Protein 5F7U (pdb70)

Sequence (1059 aa):
DGEYHSPYGDDDLYTVQPTERSPRDPKAGEDVILNITTWPIENGQDVWVEWTKNGVAQENVTAAYDYNSGNNTYWKADLGKFEKGDEITYTTKGSTNGGTAYESGPFTFYVTDWEYVQDVTSVVDNGDSITLNMMTATAGDFSSPKLYLSFEDLDTLRMELSPTGKETGHAGKSGYTVEEDTAEKVTVTTEDLSIEIQKSPYRMEVHQADGTLLTSEYTTANSLGWLTDGKNVINQYQNNFMTPSSDEAFYGFGERYDTINQRGKDVETYVYNEYQDQAQTERTYLAVPFFVSANKYGMYVNSDFHSQFQMASKVEDKYSFVLDNDGDMTNMLDYYVISGKDQNDIVNNYTDITGKTTLLPKWAFGLWMSANEWDRESDVSSALSNAKANDIPATGFVLEQWSDEETYYIWNNATYTAKKNGEAFSSYDDFTFNGKWTDPKGMVDSVHDAGMNIVLWQVPVLKDDGTVYEQRDNDEEYMISQGYSADDGTGAPYRVPASQWFGNGILLDFTNKDAVDWWTSQREYLLTEVGIDGFKTNGGEMVWGRDTTFSNGEKGQEMRNRYPTDYVSSYFDFAKSINPEAVSFSRSGTSSGAQKSGIYWSGDQTSTFDSFQASLKAGLSASTSGVSYWAWDMAGFTGDYPTAELYKRATAMAAFAPIMQFHSEKSDPSPSEERSPWNAVARTGDETILPTFQKYLYTRMNLLPYIYTAAKDTADNGKSMMRQMAMDYPEDVNARDLDEQYMFGDDLLVAPIVQEGQTEKEVYLPEGEWVDIWNGGVHPGGEETISYYADVDTLPVFAKAGAIIPMNMMTDGYQLGQNVGNDLKSYDNLTFRVYPSGDSEYSSFYDDVNGGEMRDISSVSEDFANEKVSVDLPAMADETTMQVFSTEPTSVTIDGADVAKADTLDAFNEATTGYYYDTVQNLTYVKAAAKDAKQAIVLNGVNHAPYEAEFGHLTNVTTASDHAGYTGTGFVAGFDAEKEAVEFDIDAVDGASDYTMEVRYSAGVEDATRTVYINGKKQQITLPKTANWDTWNTVEVPVTLQAGNNQVVFDFEADDTAGINFDHVVIKK

Solvent-accessible surface area: 37047 Å² total; per-residue (Å²): 112,7,13,108,2,30,6,42,21,40,26,12,64,61,79,107,80,60,7,5,2,63,41,46,47,1,65,36,44,57,60,0,36,0,22,0,8,6,66,40,79,82,148,41,22,78,2,51,0,60,29,43,67,79,67,95,83,53,158,86,27,111,8,60,128,54,90,63,63,73,87,28,5,30,27,86,0,78,12,27,142,12,127,67,10,14,66,0,38,2,21,0,36,2,12,41,125,74,42,106,48,92,100,14,34,98,46,52,7,63,0,1,57,48,0,54,0,57,34,9,86,47,26,64,72,93,38,58,10,1,10,0,29,8,59,24,60,44,52,128,29,75,1,58,0,12,2,3,2,57,57,36,19,0,0,35,2,2,1,0,0,21,13,175,27,104,14,98,74,22,98,78,45,22,95,43,117,74,60,92,120,60,0,27,0,51,6,139,57,0,16,0,41,0,79,22,83,59,1,39,6,43,4,18,41,48,118,42,72,89,6,6,5,2,27,80,98,7,56,3,0,0,0,5,0,6,21,134,65,19,0,26,42,3,24,0,15,7,55,0,66,78,105,3,3,0,5,1,1,0,0,10,3,28,32,5,28,4,54,48,60,48,4,32,3,14,0,30,47,26,100,66,47,3,28,140,45,70,47,1,0,0,0,2,3,0,0,0,0,3,40,66,0,0,0,7,0,55,26,30,7,29,0,42,0,29,0,16,36,129,65,105,49,53,1,4,0,23,7,27,8,66,5,63,37,84,46,42,0,16,1,11,3,0,5,22,182,81,2,16,16,2,3,27,9,0,5,72,42,18,16,66,9,40,46,2,18,14,7,0,0,0,0,0,0,0,0,29,24,6,14,90,36,70,38,1,65,58,1,19,67,52,0,177,82,30,79,5,16,0,0,0,0,0,0,15,40,0,1,18,69,27,13,15,4,0,0,28,60,12,76,55,122,24,52,122,97,4,92,46,7,57,29,133,59,16,83,31,52,59,69,0,81,67,0,96,26,12,0,74,43,0,68,128,38,30,7,25,0,0,0,30,0,1,0,3,13,33,20,81,66,73,138,74,110,1,2,57,12,1,24,133,50,0,62,84,85,41,24,12,2,44,52,41,122,66,39,28,11,76,2,18,95,105,63,97,34,19,57,0,0,0,0,2,11,34,24,162,92,0,20,75,17,4,6,38,2,4,79,4,0,8,71,68,2,25,0,10,0,0,1,0,10,0,0,2,5,1,16,16,40,82,4,37,5,67,73,54,51,93,5,37,38,0,12,4,47,0,0,6,33,0,0,31,20,0,5,88,32,2,72,89,58,30,101,94,1,1,0,0,0,6,0,0,2,6,4,0,6,100,3,4,0,0,4,0,1,20,9,30,13,63,15,110,15,3,46,10,2,0,41,0,0,1,3,0,4,2,0,4,2,2,4,1,0,5,5,0,2,4,16,5,39,135,27,2,85,20,49,4,0,8,6,0,0,5,1,0,1,1,0,1,0,0,0,0,5,0,39,100,59,130,33,114,83,31,27,19,1,0,0,32,14,0,31,77,80,50,61,43,138,70,1,39,74,9,1,30,70,1,0,21,0,0,4,0,4,6,4,3,2,8,12,14,0,41,37,4,13,74,84,4,47,6,1,1,1,2,0,0,5,37,48,19,124,33,125,82,0,36,93,47,38,44,7,0,0,1,4,46,11,0,0,0,0,0,1,0,75,137,61,32,56,97,6,123,0,18,0,0,146,44,29,2,2,3,6,51,48,6,3,18,42,2,8,40,67,65,23,80,25,138,0,56,46,43,37,3,0,0,0,0,62,38,9,2,3,4,0,2,17,0,23,79,23,1,66,28,16,60,59,28,26,29,93,45,179,58,23,80,16,2,0,0,11,0,9,13,49,34,121,23,153,24,48,0,28,0,48,32,42,81,21,95,84,22,91,1,42,3,48,22,48,6,38,105,66,76,0,26,0,63,0,18,29,13,56,36,68,2,1,0,0,0,6,0,20,77,7,108,30,0,19,12,84,66,62,110,16,76,105,10,118,75,49,103,43,0,39,153,30,102,47,0,12,42,24,11,64,72,20,2,4,0,2,0,4,0,23,52,107,145,56,138,10,47,1,34,0,42,21,0,10,16,1,3,12,8,0,21,77,17,103,61,67,105,17,102,68,32,65,110,42,80,48,52,16,0,76,2,1,0,34,24,2,76,45,104,170,24,15,0,48,6,33,0,20,18,36,87,38,76,51,100,15,28,0,31,1,53,0,0,0,12,102,90,85,0,26,0,4,0,56,10,57,57,157,135,56,91,8,81,1,58,103,7,77,73,70,95,51,33,56,54,28,106,4,104,7,80,2,99,79,41,47,0,85,0,24,2,31,19,44,83,109,11,70,15,21,2,10,0,0,10,0,2,1,37,170

Foldseek 3Di:
DAKDADACALVDPPDHDQFHWPPSAAAAQDKIKGKMKDFQDDPQKWKWKWKDKPNHTDPIFTWAFDDDDDRMTITMTIPTGDHQLIKMWMKIWMDGNPDDIHIDDGDIHGHKDKKFWFFQPDWDDPQQKIWGFTDIPDADATKIWIWGAQDQFKIKIWIQRRNPDDDDGHDRQWDWDDDPFWIWIHHQFWIWIFGGGGTWIWIATNVRHTLWIFDPVPSQWIFMHSNPFFTWKIKGKTFADLQKFKAFQAFWQQARTQAQHWQKQAADDDFACCNVVRHFQEGAQKIFILSAKIKHWPALFMKIWCRCNPPVGMIMIMGTDLGPSRDIGMMMIGGAPALLLSLLVLCVVQHFFDAADLLQQAEAFAELQQAALVSLVVVLVVCVVLVNQHAEYEYENAACVAAQQHGNPWDADADALLDADAPVRTCADDRPRDLLVSQVVCVVSNYAYAYEDEQWRADPPDDDPNSVRNVVNCLVVVQFWDLQPSGFDAFDQPDDSGRTTGGQLVDVVSLCSSLRNNVNCCQPSNHQFYAYEDQQGQTHQNGAGPVRDGRSRCNQARVLSVQQSRQVSNCVRPVNHAYEYAHHYRNSSHGHEHERDAHAQALSRVLSRLSSQASNLSNLNQRYAYQQSGADDPAHALLSLLLSLQVLLLGLGRYHYHDDHNDPPDNGSDQVVNCVVNVDPVSSLLNLLSSQLSQFQSQQSSQLSVCCRVSVRHQWYQQCSVVSPDSVRRRDRQWTHGRPWKIWGGDSDPPDFWGWDAFAAAWWAFLQFGAIDGHDGIDTDGHDSSGIGMITGAFDWGWTQDALVPHRSDHQHNPPLDGHATEIEGRYAAKHWDFGQPVNPVRDTWIKIWGDDQQQQKIKIKGFQDPFKYKYWYQWAAFPFKDKQNHTAAEDDDSVSVVVDQWHWYADQQRNTIITIDHHDNGIIMMMGGNIHHHWNWQQSFDWWPWHWDAPAPDFGHRGWIWFLFDARTKTKDWDADRPAWFKWKKKWKKAAAPAKWKKWKAKQHRIDIDIDGHDVHRNDIDIDIDIDTDHHTTIIIMIGAHPPIGGTMTTRTMTIGD

Radius of gyration: 33.43 Å; Cα contacts (8 Å, |Δi|>4): 2900; chains: 1; bounding box: 89×72×100 Å

InterPro domains:
  IPR000322 Glycoside hydrolase family 31, TIM barrel domain [PF01055] (386-736)
  IPR005084 Carbohydrate binding module family 6 [PF03422] (982-1090)
  IPR005084 Carbohydrate binding module family 6 [PS51175] (967-1090)
  IPR008979 Galactose-binding-like domain superfamily [SSF49785] (961-1090)
  IPR011013 Galactose mutarotase-like domain superfamily [SSF74650] (134-369)
  IPR013780 Glycosyl hydrolase, all-beta [G3DSA:2.60.40.1180] (749-828)
  IPR013780 Glycosyl hydrolase, all-beta [G3DSA:2.60.40.1180] (829-965)
  IPR013783 Immunoglobulin-like fold [G3DSA:2.60.40.10] (29-143)
  IPR017853 Glycoside hydrolase superfamily [SSF51445] (373-744)
  IPR025887 Glycoside hydrolase family 31, N-terminal domain [PF13802] (201-337)
  IPR048395 Glycosyl hydrolase family 31, C-terminal domain [PF21365] (744-830)
  IPR051816 Glycosyl Hydrolase Family 31 [PTHR43863] (73-1087)
  IPR055242 Lmo2446-like, N-terminal [PF22681] (36-107)

Nearest PDB structures (foldseek):
  5f7u-assembly1_A  TM=1.001E+00  e=0.000E+00  Listeria monocytogenes EGD-e
  4kwu-assembly1_A  TM=9.996E-01  e=0.000E+00  Listeria monocytogenes EGD-e
  5x3k-assembly2_B  TM=8.973E-01  e=1.252E-59  Kribbella flavida DSM 17836
  5x3i-assembly1_A  TM=9.000E-01  e=2.086E-59  Kribbella flavida DSM 17836
  5x3j-assembly2_B  TM=8.894E-01  e=7.307E-59  Kribbella flavida DSM 17836

Organism: Listeria monocytogenes serovar 1/2a (strain ATCC BAA-679 / EGD-e) (NCBI:txid169963)

Secondary structure (DSSP, 8-state):
-EEE--TTTT--SS---TT-EESSSPBTT--EEEEEEEES--TTEEEEEEEEETTEEPPPEEPEEEEEETTEEEEEEEEE---TT-EEEEEEEEEETT---EEEEEEEEE-BEEEEEEEEEEEEE-SS-EEEEEEESSSS---EEEEEEEETTEEEEEEETTS-S-PPP-----EEEE-SSEEEEE-SSEEEEEEETTEEEEEEETTS-EEEEE-TT----EEEE-SSS-EEEEEEEEE--TT--EEEEES-SS-S--TT-EEEE------S-HHHHT--SBEEEEEEETTTEEEEE--SS-EEEEESSSSTTEEEEEEEEEE-TT--EEEEEE--SSHHHHHHHHHHHH-PPPPPPGGGGSEEE--TT--SHHHHHHHHHHHHHTT----EEEESTTB-SSSSSSBTT-B----STTPPP-GGG-B--TT-S-HHHHHHHHHHTT-EEEEEE-SEE---S---HHHHHHHHHHHHHT-BPB-SSSSB-B--TTSTTTTPEEB-TT-HHHHHHHHHTTHHHHHTS----EEE--------TT-B-TTS-BHHHHHHHHHHHHHHHHHHHHHHH-TT---EE--B-TTGGGSSEEE----BSSHHHHHHHHHHHHHHHHTT--SEEEETT-SBSSPPPHHHHHHHHHHHHTSSEEEE----SS-SS----SHHHHHHHH--TTHHHHHHHHHHHHHHTHHHHHHHHHHHHHH---SEE-HHHH-TT-TTTTT--S-EEETTTEEE----STT--EEEEEE-SSEEEETTT--EEESSEEEEEE--TT---EEEETT-EEEEEE-TT-STT----S-TT--SEEEEEE---SEEEEEEEEGGGTTEEEEEEEEEEGGGTEEEEEE---SS-EEEEEESSPPSEEEETTEE-PBPSSHHHHHH-SSEEEEETTTTEEEEEE---SS-EEEEEES--SPPEEGGGSEEES--EE--STT-STT-EEEE--STT-EEEEEEE-SSSSEEEEEEEEEE-SSS-EEEEEEETTEEEEEEEPPPSSTT--EEEEEEEEE-SSEEEEEEE--TT-BS-EEEEEEEEE-

Structure (mmCIF, N/CA/C/O backbone):
data_5F7U
#
_entry.id   5F7U
#
_cell.length_a   168.222
_cell.length_b   100.894
_cell.length_c   71.812
_cell.angle_alpha   90.00
_cell.angle_beta   104.01
_cell.angle_gamma   90.00
#
_symmetry.space_group_name_H-M   'C 1 2 1'
#
loop_
_entity.id
_entity.type
_entity.pdbx_description
1 polymer 'Cycloalternan-forming enzyme'
2 branched alpha-D-glucopyranose-(1-6)-alpha-D-glucopyranose-(1-3)-[alpha-D-glucopyranose-(1-6)]alpha-D-glucopyranose
3 branched alpha-D-glucopyranose-(1-6)-alpha-D-glucopyranose
4 branched alpha-D-glucopyranose-(1-4)-alpha-D-glucopyranose
5 branched alpha-D-glucopyranose-(1-6)-alpha-D-glucopyranose-(1-4)-alpha-D-glucopyranose
6 non-polymer 'MAGNESIUM ION'
7 water water
#
loop_
_atom_site.group_PDB
_atom_site.id
_atom_site.type_symbol
_atom_site.label_atom_id
_atom_site.label_alt_id
_atom_site.label_comp_id
_atom_site.label_asym_id
_atom_site.label_entity_id
_atom_site.label_seq_id
_atom_site.pdbx_PDB_ins_code
_atom_site.Cartn_x
_atom_site.Cartn_y
_atom_site.Cartn_z
_atom_site.occupancy
_atom_site.B_iso_or_equiv
_atom_site.auth_seq_id
_atom_site.auth_comp_id
_atom_site.auth_asym_id
_atom_site.auth_atom_id
_atom_site.pdbx_PDB_model_num
ATOM 1 N N . ASP A 1 5 ? -22.229 3.077 50.702 1.00 31.77 33 ASP A N 1
ATOM 2 C CA . ASP A 1 5 ? -21.507 4.077 49.887 1.00 30.95 33 ASP A CA 1
ATOM 3 C C . ASP A 1 5 ? -22.418 4.922 48.981 1.00 28.09 33 ASP A C 1
ATOM 4 O O . ASP A 1 5 ? -21.933 5.666 48.146 1.00 28.05 33 ASP A O 1
ATOM 9 N N . GLY A 1 6 ? -23.731 4.843 49.174 1.00 24.65 34 GLY A N 1
ATOM 10 C CA . GLY A 1 6 ? -24.591 5.840 48.550 1.00 22.17 34 GLY A CA 1
ATOM 11 C C . GLY A 1 6 ? -26.047 5.861 48.937 1.00 20.22 34 GLY A C 1
ATOM 12 O O . GLY A 1 6 ? -26.515 5.004 49.683 1.00 19.54 34 GLY A O 1
ATOM 13 N N . GLU A 1 7 ? -26.729 6.889 48.430 1.00 19.07 35 GLU A N 1
ATOM 14 C CA . GLU A 1 7 ? -28.165 7.087 48.580 1.00 17.79 35 GLU A CA 1
ATOM 15 C C . GLU A 1 7 ? -28.661 7.643 47.254 1.00 16.99 35 GLU A C 1
ATOM 16 O O . GLU A 1 7 ? -27.931 8.370 46.577 1.00 17.14 35 GLU A O 1
ATOM 22 N N . TYR A 1 8 ? -29.916 7.347 46.904 1.00 15.96 36 TYR A N 1
ATOM 23 C CA . TYR A 1 8 ? -30.506 7.893 45.690 1.00 15.89 36 TYR A CA 1
ATOM 24 C C . TYR A 1 8 ? -32.031 7.983 45.732 1.00 15.06 36 TYR A C 1
ATOM 25 O O . TYR A 1 8 ? -32.705 7.028 46.103 1.00 14.45 36 TYR A O 1
ATOM 34 N N . HIS A 1 9 ? -32.543 9.147 45.335 1.00 14.70 37 HIS A N 1
ATOM 35 C CA . HIS A 1 9 ? -33.962 9.354 45.074 1.00 14.53 37 HIS A CA 1
ATOM 36 C C . HIS A 1 9 ? -34.026 10.313 43.885 1.00 14.84 37 HIS A C 1
ATOM 37 O O . HIS A 1 9 ? -33.199 11.216 43.780 1.00 15.68 37 HIS A O 1
ATOM 44 N N . SER A 1 10 ? -34.969 10.069 42.975 1.00 15.06 38 SER A N 1
ATOM 45 C CA . SER A 1 10 ? -35.171 10.954 41.833 1.00 15.55 38 SER A CA 1
ATOM 46 C C . SER A 1 10 ? -36.666 10.912 41.540 1.00 15.07 38 SER A C 1
ATOM 47 O O . SER A 1 10 ? -37.160 9.881 41.086 1.00 15.08 38 SER A O 1
ATOM 50 N N . PRO A 1 11 ? -37.383 12.020 41.802 1.00 14.86 39 PRO A N 1
ATOM 51 C CA . PRO A 1 11 ? -38.847 11.938 41.941 1.00 14.73 39 PRO A CA 1
ATOM 52 C C . PRO A 1 11 ? -39.605 11.451 40.706 1.00 14.55 39 PRO A C 1
ATOM 53 O O . PRO A 1 11 ? -40.630 10.800 40.849 1.00 14.37 39 PRO A O 1
ATOM 57 N N . TYR A 1 12 ? -39.114 11.775 39.515 1.00 15.30 40 TYR A N 1
ATOM 58 C CA . TYR A 1 12 ? -39.817 11.361 38.300 1.00 15.73 40 TYR A CA 1
ATOM 59 C C . TYR A 1 12 ? -39.273 10.108 37.631 1.00 15.92 40 TYR A C 1
ATOM 60 O O . TYR A 1 12 ? -39.890 9.636 36.667 1.00 16.11 40 TYR A O 1
ATOM 69 N N . GLY A 1 13 ? -38.123 9.595 38.099 1.00 15.52 41 GLY A N 1
ATOM 70 C CA . GLY A 1 13 ? -37.464 8.452 37.447 1.00 15.57 41 GLY A CA 1
ATOM 71 C C . GLY A 1 13 ? -37.140 8.800 36.003 1.00 16.43 41 GLY A C 1
ATOM 72 O O . GLY A 1 13 ? -36.610 9.878 35.730 1.00 16.67 41 GLY A O 1
ATOM 73 N N . ASP A 1 14 ? -37.480 7.901 35.081 1.00 16.41 42 ASP A N 1
ATOM 74 C CA . ASP A 1 14 ? -37.342 8.199 33.662 1.00 17.45 42 ASP A CA 1
ATOM 75 C C . ASP A 1 14 ? -38.594 8.870 33.088 1.00 17.30 42 ASP A C 1
ATOM 76 O O . ASP A 1 14 ? -38.684 9.073 31.872 1.00 17.64 42 ASP A O 1
ATOM 81 N N . ASP A 1 15 ? -39.548 9.199 33.961 1.00 16.54 43 ASP A N 1
ATOM 82 C CA . ASP A 1 15 ? -40.848 9.765 33.560 1.00 17.11 43 ASP A CA 1
ATOM 83 C C . ASP A 1 15 ? -41.620 8.839 32.592 1.00 17.13 43 ASP A C 1
ATOM 84 O O . ASP A 1 15 ? -42.388 9.300 31.744 1.00 17.09 43 ASP A O 1
ATOM 89 N N . ASP A 1 16 ? -41.418 7.536 32.728 1.00 16.52 44 ASP A N 1
ATOM 90 C CA . ASP A 1 16 ? -42.079 6.587 31.833 1.00 17.29 44 ASP A CA 1
ATOM 91 C C . ASP A 1 16 ? -43.580 6.590 32.139 1.00 16.55 44 ASP A C 1
ATOM 92 O O . ASP A 1 16 ? -43.972 6.647 33.318 1.00 15.70 44 ASP A O 1
ATOM 97 N N . LEU A 1 17 ? -44.414 6.563 31.098 1.00 16.86 45 LEU A N 1
ATOM 98 C CA . LEU A 1 17 ? -45.871 6.539 31.314 1.00 16.91 45 LEU A CA 1
ATOM 99 C C . LEU A 1 17 ? -46.327 5.233 31.966 1.00 16.83 45 LEU A C 1
ATOM 100 O O . LEU A 1 17 ? -47.294 5.227 32.722 1.00 17.19 45 LEU A O 1
ATOM 105 N N . TYR A 1 18 ? -45.656 4.138 31.633 1.00 16.79 46 TYR A N 1
ATOM 106 C CA . TYR A 1 18 ? -46.196 2.803 31.906 1.00 17.20 46 TYR A CA 1
ATOM 107 C C . TYR A 1 18 ? -45.592 2.163 33.138 1.00 17.32 46 TYR A C 1
ATOM 108 O O . TYR A 1 18 ? -46.213 1.267 33.739 1.00 18.25 46 TYR A O 1
ATOM 117 N N . THR A 1 19 ? -44.393 2.600 33.508 1.00 16.85 47 THR A N 1
ATOM 118 C CA . THR A 1 19 ? -43.658 1.980 34.627 1.00 17.01 47 THR A CA 1
ATOM 119 C C . THR A 1 19 ? -43.046 3.038 35.535 1.00 16.27 47 THR A C 1
ATOM 120 O O . THR A 1 19 ? -42.977 4.218 35.176 1.00 15.78 47 THR A O 1
ATOM 124 N N . VAL A 1 20 ? -42.599 2.613 36.715 1.00 16.08 48 VAL A N 1
ATOM 125 C CA . VAL A 1 20 ? -41.844 3.521 37.581 1.00 15.79 48 VAL A CA 1
ATOM 126 C C . VAL A 1 20 ? -40.493 2.904 37.868 1.00 15.71 48 VAL A C 1
ATOM 127 O O . VAL A 1 20 ? -40.363 1.670 37.898 1.00 16.11 48 VAL A O 1
ATOM 131 N N . GLN A 1 21 ? -39.491 3.765 38.057 1.00 15.22 49 GLN A N 1
ATOM 132 C CA . GLN A 1 21 ? -38.242 3.379 38.706 1.00 15.29 49 GLN A CA 1
ATO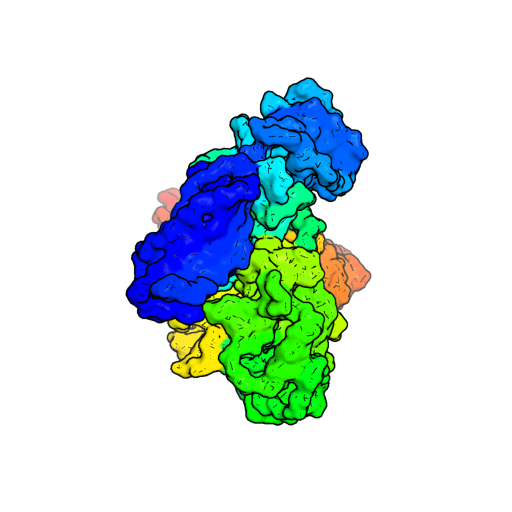M 133 C C . GLN A 1 21 ? -38.514 3.201 40.206 1.00 14.59 49 GLN A C 1
ATOM 134 O O . GLN A 1 21 ? -39.500 3.736 40.711 1.00 14.18 49 GLN A O 1
ATOM 140 N N . PRO A 1 22 ? -37.672 2.426 40.920 1.00 14.40 50 PRO A N 1
ATOM 141 C CA . PRO A 1 22 ? -38.006 2.103 42.319 1.00 14.31 50 PRO A CA 1
ATOM 142 C C . PRO A 1 22 ? -37.622 3.189 43.339 1.00 13.92 50 PRO A C 1
ATOM 143 O O . PRO A 1 22 ? -37.664 2.945 44.539 1.00 13.91 50 PRO A O 1
ATOM 147 N N . THR A 1 23 ? -37.273 4.372 42.856 1.00 13.35 51 THR A N 1
ATOM 148 C CA . THR A 1 23 ? -36.799 5.466 43.718 1.00 13.31 51 THR A CA 1
ATOM 149 C C . THR A 1 23 ? -37.468 6.797 43.368 1.00 13.01 51 THR A C 1
ATOM 150 O O . THR A 1 23 ? -36.853 7.878 43.479 1.00 12.53 51 THR A O 1
ATOM 154 N N . GLU A 1 24 ? -38.741 6.707 42.989 1.00 12.75 52 GLU A N 1
ATOM 155 C CA . GLU A 1 24 ? -39.537 7.872 42.548 1.00 13.08 52 GLU A CA 1
ATOM 156 C C . GLU A 1 24 ? -40.405 8.418 43.678 1.00 13.02 52 GLU A C 1
ATOM 157 O O . GLU A 1 24 ? -40.528 7.805 44.751 1.00 13.30 52 GLU A O 1
ATOM 163 N N . ARG A 1 25 ? -41.013 9.572 43.420 1.00 13.11 53 ARG A N 1
ATOM 164 C CA . ARG A 1 25 ? -42.058 10.122 44.273 1.00 13.70 53 ARG A CA 1
ATOM 165 C C . ARG A 1 25 ? -43.412 9.692 43.719 1.00 14.09 53 ARG A C 1
ATOM 166 O O . ARG A 1 25 ? -43.609 9.680 42.500 1.00 14.43 53 ARG A O 1
ATOM 174 N N . SER A 1 26 ? -44.337 9.339 44.601 1.00 14.44 54 SER A N 1
ATOM 175 C CA . SER A 1 26 ? -45.678 8.941 44.159 1.00 15.80 54 SER A CA 1
ATOM 176 C C . SER A 1 26 ? -46.741 9.662 44.992 1.00 16.18 54 SER A C 1
ATOM 177 O O . SER A 1 26 ? -46.669 9.601 46.226 1.00 16.55 54 SER A O 1
ATOM 180 N N . PRO A 1 27 ? -47.686 10.383 44.360 1.00 16.26 55 PRO A N 1
ATOM 181 C CA . PRO A 1 27 ? -47.713 10.686 42.921 1.00 16.27 55 PRO A CA 1
ATOM 182 C C . PRO A 1 27 ? -46.547 11.561 42.493 1.00 15.57 55 PRO A C 1
ATOM 183 O O . PRO A 1 27 ? -46.006 12.317 43.303 1.00 15.57 55 PRO A O 1
ATOM 187 N N . ARG A 1 28 ? -46.177 11.498 41.212 1.00 15.69 56 ARG A N 1
ATOM 188 C CA . ARG A 1 28 ? -45.102 12.363 40.704 1.00 15.54 56 ARG A CA 1
ATOM 189 C C . ARG A 1 28 ? -45.435 13.846 40.907 1.00 16.01 56 ARG A C 1
ATOM 190 O O . ARG A 1 28 ? -44.581 14.618 41.336 1.00 16.18 56 ARG A O 1
ATOM 198 N N . ASP A 1 29 ? -46.673 14.228 40.577 1.00 16.69 57 ASP A N 1
ATOM 199 C CA . ASP A 1 29 ? -47.122 15.619 40.656 1.00 17.41 57 ASP A CA 1
ATOM 200 C C . ASP A 1 29 ? -48.336 15.629 41.575 1.00 17.19 57 ASP A C 1
ATOM 201 O O . ASP A 1 29 ? -49.449 15.450 41.107 1.00 17.15 57 ASP A O 1
ATOM 206 N N . PRO A 1 30 ? -48.119 15.800 42.901 1.00 17.08 58 PRO A N 1
ATOM 207 C CA . PRO A 1 30 ? -49.214 15.673 43.875 1.00 17.22 58 PRO A CA 1
ATOM 208 C C . PRO A 1 30 ? -50.272 16.763 43.729 1.00 17.65 58 PRO A C 1
ATOM 209 O O . PRO A 1 30 ? -49.945 17.952 43.558 1.00 17.14 58 PRO A O 1
ATOM 213 N N . LYS A 1 31 ? -51.528 16.329 43.782 1.00 18.05 59 LYS A N 1
ATOM 214 C CA . LYS A 1 31 ? -52.672 17.214 43.854 1.00 18.85 59 LYS A CA 1
ATOM 215 C C . LYS A 1 31 ? -53.118 17.320 45.307 1.00 19.09 59 LYS A C 1
ATOM 216 O O . LYS A 1 31 ? -52.704 16.516 46.155 1.00 18.66 59 LYS A O 1
ATOM 222 N N . ALA A 1 32 ? -53.976 18.299 45.589 1.00 19.68 60 ALA A N 1
ATOM 223 C CA . ALA A 1 32 ? -54.561 18.483 46.923 1.00 20.66 60 ALA A CA 1
ATOM 224 C C . ALA A 1 32 ? -55.150 17.175 47.479 1.00 21.02 60 ALA A C 1
ATOM 225 O O . ALA A 1 32 ? -55.833 16.427 46.758 1.00 21.15 60 ALA A O 1
ATOM 227 N N . GLY A 1 33 ? -54.872 16.904 48.751 1.00 21.41 61 GLY A N 1
ATOM 228 C CA . GLY A 1 33 ? -55.425 15.734 49.445 1.00 22.39 61 GLY A CA 1
ATOM 229 C C . GLY A 1 33 ? -54.793 14.389 49.125 1.00 22.08 61 GLY A C 1
ATOM 230 O O . GLY A 1 33 ? -55.233 13.368 49.652 1.00 23.00 61 GLY A O 1
ATOM 231 N N . GLU A 1 34 ? -53.770 14.374 48.277 1.00 20.81 62 GLU A N 1
ATOM 232 C CA . GLU A 1 34 ? -53.062 13.133 47.925 1.00 20.60 62 GLU A CA 1
ATOM 233 C C . GLU A 1 34 ? -51.865 12.881 48.830 1.00 20.02 62 GLU A C 1
ATOM 234 O O . GLU A 1 34 ? -50.986 13.730 48.978 1.00 19.42 62 GLU A O 1
ATOM 240 N N . ASP A 1 35 ? -51.834 11.696 49.426 1.00 20.58 63 ASP A N 1
ATOM 241 C CA . ASP A 1 35 ? -50.691 11.285 50.223 1.00 20.77 63 ASP A CA 1
ATOM 242 C C . ASP A 1 35 ? -49.430 11.141 49.358 1.00 19.35 63 ASP A C 1
ATOM 243 O O . ASP A 1 35 ? -49.471 10.516 48.301 1.00 18.90 63 ASP A O 1
ATOM 248 N N . VAL A 1 36 ? -48.326 11.741 49.808 1.00 18.23 64 VAL A N 1
ATOM 249 C CA . VAL A 1 36 ? -47.084 11.801 49.022 1.00 17.47 64 VAL A CA 1
ATOM 250 C C . VAL A 1 36 ? -46.055 10.869 49.650 1.00 17.02 64 VAL A C 1
ATOM 251 O O . VAL A 1 36 ? -45.672 11.036 50.815 1.00 17.23 64 VAL A O 1
ATOM 255 N N . ILE A 1 37 ? -45.643 9.871 48.872 1.00 16.48 65 ILE A N 1
ATOM 256 C CA . ILE A 1 37 ? -44.617 8.910 49.289 1.00 16.44 65 ILE A CA 1
ATOM 257 C C . ILE A 1 37 ? -43.336 9.110 48.499 1.00 15.36 65 ILE A C 1
ATOM 258 O O . ILE A 1 37 ? -43.369 9.274 47.265 1.00 14.92 65 ILE A O 1
ATOM 263 N N . LEU A 1 38 ? -42.211 9.060 49.208 1.00 14.71 66 LEU A N 1
ATOM 264 C CA . LEU A 1 38 ? -40.889 9.107 48.584 1.00 14.41 66 LEU A CA 1
ATOM 265 C C . LEU A 1 38 ? -40.188 7.768 48.709 1.00 14.44 66 LEU A C 1
ATOM 266 O O . LEU A 1 38 ? -39.976 7.260 49.817 1.00 15.04 66 LEU A O 1
ATOM 271 N N . ASN A 1 39 ? -39.839 7.202 47.562 1.00 13.96 67 ASN A N 1
ATOM 272 C CA . ASN A 1 39 ? -39.075 5.955 47.522 1.00 13.91 67 ASN A CA 1
ATOM 273 C C . ASN A 1 39 ? -37.593 6.263 47.383 1.00 13.91 67 ASN A C 1
ATOM 274 O O . ASN A 1 39 ? -37.189 6.946 46.450 1.00 13.93 67 ASN A O 1
ATOM 279 N N . ILE A 1 40 ? -36.806 5.753 48.327 1.00 13.78 68 ILE A N 1
ATOM 280 C CA . ILE A 1 40 ? -35.375 6.088 48.444 1.00 13.94 68 ILE A CA 1
ATOM 281 C C . ILE A 1 40 ? -34.553 4.808 48.528 1.00 14.04 68 ILE A C 1
ATOM 282 O O . ILE A 1 40 ? -34.978 3.859 49.182 1.00 14.45 68 ILE A O 1
ATOM 287 N N . THR A 1 41 ? -33.375 4.773 47.886 1.00 13.83 69 THR A N 1
ATOM 288 C CA . THR A 1 41 ? -32.493 3.603 48.026 1.00 14.12 69 THR A CA 1
ATOM 289 C C . THR A 1 41 ? -31.179 3.978 48.677 1.00 14.71 69 THR A C 1
ATOM 290 O O . THR A 1 41 ? -30.712 5.113 48.530 1.00 14.38 69 THR A O 1
ATOM 294 N N . THR A 1 42 ? -30.627 3.029 49.432 1.00 15.20 70 THR A N 1
ATOM 295 C CA . THR A 1 42 ? -29.254 3.149 49.929 1.00 16.27 70 THR A CA 1
ATOM 296 C C . THR A 1 42 ? -28.516 1.855 49.602 1.00 16.95 70 THR A C 1
ATOM 297 O O . THR A 1 42 ? -29.145 0.812 49.401 1.00 16.59 70 THR A O 1
ATOM 301 N N . TRP A 1 43 ? -27.186 1.919 49.564 1.00 17.99 71 TRP A N 1
ATOM 302 C CA . TRP A 1 43 ? -26.362 0.736 49.337 1.00 19.11 71 TRP A CA 1
ATOM 303 C C . TRP A 1 43 ? -25.007 0.964 50.022 1.00 20.37 71 TRP A C 1
ATOM 304 O O . TRP A 1 43 ? -24.617 2.126 50.183 1.00 20.31 71 TRP A O 1
ATOM 315 N N . PRO A 1 44 ? -24.301 -0.094 50.432 1.00 21.74 72 PRO A N 1
ATOM 316 C CA . PRO A 1 44 ? -24.782 -1.480 50.403 1.00 22.28 72 PRO A CA 1
ATOM 317 C C . PRO A 1 44 ? -25.766 -1.741 51.546 1.00 22.82 72 PRO A C 1
ATOM 318 O O . PRO A 1 44 ? -25.999 -0.848 52.379 1.00 22.85 72 PRO A O 1
ATOM 322 N N . ILE A 1 45 ? -26.340 -2.946 51.581 1.00 23.61 73 ILE A N 1
ATOM 323 C CA . ILE A 1 45 ? -27.201 -3.346 52.690 1.00 24.59 73 ILE A CA 1
ATOM 324 C C . ILE A 1 45 ? -26.352 -3.464 53.952 1.00 26.92 73 ILE A C 1
ATOM 325 O O . ILE A 1 45 ? -25.352 -4.209 53.987 1.00 27.61 73 ILE A O 1
ATOM 330 N N . GLU A 1 46 ? -26.745 -2.700 54.969 1.00 28.23 74 GLU A N 1
ATOM 331 C CA . GLU A 1 46 ? -26.021 -2.638 56.242 1.00 31.54 74 GLU A CA 1
ATOM 332 C C . GLU A 1 46 ? -26.994 -2.418 57.372 1.00 31.86 74 GLU A C 1
ATOM 333 O O . GLU A 1 46 ? -27.968 -1.694 57.198 1.00 31.09 74 GLU A O 1
ATOM 339 N N . ASN A 1 47 ? -26.703 -2.991 58.543 1.00 33.82 75 ASN A N 1
ATOM 340 C CA . ASN A 1 47 ? -27.377 -2.591 59.783 1.00 34.79 75 ASN A CA 1
ATOM 341 C C . ASN A 1 47 ? -26.939 -1.178 60.174 1.00 34.60 75 ASN A C 1
ATOM 342 O O . ASN A 1 47 ? -25.831 -0.746 59.846 1.00 35.01 75 ASN A O 1
ATOM 347 N N . GLY A 1 48 ? -27.811 -0.452 60.861 1.00 34.35 76 GLY A N 1
ATOM 348 C CA . GLY A 1 48 ? -27.440 0.861 61.389 1.00 33.97 76 GLY A CA 1
ATOM 349 C C . GLY A 1 48 ? -27.547 1.975 60.368 1.00 32.33 76 GLY A C 1
ATOM 350 O O . GLY A 1 48 ? -26.984 3.052 60.560 1.00 32.61 76 GLY A O 1
ATOM 351 N N . GLN A 1 49 ? -28.253 1.715 59.272 1.00 30.79 77 GLN A N 1
ATOM 352 C CA . GLN A 1 49 ? -28.552 2.762 58.296 1.00 29.55 77 GLN A CA 1
ATOM 353 C C . GLN A 1 49 ? -29.774 3.542 58.733 1.00 28.75 77 GLN A C 1
ATOM 354 O O . GLN A 1 49 ? -30.744 2.954 59.204 1.00 28.63 77 GLN A O 1
ATOM 360 N N . ASP A 1 50 ? -29.704 4.866 58.584 1.00 27.83 78 ASP A N 1
ATOM 361 C CA . ASP A 1 50 ? -30.843 5.760 58.786 1.00 26.85 78 ASP A CA 1
ATOM 362 C C . ASP A 1 50 ? -31.109 6.508 57.499 1.00 24.30 78 ASP A C 1
ATOM 363 O O . ASP A 1 50 ? -30.169 6.935 56.825 1.00 23.42 78 ASP A O 1
ATOM 368 N N . VAL A 1 51 ? -32.390 6.636 57.156 1.00 22.17 79 VAL A N 1
ATOM 369 C CA . VAL A 1 51 ? -32.816 7.410 55.997 1.00 20.33 79 VAL A CA 1
ATOM 370 C C . VAL A 1 51 ? -33.910 8.346 56.464 1.00 20.08 79 VAL A C 1
ATOM 371 O O . VAL A 1 51 ? -34.840 7.942 57.180 1.00 19.87 79 VAL A O 1
ATOM 375 N N . TRP A 1 52 ? -33.768 9.611 56.083 1.00 19.64 80 TRP A N 1
ATOM 376 C CA . TRP A 1 52 ? -34.702 10.630 56.521 1.00 19.91 80 TRP A CA 1
ATOM 377 C C . TRP A 1 52 ? -34.845 11.724 55.480 1.00 19.32 80 TRP A C 1
ATOM 378 O O . TRP A 1 52 ? -34.084 11.782 54.503 1.00 19.12 80 TRP A O 1
ATOM 389 N N . VAL A 1 53 ? -35.847 12.574 55.681 1.00 19.17 81 VAL A N 1
ATOM 390 C CA . VAL A 1 53 ? -36.147 13.634 54.733 1.00 18.54 81 VAL A CA 1
ATOM 391 C C . VAL A 1 53 ? -36.122 14.956 55.495 1.00 19.72 81 VAL A C 1
ATOM 392 O O . VAL A 1 53 ? -36.775 15.088 56.531 1.00 20.06 81 VAL A O 1
ATOM 396 N N . GLU A 1 54 ? -35.346 15.901 54.968 1.00 19.98 82 GLU A N 1
ATOM 397 C CA . GLU A 1 54 ? -35.318 17.266 55.454 1.00 21.23 82 GLU A CA 1
ATOM 398 C C . GLU A 1 54 ? -36.095 18.131 54.477 1.00 20.47 82 GLU A C 1
ATOM 399 O O . GLU A 1 54 ? -35.917 18.028 53.268 1.00 19.65 82 GLU A O 1
ATOM 405 N N . TRP A 1 55 ? -36.984 18.975 54.993 1.00 20.99 83 TRP A N 1
ATOM 406 C CA . TRP A 1 55 ? -37.961 19.600 54.093 1.00 20.49 83 TRP A CA 1
ATOM 407 C C . TRP A 1 55 ? -38.606 20.848 54.645 1.00 21.49 83 TRP A C 1
ATOM 408 O O . TRP A 1 55 ? -38.569 21.092 55.857 1.00 22.18 83 TRP A O 1
ATOM 419 N N . THR A 1 56 ? -39.153 21.641 53.729 1.00 21.35 84 THR A N 1
ATOM 420 C CA . THR A 1 56 ? -39.890 22.860 54.064 1.00 22.78 84 THR A CA 1
ATOM 421 C C . THR A 1 56 ? -41.258 22.810 53.404 1.00 22.25 84 THR A C 1
ATOM 422 O O . THR A 1 56 ? -41.433 22.181 52.350 1.00 20.87 84 THR A O 1
ATOM 426 N N . LYS A 1 57 ? -42.225 23.463 54.036 1.00 23.20 85 LYS A N 1
ATOM 427 C CA . LYS A 1 57 ? -43.549 23.636 53.457 1.00 23.54 85 LYS A CA 1
ATOM 428 C C . LYS A 1 57 ? -43.817 25.119 53.477 1.00 24.69 85 LYS A C 1
ATOM 429 O O . LYS A 1 57 ? -43.812 25.726 54.552 1.00 25.51 85 LYS A O 1
ATOM 435 N N . ASN A 1 58 ? -44.041 25.693 52.295 1.00 24.63 86 ASN A N 1
ATOM 436 C CA . ASN A 1 58 ? -44.250 27.139 52.138 1.00 26.16 86 ASN A CA 1
ATOM 437 C C . ASN A 1 58 ? -43.127 27.957 52.791 1.00 27.52 86 ASN A C 1
ATOM 438 O O . ASN A 1 58 ? -43.362 28.994 53.415 1.00 28.70 86 ASN A O 1
ATOM 443 N N . GLY A 1 59 ? -41.904 27.453 52.621 1.00 27.15 87 GLY A N 1
ATOM 444 C CA . GLY A 1 59 ? -40.696 28.061 53.148 1.00 28.49 87 GLY A CA 1
ATOM 445 C C . GLY A 1 59 ? -40.391 27.779 54.613 1.00 29.15 87 GLY A C 1
ATOM 446 O O . GLY A 1 59 ? -39.360 28.219 55.096 1.00 30.73 87 GLY A O 1
ATOM 447 N N . VAL A 1 60 ? -41.280 27.076 55.321 1.00 28.42 88 VAL A N 1
ATOM 448 C CA . VAL A 1 60 ? -41.142 26.843 56.771 1.00 29.11 88 VAL A CA 1
ATOM 449 C C . VAL A 1 60 ? -40.564 25.457 56.985 1.00 28.21 88 VAL A C 1
ATOM 450 O O . VAL A 1 60 ? -41.143 24.474 56.528 1.00 26.79 88 VAL A O 1
ATOM 454 N N . ALA A 1 61 ? -39.437 25.383 57.692 1.00 29.14 89 ALA A N 1
ATOM 455 C CA . ALA A 1 61 ? -38.795 24.105 57.998 1.00 28.98 89 ALA A CA 1
ATOM 456 C C . ALA A 1 61 ? -39.748 23.222 58.801 1.00 28.91 89 ALA A C 1
ATOM 457 O O . ALA A 1 61 ? -40.375 23.683 59.765 1.00 29.94 89 ALA A O 1
ATOM 459 N N . GLN A 1 62 ? -39.886 21.979 58.356 1.00 27.61 90 GLN A N 1
ATOM 460 C CA . GLN A 1 62 ? -40.738 20.985 59.001 1.00 27.78 90 GLN A CA 1
ATOM 461 C C . GLN A 1 62 ? -39.896 20.029 59.823 1.00 28.32 90 GLN A C 1
ATOM 462 O O . GLN A 1 62 ? -38.681 19.973 59.638 1.00 28.02 90 GLN A O 1
ATOM 468 N N . GLU A 1 63 ? -40.522 19.275 60.735 1.00 28.94 91 GLU A N 1
ATOM 469 C CA . GLU A 1 63 ? -39.801 18.201 61.408 1.00 29.43 91 GLU A CA 1
ATOM 470 C C . GLU A 1 63 ? -39.435 17.145 60.374 1.00 27.26 91 GLU A C 1
ATOM 471 O O . GLU A 1 63 ? -40.247 16.838 59.478 1.00 25.48 91 GLU A O 1
ATOM 477 N N . ASN A 1 64 ? -38.204 16.635 60.478 1.00 26.72 92 ASN A N 1
ATOM 478 C CA . ASN A 1 64 ? -37.713 15.593 59.558 1.00 25.32 92 ASN A CA 1
ATOM 479 C C . ASN A 1 64 ? -38.680 14.430 59.522 1.00 24.76 92 ASN A C 1
ATOM 480 O O . ASN A 1 64 ? -39.263 14.090 60.553 1.00 25.87 92 ASN A O 1
ATOM 485 N N . VAL A 1 65 ? -38.823 13.811 58.352 1.00 23.35 93 VAL A N 1
ATOM 486 C CA . VAL A 1 65 ? -39.608 12.590 58.213 1.00 22.93 93 VAL A CA 1
ATOM 487 C C . VAL A 1 65 ? -38.616 11.433 58.173 1.00 22.83 93 VAL A C 1
ATOM 488 O O . VAL A 1 65 ? -37.644 11.460 57.407 1.00 22.27 93 VAL A O 1
ATOM 492 N N . THR A 1 66 ? -38.835 10.443 59.030 1.00 23.41 94 THR A N 1
ATOM 493 C CA . THR A 1 66 ? -37.954 9.287 59.091 1.00 23.82 94 THR A CA 1
ATOM 494 C C . THR A 1 66 ? -38.518 8.270 58.101 1.00 22.55 94 THR A C 1
ATOM 495 O O . THR A 1 66 ? -39.723 7.995 58.139 1.00 23.51 94 THR A O 1
ATOM 499 N N . ALA A 1 67 ? -37.678 7.714 57.230 1.00 21.09 95 ALA A N 1
ATOM 500 C CA . ALA A 1 67 ? -38.153 6.703 56.277 1.00 20.12 95 ALA A CA 1
ATOM 501 C C . ALA A 1 67 ? -38.227 5.317 56.918 1.00 20.70 95 ALA A C 1
ATOM 502 O O . ALA A 1 67 ? -37.508 5.026 57.872 1.00 21.89 95 ALA A O 1
ATOM 504 N N . ALA A 1 68 ? -39.104 4.482 56.368 1.00 20.37 96 ALA A N 1
ATOM 505 C CA . ALA A 1 68 ? -39.353 3.123 56.827 1.00 20.97 96 ALA A CA 1
ATOM 506 C C . ALA A 1 68 ? -38.717 2.130 55.855 1.00 20.70 96 ALA A C 1
ATOM 507 O O . ALA A 1 68 ? -38.797 2.339 54.636 1.00 19.57 96 ALA A O 1
ATOM 509 N N . TYR A 1 69 ? -38.128 1.037 56.372 1.00 21.31 97 TYR A N 1
ATOM 510 C CA . TYR A 1 69 ? -37.648 -0.062 55.525 1.00 21.66 97 TYR A CA 1
ATOM 511 C C . TYR A 1 69 ? -38.785 -0.566 54.635 1.00 21.10 97 TYR A C 1
ATOM 512 O O . TYR A 1 69 ? -39.900 -0.802 55.122 1.00 21.60 97 TYR A O 1
ATOM 521 N N . ASP A 1 70 ? -38.513 -0.754 53.350 1.00 19.76 98 ASP A N 1
ATOM 522 C CA . ASP A 1 70 ? -39.507 -1.312 52.451 1.00 19.60 98 ASP A CA 1
ATOM 523 C C . ASP A 1 70 ? -39.118 -2.749 52.089 1.00 19.70 98 ASP A C 1
ATOM 524 O O . ASP A 1 70 ? -39.759 -3.688 52.554 1.00 20.48 98 ASP A O 1
ATOM 529 N N . TYR A 1 71 ? -38.034 -2.914 51.333 1.00 18.58 99 TYR A N 1
ATOM 530 C CA . TYR A 1 71 ? -37.493 -4.230 50.994 1.00 18.85 99 TYR A CA 1
ATOM 531 C C . TYR A 1 71 ? -36.016 -4.084 50.658 1.00 18.50 99 TYR A C 1
ATOM 532 O O . TYR A 1 71 ? -35.538 -2.980 50.347 1.00 17.67 99 TYR A O 1
ATOM 541 N N . ASN A 1 72 ? -35.305 -5.202 50.703 1.00 19.20 100 ASN A N 1
ATOM 542 C CA . ASN A 1 72 ? -33.956 -5.278 50.159 1.00 19.36 100 ASN A CA 1
ATOM 543 C C . ASN A 1 72 ? -33.993 -5.971 48.815 1.00 19.66 100 ASN A C 1
ATOM 544 O O . ASN A 1 72 ? -34.749 -6.918 48.637 1.00 19.77 100 ASN A O 1
ATOM 549 N N . SER A 1 73 ? -33.148 -5.529 47.884 1.00 19.54 101 SER A N 1
ATOM 550 C CA . SER A 1 73 ? -32.962 -6.252 46.620 1.00 20.15 101 SER A CA 1
ATOM 551 C C . SER A 1 73 ? -31.575 -5.978 46.060 1.00 20.39 101 SER A C 1
ATOM 552 O O . SER A 1 73 ? -31.159 -4.826 45.970 1.00 19.13 101 SER A O 1
ATOM 555 N N . GLY A 1 74 ? -30.880 -7.044 45.665 1.00 21.47 102 GLY A N 1
ATOM 556 C CA . GLY A 1 74 ? -29.510 -6.932 45.169 1.00 22.17 102 GLY A CA 1
ATOM 557 C C . GLY A 1 74 ? -28.587 -6.330 46.217 1.00 22.07 102 GLY A C 1
ATOM 558 O O . GLY A 1 74 ? -28.543 -6.786 47.359 1.00 22.81 102 GLY A O 1
ATOM 559 N N . ASN A 1 75 ? -27.878 -5.275 45.823 1.00 21.62 103 ASN A N 1
ATOM 560 C CA . ASN A 1 75 ? -26.955 -4.564 46.709 1.00 21.41 103 ASN A CA 1
ATOM 561 C C . ASN A 1 75 ? -27.611 -3.449 47.551 1.00 20.12 103 ASN A C 1
ATOM 562 O O . ASN A 1 75 ? -26.900 -2.699 48.267 1.00 20.15 103 ASN A O 1
ATOM 567 N N . ASN A 1 76 ? -28.946 -3.337 47.478 1.00 18.95 104 ASN A N 1
ATOM 568 C CA . ASN A 1 76 ? -29.662 -2.138 47.930 1.00 17.69 104 ASN A CA 1
ATOM 569 C C . ASN A 1 76 ? -30.786 -2.373 48.927 1.00 17.60 104 ASN A C 1
ATOM 570 O O . ASN A 1 76 ? -31.443 -3.423 48.920 1.00 17.89 104 ASN A O 1
ATOM 575 N N . THR A 1 77 ? -30.994 -1.368 49.777 1.00 16.85 105 THR A N 1
ATOM 576 C CA . THR A 1 77 ? -32.194 -1.261 50.596 1.00 16.46 105 THR A CA 1
ATOM 577 C C . THR A 1 77 ? -33.081 -0.169 50.029 1.00 15.62 105 THR A C 1
ATOM 578 O O . THR A 1 77 ? -32.599 0.897 49.606 1.00 15.16 105 THR A O 1
ATOM 582 N N . TYR A 1 78 ? -34.381 -0.434 50.035 1.00 15.36 106 TYR A N 1
ATOM 583 C CA . TYR A 1 78 ? -35.375 0.516 49.540 1.00 15.22 106 TYR A CA 1
ATOM 584 C C . TYR A 1 78 ? -36.239 0.907 50.710 1.00 15.59 106 TYR A C 1
ATOM 585 O O . TYR A 1 78 ? -36.602 0.053 51.541 1.00 16.60 106 TYR A O 1
ATOM 594 N N . TRP A 1 79 ? -36.509 2.200 50.791 1.00 15.17 107 TRP A N 1
ATOM 595 C CA . TRP A 1 79 ? -37.169 2.841 51.923 1.00 15.91 107 TRP A CA 1
ATOM 596 C C . TRP A 1 79 ? -38.332 3.707 51.433 1.00 15.64 107 TRP A C 1
ATOM 597 O O . TRP A 1 79 ? -38.286 4.224 50.308 1.00 14.98 107 TRP A O 1
ATOM 608 N N . LYS A 1 80 ? -39.361 3.854 52.275 1.00 16.47 108 LYS A N 1
ATOM 609 C CA . LYS A 1 80 ? -40.488 4.744 51.993 1.00 16.75 108 LYS A CA 1
ATOM 610 C C . LYS A 1 80 ? -40.597 5.819 53.051 1.00 17.43 108 LYS A C 1
ATOM 611 O O . LYS A 1 80 ? -40.664 5.513 54.253 1.00 18.33 108 LYS A O 1
ATOM 617 N N . ALA A 1 81 ? -40.613 7.069 52.596 1.00 17.13 109 ALA A N 1
ATOM 618 C CA . ALA A 1 81 ? -40.846 8.223 53.469 1.00 18.02 109 ALA A CA 1
ATOM 619 C C . ALA A 1 81 ? -42.205 8.812 53.131 1.00 18.60 109 ALA A C 1
ATOM 620 O O . ALA A 1 81 ? -42.477 9.105 51.958 1.00 17.81 109 ALA A O 1
ATOM 622 N N . ASP A 1 82 ? -43.050 8.974 54.154 1.00 19.78 110 ASP A N 1
ATOM 623 C CA . ASP A 1 82 ? -44.422 9.463 53.960 1.00 20.81 110 ASP A CA 1
ATOM 624 C C . ASP A 1 82 ? -44.511 10.923 54.381 1.00 21.13 110 ASP A C 1
ATOM 625 O O . ASP A 1 82 ? -44.365 11.236 55.555 1.00 21.85 110 ASP A O 1
ATOM 630 N N . LEU A 1 83 ? -44.733 11.820 53.414 1.00 20.77 111 LEU A N 1
ATOM 631 C CA . LEU A 1 83 ? -44.825 13.249 53.695 1.00 21.16 111 LEU A CA 1
ATOM 632 C C . LEU A 1 83 ? -46.227 13.695 54.114 1.00 22.04 111 LEU A C 1
ATOM 633 O O . LEU A 1 83 ? -46.419 14.833 54.564 1.00 22.81 111 LEU A O 1
ATOM 638 N N . GLY A 1 84 ? -47.197 12.797 53.974 1.00 21.99 112 GLY A N 1
ATOM 639 C CA . GLY A 1 84 ? -48.593 13.127 54.207 1.00 22.69 112 GLY A CA 1
ATOM 640 C C . GLY A 1 84 ? -49.235 13.813 53.012 1.00 22.16 112 GLY A C 1
ATOM 641 O O . GLY A 1 84 ? -48.695 13.786 51.887 1.00 21.09 112 GLY A O 1
ATOM 642 N N . LYS A 1 85 ? -50.393 14.421 53.261 1.00 23.07 113 LYS A N 1
ATOM 643 C CA . LYS A 1 85 ? -51.194 15.100 52.228 1.00 23.05 113 LYS A CA 1
ATOM 644 C C . LYS A 1 85 ? -51.039 16.601 52.341 1.00 22.75 113 LYS A C 1
ATOM 645 O O . LYS A 1 85 ? -50.689 17.114 53.408 1.00 23.41 113 LYS A O 1
ATOM 651 N N . PHE A 1 86 ? -51.359 17.308 51.259 1.00 21.69 114 PHE A N 1
ATOM 652 C CA . PHE A 1 86 ? -51.180 18.749 51.198 1.00 21.97 114 PHE A CA 1
ATOM 653 C C . PHE A 1 86 ? -52.387 19.476 50.626 1.00 22.49 114 PHE A C 1
ATOM 654 O O . PHE A 1 86 ? -53.303 18.850 50.076 1.00 22.68 114 PHE A O 1
ATOM 662 N N . GLU A 1 87 ? -52.398 20.791 50.819 1.00 23.35 115 GLU A N 1
ATOM 663 C CA . GLU A 1 87 ? -53.446 21.653 50.265 1.00 24.13 115 GLU A CA 1
ATOM 664 C C . GLU A 1 87 ? -53.001 22.325 48.980 1.00 23.05 115 GLU A C 1
ATOM 665 O O . GLU A 1 87 ? -51.799 22.513 48.754 1.00 21.92 115 GLU A O 1
ATOM 671 N N . LYS A 1 88 ? -53.984 22.717 48.162 1.00 22.74 116 LYS A N 1
ATOM 672 C CA . LYS A 1 88 ? -53.723 23.464 46.928 1.00 22.27 116 LYS A CA 1
ATOM 673 C C . LYS A 1 88 ? -52.901 24.703 47.284 1.00 22.62 116 LYS A C 1
ATOM 674 O O . LYS A 1 88 ? -53.263 25.429 48.214 1.00 23.37 116 LYS A O 1
ATOM 680 N N . GLY A 1 89 ? -51.807 24.916 46.551 1.00 21.96 117 GLY A N 1
ATOM 681 C CA . GLY A 1 89 ? -50.920 26.063 46.775 1.00 22.73 117 GLY A CA 1
ATOM 682 C C . GLY A 1 89 ? -49.699 25.771 47.640 1.00 22.33 117 GLY A C 1
ATOM 683 O O . GLY A 1 89 ? -48.777 26.581 47.678 1.00 23.00 117 GLY A O 1
ATOM 684 N N . ASP A 1 90 ? -49.684 24.634 48.340 1.00 21.83 118 ASP A N 1
ATOM 685 C CA . ASP A 1 90 ? -48.518 24.271 49.156 1.00 21.58 118 ASP A CA 1
ATOM 686 C C . ASP A 1 90 ? -47.312 24.065 48.252 1.00 20.92 118 ASP A C 1
ATOM 687 O O . ASP A 1 90 ? -47.408 23.421 47.203 1.00 20.27 118 ASP A O 1
ATOM 692 N N . GLU A 1 91 ? -46.190 24.644 48.660 1.00 21.29 119 GLU A N 1
ATOM 693 C CA . GLU A 1 91 ? -44.942 24.512 47.937 1.00 21.03 119 GLU A CA 1
ATOM 694 C C . GLU A 1 91 ? -44.022 23.699 48.828 1.00 20.62 119 GLU A C 1
ATOM 695 O O . GLU A 1 91 ? -43.647 24.142 49.919 1.00 21.10 119 GLU A O 1
ATOM 701 N N . ILE A 1 92 ? -43.695 22.488 48.385 1.00 19.35 120 ILE A N 1
ATOM 702 C CA . ILE A 1 92 ? -42.892 21.583 49.205 1.00 19.21 120 ILE A CA 1
ATOM 703 C C . ILE A 1 92 ? -41.504 21.452 48.600 1.00 18.80 120 ILE A C 1
ATOM 704 O O . ILE A 1 92 ? -41.382 21.193 47.402 1.00 18.52 120 ILE A O 1
ATOM 709 N N . THR A 1 93 ? -40.468 21.628 49.425 1.00 19.22 121 THR A N 1
ATOM 710 C CA . THR A 1 93 ? -39.083 21.396 48.991 1.00 19.17 121 THR A CA 1
ATOM 711 C C . THR A 1 93 ? -38.407 20.416 49.948 1.00 18.88 121 THR A C 1
ATOM 712 O O . THR A 1 93 ? -38.475 20.607 51.161 1.00 19.24 121 THR A O 1
ATOM 716 N N . TYR A 1 94 ? -37.760 19.383 49.408 1.00 17.69 122 TYR A N 1
ATOM 717 C CA . TYR A 1 94 ? -37.172 18.338 50.265 1.00 17.39 122 TYR A CA 1
ATOM 718 C C . TYR A 1 94 ? -35.846 17.821 49.737 1.00 17.31 122 TYR A C 1
ATOM 719 O O . TYR A 1 94 ? -35.564 17.903 48.541 1.00 16.78 122 TYR A O 1
ATOM 728 N N . THR A 1 95 ? -35.061 17.254 50.651 1.00 17.90 123 THR A N 1
ATOM 729 C CA . THR A 1 95 ? -33.794 16.607 50.355 1.00 18.11 123 THR A CA 1
ATOM 730 C C . THR A 1 95 ? -33.856 15.263 51.073 1.00 17.85 123 THR A C 1
ATOM 731 O O . THR A 1 95 ? -34.221 15.192 52.249 1.00 18.65 123 THR A O 1
ATOM 735 N N . THR A 1 96 ? -33.544 14.192 50.355 1.00 17.42 124 THR A N 1
ATOM 736 C CA . THR A 1 96 ? -33.528 12.855 50.959 1.00 17.04 124 THR A CA 1
ATOM 737 C C . THR A 1 96 ? -32.108 12.557 51.400 1.00 17.91 124 THR A C 1
ATOM 738 O O . THR A 1 96 ? -31.161 12.952 50.721 1.00 18.10 124 THR A O 1
ATOM 742 N N . LYS A 1 97 ? -31.961 11.894 52.547 1.00 18.34 125 LYS A N 1
ATOM 743 C CA . LYS A 1 97 ? -30.641 11.672 53.158 1.00 19.41 125 LYS A CA 1
ATOM 744 C C . LYS A 1 97 ? -30.479 10.270 53.713 1.00 19.44 125 LYS A C 1
ATOM 745 O O . LYS A 1 97 ? -31.433 9.692 54.229 1.00 18.81 125 LYS A O 1
ATOM 751 N N . GLY A 1 98 ? -29.272 9.732 53.585 1.00 20.03 126 GLY A N 1
ATOM 752 C CA . GLY A 1 98 ? -28.925 8.466 54.238 1.00 21.47 126 GLY A CA 1
ATOM 753 C C . GLY A 1 98 ? -27.557 8.536 54.881 1.00 23.80 126 GLY A C 1
ATOM 754 O O . GLY A 1 98 ? -26.659 9.182 54.354 1.00 23.92 126 GLY A O 1
ATOM 755 N N . SER A 1 99 ? -27.417 7.883 56.032 1.00 25.80 127 SER A N 1
ATOM 756 C CA . SER A 1 99 ? -26.108 7.669 56.656 1.00 28.63 127 SER A CA 1
ATOM 757 C C . SER A 1 99 ? -26.121 6.406 57.501 1.00 29.96 127 SER A C 1
ATOM 758 O O . SER A 1 99 ? -27.184 5.930 57.907 1.00 29.60 127 SER A O 1
ATOM 761 N N . THR A 1 100 ? -24.930 5.873 57.759 1.00 31.92 128 THR A N 1
ATOM 762 C CA . THR A 1 100 ? -24.769 4.658 58.549 1.00 34.11 128 THR A CA 1
ATOM 763 C C . THR A 1 100 ? -24.031 5.024 59.830 1.00 36.56 128 THR A C 1
ATOM 764 O O . THR A 1 100 ? -22.991 5.694 59.784 1.00 37.55 128 THR A O 1
ATOM 768 N N . ASN A 1 101 ? -24.599 4.604 60.962 1.00 38.78 129 ASN A N 1
ATOM 769 C CA . ASN A 1 101 ? -24.032 4.848 62.306 1.00 42.19 129 ASN A CA 1
ATOM 770 C C . ASN A 1 101 ? -23.564 6.295 62.553 1.00 43.16 129 ASN A C 1
ATOM 771 O O . ASN A 1 101 ? -22.462 6.521 63.057 1.00 44.47 129 ASN A O 1
ATOM 776 N N . GLY A 1 102 ? -24.396 7.264 62.176 1.00 42.50 130 GLY A N 1
ATOM 777 C CA . GLY A 1 102 ? -24.096 8.693 62.364 1.00 43.72 130 GLY A CA 1
ATOM 778 C C . GLY A 1 102 ? -22.987 9.310 61.516 1.00 44.33 130 GLY A C 1
ATOM 779 O O . GLY A 1 102 ? -22.546 10.429 61.800 1.00 45.35 130 GLY A O 1
ATOM 780 N N . GLY A 1 103 ? -22.548 8.601 60.472 1.00 43.84 131 GLY A N 1
ATOM 781 C CA . GLY A 1 103 ? -21.448 9.056 59.617 1.00 44.41 131 GLY A CA 1
ATOM 782 C C . GLY A 1 103 ? -21.845 9.998 58.491 1.00 43.62 131 GLY A C 1
ATOM 783 O O . GLY A 1 103 ? -22.912 10.610 58.526 1.00 43.25 131 GLY A O 1
ATOM 784 N N . THR A 1 104 ? -20.951 10.108 57.506 1.00 43.81 132 THR A N 1
ATOM 785 C CA . THR A 1 104 ? -21.140 10.840 56.241 1.00 43.06 132 THR A CA 1
ATOM 786 C C . THR A 1 104 ? -22.557 10.655 55.689 1.00 38.64 132 THR A C 1
ATOM 787 O O . THR A 1 104 ? -22.981 9.526 55.446 1.00 39.30 132 THR A O 1
ATOM 791 N N . ALA A 1 105 ? -23.302 11.747 55.518 1.00 36.17 133 ALA A N 1
ATOM 792 C CA . ALA A 1 105 ? -24.626 11.625 54.900 1.00 32.62 133 ALA A CA 1
ATOM 793 C C . ALA A 1 105 ? -24.526 11.749 53.388 1.00 30.50 133 ALA A C 1
ATOM 794 O O . ALA A 1 105 ? -23.818 12.616 52.878 1.00 30.84 133 ALA A O 1
ATOM 796 N N . TYR A 1 106 ? -25.212 10.863 52.675 1.00 27.84 134 TYR A N 1
ATOM 797 C CA . TYR A 1 106 ? -25.368 10.995 51.229 1.00 26.36 134 TYR A CA 1
ATOM 798 C C . TYR A 1 106 ? -26.767 11.525 51.005 1.00 24.89 134 TYR A C 1
ATOM 799 O O . TYR A 1 106 ? -27.690 11.143 51.731 1.00 24.43 134 TYR A O 1
ATOM 808 N N . GLU A 1 107 ? -26.932 12.391 50.010 1.00 23.87 135 GLU A N 1
ATOM 809 C CA . GLU A 1 107 ? -28.223 13.058 49.803 1.00 23.07 135 GLU A CA 1
ATOM 810 C C . GLU A 1 107 ? -28.629 13.187 48.338 1.00 21.32 135 GLU A C 1
ATOM 811 O O . GLU A 1 107 ? -27.793 13.108 47.437 1.00 21.27 135 GLU A O 1
ATOM 817 N N . SER A 1 108 ? -29.928 13.355 48.129 1.00 19.52 136 SER A N 1
ATOM 818 C CA . SER A 1 108 ? -30.476 13.714 46.826 1.00 18.51 136 SER A CA 1
ATOM 819 C C . SER A 1 108 ? -31.367 14.930 46.987 1.00 18.62 136 SER A C 1
ATOM 820 O O . SER A 1 108 ? -32.108 15.049 47.963 1.00 18.00 136 SER A O 1
ATOM 823 N N . GLY A 1 109 ? -31.290 15.825 46.012 1.00 19.02 137 GLY A N 1
ATOM 824 C CA . GLY A 1 109 ? -32.118 17.031 46.011 1.00 19.31 137 GLY A CA 1
ATOM 825 C C . GLY A 1 109 ? -31.309 18.306 46.116 1.00 20.43 137 GLY A C 1
ATOM 826 O O . GLY A 1 109 ? -30.085 18.255 45.946 1.00 21.28 137 GLY A O 1
ATOM 827 N N . PRO A 1 110 ? -31.953 19.440 46.426 1.00 20.83 138 PRO A N 1
ATOM 828 C CA . PRO A 1 110 ? -33.381 19.519 46.775 1.00 19.89 138 PRO A CA 1
ATOM 829 C C . PRO A 1 110 ? -34.331 19.339 45.588 1.00 19.27 138 PRO A C 1
ATOM 830 O O . PRO A 1 110 ? -33.938 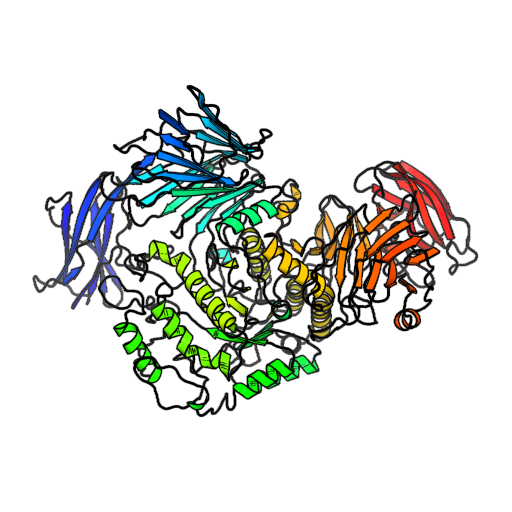19.573 44.452 1.00 19.23 138 PRO A O 1
ATOM 834 N N . PHE A 1 111 ? -35.555 18.904 45.880 1.00 18.23 139 PHE A N 1
ATOM 835 C CA . PHE A 1 111 ? -36.629 18.782 44.890 1.00 17.50 139 PHE A CA 1
ATOM 836 C C . PHE A 1 111 ? -37.844 19.581 45.350 1.00 17.84 139 PHE A C 1
ATOM 837 O O . PHE A 1 111 ? -38.192 19.581 46.542 1.00 17.98 139 PHE A O 1
ATOM 845 N N . THR A 1 112 ? -38.479 20.284 44.419 1.00 17.88 140 THR A N 1
ATOM 846 C CA . THR A 1 112 ? -39.645 21.089 44.767 1.00 18.22 140 THR A CA 1
ATOM 847 C C . THR A 1 112 ? -40.857 20.570 44.022 1.00 17.52 140 THR A C 1
ATOM 848 O O . THR A 1 112 ? -40.737 20.185 42.859 1.00 17.16 140 THR A O 1
ATOM 852 N N . PHE A 1 113 ? -42.010 20.527 44.696 1.00 17.32 141 PHE A N 1
ATOM 853 C CA . PHE A 1 113 ? -43.285 20.362 43.983 1.00 17.11 141 PHE A CA 1
ATOM 854 C C . PHE A 1 113 ? -44.316 21.346 44.494 1.00 17.79 141 PHE A C 1
ATOM 855 O O . PHE A 1 113 ? -44.229 21.811 45.643 1.00 18.46 141 PHE A O 1
ATOM 863 N N . TYR A 1 114 ? -45.258 21.686 43.617 1.00 18.16 142 TYR A N 1
ATOM 864 C CA . TYR A 1 114 ? -46.316 22.635 43.932 1.00 19.05 142 TYR A CA 1
ATOM 865 C C . TYR A 1 114 ? -47.644 21.895 43.864 1.00 18.46 142 TYR A C 1
ATOM 866 O O . TYR A 1 114 ? -47.970 21.283 42.847 1.00 18.61 142 TYR A O 1
ATOM 875 N N . VAL A 1 115 ? -48.404 21.964 44.941 1.00 18.06 143 VAL A N 1
ATOM 876 C CA . VAL A 1 115 ? -49.607 21.157 45.072 1.00 17.54 143 VAL A CA 1
ATOM 877 C C . VAL A 1 115 ? -50.772 21.855 44.368 1.00 17.84 143 VAL A C 1
ATOM 878 O O . VAL A 1 115 ? -51.063 23.029 44.614 1.00 18.41 143 VAL A O 1
ATOM 882 N N . THR A 1 116 ? -51.426 21.103 43.492 1.00 17.34 144 THR A N 1
ATOM 883 C CA . THR A 1 116 ? -52.392 21.657 42.558 1.00 17.77 144 THR A CA 1
ATOM 884 C C . THR A 1 116 ? -53.825 21.193 42.823 1.00 18.37 144 THR A C 1
ATOM 885 O O . THR A 1 116 ? -54.059 20.217 43.545 1.00 18.13 144 THR A O 1
ATOM 889 N N . ASP A 1 117 ? -54.779 21.915 42.238 1.00 18.22 145 ASP A N 1
ATOM 890 C CA . ASP A 1 117 ? -56.149 21.440 42.121 1.00 18.63 145 ASP A CA 1
ATOM 891 C C . ASP A 1 117 ? -56.775 22.034 40.873 1.00 17.67 145 ASP A C 1
ATOM 892 O O . ASP A 1 117 ? -56.244 22.992 40.299 1.00 17.22 145 ASP A O 1
ATOM 897 N N . TRP A 1 118 ? -57.882 21.435 40.440 1.00 17.61 146 TRP A N 1
ATOM 898 C CA . TRP A 1 118 ? -58.595 21.880 39.242 1.00 17.04 146 TRP A CA 1
ATOM 899 C C . TRP A 1 118 ? -59.352 23.183 39.447 1.00 17.27 146 TRP A C 1
ATOM 900 O O . TRP A 1 118 ? -59.988 23.394 40.488 1.00 17.72 146 TRP A O 1
ATOM 911 N N . GLU A 1 119 ? -59.264 24.049 38.437 1.00 16.93 147 GLU A N 1
ATOM 912 C CA . GLU A 1 119 ? -60.095 25.249 38.322 1.00 17.32 147 GLU A CA 1
ATOM 913 C C . GLU A 1 119 ? -60.762 25.155 36.959 1.00 16.82 147 GLU A C 1
ATOM 914 O O . GLU A 1 119 ? -60.137 24.691 35.990 1.00 16.35 147 GLU A O 1
ATOM 920 N N . TYR A 1 120 ? -62.028 25.553 36.883 1.00 17.37 148 TYR A N 1
ATOM 921 C CA . TYR A 1 120 ? -62.785 25.434 35.637 1.00 17.45 148 TYR A CA 1
ATOM 922 C C . TYR A 1 120 ? -63.374 26.767 35.256 1.00 17.32 148 TYR A C 1
ATOM 923 O O . TYR A 1 120 ? -63.528 27.632 36.092 1.00 17.63 148 TYR A O 1
ATOM 932 N N . VAL A 1 121 ? -63.676 26.925 33.972 1.00 17.15 149 VAL A N 1
ATOM 933 C CA . VAL A 1 121 ? -64.432 28.083 33.500 1.00 17.60 149 VAL A CA 1
ATOM 934 C C . VAL A 1 121 ? -65.818 28.008 34.142 1.00 18.82 149 VAL A C 1
ATOM 935 O O . VAL A 1 121 ? -66.456 26.945 34.128 1.00 18.98 149 VAL A O 1
ATOM 939 N N . GLN A 1 122 ? -66.262 29.130 34.710 1.00 19.95 150 GLN A N 1
ATOM 940 C CA . GLN A 1 122 ? -67.628 29.255 35.212 1.00 21.77 150 GLN A CA 1
ATOM 941 C C . GLN A 1 122 ? -68.515 29.896 34.139 1.00 21.57 150 GLN A C 1
ATOM 942 O O . GLN A 1 122 ? -69.146 29.172 33.365 1.00 21.82 150 GLN A O 1
ATOM 948 N N . ASP A 1 123 ? -68.532 31.234 34.080 1.00 21.44 151 ASP A N 1
ATOM 949 C CA . ASP A 1 123 ? -69.376 31.988 33.151 1.00 21.29 151 ASP A CA 1
ATOM 950 C C . ASP A 1 123 ? -68.586 32.820 32.151 1.00 20.77 151 ASP A C 1
ATOM 951 O O . ASP A 1 123 ? -67.455 33.221 32.423 1.00 20.46 151 ASP A O 1
ATOM 956 N N . VAL A 1 124 ? -69.215 33.106 31.011 1.00 20.37 152 VAL A N 1
ATOM 957 C CA . VAL A 1 124 ? -68.760 34.182 30.109 1.00 19.90 152 VAL A CA 1
ATOM 958 C C . VAL A 1 124 ? -69.308 35.494 30.666 1.00 20.77 152 VAL A C 1
ATOM 959 O O . VAL A 1 124 ? -70.527 35.647 30.790 1.00 21.59 152 VAL A O 1
ATOM 963 N N . THR A 1 125 ? -68.420 36.424 31.016 1.00 20.81 153 THR A N 1
ATOM 964 C CA . THR A 1 125 ? -68.840 37.715 31.543 1.00 22.25 153 THR A CA 1
ATOM 965 C C . THR A 1 125 ? -68.919 38.791 30.466 1.00 21.87 153 THR A C 1
ATOM 966 O O . THR A 1 125 ? -69.699 39.734 30.593 1.00 23.02 153 THR A O 1
ATOM 970 N N . SER A 1 126 ? -68.114 38.650 29.417 1.00 20.70 154 SER A N 1
ATOM 971 C CA . SER A 1 126 ? -68.191 39.551 28.270 1.00 20.52 154 SER A CA 1
ATOM 972 C C . SER A 1 126 ? -67.555 38.932 27.037 1.00 19.58 154 SER A C 1
ATOM 973 O O . SER A 1 126 ? -66.703 38.031 27.128 1.00 18.99 154 SER A O 1
ATOM 976 N N . VAL A 1 127 ? -67.995 39.436 25.887 1.00 19.11 155 VAL A N 1
ATOM 977 C CA . VAL A 1 127 ? -67.541 38.991 24.576 1.00 18.17 155 VAL A CA 1
ATOM 978 C C . VAL A 1 127 ? -66.909 40.213 23.899 1.00 18.22 155 VAL A C 1
ATOM 979 O O . VAL A 1 127 ? -67.520 41.280 23.848 1.00 19.03 155 VAL A O 1
ATOM 983 N N . VAL A 1 128 ? -65.686 40.057 23.402 1.00 17.60 156 VAL A N 1
ATOM 984 C CA . VAL A 1 128 ? -65.000 41.123 22.667 1.00 17.97 156 VAL A CA 1
ATOM 985 C C . VAL A 1 128 ? -64.697 40.589 21.259 1.00 17.40 156 VAL A C 1
ATOM 986 O O . VAL A 1 128 ? -63.959 39.619 21.099 1.00 16.84 156 VAL A O 1
ATOM 990 N N . ASP A 1 129 ? -65.299 41.210 20.247 1.00 17.47 157 ASP A N 1
ATOM 991 C CA . ASP A 1 129 ? -65.092 40.772 18.877 1.00 17.25 157 ASP A CA 1
ATOM 992 C C . ASP A 1 129 ? -64.059 41.689 18.250 1.00 17.43 157 ASP A C 1
ATOM 993 O O . ASP A 1 129 ? -64.307 42.892 18.053 1.00 18.00 157 ASP A O 1
ATOM 998 N N . ASN A 1 130 ? -62.896 41.115 17.965 1.00 17.38 158 ASN A N 1
ATOM 999 C CA . ASN A 1 130 ? -61.781 41.888 17.417 1.00 18.25 158 ASN A CA 1
ATOM 1000 C C . ASN A 1 130 ? -61.662 41.796 15.888 1.00 18.88 158 ASN A C 1
ATOM 1001 O O . ASN A 1 130 ? -60.678 42.272 15.316 1.00 20.14 158 ASN A O 1
ATOM 1006 N N . GLY A 1 131 ? -62.635 41.181 15.227 1.00 18.74 159 GLY A N 1
ATOM 1007 C CA . GLY A 1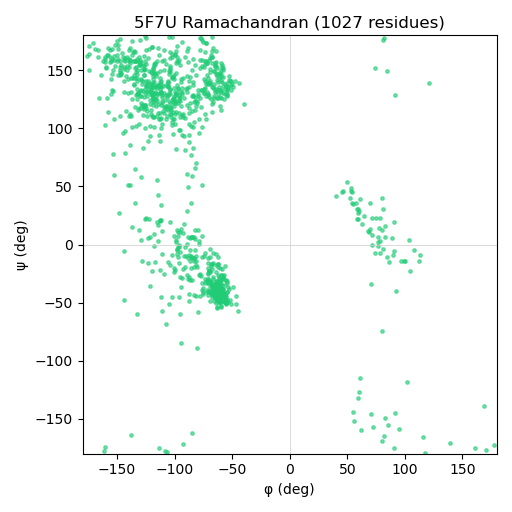 131 ? -62.665 41.165 13.761 1.00 19.17 159 GLY A CA 1
ATOM 1008 C C . GLY A 1 131 ? -61.982 39.959 13.135 1.00 19.00 159 GLY A C 1
ATOM 1009 O O . GLY A 1 131 ? -62.495 39.401 12.161 1.00 19.16 159 GLY A O 1
ATOM 1010 N N . ASP A 1 132 ? -60.839 39.542 13.683 1.00 18.45 160 ASP A N 1
ATOM 1011 C CA . ASP A 1 132 ? -60.133 38.346 13.196 1.00 17.98 160 ASP A CA 1
ATOM 1012 C C . ASP A 1 132 ? -60.049 37.295 14.305 1.00 17.12 160 ASP A C 1
ATOM 1013 O O . ASP A 1 132 ? -59.339 36.281 14.183 1.00 16.65 160 ASP A O 1
ATOM 1018 N N . SER A 1 133 ? -60.765 37.568 15.390 1.00 16.68 161 SER A N 1
ATOM 1019 C CA . SER A 1 133 ? -60.739 36.739 16.597 1.00 16.48 161 SER A CA 1
ATOM 1020 C C . SER A 1 133 ? -61.773 37.262 17.577 1.00 16.53 161 SER A C 1
ATOM 1021 O O . SER A 1 133 ? -62.049 38.464 17.612 1.00 17.16 161 SER A O 1
ATOM 1024 N N . ILE A 1 134 ? -62.311 36.357 18.396 1.00 16.01 162 ILE A N 1
ATOM 1025 C CA . ILE A 1 134 ? -63.265 36.736 19.441 1.00 16.16 162 ILE A CA 1
ATOM 1026 C C . ILE A 1 134 ? -62.688 36.324 20.793 1.00 15.83 162 ILE A C 1
ATOM 1027 O O . ILE A 1 134 ? -62.188 35.205 20.931 1.00 15.43 162 ILE A O 1
ATOM 1032 N N . THR A 1 135 ? -62.758 37.209 21.785 1.00 16.02 163 THR A N 1
ATOM 1033 C CA . THR A 1 135 ? -62.342 36.875 23.149 1.00 16.14 163 THR A CA 1
ATOM 1034 C C . THR A 1 135 ? -63.571 36.656 24.000 1.00 16.64 163 THR A C 1
ATOM 1035 O O . THR A 1 135 ? -64.464 37.513 24.042 1.00 17.02 163 THR A O 1
ATOM 1039 N N . LEU A 1 136 ? -63.603 35.535 24.715 1.00 16.36 164 LEU A N 1
ATOM 1040 C CA . LEU A 1 136 ? -64.621 35.345 25.748 1.00 17.19 164 LEU A CA 1
ATOM 1041 C C . LEU A 1 136 ? -63.943 35.551 27.093 1.00 17.29 164 LEU A C 1
ATOM 1042 O O . LEU A 1 136 ? -63.073 34.776 27.468 1.00 16.90 164 LEU A O 1
ATOM 1047 N N . ASN A 1 137 ? -64.308 36.627 27.787 1.00 17.94 165 ASN A N 1
ATOM 1048 C CA . ASN A 1 137 ? -63.798 36.884 29.131 1.00 18.33 165 ASN A CA 1
ATOM 1049 C C . ASN A 1 137 ? -64.603 36.056 30.105 1.00 18.38 165 ASN A C 1
ATOM 1050 O O . ASN A 1 137 ? -65.841 36.094 30.077 1.00 18.43 165 ASN A O 1
ATOM 1055 N N A MET A 1 138 ? -63.912 35.317 30.970 0.50 18.37 166 MET A N 1
ATOM 1056 N N B MET A 1 138 ? -63.898 35.303 30.954 0.50 18.13 166 MET A N 1
ATOM 1057 C CA A MET A 1 138 ? -64.568 34.324 31.804 0.50 18.47 166 MET A CA 1
ATOM 1058 C CA B MET A 1 138 ? -64.506 34.290 31.815 0.50 18.12 166 MET A CA 1
ATOM 1059 C C A MET A 1 138 ? -64.282 34.473 33.287 0.50 18.87 166 MET A C 1
ATOM 1060 C C B MET A 1 138 ? -64.329 34.565 33.299 0.50 18.73 166 MET A C 1
ATOM 1061 O O A MET A 1 138 ? -63.259 35.045 33.678 0.50 18.74 166 MET A O 1
ATOM 1062 O O B MET A 1 138 ? -63.415 35.286 33.702 0.50 18.81 166 MET A O 1
ATOM 1071 N N . THR A 1 139 ? -65.204 33.965 34.102 1.00 19.04 167 THR A N 1
ATOM 1072 C CA . THR A 1 139 ? -64.940 33.759 35.536 1.00 19.55 167 THR A CA 1
ATOM 1073 C C . THR A 1 139 ? -64.495 32.313 35.718 1.00 18.92 167 THR A C 1
ATOM 1074 O O . THR A 1 139 ? -64.668 31.485 34.819 1.00 18.37 167 THR A O 1
ATOM 1078 N N . ALA A 1 140 ? -63.896 32.029 36.866 1.00 19.20 168 ALA A N 1
ATOM 1079 C CA . ALA A 1 140 ? -63.414 30.695 37.200 1.00 19.17 168 ALA A CA 1
ATOM 1080 C C . ALA A 1 140 ? -64.154 30.165 38.427 1.00 20.02 168 ALA A C 1
ATOM 1081 O O . ALA A 1 140 ? -64.628 30.930 39.275 1.00 20.48 168 ALA A O 1
ATOM 1083 N N . THR A 1 141 ? -64.245 28.849 38.524 1.00 20.13 169 THR A N 1
ATOM 1084 C CA . THR A 1 141 ? -64.941 28.203 39.646 1.00 21.20 169 THR A CA 1
ATOM 1085 C C . THR A 1 141 ? -64.189 28.308 40.980 1.00 22.13 169 THR A C 1
ATOM 1086 O O . THR A 1 141 ? -64.799 28.211 42.037 1.00 22.79 169 THR A O 1
ATOM 1090 N N . ALA A 1 142 ? -62.869 28.477 40.910 1.00 22.12 170 ALA A N 1
ATOM 1091 C CA . ALA A 1 142 ? -61.994 28.611 42.070 1.00 23.52 170 ALA A CA 1
ATOM 1092 C C . ALA A 1 142 ? -60.780 29.418 41.659 1.00 23.72 170 ALA A C 1
ATOM 1093 O O . ALA A 1 142 ? -60.492 29.537 40.465 1.00 23.16 170 ALA A O 1
ATOM 1095 N N . GLY A 1 143 ? -60.057 29.958 42.637 1.00 24.94 171 GLY A N 1
ATOM 1096 C CA . GLY A 1 143 ? -58.836 30.704 42.345 1.00 25.95 171 GLY A CA 1
ATOM 1097 C C . GLY A 1 143 ? -59.100 32.138 41.932 1.00 26.84 171 GLY A C 1
ATOM 1098 O O . GLY A 1 143 ? -60.253 32.554 41.798 1.00 27.38 171 GLY A O 1
ATOM 1099 N N . ASP A 1 144 ? -58.028 32.887 41.703 1.00 27.38 172 ASP A N 1
ATOM 1100 C CA . ASP A 1 144 ? -58.132 34.320 41.390 1.00 27.85 172 ASP A CA 1
ATOM 1101 C C . ASP A 1 144 ? -57.742 34.700 39.952 1.00 25.94 172 ASP A C 1
ATOM 1102 O O . ASP A 1 144 ? -57.431 35.862 39.679 1.00 25.75 172 ASP A O 1
ATOM 1107 N N . PHE A 1 145 ? -57.763 33.738 39.026 1.00 23.48 173 PHE A N 1
ATOM 1108 C CA . PHE A 1 145 ? -57.418 34.049 37.636 1.00 22.25 173 PHE A CA 1
ATOM 1109 C C . PHE A 1 145 ? -58.569 34.761 36.929 1.00 21.98 173 PHE A C 1
ATOM 1110 O O . PHE A 1 145 ? -59.707 34.665 37.368 1.00 21.95 173 PHE A O 1
ATOM 1118 N N A SER A 1 146 ? -58.257 35.466 35.839 0.50 21.50 174 SER A N 1
ATOM 1119 N N B SER A 1 146 ? -58.264 35.453 35.832 0.50 21.67 174 SER A N 1
ATOM 1120 C CA A SER A 1 146 ? -59.270 36.011 34.932 0.50 21.23 174 SER A CA 1
ATOM 1121 C CA B SER A 1 146 ? -59.285 36.010 34.947 0.50 21.52 174 SER A CA 1
ATOM 1122 C C A SER A 1 146 ? -59.128 35.367 33.554 0.50 20.20 174 SER A C 1
ATOM 1123 C C B SER A 1 146 ? -59.158 35.382 33.556 0.50 20.35 174 SER A C 1
ATOM 1124 O O A SER A 1 146 ? -58.533 35.969 32.647 0.50 20.32 174 SER A O 1
ATOM 1125 O O B SER A 1 146 ? -58.602 36.008 32.642 0.50 20.47 174 SER A O 1
ATOM 1130 N N . PRO A 1 147 ? -59.660 34.136 33.389 1.00 19.61 175 PRO A N 1
ATOM 1131 C CA . PRO A 1 147 ? -59.454 33.410 32.116 1.00 18.45 175 PRO A CA 1
ATOM 1132 C C . PRO A 1 147 ? -60.037 34.076 30.878 1.00 18.19 175 PRO A C 1
ATOM 1133 O O . PRO A 1 147 ? -61.025 34.814 30.959 1.00 18.01 175 PRO A O 1
ATOM 1137 N N . LYS A 1 148 ? -59.381 33.824 29.753 1.00 17.45 176 LYS A N 1
ATOM 1138 C CA . LYS A 1 148 ? -59.877 34.267 28.452 1.00 17.45 176 LYS A CA 1
ATOM 1139 C C . LYS A 1 148 ? -59.820 33.098 27.512 1.00 16.44 176 LYS A C 1
ATOM 1140 O O . LYS A 1 148 ? -58.789 32.424 27.433 1.00 16.03 176 LYS A O 1
ATOM 1146 N N . LEU A 1 149 ? -60.933 32.854 26.817 1.00 15.56 177 LEU A N 1
ATOM 1147 C CA . LEU A 1 149 ? -60.982 31.863 25.749 1.00 14.99 177 LEU A CA 1
ATOM 1148 C C . LEU A 1 149 ? -61.081 32.596 24.413 1.00 14.92 177 LEU A C 1
ATOM 1149 O O . LEU A 1 149 ? -62.012 33.369 24.200 1.00 15.22 177 LEU A O 1
ATOM 1154 N N . TYR A 1 150 ? -60.144 32.309 23.520 1.00 14.81 178 TYR A N 1
ATOM 1155 C CA . TYR A 1 150 ? -60.103 32.958 22.215 1.00 15.29 178 TYR A CA 1
ATOM 1156 C C . TYR A 1 150 ? -60.603 32.026 21.141 1.00 15.13 178 TYR A C 1
ATOM 1157 O O . TYR A 1 150 ? -60.173 30.877 21.072 1.00 14.91 178 TYR A O 1
ATOM 1166 N N . LEU A 1 151 ? -61.475 32.549 20.284 1.00 15.00 179 LEU A N 1
ATOM 1167 C CA . LEU A 1 151 ? -62.016 31.785 19.164 1.00 14.79 179 LEU A CA 1
ATOM 1168 C C . LEU A 1 151 ? -61.536 32.434 17.883 1.00 14.84 179 LEU A C 1
ATOM 1169 O O . LEU A 1 151 ? -61.596 33.651 17.745 1.00 14.79 179 LEU A O 1
ATOM 1174 N N . SER A 1 152 ? -61.074 31.604 16.951 1.00 14.92 180 SER A N 1
ATOM 1175 C CA . SER A 1 152 ? -60.709 32.067 15.627 1.00 15.12 180 SER A CA 1
ATOM 1176 C C . SER A 1 152 ? -61.041 30.983 14.615 1.00 15.18 180 SER A C 1
ATOM 1177 O O . SER A 1 152 ? -61.264 29.819 14.979 1.00 15.24 180 SER A O 1
ATOM 1180 N N . PHE A 1 153 ? -61.060 31.367 13.343 1.00 15.70 181 PHE A N 1
ATOM 1181 C CA . PHE A 1 153 ? -61.364 30.424 12.273 1.00 15.68 181 PHE A CA 1
ATOM 1182 C C . PHE A 1 153 ? -60.146 30.163 11.424 1.00 16.00 181 PHE A C 1
ATOM 1183 O O . PHE A 1 153 ? -59.711 31.019 10.683 1.00 16.47 181 PHE A O 1
ATOM 1191 N N . GLU A 1 154 ? -59.585 28.966 11.546 1.00 15.53 182 GLU A N 1
ATOM 1192 C CA . GLU A 1 154 ? -58.521 28.536 10.635 1.00 16.41 182 GLU A CA 1
ATOM 1193 C C . GLU A 1 154 ? -59.060 28.520 9.194 1.00 16.65 182 GLU A C 1
ATOM 1194 O O . GLU A 1 154 ? -58.358 28.877 8.254 1.00 16.95 182 GLU A O 1
ATOM 1200 N N . ASP A 1 155 ? -60.321 28.118 9.051 1.00 16.57 183 ASP A N 1
ATOM 1201 C CA . ASP A 1 155 ? -61.102 28.364 7.842 1.00 16.89 183 ASP A CA 1
ATOM 1202 C C . ASP A 1 155 ? -62.555 28.472 8.270 1.00 16.65 183 ASP A C 1
ATOM 1203 O O . ASP A 1 155 ? -62.873 28.282 9.444 1.00 16.48 183 ASP A O 1
ATOM 1208 N N . LEU A 1 156 ? -63.448 28.794 7.340 1.00 17.18 184 LEU A N 1
ATOM 1209 C CA . LEU A 1 156 ? -64.846 28.995 7.715 1.00 17.35 184 LEU A CA 1
ATOM 1210 C C . LEU A 1 156 ? -65.494 27.724 8.289 1.00 16.88 184 LEU A C 1
ATOM 1211 O O . LEU A 1 156 ? -66.513 27.795 8.966 1.00 16.68 184 LEU A O 1
ATOM 1216 N N . ASP A 1 157 ? -64.858 26.576 8.046 1.00 16.71 185 ASP A N 1
ATOM 1217 C CA . ASP A 1 157 ? -65.336 25.291 8.588 1.00 16.63 185 ASP A CA 1
ATOM 1218 C C . ASP A 1 157 ? -64.442 24.660 9.676 1.00 15.94 185 ASP A C 1
ATOM 1219 O O . ASP A 1 157 ? -64.634 23.500 10.015 1.00 15.41 185 ASP A O 1
ATOM 1224 N N . THR A 1 158 ? -63.472 25.416 10.201 1.00 15.04 186 THR A N 1
ATOM 1225 C CA . THR A 1 158 ? -62.487 24.872 11.144 1.00 15.25 186 THR A CA 1
ATOM 1226 C C . THR A 1 158 ? -62.278 25.904 12.255 1.00 15.23 186 THR A C 1
ATOM 1227 O O . THR A 1 158 ? -61.721 26.975 12.006 1.00 15.32 186 THR A O 1
ATOM 1231 N N . LEU A 1 159 ? -62.757 25.569 13.454 1.00 15.02 187 LEU A N 1
ATOM 1232 C CA . LEU A 1 159 ? -62.741 26.476 14.605 1.00 15.07 187 LEU A CA 1
ATOM 1233 C C . LEU A 1 159 ? -61.544 26.184 15.492 1.00 14.63 187 LEU A C 1
ATOM 1234 O O . LEU A 1 159 ? -61.281 25.030 15.802 1.00 14.58 187 LEU A O 1
ATOM 1239 N N . ARG A 1 160 ? -60.838 27.228 15.904 1.00 14.66 188 ARG A N 1
ATOM 1240 C CA . ARG A 1 160 ? -59.702 27.088 16.815 1.00 14.23 188 ARG A CA 1
ATOM 1241 C C . ARG A 1 160 ? -60.050 27.723 18.155 1.00 14.83 188 ARG A C 1
ATOM 1242 O O . ARG A 1 160 ? -60.496 28.867 18.208 1.00 14.98 188 ARG A O 1
ATOM 1250 N N . MET A 1 161 ? -59.818 26.985 19.236 1.00 15.03 189 MET A N 1
ATOM 1251 C CA . MET A 1 161 ? -59.994 27.491 20.600 1.00 16.08 189 MET A CA 1
ATOM 1252 C C . MET A 1 161 ? -58.662 27.623 21.299 1.00 15.06 189 MET A C 1
ATOM 1253 O O . MET A 1 161 ? -57.892 26.680 21.297 1.00 14.28 189 MET A O 1
ATOM 1258 N N . GLU A 1 162 ? -58.423 28.779 21.928 1.00 14.13 190 GLU A N 1
ATOM 1259 C CA . GLU A 1 162 ? -57.173 28.992 22.640 1.00 14.46 190 GLU A CA 1
ATOM 1260 C C . GLU A 1 162 ? -57.520 29.541 24.007 1.00 14.15 190 GLU A C 1
ATOM 1261 O O . GLU A 1 162 ? -58.140 30.615 24.127 1.00 13.94 190 GLU A O 1
ATOM 1267 N N . LEU A 1 163 ? -57.188 28.767 25.038 1.00 13.77 191 LEU A N 1
ATOM 1268 C CA . LEU A 1 163 ? -57.549 29.165 26.403 1.00 13.81 191 LEU A CA 1
ATOM 1269 C C . LEU A 1 163 ? -56.298 29.640 27.134 1.00 14.17 191 LEU A C 1
ATOM 1270 O O . LEU A 1 163 ? -55.292 28.909 27.192 1.00 14.17 191 LEU A O 1
ATOM 1275 N N . SER A 1 164 ? -56.391 30.848 27.700 1.00 14.20 192 SER A N 1
ATOM 1276 C CA . SER A 1 164 ? -55.379 31.418 28.603 1.00 15.03 192 SER A CA 1
ATOM 1277 C C . SER A 1 164 ? -55.996 31.502 30.011 1.00 15.21 192 SER A C 1
ATOM 1278 O O . SER A 1 164 ? -56.763 32.437 30.282 1.00 15.67 192 SER A O 1
ATOM 1281 N N . PRO A 1 165 ? -55.671 30.547 30.908 1.00 15.28 193 PRO A N 1
ATOM 1282 C CA . PRO A 1 165 ? -56.242 30.582 32.271 1.00 15.81 193 PRO A CA 1
ATOM 1283 C C . PRO A 1 165 ? -56.019 31.906 33.014 1.00 16.80 193 PRO A C 1
ATOM 1284 O O . PRO A 1 165 ? -56.933 32.379 33.681 1.00 17.14 193 PRO A O 1
ATOM 1288 N N . THR A 1 166 ? -54.827 32.489 32.885 1.00 17.47 194 THR A N 1
ATOM 1289 C CA . THR A 1 166 ? -54.523 33.781 33.540 1.00 18.34 194 THR A CA 1
ATOM 1290 C C . THR A 1 166 ? -55.037 34.999 32.769 1.00 18.81 194 THR A C 1
ATOM 1291 O O . THR A 1 166 ? -55.103 36.102 33.332 1.00 19.19 194 THR A O 1
ATOM 1295 N N . GLY A 1 167 ? -55.354 34.808 31.492 1.00 18.28 195 GLY A N 1
ATO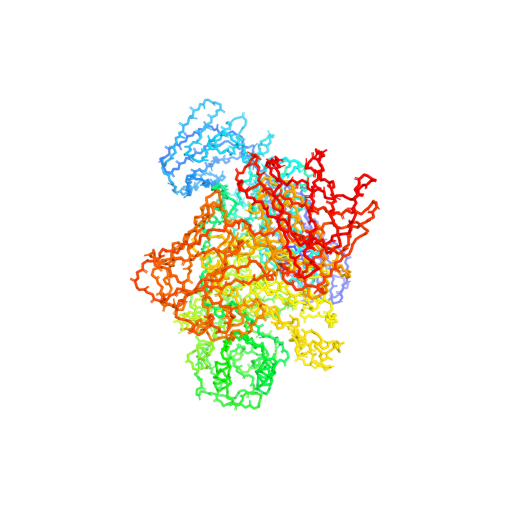M 1296 C CA . GLY A 1 167 ? -55.749 35.893 30.596 1.00 19.20 195 GLY A CA 1
ATOM 1297 C C . GLY A 1 167 ? -54.591 36.753 30.106 1.00 20.17 195 GLY A C 1
ATOM 1298 O O . GLY A 1 167 ? -54.815 37.751 29.415 1.00 20.96 195 GLY A O 1
ATOM 1299 N N . LYS A 1 168 ? -53.357 36.366 30.430 1.00 20.58 196 LYS A N 1
ATOM 1300 C CA . LYS A 1 168 ? -52.162 37.127 30.042 1.00 21.65 196 LYS A CA 1
ATOM 1301 C C . LYS A 1 168 ? -51.661 36.846 28.626 1.00 21.55 196 LYS A C 1
ATOM 1302 O O . LYS A 1 168 ? -50.833 37.600 28.094 1.00 22.33 196 LYS A O 1
ATOM 1308 N N . GLU A 1 169 ? -52.147 35.766 28.021 1.00 20.34 197 GLU A N 1
ATOM 1309 C CA . GLU A 1 169 ? -51.796 35.439 26.640 1.00 20.07 197 GLU A CA 1
ATOM 1310 C C . GLU A 1 169 ? -52.930 35.818 25.716 1.00 19.66 197 GLU A C 1
ATOM 1311 O O . GLU A 1 169 ? -54.066 36.013 26.162 1.00 19.01 197 GLU A O 1
ATOM 1317 N N . THR A 1 170 ? -52.607 35.941 24.432 1.00 19.82 198 THR A N 1
ATOM 1318 C CA . THR A 1 170 ? -53.581 36.342 23.426 1.00 19.53 198 THR A CA 1
ATOM 1319 C C . THR A 1 170 ? -53.621 35.308 22.307 1.00 18.77 198 THR A C 1
ATOM 1320 O O . THR A 1 170 ? -52.581 34.869 21.828 1.00 18.48 198 THR A O 1
ATOM 1324 N N . GLY A 1 171 ? -54.827 34.952 21.874 1.00 17.97 199 GLY A N 1
ATOM 1325 C CA . GLY A 1 171 ? -55.006 34.030 20.748 1.00 17.43 199 GLY A CA 1
ATOM 1326 C C . GLY A 1 171 ? -54.551 34.566 19.388 1.00 17.66 199 GLY A C 1
ATOM 1327 O O . GLY A 1 171 ? -54.278 35.761 19.225 1.00 18.29 199 GLY A O 1
ATOM 1328 N N . HIS A 1 172 ? -54.491 33.672 18.410 1.00 17.48 200 HIS A N 1
ATOM 1329 C CA . HIS A 1 172 ? -54.042 34.003 17.046 1.00 18.25 200 HIS A CA 1
ATOM 1330 C C . HIS A 1 172 ? -55.165 34.491 16.137 1.00 17.76 200 HIS A C 1
ATOM 1331 O O . HIS A 1 172 ? -56.342 34.208 16.377 1.00 16.75 200 HIS A O 1
ATOM 1338 N N . ALA A 1 173 ? -54.779 35.232 15.092 1.00 17.91 201 ALA A N 1
ATOM 1339 C CA . ALA A 1 173 ? -55.712 35.662 14.034 1.00 18.20 201 ALA A CA 1
ATOM 1340 C C . ALA A 1 173 ? -56.293 34.494 13.246 1.00 17.54 201 ALA A C 1
ATOM 1341 O O . ALA A 1 173 ? -55.636 33.484 13.048 1.00 17.55 201 ALA A O 1
ATOM 1343 N N . GLY A 1 174 ? -57.536 34.641 12.802 1.00 17.35 202 GLY A N 1
ATOM 1344 C CA . GLY A 1 174 ? -58.127 33.713 11.833 1.00 17.30 202 GLY A CA 1
ATOM 1345 C C . GLY A 1 174 ? -58.916 34.512 10.802 1.00 17.97 202 GLY A C 1
ATOM 1346 O O . GLY A 1 174 ? -58.760 35.729 10.706 1.00 18.59 202 GLY A O 1
ATOM 1347 N N . LYS A 1 175 ? -59.772 33.825 10.051 1.00 18.13 203 LYS A N 1
ATOM 1348 C CA . LYS A 1 175 ? -60.623 34.445 9.022 1.00 19.08 203 LYS A CA 1
ATOM 1349 C C . LYS A 1 175 ? -61.600 35.447 9.620 1.00 18.83 203 LYS A C 1
ATOM 1350 O O . LYS A 1 175 ? -62.026 35.291 10.770 1.00 18.23 203 LYS A O 1
ATOM 1356 N N . SER A 1 176 ? -61.989 36.446 8.824 1.00 19.07 204 SER A N 1
ATOM 1357 C CA . SER A 1 176 ? -62.927 37.464 9.285 1.00 19.44 204 SER A CA 1
ATOM 1358 C C . SER A 1 176 ? -64.370 37.212 8.864 1.00 19.82 204 SER A C 1
ATOM 1359 O O . SER A 1 176 ? -65.282 37.940 9.282 1.00 19.83 204 SER A O 1
ATOM 1362 N N . GLY A 1 177 ? -64.581 36.179 8.057 1.00 19.65 205 GLY A N 1
ATOM 1363 C CA . GLY A 1 177 ? -65.907 35.894 7.498 1.00 20.67 205 GLY A CA 1
ATOM 1364 C C . GLY A 1 177 ? -66.888 35.262 8.470 1.00 20.64 205 GLY A C 1
ATOM 1365 O O . GLY A 1 177 ? -67.498 34.239 8.161 1.00 21.37 205 GLY A O 1
ATOM 1366 N N . TYR A 1 178 ? -67.043 35.860 9.644 1.00 20.10 206 TYR A N 1
ATOM 1367 C CA . TYR A 1 178 ? -68.028 35.386 10.606 1.00 19.59 206 TYR A CA 1
ATOM 1368 C C . TYR A 1 178 ? -68.944 36.526 11.032 1.00 20.63 206 TYR A C 1
ATOM 1369 O O . TYR A 1 178 ? -68.619 37.704 10.836 1.00 21.22 206 TYR A O 1
ATOM 1378 N N . THR A 1 179 ? -70.091 36.175 11.604 1.00 21.09 207 THR A N 1
ATOM 1379 C CA . THR A 1 179 ? -70.970 37.156 12.224 1.00 22.50 207 THR A CA 1
ATOM 1380 C C . THR A 1 179 ? -71.268 36.722 13.650 1.00 21.98 207 THR A C 1
ATOM 1381 O O . THR A 1 179 ? -71.170 35.540 13.988 1.00 21.36 207 THR A O 1
ATOM 1385 N N . VAL A 1 180 ? -71.582 37.692 14.501 1.00 22.57 208 VAL A N 1
ATOM 1386 C CA . VAL A 1 180 ? -71.784 37.428 15.921 1.00 22.57 208 VAL A CA 1
ATOM 1387 C C . VAL A 1 180 ? -73.159 37.956 16.297 1.00 23.55 208 VAL A C 1
ATOM 1388 O O . VAL A 1 180 ? -73.530 39.070 15.895 1.00 23.92 208 VAL A O 1
ATOM 1392 N N A GLU A 1 181 ? -73.894 37.155 17.061 0.50 23.62 209 GLU A N 1
ATOM 1393 N N B GLU A 1 181 ? -73.927 37.132 17.011 0.50 23.62 209 GLU A N 1
ATOM 1394 C CA A GLU A 1 181 ? -75.131 37.574 17.699 0.50 24.90 209 GLU A CA 1
ATOM 1395 C CA B GLU A 1 181 ? -75.133 37.577 17.712 0.50 24.84 209 GLU A CA 1
ATOM 1396 C C A GLU A 1 181 ? -74.928 37.413 19.201 0.50 24.64 209 GLU A C 1
ATOM 1397 C C B GLU A 1 181 ? -74.890 37.410 19.200 0.50 24.58 209 GLU A C 1
ATOM 1398 O O A GLU A 1 181 ? -74.975 36.295 19.724 0.50 23.94 209 GLU A O 1
ATOM 1399 O O B GLU A 1 181 ? -74.892 36.287 19.716 0.50 23.81 209 GLU A O 1
ATOM 1410 N N . ASP A 1 182 ? -74.657 38.528 19.877 1.00 24.97 210 ASP A N 1
ATOM 1411 C CA . ASP A 1 182 ? -74.335 38.536 21.304 1.00 25.70 210 ASP A CA 1
ATOM 1412 C C . ASP A 1 182 ? -75.555 39.004 22.084 1.00 27.17 210 ASP A C 1
ATOM 1413 O O . ASP A 1 182 ? -76.109 40.069 21.799 1.00 28.02 210 ASP A O 1
ATOM 1418 N N . THR A 1 183 ? -75.990 38.187 23.041 1.00 27.35 211 THR A N 1
ATOM 1419 C CA . THR A 1 183 ? -77.162 38.489 23.877 1.00 28.96 211 THR A CA 1
ATOM 1420 C C . THR A 1 183 ? -76.795 38.293 25.351 1.00 28.95 211 THR A C 1
ATOM 1421 O O . THR A 1 183 ? -75.695 37.842 25.661 1.00 27.94 211 THR A O 1
ATOM 1425 N N . ALA A 1 184 ? -77.727 38.605 26.254 1.00 30.37 212 ALA A N 1
ATOM 1426 C CA . ALA A 1 184 ? -77.476 38.491 27.692 1.00 30.85 212 ALA A CA 1
ATOM 1427 C C . ALA A 1 184 ? -77.084 37.078 28.110 1.00 30.29 212 ALA A C 1
ATOM 1428 O O . ALA A 1 184 ? -76.199 36.899 28.954 1.00 30.25 212 ALA A O 1
ATOM 1430 N N . GLU A 1 185 ? -77.724 36.085 27.496 1.00 30.20 213 GLU A N 1
ATOM 1431 C CA . GLU A 1 185 ? -77.595 34.694 27.926 1.00 30.03 213 GLU A CA 1
ATOM 1432 C C . GLU A 1 185 ? -76.707 33.840 27.026 1.00 27.45 213 GLU A C 1
ATOM 1433 O O . GLU A 1 185 ? -76.281 32.764 27.433 1.00 26.35 213 GLU A O 1
ATOM 1439 N N . LYS A 1 186 ? -76.455 34.308 25.804 1.00 26.30 214 LYS A N 1
ATOM 1440 C CA . LYS A 1 186 ? -75.886 33.451 24.759 1.00 24.90 214 LYS A CA 1
ATOM 1441 C C . LYS A 1 186 ? -75.138 34.281 23.725 1.00 23.51 214 LYS A C 1
ATOM 1442 O O . LYS A 1 186 ? -75.515 35.407 23.446 1.00 24.25 214 LYS A O 1
ATOM 1448 N N . VAL A 1 187 ? -74.071 33.720 23.159 1.00 21.85 215 VAL A N 1
ATOM 1449 C CA . VAL A 1 187 ? -73.434 34.324 21.986 1.00 20.69 215 VAL A CA 1
ATOM 1450 C C . VAL A 1 187 ? -73.371 33.253 20.901 1.00 20.00 215 VAL A C 1
ATOM 1451 O O . VAL A 1 187 ? -73.016 32.111 21.189 1.00 19.38 215 VAL A O 1
ATOM 1455 N N . THR A 1 188 ? -73.761 33.629 19.682 1.00 19.70 216 THR A N 1
ATOM 1456 C CA . THR A 1 188 ? -73.722 32.724 18.540 1.00 19.29 216 THR A CA 1
ATOM 1457 C C . THR A 1 188 ? -72.779 33.297 17.506 1.00 18.72 216 THR A C 1
ATOM 1458 O O . THR A 1 188 ? -72.893 34.462 17.142 1.00 18.96 216 THR A O 1
ATOM 1462 N N . VAL A 1 189 ? -71.853 32.452 17.051 1.00 17.94 217 VAL A N 1
ATOM 1463 C CA . VAL A 1 189 ? -70.854 32.821 16.049 1.00 17.94 217 VAL A CA 1
ATOM 1464 C C . VAL A 1 189 ? -71.116 31.980 14.811 1.00 18.25 217 VAL A C 1
ATOM 1465 O O . VAL A 1 189 ? -71.124 30.752 14.881 1.00 18.37 217 VAL A O 1
ATOM 1469 N N . THR A 1 190 ? -71.319 32.662 13.695 1.00 18.33 218 THR A N 1
ATOM 1470 C CA . THR A 1 190 ? -71.796 32.031 12.476 1.00 18.94 218 THR A CA 1
ATOM 1471 C C . THR A 1 190 ? -70.859 32.282 11.301 1.00 18.45 218 THR A C 1
ATOM 1472 O O . THR A 1 190 ? -70.415 33.407 11.079 1.00 18.61 218 THR A O 1
ATOM 1476 N N . THR A 1 191 ? -70.585 31.224 10.535 1.00 17.90 219 THR A N 1
ATOM 1477 C CA . THR A 1 191 ? -69.974 31.368 9.210 1.00 18.15 219 THR A CA 1
ATOM 1478 C C . THR A 1 191 ? -70.880 30.648 8.207 1.00 19.00 219 THR A C 1
ATOM 1479 O O . THR A 1 191 ? -71.905 30.067 8.588 1.00 19.16 219 THR A O 1
ATOM 1483 N N . GLU A 1 192 ? -70.506 30.663 6.933 1.00 20.28 220 GLU A N 1
ATOM 1484 C CA . GLU A 1 192 ? -71.271 29.894 5.953 1.00 21.99 220 GLU A CA 1
ATOM 1485 C C . GLU A 1 192 ? -71.249 28.387 6.221 1.00 21.30 220 GLU A C 1
ATOM 1486 O O . GLU A 1 192 ? -72.116 27.674 5.724 1.00 20.99 220 GLU A O 1
ATOM 1492 N N . ASP A 1 193 ? -70.299 27.926 7.043 1.00 20.23 221 ASP A N 1
ATOM 1493 C CA . ASP A 1 193 ? -70.175 26.485 7.336 1.00 20.16 221 ASP A CA 1
ATOM 1494 C C . ASP A 1 193 ? -70.486 26.037 8.771 1.00 19.48 221 ASP A C 1
ATOM 1495 O O . ASP A 1 193 ? -70.801 24.854 9.006 1.00 19.33 221 ASP A O 1
ATOM 1500 N N . LEU A 1 194 ? -70.407 26.970 9.718 1.00 18.63 222 LEU A N 1
ATOM 1501 C CA . LEU A 1 194 ? -70.542 26.644 11.139 1.00 18.45 222 LEU A CA 1
ATOM 1502 C C . LEU A 1 194 ? -71.473 27.586 11.895 1.00 18.76 222 LEU A C 1
ATOM 1503 O O . LEU A 1 194 ? -71.597 28.769 11.558 1.00 19.03 222 LEU A O 1
ATOM 1508 N N . SER A 1 195 ? -72.132 27.035 12.911 1.00 18.78 223 SER A N 1
ATOM 1509 C CA . SER A 1 195 ? -72.880 27.818 13.865 1.00 19.30 223 SER A CA 1
ATOM 1510 C C . SER A 1 195 ? -72.400 27.411 15.255 1.00 19.10 223 SER A C 1
ATOM 1511 O O . SER A 1 195 ? -72.616 26.271 15.685 1.00 18.97 223 SER A O 1
ATOM 1514 N N . ILE A 1 196 ? -71.715 28.337 15.924 1.00 18.68 224 ILE A N 1
ATOM 1515 C CA . ILE A 1 196 ? -71.139 28.065 17.243 1.00 18.57 224 ILE A CA 1
ATOM 1516 C C . ILE A 1 196 ? -72.030 28.718 18.292 1.00 19.45 224 ILE A C 1
ATOM 1517 O O . ILE A 1 196 ? -72.095 29.945 18.358 1.00 19.44 224 ILE A O 1
ATOM 1522 N N . GLU A 1 197 ? -72.739 27.893 19.069 1.00 20.12 225 GLU A N 1
ATOM 1523 C CA . GLU A 1 197 ? -73.696 28.386 20.057 1.00 21.28 225 GLU A CA 1
ATOM 1524 C C . GLU A 1 197 ? -73.092 28.264 21.435 1.00 20.80 225 GLU A C 1
ATOM 1525 O O . GLU A 1 197 ? -72.822 27.147 21.903 1.00 20.12 225 GLU A O 1
ATOM 1531 N N . ILE A 1 198 ? -72.884 29.404 22.091 1.00 20.39 226 ILE A N 1
ATOM 1532 C CA . ILE A 1 198 ? -72.207 29.426 23.396 1.00 20.60 226 ILE A CA 1
ATOM 1533 C C . ILE A 1 198 ? -73.156 30.004 24.450 1.00 21.26 226 ILE A C 1
ATOM 1534 O O . ILE A 1 198 ? -73.456 31.190 24.419 1.00 21.15 226 ILE A O 1
ATOM 1539 N N . GLN A 1 199 ? -73.630 29.154 25.355 1.00 21.98 227 GLN A N 1
ATOM 1540 C CA . GLN A 1 199 ? -74.363 29.649 26.535 1.00 23.48 227 GLN A CA 1
ATOM 1541 C C . GLN A 1 199 ? -73.363 30.336 27.458 1.00 22.42 227 GLN A C 1
ATOM 1542 O O . GLN A 1 199 ? -72.206 29.912 27.535 1.00 21.29 227 GLN A O 1
ATOM 1548 N N . LYS A 1 200 ? -73.787 31.418 28.114 1.00 22.12 228 LYS A N 1
ATOM 1549 C CA . LYS A 1 200 ? -72.870 32.200 28.933 1.00 22.21 228 LYS A CA 1
ATOM 1550 C C . LYS A 1 200 ? -72.837 31.822 30.408 1.00 22.77 228 LYS A C 1
ATOM 1551 O O . LYS A 1 200 ? -71.822 32.008 31.055 1.00 22.91 228 LYS A O 1
ATOM 1557 N N . SER A 1 201 ? -73.942 31.314 30.945 1.00 23.35 229 SER A N 1
ATOM 1558 C CA . SER A 1 201 ? -74.034 31.068 32.376 1.00 24.49 229 SER A CA 1
ATOM 1559 C C . SER A 1 201 ? -74.832 29.793 32.675 1.00 24.84 229 SER A C 1
ATOM 1560 O O . SER A 1 201 ? -76.059 29.842 32.703 1.00 25.96 229 SER A O 1
ATOM 1563 N N . PRO A 1 202 ? -74.162 28.658 32.901 1.00 24.11 230 PRO A N 1
ATOM 1564 C CA . PRO A 1 202 ? -72.701 28.524 32.810 1.00 22.98 230 PRO A CA 1
ATOM 1565 C C . PRO A 1 202 ? -72.218 28.432 31.360 1.00 21.80 230 PRO A C 1
ATOM 1566 O O . PRO A 1 202 ? -73.017 28.115 30.450 1.00 21.89 230 PRO A O 1
ATOM 1570 N N . TYR A 1 203 ? -70.939 28.750 31.146 1.00 20.51 231 TYR A N 1
ATOM 1571 C CA . TYR A 1 203 ? -70.316 28.633 29.834 1.00 19.21 231 TYR A CA 1
ATOM 1572 C C . TYR A 1 203 ? -70.503 27.210 29.300 1.00 18.87 231 TYR A C 1
ATOM 1573 O O . TYR A 1 203 ? -70.222 26.257 30.003 1.00 18.74 231 TYR A O 1
ATOM 1582 N N . ARG A 1 204 ? -71.000 27.090 28.071 1.00 18.73 232 ARG A N 1
ATOM 1583 C CA . ARG A 1 204 ? -71.085 25.794 27.388 1.00 18.85 232 ARG A CA 1
ATOM 1584 C C . ARG A 1 204 ? -71.179 26.022 25.896 1.00 18.46 232 ARG A C 1
ATOM 1585 O O . ARG A 1 204 ? -72.064 26.765 25.424 1.00 18.89 232 ARG A O 1
ATOM 1593 N N . MET A 1 205 ? -70.274 25.375 25.157 1.00 17.46 233 MET A N 1
ATOM 1594 C CA . MET A 1 205 ? -70.215 25.498 23.701 1.00 17.17 233 MET A CA 1
ATOM 1595 C C . MET A 1 205 ? -70.858 24.301 23.000 1.00 17.25 233 MET A C 1
ATOM 1596 O O . MET A 1 205 ? -70.601 23.156 23.372 1.00 16.86 233 MET A O 1
ATOM 1601 N N . GLU A 1 206 ? -71.673 24.593 21.991 1.00 17.17 234 GLU A N 1
ATOM 1602 C CA . GLU A 1 206 ? -72.112 23.602 21.007 1.00 17.74 234 GLU A CA 1
ATOM 1603 C C . GLU A 1 206 ? -71.611 24.008 19.640 1.00 17.26 234 GLU A C 1
ATOM 1604 O O . GLU A 1 206 ? -71.775 25.165 19.234 1.00 17.54 234 GLU A O 1
ATOM 1610 N N . VAL A 1 207 ? -71.083 23.037 18.901 1.00 16.75 235 VAL A N 1
ATOM 1611 C CA . VAL A 1 207 ? -70.619 23.286 17.539 1.00 16.77 235 VAL A CA 1
ATOM 1612 C C . VAL A 1 207 ? -71.641 22.649 16.595 1.00 17.25 235 VAL A C 1
ATOM 1613 O O . VAL A 1 207 ? -71.879 21.455 16.646 1.00 17.10 235 VAL A O 1
ATOM 1617 N N . HIS A 1 208 ? -72.251 23.477 15.756 1.00 17.63 236 HIS A N 1
ATOM 1618 C CA . HIS A 1 208 ? -73.229 23.028 14.793 1.00 18.89 236 HIS A CA 1
ATOM 1619 C C . HIS A 1 208 ? -72.716 23.335 13.384 1.00 19.20 236 HIS A C 1
ATOM 1620 O O . HIS A 1 208 ? -71.894 24.249 13.176 1.00 18.54 236 HIS A O 1
ATOM 1627 N N . GLN A 1 209 ? -73.199 22.567 12.417 1.00 20.59 237 GLN A N 1
ATOM 1628 C CA . GLN A 1 209 ? -73.100 22.967 11.018 1.00 22.11 237 GLN A CA 1
ATOM 1629 C C . GLN A 1 209 ? -73.988 24.188 10.842 1.00 23.23 237 GLN A C 1
ATOM 1630 O O . GLN A 1 209 ? -74.867 24.453 11.670 1.00 23.37 237 GLN A O 1
ATOM 1636 N N . ALA A 1 210 ? -73.760 24.932 9.760 1.00 24.50 238 ALA A N 1
ATOM 1637 C CA . ALA A 1 210 ? -74.544 26.144 9.497 1.00 25.75 238 ALA A CA 1
ATOM 1638 C C . ALA A 1 210 ? -76.049 25.894 9.359 1.00 27.34 238 ALA A C 1
ATOM 1639 O O . ALA A 1 210 ? -76.842 26.784 9.653 1.00 27.80 238 ALA A O 1
ATOM 1641 N N . ASP A 1 211 ? -76.438 24.689 8.948 1.00 28.45 239 ASP A N 1
ATOM 1642 C CA . ASP A 1 211 ? -77.855 24.317 8.861 1.00 30.11 239 ASP A CA 1
ATOM 1643 C C . ASP A 1 211 ? -78.473 23.840 10.193 1.00 29.81 239 ASP A C 1
ATOM 1644 O O . ASP A 1 211 ? -79.607 23.357 10.217 1.00 31.02 239 ASP A O 1
ATOM 1649 N N . GLY A 1 212 ? -77.710 23.939 11.279 1.00 28.00 240 GLY A N 1
ATOM 1650 C CA . GLY A 1 212 ? -78.201 23.599 12.612 1.00 27.04 240 GLY A CA 1
ATOM 1651 C C . GLY A 1 212 ? -77.826 22.219 13.138 1.00 25.72 240 GLY A C 1
ATOM 1652 O O . GLY A 1 212 ? -77.971 21.956 14.335 1.00 25.48 240 GLY A O 1
ATOM 1653 N N . THR A 1 213 ? -77.343 21.337 12.267 1.00 24.91 241 THR A N 1
ATOM 1654 C CA . THR A 1 213 ? -77.010 19.959 12.668 1.00 24.37 241 THR A CA 1
ATOM 1655 C C . THR A 1 213 ? -75.901 19.990 13.708 1.00 22.47 241 THR A C 1
ATOM 1656 O O . THR A 1 213 ? -74.859 20.604 13.473 1.00 21.20 241 THR A O 1
ATOM 1660 N N . LEU A 1 214 ? -76.131 19.344 14.851 1.00 22.00 242 LEU A N 1
ATOM 1661 C CA . LEU A 1 214 ? -75.122 19.316 15.915 1.00 20.72 242 LEU A CA 1
ATOM 1662 C C . LEU A 1 214 ? -73.957 18.418 15.510 1.00 19.88 242 LEU A C 1
ATOM 1663 O O . LEU A 1 214 ? -74.176 17.279 15.086 1.00 20.34 242 LEU A O 1
ATOM 1668 N N . LEU A 1 215 ? -72.736 18.938 15.667 1.00 18.69 243 LEU A N 1
ATOM 1669 C CA . LEU A 1 215 ? -71.518 18.158 15.424 1.00 18.05 243 LEU A CA 1
ATOM 1670 C C . LEU A 1 215 ? -71.035 17.575 16.736 1.00 17.71 243 LEU A C 1
ATOM 1671 O O . LEU A 1 215 ? -70.988 16.355 16.885 1.00 18.11 243 LEU A O 1
ATOM 1676 N N . THR A 1 216 ? -70.732 18.450 17.694 1.00 17.32 244 THR A N 1
ATOM 1677 C CA . THR A 1 216 ? -70.361 18.030 19.049 1.00 17.32 244 THR A CA 1
ATOM 1678 C C . THR A 1 216 ? -70.600 19.165 20.025 1.00 17.07 244 THR A C 1
ATOM 1679 O O . THR A 1 216 ? -70.852 20.305 19.620 1.00 16.94 244 THR A O 1
ATOM 1683 N N . SER A 1 217 ? -70.522 18.865 21.308 1.00 16.80 245 SER A N 1
ATOM 1684 C CA . SER A 1 217 ? -70.796 19.893 22.300 1.00 16.80 245 SER A CA 1
ATOM 1685 C C . SER A 1 217 ? -70.097 19.526 23.561 1.00 16.57 245 SER A C 1
ATOM 1686 O O . SER A 1 217 ? -69.807 18.355 23.794 1.00 16.51 245 SER A O 1
ATOM 1689 N N . GLU A 1 218 ? -69.857 20.535 24.389 1.00 16.38 246 GLU A N 1
ATOM 1690 C CA . GLU A 1 218 ? -69.310 20.282 25.712 1.00 16.42 246 GLU A CA 1
ATOM 1691 C C . GLU A 1 218 ? -70.316 19.605 26.624 1.00 17.35 246 GLU A C 1
ATOM 1692 O O . GLU A 1 218 ? -71.541 19.654 26.381 1.00 17.61 246 GLU A O 1
ATOM 1698 N N . TYR A 1 219 ? -69.799 18.956 27.664 1.00 17.80 247 TYR A N 1
ATOM 1699 C CA . TYR A 1 219 ? -70.640 18.211 28.586 1.00 19.55 247 TYR A CA 1
ATOM 1700 C C . TYR A 1 219 ? -71.683 19.122 29.253 1.00 21.76 247 TYR A C 1
ATOM 1701 O O . TYR A 1 219 ? -71.407 20.303 29.494 1.00 21.21 247 TYR A O 1
ATOM 1710 N N . THR A 1 220 ? -72.880 18.563 29.474 1.00 30.26 248 THR A N 1
ATOM 1711 C CA . THR A 1 220 ? -74.105 19.329 29.760 1.00 34.97 248 THR A CA 1
ATOM 1712 C C . THR A 1 220 ? -74.097 20.010 31.112 1.00 37.17 248 THR A C 1
ATOM 1713 O O . THR A 1 220 ? -74.817 20.986 31.310 1.00 39.53 248 THR A O 1
ATOM 1717 N N . THR A 1 221 ? -73.301 19.491 32.041 1.00 37.71 249 THR A N 1
ATOM 1718 C CA . THR A 1 221 ? -73.245 20.048 33.386 1.00 40.43 249 THR A CA 1
ATOM 1719 C C . THR A 1 221 ? -72.310 21.246 33.379 1.00 40.59 249 THR A C 1
ATOM 1720 O O . THR A 1 221 ? -72.182 21.951 34.384 1.00 41.48 249 THR A O 1
ATOM 1724 N N . ALA A 1 222 ? -71.674 21.465 32.221 1.00 39.71 250 ALA A N 1
ATOM 1725 C CA . ALA A 1 222 ? -70.717 22.546 31.987 1.00 39.79 250 ALA A CA 1
ATOM 1726 C C . ALA A 1 222 ? -69.591 22.453 33.030 1.00 39.03 250 ALA A C 1
ATOM 1727 O O . ALA A 1 222 ? -69.321 21.341 33.512 1.00 39.65 250 ALA A O 1
ATOM 1729 N N . ASN A 1 223 ? -68.941 23.571 33.390 1.00 38.19 251 ASN A N 1
ATOM 1730 C CA . ASN A 1 223 ? -67.616 23.498 34.060 1.00 35.85 251 ASN A CA 1
ATOM 1731 C C . ASN A 1 223 ? -66.751 22.386 33.427 1.00 32.33 251 ASN A C 1
ATOM 1732 O O . ASN A 1 223 ? -66.088 21.583 34.100 1.00 32.98 251 ASN A O 1
ATOM 1737 N N . SER A 1 224 ? -66.813 22.324 32.106 1.00 29.36 252 SER A N 1
ATOM 1738 C CA . SER A 1 224 ? -66.191 21.226 31.396 1.00 25.17 252 SER A CA 1
ATOM 1739 C C . SER A 1 224 ? -64.706 21.550 31.170 1.00 22.04 252 SER A C 1
ATOM 1740 O O . SER A 1 224 ? -63.849 20.657 31.167 1.00 20.77 252 SER A O 1
ATOM 1743 N N . LEU A 1 225 ? -64.405 22.842 31.042 1.00 19.80 253 LEU A N 1
ATOM 1744 C CA . LEU A 1 225 ? -63.107 23.288 30.580 1.00 17.43 253 LEU A CA 1
ATOM 1745 C C . LEU A 1 225 ? -62.279 23.809 31.746 1.00 16.77 253 LEU A C 1
ATOM 1746 O O . LEU A 1 225 ? -62.688 24.744 32.435 1.00 17.27 253 LEU A O 1
ATOM 1751 N N . GLY A 1 226 ? -61.115 23.200 31.952 1.00 15.65 254 GLY A N 1
ATOM 1752 C CA . GLY A 1 226 ? -60.352 23.465 33.170 1.00 15.08 254 GLY A CA 1
ATOM 1753 C C . GLY A 1 226 ? -58.854 23.298 33.065 1.00 14.11 254 GLY A C 1
ATOM 1754 O O . GLY A 1 226 ? -58.338 22.817 32.052 1.00 13.34 254 GLY A O 1
ATOM 1755 N N . TRP A 1 227 ? -58.167 23.700 34.127 1.00 14.09 255 TRP A N 1
ATOM 1756 C CA . TRP A 1 227 ? -56.705 23.659 34.199 1.00 13.72 255 TRP A CA 1
ATOM 1757 C C . TRP A 1 227 ? -56.343 23.297 35.644 1.00 14.13 255 TRP A C 1
ATOM 1758 O O . TRP A 1 227 ? -57.094 23.607 36.598 1.00 14.87 255 TRP A O 1
ATOM 1769 N N . LEU A 1 228 ? -55.193 22.648 35.791 1.00 13.96 256 LEU A N 1
ATOM 1770 C CA . LEU A 1 228 ? -54.721 22.117 37.069 1.00 14.46 256 LEU A CA 1
ATOM 1771 C C . LEU A 1 228 ? -53.569 22.997 37.548 1.00 14.83 256 LEU A C 1
ATOM 1772 O O . LEU A 1 228 ? -52.552 23.095 36.880 1.00 14.91 256 LEU A O 1
ATOM 1777 N N . THR A 1 229 ? -53.745 23.676 38.686 1.00 15.59 257 THR A N 1
ATOM 1778 C CA . THR A 1 229 ? -52.851 24.758 39.066 1.00 16.20 257 THR A CA 1
ATOM 1779 C C . THR A 1 229 ? -52.691 24.838 40.583 1.00 17.71 257 THR A C 1
ATOM 1780 O O . THR A 1 229 ? -53.584 24.414 41.329 1.00 18.12 257 THR A O 1
ATOM 1784 N N . ASP A 1 230 ? -51.551 25.354 41.022 1.00 18.59 258 ASP A N 1
ATOM 1785 C CA . ASP A 1 230 ? -51.398 25.718 42.428 1.00 20.58 258 ASP A CA 1
ATOM 1786 C C . ASP A 1 230 ? -51.911 27.140 42.689 1.00 21.67 258 ASP A C 1
ATOM 1787 O O . ASP A 1 230 ? -51.932 27.586 43.841 1.00 23.09 258 ASP A O 1
ATOM 1792 N N . GLY A 1 231 ? -52.309 27.831 41.614 1.00 21.94 259 GLY A N 1
ATOM 1793 C CA . GLY A 1 231 ? -52.782 29.221 41.659 1.00 24.16 259 GLY A CA 1
ATOM 1794 C C . GLY A 1 231 ? -51.695 30.291 41.672 1.00 25.60 259 GLY A C 1
ATOM 1795 O O . GLY A 1 231 ? -51.998 31.489 41.830 1.00 27.46 259 GLY A O 1
ATOM 1796 N N . LYS A 1 232 ? -50.436 29.878 41.514 1.00 25.80 260 LYS A N 1
ATOM 1797 C CA . LYS A 1 232 ? -49.282 30.762 41.737 1.00 27.08 260 LYS A CA 1
ATOM 1798 C C . LYS A 1 232 ? -48.089 30.555 40.798 1.00 26.60 260 LYS A C 1
ATOM 1799 O O . LYS A 1 232 ? -47.530 31.515 40.272 1.00 27.45 260 LYS A O 1
ATOM 1805 N N . ASN A 1 233 ? -47.681 29.303 40.633 1.00 25.53 261 ASN A N 1
ATOM 1806 C CA . ASN A 1 233 ? -46.401 28.951 40.013 1.00 25.18 261 ASN A CA 1
ATOM 1807 C C . ASN A 1 233 ? -46.549 28.070 38.773 1.00 23.59 261 ASN A C 1
ATOM 1808 O O . ASN A 1 233 ? -45.768 28.188 37.836 1.00 23.43 261 ASN A O 1
ATOM 1813 N N . VAL A 1 234 ? -47.528 27.168 38.798 1.00 22.38 262 VAL A N 1
ATOM 1814 C CA . VAL A 1 234 ? -47.647 26.128 37.772 1.00 21.37 262 VAL A CA 1
ATOM 1815 C C . VAL A 1 234 ? -49.061 25.932 37.246 1.00 20.35 262 VAL A C 1
ATOM 1816 O O . VAL A 1 234 ? -50.030 26.102 37.998 1.00 20.58 262 VAL A O 1
ATOM 1820 N N . ILE A 1 235 ? -49.152 25.603 35.948 1.00 19.53 263 ILE A N 1
ATOM 1821 C CA . ILE A 1 235 ? -50.335 24.966 35.328 1.00 18.51 263 ILE A CA 1
ATOM 1822 C C . ILE A 1 235 ? -49.817 23.640 34.761 1.00 17.56 263 ILE A C 1
ATOM 1823 O O . ILE A 1 235 ? -48.975 23.639 33.853 1.00 17.63 263 ILE A O 1
ATOM 1828 N N . ASN A 1 236 ? -50.264 22.520 35.336 1.00 16.59 264 ASN A N 1
ATOM 1829 C CA . ASN A 1 236 ? -49.689 21.203 35.013 1.00 16.35 264 ASN A CA 1
ATOM 1830 C C . ASN A 1 236 ? -50.500 20.367 34.044 1.00 15.69 264 ASN A C 1
ATOM 1831 O O . ASN A 1 236 ? -49.971 19.405 33.452 1.00 15.89 264 ASN A O 1
ATOM 1836 N N . GLN A 1 237 ? -51.783 20.696 33.911 1.00 15.29 265 GLN A N 1
ATOM 1837 C CA . GLN A 1 237 ? -52.664 19.945 33.005 1.00 14.93 265 GLN A CA 1
ATOM 1838 C C . GLN A 1 237 ? -53.844 20.792 32.571 1.00 14.35 265 GLN A C 1
ATOM 1839 O O . GLN A 1 237 ? -54.209 21.743 33.264 1.00 14.26 265 GLN A O 1
ATOM 1845 N N . TYR A 1 238 ? -54.432 20.433 31.423 1.00 13.63 266 TYR A N 1
ATOM 1846 C CA . TYR A 1 238 ? -55.679 21.015 30.952 1.00 13.63 266 TYR A CA 1
ATOM 1847 C C . TYR A 1 238 ? -56.672 19.905 30.698 1.00 13.25 266 TYR A C 1
ATOM 1848 O O . TYR A 1 238 ? -56.280 18.779 30.417 1.00 13.31 266 TYR A O 1
ATOM 1857 N N . GLN A 1 239 ? -57.959 20.226 30.759 1.00 13.40 267 GLN A N 1
ATOM 1858 C CA . GLN A 1 239 ? -58.972 19.267 30.277 1.00 13.33 267 GLN A CA 1
ATOM 1859 C C . GLN A 1 239 ? -60.163 19.979 29.665 1.00 13.47 267 GLN A C 1
ATOM 1860 O O . GLN A 1 239 ? -60.450 21.137 29.998 1.00 13.34 267 GLN A O 1
ATOM 1866 N N . ASN A 1 240 ? -60.840 19.274 28.760 1.00 13.07 268 ASN A N 1
ATOM 1867 C CA . ASN A 1 240 ? -62.212 19.611 28.406 1.00 13.66 268 ASN A CA 1
ATOM 1868 C C . ASN A 1 240 ? -63.029 18.317 28.276 1.00 13.64 268 ASN A C 1
ATOM 1869 O O . ASN A 1 240 ? -62.464 17.218 28.129 1.00 13.26 268 ASN A O 1
ATOM 1874 N N . ASN A 1 241 ? -64.344 18.459 28.388 1.00 14.14 269 ASN A N 1
ATOM 1875 C CA . ASN A 1 241 ? -65.265 17.335 28.462 1.00 14.60 269 ASN A CA 1
ATOM 1876 C C . ASN A 1 241 ? -66.438 17.605 27.569 1.00 15.10 269 ASN A C 1
ATOM 1877 O O . ASN A 1 241 ? -66.961 18.719 27.551 1.00 15.74 269 ASN A O 1
ATOM 1882 N N . PHE A 1 242 ? -66.853 16.569 26.841 1.00 14.87 270 PHE A N 1
ATOM 1883 C CA . PHE A 1 242 ? -67.816 16.686 25.747 1.00 15.51 270 PHE A CA 1
ATOM 1884 C C . PHE A 1 242 ? -68.898 15.622 25.859 1.00 16.17 270 PHE A C 1
ATOM 1885 O O . PHE A 1 242 ? -68.647 14.542 26.399 1.00 15.73 270 PHE A O 1
ATOM 1893 N N . MET A 1 243 ? -70.098 15.937 25.369 1.00 17.56 271 MET A N 1
ATOM 1894 C CA . MET A 1 243 ? -71.220 14.996 25.386 1.00 18.86 271 MET A CA 1
ATOM 1895 C C . MET A 1 243 ? -71.150 14.141 24.133 1.00 18.23 271 MET A C 1
ATOM 1896 O O . MET A 1 243 ? -70.924 14.670 23.045 1.00 17.95 271 MET A O 1
ATOM 1901 N N . THR A 1 244 ? -71.358 12.831 24.286 1.00 17.87 272 THR A N 1
ATOM 1902 C CA . THR A 1 244 ? -71.328 11.922 23.141 1.00 17.72 272 THR A CA 1
ATOM 1903 C C . THR A 1 244 ? -72.464 10.888 23.172 1.00 18.93 272 THR A C 1
ATOM 1904 O O . THR A 1 244 ? -72.602 10.152 24.165 1.00 19.18 272 THR A O 1
ATOM 1908 N N . PRO A 1 245 ? -73.269 10.819 22.091 1.00 19.91 273 PRO A N 1
ATOM 1909 C CA . PRO A 1 245 ? -74.350 9.835 21.997 1.00 21.16 273 PRO A CA 1
ATOM 1910 C C . PRO A 1 245 ? -73.787 8.405 21.899 1.00 20.73 273 PRO A C 1
ATOM 1911 O O . PRO A 1 245 ? -72.637 8.221 21.506 1.00 19.46 273 PRO A O 1
ATOM 1915 N N A SER A 1 246 ? -74.603 7.417 22.262 0.50 21.98 274 SER A N 1
ATOM 1916 N N B SER A 1 246 ? -74.612 7.422 22.251 0.50 21.94 274 SER A N 1
ATOM 1917 C CA A SER A 1 246 ? -74.150 6.025 22.364 0.50 22.20 274 SER A CA 1
ATOM 1918 C CA B SER A 1 246 ? -74.191 6.020 22.366 0.50 22.17 274 SER A CA 1
ATOM 1919 C C A SER A 1 246 ? -73.528 5.490 21.075 0.50 21.86 274 SER A C 1
ATOM 1920 C C B SER A 1 246 ? -73.616 5.422 21.080 0.50 21.94 274 SER A C 1
ATOM 1921 O O A SER A 1 246 ? -72.586 4.692 21.126 0.50 21.46 274 SER A O 1
ATOM 1922 O O B SER A 1 246 ? -72.806 4.494 21.138 0.50 21.76 274 SER A O 1
ATOM 1927 N N . ASP A 1 247 ? -74.043 5.943 19.931 1.00 22.21 275 ASP A N 1
ATOM 1928 C CA . ASP A 1 247 ? -73.590 5.416 18.643 1.00 22.54 275 ASP A CA 1
ATOM 1929 C C . ASP A 1 247 ? -72.361 6.082 18.059 1.00 21.44 275 ASP A C 1
ATOM 1930 O O . ASP A 1 247 ? -71.911 5.688 16.994 1.00 21.51 275 ASP A O 1
ATOM 1935 N N . GLU A 1 248 ? -71.812 7.086 18.736 1.00 15.71 276 GLU A N 1
ATOM 1936 C CA . GLU A 1 248 ? -70.710 7.833 18.133 1.00 15.19 276 GLU A CA 1
ATOM 1937 C C . GLU A 1 248 ? -69.429 6.999 18.076 1.00 14.55 276 GLU A C 1
ATOM 1938 O O . GLU A 1 248 ? -69.054 6.385 19.066 1.00 14.74 276 GLU A O 1
ATOM 1944 N N . ALA A 1 249 ? -68.813 6.937 16.890 1.00 14.04 277 ALA A N 1
ATOM 1945 C CA . ALA A 1 249 ? -67.550 6.213 16.690 1.00 13.75 277 ALA A CA 1
ATOM 1946 C C . ALA A 1 249 ? -66.394 7.204 16.564 1.00 13.33 277 ALA A C 1
ATOM 1947 O O . ALA A 1 249 ? -66.574 8.318 16.027 1.00 13.42 277 ALA A O 1
ATOM 1949 N N . PHE A 1 250 ? -65.215 6.805 17.060 1.00 13.20 278 PHE A N 1
ATOM 1950 C CA . PHE A 1 250 ? -64.048 7.681 17.098 1.00 12.92 278 PHE A CA 1
ATOM 1951 C C . PHE A 1 250 ? -62.845 7.005 16.475 1.00 12.50 278 PHE A C 1
ATOM 1952 O O . PHE A 1 250 ? -62.393 5.953 16.963 1.00 12.81 278 PHE A O 1
ATOM 1960 N N . TYR A 1 251 ? -62.329 7.629 15.424 1.00 12.03 279 TYR A N 1
ATOM 1961 C CA . TYR A 1 251 ? -61.300 7.018 14.592 1.00 11.93 279 TYR A CA 1
ATOM 1962 C C . TYR A 1 251 ? -60.011 7.799 14.626 1.00 11.61 279 TYR A C 1
ATOM 1963 O O . TYR A 1 251 ? -60.021 8.994 14.875 1.00 11.79 279 TYR A O 1
ATOM 1972 N N . GLY A 1 252 ? -58.901 7.121 14.335 1.00 11.20 280 GLY A N 1
ATOM 1973 C CA . GLY A 1 252 ? -57.616 7.783 14.168 1.00 11.07 280 GLY A CA 1
ATOM 1974 C C . GLY A 1 252 ? -56.735 7.637 15.393 1.00 10.89 280 GLY A C 1
ATOM 1975 O O . GLY A 1 252 ? -56.415 6.532 15.783 1.00 10.69 280 GLY A O 1
ATOM 1976 N N . PHE A 1 253 ? -56.389 8.774 16.009 1.00 10.91 281 PHE A N 1
ATOM 1977 C CA . PHE A 1 253 ? -55.468 8.849 17.163 1.00 11.07 281 PHE A CA 1
ATOM 1978 C C . PHE A 1 253 ? -54.036 8.414 16.842 1.00 11.08 281 PHE A C 1
ATOM 1979 O O . PHE A 1 253 ? -53.278 8.005 17.732 1.00 10.79 281 PHE A O 1
ATOM 1987 N N . GLY A 1 254 ? -53.657 8.520 15.571 1.00 11.02 282 GLY A N 1
ATOM 1988 C CA . GLY A 1 254 ? -52.389 7.943 15.132 1.00 11.08 282 GLY A CA 1
ATOM 1989 C C . GLY A 1 254 ? -52.564 6.522 14.643 1.00 11.43 282 GLY A C 1
ATOM 1990 O O . GLY A 1 254 ? -53.568 6.196 13.998 1.00 12.03 282 GLY A O 1
ATOM 1991 N N . GLU A 1 255 ? -51.564 5.693 14.904 1.00 11.30 283 GLU A N 1
ATOM 1992 C CA . GLU A 1 255 ? -51.543 4.317 14.426 1.00 11.43 283 GLU A CA 1
ATOM 1993 C C . GLU A 1 255 ? -51.908 3.424 15.624 1.00 11.52 283 GLU A C 1
ATOM 1994 O O . GLU A 1 255 ? -51.202 3.416 16.643 1.00 12.16 283 GLU A O 1
ATOM 2000 N N . ARG A 1 256 ? -53.042 2.735 15.529 1.00 11.41 284 ARG A N 1
ATOM 2001 C CA . ARG A 1 256 ? -53.574 1.974 16.670 1.00 11.32 284 ARG A CA 1
ATOM 2002 C C . ARG A 1 256 ? -53.797 0.528 16.255 1.00 11.57 284 ARG A C 1
ATOM 2003 O O . ARG A 1 256 ? -54.304 0.266 15.161 1.00 11.60 284 ARG A O 1
ATOM 2011 N N . TYR A 1 257 ? -53.418 -0.403 17.136 1.00 11.64 285 TYR A N 1
ATOM 2012 C CA . TYR A 1 257 ? -53.343 -1.829 16.789 1.00 11.98 285 TYR A CA 1
ATOM 2013 C C . TYR A 1 257 ? -54.477 -2.651 17.378 1.00 12.11 285 TYR A C 1
ATOM 2014 O O . TYR A 1 257 ? -54.688 -3.823 16.983 1.00 11.82 285 TYR A O 1
ATOM 2023 N N . ASP A 1 258 ? -55.173 -2.056 18.357 1.00 12.14 286 ASP A N 1
ATOM 2024 C CA . ASP A 1 258 ? -56.185 -2.761 19.122 1.00 12.75 286 ASP A CA 1
ATOM 2025 C C . ASP A 1 258 ? -57.579 -2.733 18.499 1.00 12.99 286 ASP A C 1
ATOM 2026 O O . ASP A 1 258 ? -58.273 -3.759 18.494 1.00 13.22 286 ASP A O 1
ATOM 2031 N N . THR A 1 259 ? -57.962 -1.565 17.992 1.00 13.05 287 THR A N 1
ATOM 2032 C CA . THR A 1 259 ? -59.280 -1.334 17.427 1.00 13.18 287 THR A CA 1
ATOM 2033 C C . THR A 1 259 ? -59.220 -0.112 16.518 1.00 12.99 287 THR A C 1
ATOM 2034 O O . THR A 1 259 ? -58.384 0.757 16.716 1.00 12.76 287 THR A O 1
ATOM 2038 N N . ILE A 1 260 ? -60.087 -0.073 15.519 1.00 13.12 288 ILE A N 1
ATOM 2039 C CA . ILE A 1 260 ? -60.222 1.147 14.699 1.00 13.01 288 ILE A CA 1
ATOM 2040 C C . ILE A 1 260 ? -61.188 2.186 15.291 1.00 13.05 288 ILE A C 1
ATOM 2041 O O . ILE A 1 260 ? -61.155 3.356 14.920 1.00 13.29 288 ILE A O 1
ATOM 2046 N N . ASN A 1 261 ? -62.065 1.742 16.186 1.00 12.89 289 ASN A N 1
ATOM 2047 C CA . ASN A 1 261 ? -63.025 2.625 16.831 1.00 12.95 289 ASN A CA 1
ATOM 2048 C C . ASN A 1 261 ? -62.694 2.670 18.319 1.00 12.80 289 ASN A C 1
ATOM 2049 O O . ASN A 1 261 ? -62.893 1.697 19.029 1.00 12.96 289 ASN A O 1
ATOM 2054 N N . GLN A 1 262 ? -62.200 3.807 18.789 1.00 12.71 290 GLN A N 1
ATOM 2055 C CA . GLN A 1 262 ? -61.687 3.917 20.156 1.00 12.89 290 GLN A CA 1
ATOM 2056 C C . GLN A 1 262 ? -62.754 4.149 21.221 1.00 13.38 290 GLN A C 1
ATOM 2057 O O . GLN A 1 262 ? -62.417 4.308 22.380 1.00 13.37 290 GLN A O 1
ATOM 2063 N N . ARG A 1 263 ? -64.038 4.137 20.861 1.00 13.72 291 ARG A N 1
ATOM 2064 C CA . ARG A 1 263 ? -65.068 4.288 21.904 1.00 14.30 291 ARG A CA 1
ATOM 2065 C C . ARG A 1 263 ? -64.888 3.206 22.974 1.00 14.80 291 ARG A C 1
ATOM 2066 O O . ARG A 1 263 ? -64.746 2.043 22.653 1.00 15.10 291 ARG A O 1
ATOM 2074 N N . GLY A 1 264 ? -64.866 3.633 24.233 1.00 15.33 292 GLY A N 1
ATOM 2075 C CA . GLY A 1 264 ? -64.652 2.763 25.384 1.00 15.84 292 GLY A CA 1
ATOM 2076 C C . GLY A 1 264 ? -63.243 2.782 25.943 1.00 16.04 292 GLY A C 1
ATOM 2077 O O . GLY A 1 264 ? -63.028 2.281 27.055 1.00 16.44 292 GLY A O 1
ATOM 2078 N N . LYS A 1 265 ? -62.296 3.343 25.187 1.00 15.58 293 LYS A N 1
ATOM 2079 C CA . LYS A 1 265 ? -60.872 3.288 25.532 1.00 15.69 293 LYS A CA 1
ATOM 2080 C C . LYS A 1 265 ? -60.374 4.617 26.101 1.00 15.67 293 LYS A C 1
ATOM 2081 O O . LYS A 1 265 ? -60.854 5.702 25.711 1.00 14.95 293 LYS A O 1
ATOM 2087 N N . ASP A 1 266 ? -59.371 4.517 26.980 1.00 15.96 294 ASP A N 1
ATOM 2088 C CA . ASP A 1 266 ? -58.522 5.655 27.350 1.00 16.26 294 ASP A CA 1
ATOM 2089 C C . ASP A 1 266 ? -57.316 5.599 26.437 1.00 15.46 294 ASP A C 1
ATOM 2090 O O . ASP A 1 266 ? -56.506 4.695 26.554 1.00 15.93 294 ASP A O 1
ATOM 2095 N N . VAL A 1 267 ? -57.210 6.558 25.530 1.00 14.44 295 VAL A N 1
ATOM 2096 C CA . VAL A 1 267 ? -56.179 6.539 24.484 1.00 13.75 295 VAL A CA 1
ATOM 2097 C C . VAL A 1 267 ? -55.040 7.459 24.895 1.00 13.79 295 VAL A C 1
ATOM 2098 O O . VAL A 1 267 ? -55.259 8.645 25.139 1.00 13.82 295 VAL A O 1
ATOM 2102 N N . GLU A 1 268 ? -53.824 6.911 24.954 1.00 13.61 296 GLU A N 1
ATOM 2103 C CA . GLU A 1 268 ? -52.655 7.699 25.359 1.00 13.76 296 GLU A CA 1
ATOM 2104 C C . GLU A 1 268 ? -51.934 8.199 24.115 1.00 13.03 296 GLU A C 1
ATOM 2105 O O . GLU A 1 268 ? -51.564 7.390 23.257 1.00 13.00 296 GLU A O 1
ATOM 2111 N N . THR A 1 269 ? -51.725 9.512 24.040 1.00 12.59 297 THR A N 1
ATOM 2112 C CA . THR A 1 269 ? -50.916 10.095 22.991 1.00 12.19 297 THR A CA 1
ATOM 2113 C C . THR A 1 269 ? -49.467 10.064 23.482 1.00 12.19 297 THR A C 1
ATOM 2114 O O . THR A 1 269 ? -48.982 10.988 24.129 1.00 11.97 297 THR A O 1
ATOM 2118 N N . TYR A 1 270 ? -48.801 8.958 23.198 1.00 12.26 298 TYR A N 1
ATOM 2119 C CA . TYR A 1 270 ? -47.497 8.692 23.795 1.00 12.94 298 TYR A CA 1
ATOM 2120 C C . TYR A 1 270 ? -46.779 7.708 22.893 1.00 13.01 298 TYR A C 1
ATOM 2121 O O . TYR A 1 270 ? -47.192 6.540 22.778 1.00 13.56 298 TYR A O 1
ATOM 2130 N N . VAL A 1 271 ? -45.695 8.153 22.277 1.00 13.04 299 VAL A N 1
ATOM 2131 C CA . VAL A 1 271 ? -44.924 7.250 21.415 1.00 13.27 299 VAL A CA 1
ATOM 2132 C C . VAL A 1 271 ? -44.172 6.231 22.274 1.00 13.64 299 VAL A C 1
ATOM 2133 O O . VAL A 1 271 ? -43.639 6.567 23.343 1.00 13.54 299 VAL A O 1
ATOM 2137 N N . TYR A 1 272 ? -44.139 4.986 21.807 1.00 13.87 300 TYR A N 1
ATOM 2138 C CA . TYR A 1 272 ? -43.481 3.941 22.573 1.00 14.93 300 TYR A CA 1
ATOM 2139 C C . TYR A 1 272 ? -43.033 2.824 21.656 1.00 14.96 300 TYR A C 1
ATOM 2140 O O . TYR A 1 272 ? -43.716 2.514 20.679 1.00 14.16 300 TYR A O 1
ATOM 2149 N N . ASN A 1 273 ? -41.862 2.264 21.955 1.00 14.56 301 ASN A N 1
ATOM 2150 C CA . ASN A 1 273 ? -41.369 1.096 21.223 1.00 14.67 301 ASN A CA 1
ATOM 2151 C C . ASN A 1 273 ? -41.818 -0.198 21.934 1.00 14.77 301 ASN A C 1
ATOM 2152 O O . ASN A 1 273 ? -41.140 -0.674 22.863 1.00 14.65 301 ASN A O 1
ATOM 2157 N N . GLU A 1 274 ? -42.970 -0.743 21.505 1.00 14.61 302 GLU A N 1
ATOM 2158 C CA . GLU A 1 274 ? -43.533 -1.982 22.086 1.00 15.10 302 GLU A CA 1
ATOM 2159 C C . GLU A 1 274 ? -43.410 -3.111 21.082 1.00 15.51 302 GLU A C 1
ATOM 2160 O O . GLU A 1 274 ? -44.042 -3.078 20.035 1.00 15.90 302 GLU A O 1
ATOM 2166 N N . TYR A 1 275 ? -42.580 -4.095 21.414 1.00 15.99 303 TYR A N 1
ATOM 2167 C CA . TYR A 1 275 ? -42.282 -5.202 20.494 1.00 16.69 303 TYR A CA 1
ATOM 2168 C C . TYR A 1 275 ? -43.398 -6.253 20.519 1.00 16.83 303 TYR A C 1
ATOM 2169 O O . TYR A 1 275 ? -43.728 -6.770 21.592 1.00 16.82 303 TYR A O 1
ATOM 2178 N N . GLN A 1 276 ? -43.986 -6.546 19.348 1.00 16.92 304 GLN A N 1
ATOM 2179 C CA . GLN A 1 276 ? -44.934 -7.671 19.151 1.00 17.45 304 GLN A CA 1
ATOM 2180 C C . GLN A 1 276 ? -46.337 -7.585 19.769 1.00 17.13 304 GLN A C 1
ATOM 2181 O O . GLN A 1 276 ? -47.284 -8.127 19.196 1.00 17.05 304 GLN A O 1
ATOM 2187 N N . ASP A 1 277 ? -46.483 -6.967 20.936 1.00 16.27 305 ASP A N 1
ATOM 2188 C CA . ASP A 1 277 ? -47.792 -7.000 21.602 1.00 16.29 305 ASP A CA 1
ATOM 2189 C C . ASP A 1 277 ? -48.449 -5.610 21.690 1.00 15.69 305 ASP A C 1
ATOM 2190 O O . ASP A 1 277 ? -49.051 -5.235 22.707 1.00 15.57 305 ASP A O 1
ATOM 2195 N N . GLN A 1 278 ? -48.357 -4.864 20.600 1.00 14.31 306 GLN A N 1
ATOM 2196 C CA . GLN A 1 278 ? -48.922 -3.524 20.560 1.00 13.87 306 GLN A CA 1
ATOM 2197 C C . GLN A 1 278 ? -50.433 -3.539 20.796 1.00 13.71 306 GLN A C 1
ATOM 2198 O O . GLN A 1 278 ? -50.943 -2.688 21.519 1.00 13.74 306 GLN A O 1
ATOM 2204 N N . ALA A 1 279 ? -51.143 -4.500 20.195 1.00 14.01 307 ALA A N 1
ATOM 2205 C CA . ALA A 1 279 ? -52.617 -4.544 20.337 1.00 13.99 307 ALA A CA 1
ATOM 2206 C C . ALA A 1 279 ? -53.022 -4.804 21.796 1.00 14.80 307 ALA A C 1
ATOM 2207 O O . ALA A 1 279 ? -53.908 -4.144 22.341 1.00 15.20 307 ALA A O 1
ATOM 2209 N N . GLN A 1 280 ? -52.354 -5.768 22.421 1.00 15.53 308 GLN A N 1
ATOM 2210 C CA . GLN A 1 280 ? -52.707 -6.195 23.771 1.00 16.56 308 GLN A CA 1
ATOM 2211 C C . GLN A 1 280 ? -52.408 -5.117 24.797 1.00 16.04 308 GLN A C 1
ATOM 2212 O O . GLN A 1 280 ? -53.219 -4.859 25.683 1.00 16.80 308 GLN A O 1
ATOM 2218 N N . THR A 1 281 ? -51.270 -4.451 24.629 1.00 15.44 309 THR A N 1
ATOM 2219 C CA . THR A 1 281 ? -50.853 -3.375 25.537 1.00 14.95 309 THR A CA 1
ATOM 2220 C C . THR A 1 281 ? -51.451 -2.013 25.153 1.00 14.75 309 THR A C 1
ATOM 2221 O O . THR A 1 281 ? -51.344 -1.063 25.924 1.00 14.50 309 THR A O 1
ATOM 2225 N N . GLU A 1 282 ? -52.057 -1.924 23.959 1.00 14.25 310 GLU A N 1
ATOM 2226 C CA . GLU A 1 282 ? -52.666 -0.677 23.452 1.00 14.04 310 GLU A CA 1
ATOM 2227 C C . GLU A 1 282 ? -51.603 0.409 23.328 1.00 13.61 310 GLU A C 1
ATOM 2228 O O . GLU A 1 282 ? -51.841 1.584 23.645 1.00 13.43 310 GLU A O 1
ATOM 2234 N N . ARG A 1 283 ? -50.413 0.005 22.872 1.00 12.90 311 ARG A N 1
ATOM 2235 C CA . ARG A 1 283 ? -49.302 0.952 22.684 1.00 12.52 311 ARG A CA 1
ATOM 2236 C C . ARG A 1 283 ? -49.033 1.170 21.195 1.00 12.23 311 ARG A C 1
ATOM 2237 O O . ARG A 1 283 ? -49.572 0.441 20.351 1.00 12.21 311 ARG A O 1
ATOM 2245 N N . THR A 1 284 ? -48.236 2.188 20.884 1.00 11.99 312 THR A N 1
ATOM 2246 C CA . THR A 1 284 ? -47.921 2.521 19.500 1.00 11.93 312 THR A CA 1
ATOM 2247 C C . THR A 1 284 ? -46.658 3.354 19.364 1.00 12.15 312 THR A C 1
ATOM 2248 O O . THR A 1 284 ? -46.293 4.120 20.280 1.00 12.21 312 THR A O 1
ATOM 2252 N N . TYR A 1 285 ? -46.026 3.198 18.204 1.00 12.06 313 TYR A N 1
ATOM 2253 C CA . TYR A 1 285 ? -44.853 3.979 17.835 1.00 12.18 313 TYR A CA 1
ATOM 2254 C C . TYR A 1 285 ? -45.237 5.354 17.319 1.00 12.00 313 TYR A C 1
ATOM 2255 O O . TYR A 1 285 ? -44.397 6.243 17.246 1.00 11.87 313 TYR A O 1
ATOM 2264 N N . LEU A 1 286 ? -46.492 5.512 16.905 1.00 11.83 314 LEU A N 1
ATOM 2265 C CA . LEU A 1 286 ? -46.889 6.694 16.134 1.00 11.94 314 LEU A CA 1
ATOM 2266 C C . LEU A 1 286 ? -48.226 7.158 16.700 1.00 11.96 314 LEU A C 1
ATOM 2267 O O . LEU A 1 286 ? -49.265 6.572 16.420 1.00 12.07 314 LEU A O 1
ATOM 2272 N N . ALA A 1 287 ? -48.162 8.198 17.531 1.00 11.80 315 ALA A N 1
ATOM 2273 C CA . ALA A 1 287 ? -49.317 8.653 18.327 1.00 11.93 315 ALA A CA 1
ATOM 2274 C C . ALA A 1 287 ? -49.620 10.077 17.944 1.00 11.82 315 ALA A C 1
ATOM 2275 O O . ALA A 1 287 ? -48.728 10.926 17.954 1.00 12.38 315 ALA A O 1
ATOM 2277 N N . VAL A 1 288 ? -50.883 10.346 17.634 1.00 11.72 316 VAL A N 1
ATOM 2278 C CA . VAL A 1 288 ? -51.275 11.662 17.088 1.00 11.61 316 VAL A CA 1
ATOM 2279 C C . VAL A 1 288 ? -52.516 12.109 17.849 1.00 11.50 316 VAL A C 1
ATOM 2280 O O . VAL A 1 288 ? -53.463 11.349 17.934 1.00 11.64 316 VAL A O 1
ATOM 2284 N N . PRO A 1 289 ? -52.525 13.335 18.406 1.00 11.58 317 PRO A N 1
ATOM 2285 C CA . PRO A 1 289 ? -53.702 13.772 19.182 1.00 11.60 317 PRO A CA 1
ATOM 2286 C C . PRO A 1 289 ? -54.801 14.364 18.275 1.00 11.73 317 PRO A C 1
ATOM 2287 O O . PRO A 1 289 ? -55.182 15.517 18.422 1.00 11.82 317 PRO A O 1
ATOM 2291 N N . PHE A 1 290 ? -55.267 13.550 17.329 1.00 11.66 318 PHE A N 1
ATOM 2292 C CA . PHE A 1 290 ? -56.271 13.931 16.358 1.00 11.78 318 PHE A CA 1
ATOM 2293 C C . PHE A 1 290 ? -57.181 12.735 16.192 1.00 11.88 318 PHE A C 1
ATOM 2294 O O . PHE A 1 290 ? -56.707 11.621 15.994 1.00 11.48 318 PHE A O 1
ATOM 2302 N N . PHE A 1 291 ? -58.482 12.973 16.285 1.00 11.90 319 PHE A N 1
ATOM 2303 C CA . PHE A 1 291 ? -59.453 11.953 15.920 1.00 12.14 319 PHE A CA 1
ATOM 2304 C C . PHE A 1 291 ? -60.523 12.488 14.989 1.00 12.01 319 PHE A C 1
ATOM 2305 O O . PHE A 1 291 ? -60.781 13.691 14.942 1.00 12.11 319 PHE A O 1
ATOM 2313 N N . VAL A 1 292 ? -61.141 11.575 14.255 1.00 11.92 320 VAL A N 1
ATOM 2314 C CA . VAL A 1 292 ? -62.281 11.898 13.397 1.00 12.19 320 VAL A CA 1
ATOM 2315 C C . VAL A 1 292 ? -63.478 11.129 13.908 1.00 12.35 320 VAL A C 1
ATOM 2316 O O . VAL A 1 292 ? -63.371 9.917 14.155 1.00 12.35 320 VAL A O 1
ATOM 2320 N N . SER A 1 293 ? -64.604 11.835 14.080 1.00 12.70 321 SER A N 1
ATOM 2321 C CA . SER A 1 293 ? -65.852 11.188 14.479 1.00 13.54 321 SER A CA 1
ATOM 2322 C C . SER A 1 293 ? -66.742 10.988 13.276 1.00 14.04 321 SER A C 1
ATOM 2323 O O . SER A 1 293 ? -66.818 11.854 12.400 1.00 14.35 321 SER A O 1
ATOM 2326 N N . ALA A 1 294 ? -67.451 9.853 13.249 1.00 14.47 322 ALA A N 1
ATOM 2327 C CA . ALA A 1 294 ? -68.444 9.626 12.220 1.00 15.25 322 ALA A CA 1
ATOM 2328 C C . ALA A 1 294 ? -69.651 10.582 12.331 1.00 16.01 322 ALA A C 1
ATOM 2329 O O . ALA A 1 294 ? -70.488 10.622 11.432 1.00 16.95 322 ALA A O 1
ATOM 2331 N N . ASN A 1 295 ? -69.716 11.374 13.406 1.00 15.98 323 ASN A N 1
ATOM 2332 C CA . ASN A 1 295 ? -70.656 12.502 13.495 1.00 16.53 323 ASN A CA 1
ATOM 2333 C C . ASN A 1 295 ? -70.206 13.759 12.753 1.00 16.20 323 ASN A C 1
ATOM 2334 O O . ASN A 1 295 ? -70.773 14.837 12.935 1.00 16.35 323 ASN A O 1
ATOM 2339 N N . LYS A 1 296 ? -69.171 13.596 11.921 1.00 15.77 324 LYS A N 1
ATOM 2340 C CA . LYS A 1 296 ? -68.787 14.590 10.891 1.00 15.73 324 LYS A CA 1
ATOM 2341 C C . LYS A 1 296 ? -67.981 15.777 11.441 1.00 15.12 324 LYS A C 1
ATOM 2342 O O . LYS A 1 296 ? -68.174 16.934 11.026 1.00 14.99 324 LYS A O 1
ATOM 2348 N N . TYR A 1 297 ? -67.064 15.482 12.358 1.00 14.32 325 TYR A N 1
ATOM 2349 C CA . TYR A 1 297 ? -66.086 16.475 12.779 1.00 13.98 325 TYR A CA 1
ATOM 2350 C C . TYR A 1 297 ? -64.804 15.746 13.168 1.00 13.60 325 TYR A C 1
ATOM 2351 O O . TYR A 1 297 ? -64.816 14.546 13.463 1.00 13.13 325 TYR A O 1
ATOM 2360 N N . GLY A 1 298 ? -63.705 16.497 13.160 1.00 13.40 326 GLY A N 1
ATOM 2361 C CA . GLY A 1 298 ? -62.451 16.062 13.751 1.00 13.26 326 GLY A CA 1
ATOM 2362 C C . GLY A 1 298 ? -62.098 16.961 14.919 1.00 13.22 326 GLY A C 1
ATOM 2363 O O . GLY A 1 298 ? -62.586 18.095 15.012 1.00 13.68 326 GLY A O 1
ATOM 2364 N N . MET A 1 299 ? -61.255 16.449 15.819 1.00 13.06 327 MET A N 1
ATOM 2365 C CA . MET A 1 299 ? -60.746 17.281 16.924 1.00 13.19 327 MET A CA 1
ATOM 2366 C C . MET A 1 299 ? -59.253 17.070 16.979 1.00 12.91 327 MET A C 1
ATOM 2367 O O . MET A 1 299 ? -58.806 15.941 17.019 1.00 12.50 327 MET A O 1
ATOM 2372 N N . TYR A 1 300 ? -58.511 18.172 17.002 1.00 12.89 328 TYR A N 1
ATOM 2373 C CA . TYR A 1 300 ? -57.054 18.134 17.054 1.00 12.92 328 TYR A CA 1
ATOM 2374 C C . TYR A 1 300 ? -56.593 18.962 18.234 1.00 13.05 328 TYR A C 1
ATOM 2375 O O . TYR A 1 300 ? -56.876 20.153 18.296 1.00 13.31 328 TYR A O 1
ATOM 2384 N N . VAL A 1 301 ? -55.883 18.331 19.174 1.00 12.97 329 VAL A N 1
ATOM 2385 C CA . VAL A 1 301 ? -55.322 19.076 20.319 1.00 13.46 329 VAL A CA 1
ATOM 2386 C C . VAL A 1 301 ? -53.888 19.384 19.917 1.00 13.76 329 VAL A C 1
ATOM 2387 O O . VAL A 1 301 ? -53.069 18.467 19.779 1.00 13.50 329 VAL A O 1
ATOM 2391 N N . ASN A 1 302 ? -53.616 20.673 19.722 1.00 13.82 330 ASN A N 1
ATOM 2392 C CA . ASN A 1 302 ? -52.350 21.145 19.182 1.00 14.37 330 ASN A CA 1
ATOM 2393 C C . ASN A 1 302 ? -51.302 21.282 20.272 1.00 14.43 330 ASN A C 1
ATOM 2394 O O . ASN A 1 302 ? -51.124 22.363 20.846 1.00 15.25 330 ASN A O 1
ATOM 2399 N N . SER A 1 303 ? -50.661 20.163 20.595 1.00 14.11 331 SER A N 1
ATOM 2400 C CA . SER A 1 303 ? -49.577 20.138 21.578 1.00 14.34 331 SER A CA 1
ATOM 2401 C C . SER A 1 303 ? -48.805 18.849 21.426 1.00 14.12 331 SER A C 1
ATOM 2402 O O . SER A 1 303 ? -49.390 17.805 21.160 1.00 13.94 331 SER A O 1
ATOM 2405 N N . ASP A 1 304 ? -47.501 18.929 21.656 1.00 14.59 332 ASP A N 1
ATOM 2406 C CA . ASP A 1 304 ? -46.664 17.739 21.661 1.00 14.52 332 ASP A CA 1
ATOM 2407 C C . ASP A 1 304 ? -46.606 17.060 23.021 1.00 14.30 332 ASP A C 1
ATOM 2408 O O . ASP A 1 304 ? -46.083 15.951 23.110 1.00 13.92 332 ASP A O 1
ATOM 2413 N N . PHE A 1 305 ? -47.144 17.696 24.072 1.00 14.11 333 PHE A N 1
ATOM 2414 C CA . PHE A 1 305 ? -47.191 17.022 25.388 1.00 14.15 333 PHE A CA 1
ATOM 2415 C C . PHE A 1 305 ? -48.085 15.782 25.324 1.00 13.96 333 PHE A C 1
ATOM 2416 O O . PHE A 1 305 ? -48.987 15.703 24.495 1.00 13.84 333 PHE A O 1
ATOM 2424 N N . HIS A 1 306 ? -47.809 14.812 26.194 1.00 14.00 334 HIS A N 1
ATOM 2425 C CA . HIS A 1 306 ? -48.710 13.666 26.346 1.00 14.42 334 HIS A CA 1
ATOM 2426 C C . HIS A 1 306 ? -50.142 14.129 26.665 1.00 14.37 334 HIS A C 1
ATOM 2427 O O . HIS A 1 306 ? -50.357 15.035 27.477 1.00 14.42 334 HIS A O 1
ATOM 2434 N N . SER A 1 307 ? -51.105 13.501 26.005 1.00 14.00 335 SER A N 1
ATOM 2435 C CA . SER A 1 307 ? -52.513 13.682 26.327 1.00 14.58 335 SER A CA 1
ATOM 2436 C C . SER A 1 307 ? -53.169 12.300 26.467 1.00 14.69 335 SER A C 1
ATOM 2437 O O . SER A 1 307 ? -52.679 11.285 25.908 1.00 14.71 335 SER A O 1
ATOM 2440 N N . GLN A 1 308 ? -54.248 12.271 27.239 1.00 14.55 336 GLN A N 1
ATOM 2441 C CA . GLN A 1 308 ? -55.115 11.097 27.328 1.00 14.61 336 GLN A CA 1
ATOM 2442 C C . GLN A 1 308 ? -56.507 11.463 26.848 1.00 14.32 336 GLN A C 1
ATOM 2443 O O . GLN A 1 308 ? -57.105 12.419 27.351 1.00 14.57 336 GLN A O 1
ATOM 2449 N N . PHE A 1 309 ? -57.013 10.699 25.873 1.00 13.72 337 PHE A N 1
ATOM 2450 C CA . PHE A 1 309 ? -58.376 10.861 25.372 1.00 13.70 337 PHE A CA 1
ATOM 2451 C C . PHE A 1 309 ? -59.247 9.782 25.996 1.00 13.94 337 PHE A C 1
ATOM 2452 O O . PHE A 1 309 ? -59.052 8.582 25.753 1.00 13.91 337 PHE A O 1
ATOM 2460 N N . GLN A 1 310 ? -60.194 10.215 26.818 1.00 14.15 338 GLN A N 1
ATOM 2461 C CA . GLN A 1 310 ? -61.086 9.317 27.516 1.00 14.28 338 GLN A CA 1
ATOM 2462 C C . GLN A 1 310 ? -62.377 9.219 26.703 1.00 14.16 338 GLN A C 1
ATOM 2463 O O . GLN A 1 310 ? -63.248 10.079 26.814 1.00 14.01 338 GLN A O 1
ATOM 2469 N N . MET A 1 311 ? -62.507 8.156 25.900 1.00 13.91 339 MET A N 1
ATOM 2470 C CA . MET A 1 311 ? -63.578 8.148 24.906 1.00 14.02 339 MET A CA 1
ATOM 2471 C C . MET A 1 311 ? -64.774 7.343 25.394 1.00 14.85 339 MET A C 1
ATOM 2472 O O . MET A 1 311 ? -64.920 6.156 25.065 1.00 14.94 339 MET A O 1
ATOM 2477 N N . ALA A 1 312 ? -65.618 7.981 26.211 1.00 15.44 340 ALA A N 1
ATOM 2478 C CA . ALA A 1 312 ? -66.754 7.271 26.849 1.00 16.56 340 ALA A CA 1
ATOM 2479 C C . ALA A 1 312 ? -66.232 6.076 27.666 1.00 17.27 340 ALA A C 1
ATOM 2480 O O . ALA A 1 312 ? -66.871 5.024 27.749 1.00 17.62 340 ALA A O 1
ATOM 2482 N N . SER A 1 313 ? -65.066 6.280 28.279 1.00 17.67 341 SER A N 1
ATOM 2483 C CA . SER A 1 313 ? -64.369 5.257 29.070 1.00 18.64 341 SER A CA 1
ATOM 2484 C C . SER A 1 313 ? -64.662 5.392 30.565 1.00 19.77 341 SER A C 1
ATOM 2485 O O . SER A 1 313 ? -64.393 4.465 31.332 1.00 20.00 341 SER A O 1
ATOM 2488 N N . LYS A 1 314 ? -65.191 6.543 30.979 1.00 20.50 342 LYS A N 1
ATOM 2489 C CA . LYS A 1 314 ? -65.485 6.819 32.391 1.00 22.33 342 LYS A CA 1
ATOM 2490 C C . LYS A 1 314 ? -66.987 6.874 32.590 1.00 22.89 342 LYS A C 1
ATOM 2491 O O . LYS A 1 314 ? -67.547 6.131 33.394 1.00 23.62 342 LYS A O 1
ATOM 2497 N N . VAL A 1 315 ? -67.622 7.766 31.837 1.00 22.77 343 VAL A N 1
ATOM 2498 C CA . VAL A 1 315 ? -69.060 7.967 31.832 1.00 23.27 343 VAL A CA 1
ATOM 2499 C C . VAL A 1 315 ? -69.481 7.639 30.393 1.00 22.66 343 VAL A C 1
ATOM 2500 O O . VAL A 1 315 ? -68.786 8.015 29.442 1.00 21.45 343 VAL A O 1
ATOM 2504 N N . GLU A 1 316 ? -70.607 6.939 30.239 1.00 22.91 344 GLU A N 1
ATOM 2505 C CA . GLU A 1 316 ? -71.044 6.413 28.936 1.00 23.18 344 GLU A CA 1
ATOM 2506 C C . GLU A 1 316 ? -71.307 7.488 27.869 1.00 21.46 344 GLU A C 1
ATOM 2507 O O . GLU A 1 316 ? -71.209 7.202 26.684 1.00 20.75 344 GLU A O 1
ATOM 2513 N N . ASP A 1 317 ? -71.683 8.688 28.302 1.00 19.94 345 ASP A N 1
ATOM 2514 C CA . ASP A 1 317 ? -72.048 9.762 27.381 1.00 19.18 345 ASP A CA 1
ATOM 2515 C C . ASP A 1 317 ? -71.050 10.921 27.403 1.00 18.31 345 ASP A C 1
ATOM 2516 O O . ASP A 1 317 ? -71.376 12.019 26.972 1.00 18.01 345 ASP A O 1
ATOM 2521 N N . LYS A 1 318 ? -69.832 10.663 27.876 1.00 17.65 346 LYS A N 1
ATOM 2522 C CA . LYS A 1 318 ? -68.823 11.719 27.986 1.00 17.22 346 LYS A CA 1
ATOM 2523 C C . LYS A 1 318 ? -67.528 11.314 27.301 1.00 16.34 346 LYS A C 1
ATOM 2524 O O . LYS A 1 318 ? -67.039 10.205 27.512 1.00 15.54 346 LYS A O 1
ATOM 2530 N N . TYR A 1 319 ? -66.971 12.203 26.486 1.00 15.56 347 TYR A N 1
ATOM 2531 C CA . TYR A 1 319 ? -65.545 12.064 26.136 1.00 14.80 347 TYR A CA 1
ATOM 2532 C C . TYR A 1 319 ? -64.730 13.263 26.579 1.00 14.64 347 TYR A C 1
ATOM 2533 O O . TYR A 1 319 ? -65.242 14.378 26.663 1.00 14.55 347 TYR A O 1
ATOM 2542 N N . SER A 1 320 ? -63.448 13.023 26.861 1.00 14.34 348 SER A N 1
ATOM 2543 C CA . SER A 1 320 ? -62.623 14.054 27.484 1.00 14.32 348 SER A CA 1
ATOM 2544 C C . SER A 1 320 ? -61.224 13.977 26.936 1.00 13.89 348 SER A C 1
ATOM 2545 O O . SER A 1 320 ? -60.793 12.901 26.517 1.00 13.54 348 SER A O 1
ATOM 2548 N N . PHE A 1 321 ? -60.524 15.108 26.936 1.00 13.71 349 PHE A N 1
ATOM 2549 C CA . PHE A 1 321 ? -59.076 15.044 26.819 1.00 13.30 349 PHE A CA 1
ATOM 2550 C C . PHE A 1 321 ? -58.441 15.643 28.051 1.00 13.55 349 PHE A C 1
ATOM 2551 O O . PHE A 1 321 ? -58.969 16.571 28.642 1.00 13.35 349 PHE A O 1
ATOM 2559 N N . VAL A 1 322 ? -57.313 15.067 28.441 1.00 13.46 350 VAL A N 1
ATOM 2560 C CA . VAL A 1 322 ? -56.529 15.603 29.551 1.00 13.84 350 VAL A CA 1
ATOM 2561 C C . VAL A 1 322 ? -55.139 15.773 28.974 1.00 13.59 350 VAL A C 1
ATOM 2562 O O . VAL A 1 322 ? -54.518 14.794 28.540 1.00 13.40 350 VAL A O 1
ATOM 2566 N N . LEU A 1 323 ? -54.688 17.016 28.923 1.00 13.66 351 LEU A N 1
ATOM 2567 C CA . LEU A 1 323 ? -53.426 17.359 28.270 1.00 13.61 351 LEU A CA 1
ATOM 2568 C C . LEU A 1 323 ? -52.420 17.789 29.316 1.00 14.12 351 LEU A C 1
ATOM 2569 O O . LEU A 1 323 ? -52.722 18.665 30.136 1.00 14.19 351 LEU A O 1
ATOM 2574 N N . ASP A 1 324 ? -51.230 17.192 29.274 1.00 14.20 352 ASP A N 1
ATOM 2575 C CA . ASP A 1 324 ? -50.148 17.554 30.196 1.00 15.42 352 ASP A CA 1
ATOM 2576 C C . ASP A 1 324 ? -49.487 18.875 29.805 1.00 15.70 352 ASP A C 1
ATOM 2577 O O . ASP A 1 324 ? -49.591 19.337 28.666 1.00 15.40 352 ASP A O 1
ATOM 2582 N N . ASN A 1 325 ? -48.835 19.494 30.779 1.00 16.25 353 ASN A N 1
ATOM 2583 C CA . ASN A 1 325 ? -48.050 20.697 30.555 1.00 16.79 353 ASN A CA 1
ATOM 2584 C C . ASN A 1 325 ? -46.811 20.626 31.445 1.00 17.65 353 ASN A C 1
ATOM 2585 O O . ASN A 1 325 ? -46.806 19.870 32.410 1.00 18.51 353 ASN A O 1
ATOM 2590 N N . ASP A 1 326 ? -45.771 21.392 31.123 1.00 17.86 354 ASP A N 1
ATOM 2591 C CA . ASP A 1 326 ? -44.538 21.363 31.908 1.00 18.87 354 ASP A CA 1
ATOM 2592 C C . ASP A 1 326 ? -44.574 22.300 33.114 1.00 19.63 354 ASP A C 1
ATOM 2593 O O . ASP A 1 326 ? -43.568 22.475 33.784 1.00 20.94 354 ASP A O 1
ATOM 2598 N N . GLY A 1 327 ? -45.729 22.909 33.373 1.00 19.44 355 GLY A N 1
ATOM 2599 C CA . GLY A 1 327 ? -45.869 23.863 34.475 1.00 19.90 355 GLY A CA 1
ATOM 2600 C C . GLY A 1 327 ? -45.907 25.316 34.031 1.00 20.08 355 GLY A C 1
ATOM 2601 O O . GLY A 1 327 ? -46.386 26.172 34.772 1.00 20.42 355 GLY A O 1
ATOM 2602 N N . ASP A 1 328 ? -45.368 25.598 32.851 1.00 20.06 356 ASP A N 1
ATOM 2603 C CA . ASP A 1 328 ? -45.316 26.966 32.318 1.00 20.92 356 ASP A CA 1
ATOM 2604 C C . ASP A 1 328 ? -46.736 27.557 32.179 1.00 20.68 356 ASP A C 1
ATOM 2605 O O . ASP A 1 328 ? -47.551 27.060 31.389 1.00 19.81 356 ASP A O 1
ATOM 2610 N N . MET A 1 329 ? -47.000 28.612 32.958 1.00 21.44 357 MET A N 1
ATOM 2611 C CA . MET A 1 329 ? -48.334 29.211 33.042 1.00 22.16 357 MET A CA 1
ATOM 2612 C C . MET A 1 329 ? -48.686 30.010 31.801 1.00 22.04 357 MET A C 1
ATOM 2613 O O . MET A 1 329 ? -49.822 30.440 31.667 1.00 22.31 357 MET A O 1
ATOM 2618 N N . THR A 1 330 ? -47.718 30.193 30.903 1.00 21.74 358 THR A N 1
ATOM 2619 C CA . THR A 1 330 ? -47.941 30.959 29.662 1.00 21.90 358 THR A CA 1
ATOM 2620 C C . THR A 1 330 ? -48.274 30.071 28.452 1.00 21.24 358 THR A C 1
ATOM 2621 O O . THR A 1 330 ? -48.526 30.591 27.360 1.00 21.05 358 THR A O 1
ATOM 2625 N N . ASN A 1 331 ? -48.285 28.743 28.636 1.00 20.58 359 ASN A N 1
ATOM 2626 C CA . ASN A 1 331 ? -48.635 27.810 27.546 1.00 19.69 359 ASN A CA 1
ATOM 2627 C C . ASN A 1 331 ? -50.156 27.654 27.437 1.00 19.11 359 ASN A C 1
ATOM 2628 O O . ASN A 1 331 ? -50.748 26.953 28.267 1.00 18.80 359 ASN A O 1
ATOM 2633 N N . MET A 1 332 ? -50.791 28.326 26.468 1.00 18.11 360 MET A N 1
ATOM 2634 C CA . MET A 1 332 ? -52.241 28.182 26.274 1.00 17.47 360 MET A CA 1
ATOM 2635 C C . MET A 1 332 ? -52.643 26.769 25.828 1.00 16.43 360 MET A C 1
ATOM 2636 O O . MET A 1 332 ? -51.890 26.094 25.132 1.00 16.17 360 MET A O 1
ATOM 2641 N N . LEU A 1 333 ? -53.847 26.344 26.210 1.00 15.70 361 LEU A N 1
ATOM 2642 C CA . LEU A 1 333 ? -54.475 25.186 25.585 1.00 14.90 361 LEU A CA 1
ATOM 2643 C C . LEU A 1 333 ? -54.942 25.614 24.198 1.00 14.87 361 LEU A C 1
ATOM 2644 O O . LEU A 1 333 ? -55.546 26.662 24.054 1.00 14.84 361 LEU A O 1
ATOM 2649 N N . ASP A 1 334 ? -54.670 24.783 23.193 1.00 14.56 362 ASP A N 1
ATOM 2650 C CA . ASP A 1 334 ? -54.909 25.146 21.792 1.00 14.73 362 ASP A CA 1
ATOM 2651 C C . ASP A 1 334 ? -55.494 23.916 21.097 1.00 14.10 362 ASP A C 1
ATOM 2652 O O . ASP A 1 334 ? -54.812 22.893 20.956 1.00 13.77 362 ASP A O 1
ATOM 2657 N N . TYR A 1 335 ? -56.763 23.988 20.690 1.00 13.90 363 TYR A N 1
ATOM 2658 C CA . TYR A 1 335 ? -57.369 22.837 19.989 1.00 13.81 363 TYR A CA 1
ATOM 2659 C C . TYR A 1 335 ? -58.340 23.264 18.901 1.00 13.75 363 TYR A C 1
ATOM 2660 O O . TYR A 1 335 ? -58.826 24.397 18.898 1.00 14.49 363 TYR A O 1
ATOM 2669 N N . TYR A 1 336 ? -58.589 22.359 17.964 1.00 13.45 364 TYR A N 1
ATOM 2670 C CA . TYR A 1 336 ? -59.414 22.680 16.812 1.00 13.65 364 TYR A CA 1
ATOM 2671 C C . TYR A 1 336 ? -60.580 21.717 16.737 1.00 13.44 364 TYR A C 1
ATOM 2672 O O . TYR A 1 336 ? -60.422 20.515 17.010 1.00 13.36 364 TYR A O 1
ATOM 2681 N N . VAL A 1 337 ? -61.751 22.244 16.370 1.00 13.72 365 VAL A N 1
ATOM 2682 C CA . VAL A 1 337 ? -62.865 21.406 15.940 1.00 13.74 365 VAL A CA 1
ATOM 2683 C C . VAL A 1 337 ? -63.016 21.624 14.430 1.00 13.87 365 VAL A C 1
ATOM 2684 O O . VAL A 1 337 ? -63.278 22.731 13.981 1.00 14.08 365 VAL A O 1
ATOM 2688 N N . ILE A 1 338 ? -62.848 20.542 13.682 1.00 13.63 366 ILE A N 1
ATOM 2689 C CA . ILE A 1 338 ? -62.649 20.583 12.240 1.00 13.86 366 ILE A CA 1
ATOM 2690 C C . ILE A 1 338 ? -63.870 19.983 11.561 1.00 14.30 366 ILE A C 1
ATOM 2691 O O . ILE A 1 338 ? -64.213 18.824 11.811 1.00 13.96 366 ILE A O 1
ATOM 2696 N N . SER A 1 339 ? -64.527 20.789 10.726 1.00 15.35 367 SER A N 1
ATOM 2697 C CA . SER A 1 339 ? -65.599 20.308 9.862 1.00 16.94 367 SER A CA 1
ATOM 2698 C C . SER A 1 339 ? -65.077 20.308 8.419 1.00 17.29 367 SER A C 1
ATOM 2699 O O . SER A 1 339 ? -63.898 20.582 8.177 1.00 17.26 367 SER A O 1
ATOM 2702 N N . GLY A 1 340 ? -65.934 19.949 7.468 1.00 17.47 368 GLY A N 1
ATOM 2703 C CA . GLY A 1 340 ? -65.547 19.962 6.064 1.00 18.40 368 GLY A CA 1
ATOM 2704 C C . GLY A 1 340 ? -66.680 19.441 5.197 1.00 19.02 368 GLY A C 1
ATOM 2705 O O . GLY A 1 340 ? -67.784 19.207 5.701 1.00 18.91 368 GLY A O 1
ATOM 2706 N N . LYS A 1 341 ? -66.391 19.268 3.907 1.00 19.67 369 LYS A N 1
ATOM 2707 C CA . LYS A 1 341 ? -67.388 18.848 2.913 1.00 20.71 369 LYS A CA 1
ATOM 2708 C C . LYS A 1 341 ? -67.779 17.383 3.124 1.00 19.75 369 LYS A C 1
ATOM 2709 O O . LYS A 1 341 ? -68.930 16.983 2.880 1.00 19.15 369 LYS A O 1
ATOM 2715 N N . ASP A 1 342 ? -66.804 16.604 3.587 1.00 18.33 370 ASP A N 1
ATOM 2716 C CA . ASP A 1 342 ? -66.974 15.191 3.916 1.00 18.01 370 ASP A CA 1
ATOM 2717 C C . ASP A 1 342 ? -65.834 14.737 4.843 1.00 16.32 370 ASP A C 1
ATOM 2718 O O . ASP A 1 342 ? -65.033 15.568 5.268 1.00 15.75 370 ASP A O 1
ATOM 2723 N N . GLN A 1 343 ? -65.745 13.440 5.170 1.00 15.14 371 GLN A N 1
ATOM 2724 C CA . GLN A 1 343 ? -64.757 12.999 6.179 1.00 14.29 371 GLN A CA 1
ATOM 2725 C C . GLN A 1 343 ? -63.330 13.161 5.692 1.00 14.03 371 GLN A C 1
ATOM 2726 O O . GLN A 1 343 ? -62.428 13.485 6.474 1.00 13.75 371 GLN A O 1
ATOM 2732 N N . ASN A 1 344 ? -63.134 12.938 4.388 1.00 13.84 372 ASN A N 1
ATOM 2733 C CA . ASN A 1 344 ? -61.808 13.081 3.831 1.00 14.19 372 ASN A CA 1
ATOM 2734 C C . ASN A 1 344 ? -61.362 14.527 3.765 1.00 14.24 372 ASN A C 1
ATOM 2735 O O . ASN A 1 344 ? -60.165 14.822 3.902 1.00 14.53 372 ASN A O 1
ATOM 2740 N N . ASP A 1 345 ? -62.336 15.415 3.610 1.00 14.78 373 ASP A N 1
ATOM 2741 C CA . ASP A 1 345 ? -62.075 16.850 3.661 1.00 14.76 373 ASP A CA 1
ATOM 2742 C C . ASP A 1 345 ? -61.698 17.300 5.074 1.00 14.42 373 ASP A C 1
ATOM 2743 O O . ASP A 1 345 ? -60.895 18.234 5.231 1.00 14.18 373 ASP A O 1
ATOM 2748 N N . ILE A 1 346 ? -62.240 16.625 6.098 1.00 13.64 374 ILE A N 1
ATOM 2749 C CA . ILE A 1 346 ? -61.834 16.906 7.484 1.00 13.48 374 ILE A CA 1
ATOM 2750 C C . ILE A 1 346 ? -60.349 16.574 7.639 1.00 13.34 374 ILE A C 1
ATOM 2751 O O . ILE A 1 346 ? -59.579 17.371 8.185 1.00 13.29 374 ILE A O 1
ATOM 2756 N N . VAL A 1 347 ? -59.946 15.413 7.114 1.00 13.08 375 VAL A N 1
ATOM 2757 C CA . VAL A 1 347 ? -58.523 15.044 7.085 1.00 13.34 375 VAL A CA 1
ATOM 2758 C C . VAL A 1 347 ? -57.677 16.063 6.322 1.00 13.58 375 VAL A C 1
ATOM 2759 O O . VAL A 1 347 ? -56.593 16.449 6.801 1.00 13.78 375 VAL A O 1
ATOM 2763 N N . ASN A 1 348 ? -58.157 16.505 5.154 1.00 13.81 376 ASN A N 1
ATOM 2764 C CA . ASN A 1 348 ? -57.461 17.553 4.427 1.00 14.40 376 ASN A CA 1
ATOM 2765 C C . ASN A 1 348 ? -57.251 18.813 5.289 1.00 14.27 376 ASN A C 1
ATOM 2766 O O . ASN A 1 348 ? -56.147 19.369 5.311 1.00 14.07 376 ASN A O 1
ATOM 2771 N N . ASN A 1 349 ? -58.305 19.241 5.985 1.00 14.37 377 ASN A N 1
ATOM 2772 C CA . ASN A 1 349 ? -58.202 20.436 6.846 1.00 14.63 377 ASN A CA 1
ATOM 2773 C C . ASN A 1 349 ? -57.184 20.240 7.960 1.00 14.64 377 ASN A C 1
ATOM 2774 O O . ASN A 1 349 ? -56.429 21.149 8.280 1.00 15.14 377 ASN A O 1
ATOM 2779 N N . TYR A 1 350 ? -57.146 19.036 8.530 1.00 14.18 378 TYR A N 1
ATOM 2780 C CA . TYR A 1 350 ? -56.141 18.690 9.511 1.00 14.33 378 TYR A CA 1
ATOM 2781 C C . TYR A 1 350 ? -54.736 18.839 8.890 1.00 14.48 378 TYR A C 1
ATOM 2782 O O . TYR A 1 350 ? -53.835 19.366 9.535 1.00 14.46 378 TYR A O 1
ATOM 2791 N N . THR A 1 351 ? -54.559 18.381 7.652 1.00 14.68 379 THR A N 1
ATOM 2792 C CA . THR A 1 351 ? -53.244 18.510 6.999 1.00 15.56 379 THR A CA 1
ATOM 2793 C C . THR A 1 351 ? -52.899 19.960 6.640 1.00 15.87 379 THR A C 1
ATOM 2794 O O . THR A 1 351 ? -51.717 20.306 6.522 1.00 16.24 379 THR A O 1
ATOM 2798 N N . ASP A 1 352 ? -53.915 20.813 6.503 1.00 15.94 380 ASP A N 1
ATOM 2799 C CA . ASP A 1 352 ? -53.654 22.247 6.372 1.00 16.70 380 ASP A CA 1
ATOM 2800 C C . ASP A 1 352 ? -52.937 22.755 7.621 1.00 16.44 380 ASP A C 1
ATOM 2801 O O . ASP A 1 352 ? -52.071 23.644 7.544 1.00 16.61 380 ASP A O 1
ATOM 2806 N N . ILE A 1 353 ? -53.302 22.186 8.767 1.00 15.19 381 ILE A N 1
ATOM 2807 C CA . ILE A 1 353 ? -52.775 22.642 10.049 1.00 15.05 381 ILE A CA 1
ATOM 2808 C C . ILE A 1 353 ? -51.390 22.031 10.308 1.00 14.92 381 ILE A C 1
ATOM 2809 O O . ILE A 1 353 ? -50.477 22.741 10.747 1.00 15.28 381 ILE A O 1
ATOM 2814 N N . THR A 1 354 ? -51.235 20.735 10.044 1.00 14.55 382 THR A N 1
ATOM 2815 C CA . THR A 1 354 ? -50.063 19.987 10.524 1.00 14.47 382 THR A CA 1
ATOM 2816 C C . THR A 1 354 ? -49.108 19.557 9.423 1.00 14.77 382 THR A C 1
ATOM 2817 O O . THR A 1 354 ? -48.026 19.024 9.720 1.00 14.41 382 THR A O 1
ATOM 2821 N N . GLY A 1 355 ? -49.506 19.754 8.166 1.00 15.09 383 GLY A N 1
ATOM 2822 C CA . GLY A 1 355 ? -48.609 19.452 7.041 1.00 15.54 383 GLY A CA 1
ATOM 2823 C C . GLY A 1 355 ? -49.179 18.426 6.085 1.00 15.41 383 GLY A C 1
ATOM 2824 O O . GLY A 1 355 ? -49.793 17.440 6.494 1.00 14.88 383 GLY A O 1
ATOM 2825 N N . LYS A 1 356 ? -48.978 18.686 4.800 1.00 15.94 384 LYS A N 1
ATOM 2826 C CA . LYS A 1 356 ? -49.380 17.737 3.774 1.00 15.91 384 LYS A CA 1
ATOM 2827 C C . LYS A 1 356 ? -48.386 16.603 3.674 1.00 14.84 384 LYS A C 1
ATOM 2828 O O . LYS A 1 356 ? -47.191 16.778 3.933 1.00 14.79 384 LYS A O 1
ATOM 2834 N N . THR A 1 357 ? -48.880 15.439 3.254 1.00 13.75 385 THR A N 1
ATOM 2835 C CA . THR A 1 357 ? -48.002 14.378 2.811 1.00 13.36 385 THR A CA 1
ATOM 2836 C C . THR A 1 357 ? -47.138 14.878 1.653 1.00 13.46 385 THR A C 1
ATOM 2837 O O . THR A 1 357 ? -47.634 15.543 0.751 1.00 13.84 385 THR A O 1
ATOM 2841 N N . THR A 1 358 ? -45.848 14.546 1.684 1.00 13.29 386 THR A N 1
ATOM 2842 C CA . THR A 1 358 ? -44.966 14.864 0.550 1.00 13.64 386 THR A CA 1
ATOM 2843 C C . THR A 1 358 ? -45.031 13.742 -0.483 1.00 13.39 386 THR A C 1
ATOM 2844 O O . THR A 1 358 ? -44.720 12.595 -0.162 1.00 12.92 386 THR A O 1
ATOM 2848 N N . LEU A 1 359 ? -45.412 14.074 -1.711 1.00 13.88 387 LEU A N 1
ATOM 2849 C CA . LEU A 1 359 ? -45.408 13.058 -2.784 1.00 13.98 387 LEU A CA 1
ATOM 2850 C C . LEU A 1 359 ? -44.051 12.387 -2.924 1.00 14.33 387 LEU A C 1
ATOM 2851 O O . LEU A 1 359 ? -43.020 13.057 -3.066 1.00 15.23 387 LEU A O 1
ATOM 2856 N N . LEU A 1 360 ? -44.055 11.059 -2.908 1.00 14.10 388 LEU A N 1
ATOM 2857 C CA . LEU A 1 360 ? -42.840 10.271 -3.121 1.00 14.25 388 LEU A CA 1
ATOM 2858 C C . LEU A 1 360 ? -42.749 9.828 -4.574 1.00 14.72 388 LEU A C 1
ATOM 2859 O O . LEU A 1 360 ? -43.780 9.765 -5.239 1.00 14.82 388 LEU A O 1
ATOM 2864 N N . PRO A 1 361 ? -41.528 9.515 -5.068 1.00 15.36 389 PRO A N 1
ATOM 2865 C CA . PRO A 1 361 ? -41.429 8.964 -6.426 1.00 15.71 389 PRO A CA 1
ATOM 2866 C C . PRO A 1 361 ? -42.183 7.667 -6.599 1.00 15.33 389 PRO A C 1
ATOM 2867 O O . PRO A 1 361 ? -42.432 6.950 -5.621 1.00 14.74 389 PRO A O 1
ATOM 2871 N N . LYS A 1 362 ? -42.552 7.377 -7.849 1.00 15.61 390 LYS A N 1
ATOM 2872 C CA . LYS A 1 362 ? -43.305 6.168 -8.152 1.00 15.78 390 LYS A CA 1
ATOM 2873 C C . LYS A 1 362 ? -42.653 4.883 -7.667 1.00 15.27 390 LYS A C 1
ATOM 2874 O O . LYS A 1 362 ? -43.346 3.942 -7.282 1.00 14.85 390 LYS A O 1
ATOM 2880 N N . TRP A 1 363 ? -41.323 4.835 -7.661 1.00 15.13 391 TRP A N 1
ATOM 2881 C CA . TRP A 1 363 ? -40.644 3.623 -7.190 1.00 14.89 391 TRP A CA 1
ATOM 2882 C C . TRP A 1 363 ? -40.981 3.214 -5.766 1.00 14.35 391 TRP A C 1
ATOM 2883 O O . TRP A 1 363 ? -40.949 2.033 -5.442 1.00 14.05 391 TRP A O 1
ATOM 2894 N N . ALA A 1 364 ? -41.343 4.187 -4.934 1.00 14.00 392 ALA A N 1
ATOM 2895 C CA . ALA A 1 364 ? -41.751 3.882 -3.572 1.00 13.53 392 ALA A CA 1
ATOM 2896 C C . ALA A 1 364 ? -43.014 3.005 -3.510 1.00 13.41 392 ALA A C 1
ATOM 2897 O O . ALA A 1 364 ? -43.254 2.355 -2.490 1.00 13.14 392 ALA A O 1
ATOM 2899 N N . PHE A 1 365 ? -43.779 2.973 -4.603 1.00 13.28 393 PHE A N 1
ATOM 2900 C CA . PHE A 1 365 ? -45.065 2.247 -4.669 1.00 13.18 393 PHE A CA 1
ATOM 2901 C C . PHE A 1 365 ? -45.014 0.866 -5.317 1.00 13.33 393 PHE A C 1
ATOM 2902 O O . PHE A 1 365 ? -46.054 0.215 -5.482 1.00 13.63 393 PHE A O 1
ATOM 2910 N N . GLY A 1 366 ? -43.809 0.419 -5.679 1.00 13.50 394 GLY A N 1
ATOM 2911 C CA . GLY A 1 366 ? -43.608 -0.969 -6.090 1.00 13.50 394 GLY A CA 1
ATOM 2912 C C . GLY A 1 366 ? -43.197 -1.829 -4.898 1.00 13.45 394 GLY A C 1
ATOM 2913 O O . GLY A 1 366 ? -43.192 -1.359 -3.738 1.00 13.45 394 GLY A O 1
ATOM 2914 N N . LEU A 1 367 ? -42.813 -3.077 -5.157 1.00 13.13 395 LEU A N 1
ATOM 2915 C CA . LEU A 1 367 ? -42.467 -3.958 -4.044 1.00 12.95 395 LEU A CA 1
ATOM 2916 C C . LEU A 1 367 ? -41.100 -3.589 -3.446 1.00 13.00 395 LEU A C 1
ATOM 2917 O O . LEU A 1 367 ? -40.137 -3.393 -4.194 1.00 13.11 395 LEU A O 1
ATOM 2922 N N . TRP A 1 368 ? -41.050 -3.530 -2.111 1.00 12.82 396 TRP A N 1
ATOM 2923 C CA . TRP A 1 368 ? -39.800 -3.402 -1.370 1.00 13.11 396 TRP A CA 1
ATOM 2924 C C . TRP A 1 368 ? -39.344 -4.746 -0.843 1.00 13.22 396 TRP A C 1
ATOM 2925 O O . TRP A 1 368 ? -40.129 -5.442 -0.208 1.00 13.16 396 TRP A O 1
ATOM 2936 N N . MET A 1 369 ? -38.073 -5.090 -1.091 1.00 13.75 397 MET A N 1
ATOM 2937 C CA . MET A 1 369 ? -37.464 -6.336 -0.559 1.00 14.09 397 MET A CA 1
ATOM 2938 C C . MET A 1 369 ? -36.516 -6.023 0.577 1.00 13.91 397 MET A C 1
ATOM 2939 O O . MET A 1 369 ? -35.683 -5.126 0.470 1.00 14.16 397 MET A O 1
ATOM 2944 N N . SER A 1 370 ? -36.603 -6.798 1.650 1.00 13.68 398 SER A N 1
ATOM 2945 C CA . SER A 1 370 ? -35.798 -6.524 2.842 1.00 13.65 398 SER A CA 1
ATOM 2946 C C . SER A 1 370 ? -35.600 -7.837 3.590 1.00 13.64 398 SER A C 1
ATOM 2947 O O . SER A 1 370 ? -36.473 -8.699 3.536 1.00 13.76 398 SER A O 1
ATOM 2950 N N . ALA A 1 371 ? -34.474 -7.964 4.293 1.00 13.51 399 ALA A N 1
ATOM 2951 C CA . ALA A 1 371 ? -34.216 -9.084 5.221 1.00 13.80 399 ALA A CA 1
ATOM 2952 C C . ALA A 1 371 ? -33.031 -8.713 6.071 1.00 14.06 399 ALA A C 1
ATOM 2953 O O . ALA A 1 371 ? -31.955 -8.392 5.540 1.00 14.25 399 ALA A O 1
ATOM 2955 N N . ASN A 1 372 ? -33.202 -8.776 7.392 1.00 14.11 400 ASN A N 1
ATOM 2956 C CA . ASN A 1 372 ? -32.092 -8.430 8.266 1.00 14.50 400 ASN A CA 1
ATOM 2957 C C . ASN A 1 372 ? -30.870 -9.317 8.019 1.00 15.02 400 ASN A C 1
ATOM 2958 O O . ASN A 1 372 ? -29.736 -8.867 8.216 1.00 14.96 400 ASN A O 1
ATOM 2963 N N . GLU A 1 373 ? -31.095 -10.560 7.588 1.00 15.09 401 GLU A N 1
ATOM 2964 C CA . GLU A 1 373 ? -29.989 -11.501 7.335 1.00 16.02 401 GLU A CA 1
ATOM 2965 C C . GLU A 1 373 ? -29.047 -11.157 6.163 1.00 16.29 401 GLU A C 1
ATOM 2966 O O . GLU A 1 373 ? -27.960 -11.745 6.054 1.00 17.77 401 GLU A O 1
ATOM 2972 N N . TRP A 1 374 ? -29.480 -10.247 5.287 1.00 15.94 402 TRP A N 1
ATOM 2973 C CA . TRP A 1 374 ? -28.638 -9.805 4.175 1.00 15.99 402 TRP A CA 1
ATOM 2974 C C . TRP A 1 374 ? -27.532 -8.920 4.734 1.00 16.19 402 TRP A C 1
ATOM 2975 O O . TRP A 1 374 ? -27.786 -7.792 5.193 1.00 15.75 402 TRP A O 1
ATOM 2986 N N . ASP A 1 375 ? -26.311 -9.448 4.742 1.00 16.85 403 ASP A N 1
ATOM 2987 C CA . ASP A 1 375 ? -25.221 -8.766 5.438 1.00 17.32 403 ASP A CA 1
ATOM 2988 C C . ASP A 1 375 ? -23.915 -8.754 4.673 1.00 17.79 403 ASP A C 1
ATOM 2989 O O . ASP A 1 375 ? -22.861 -8.475 5.254 1.00 17.77 403 ASP A O 1
ATOM 2994 N N . ARG A 1 376 ? -23.977 -9.069 3.384 1.00 17.87 404 ARG A N 1
ATOM 2995 C CA . ARG A 1 376 ? -22.777 -9.089 2.548 1.00 18.91 404 ARG A CA 1
ATOM 2996 C C . ARG A 1 376 ? -23.168 -8.961 1.090 1.00 18.95 404 ARG A C 1
ATOM 2997 O O . ARG A 1 376 ? -24.324 -9.172 0.729 1.00 18.48 404 ARG A O 1
ATOM 3005 N N . GLU A 1 377 ? -22.193 -8.621 0.255 1.00 19.64 405 GLU A N 1
ATOM 3006 C CA . GLU A 1 377 ? -22.438 -8.465 -1.175 1.00 19.96 405 GLU A CA 1
ATOM 3007 C C . GLU A 1 377 ? -23.069 -9.690 -1.820 1.00 19.66 405 GLU A C 1
ATOM 3008 O O . GLU A 1 377 ? -23.971 -9.549 -2.644 1.00 19.25 405 GLU A O 1
ATOM 3014 N N . SER A 1 378 ? -22.619 -10.887 -1.447 1.00 19.47 406 SER A N 1
ATOM 3015 C CA . SER A 1 378 ? -23.181 -12.096 -2.067 1.00 19.36 406 SER A CA 1
ATOM 3016 C C . SER A 1 378 ? -24.646 -12.295 -1.702 1.00 18.67 406 SER A C 1
ATOM 3017 O O . SER A 1 378 ? -25.388 -12.883 -2.485 1.00 18.45 406 SER A O 1
ATOM 3020 N N . ASP A 1 379 ? -25.057 -11.802 -0.528 1.00 18.07 407 ASP A N 1
ATOM 3021 C CA . ASP A 1 379 ? -26.488 -11.841 -0.151 1.00 17.91 407 ASP A CA 1
ATOM 3022 C C . ASP A 1 379 ? -27.298 -10.924 -1.059 1.00 17.46 407 ASP A C 1
ATOM 3023 O O . ASP A 1 379 ? -28.418 -11.272 -1.475 1.00 17.10 407 ASP A O 1
ATOM 3028 N N . VAL A 1 380 ? -26.752 -9.740 -1.341 1.00 17.42 408 VAL A N 1
ATOM 3029 C CA . VAL A 1 380 ? -27.427 -8.766 -2.214 1.00 17.26 408 VAL A CA 1
ATOM 3030 C C . VAL A 1 380 ? -27.505 -9.345 -3.642 1.00 17.98 408 VAL A C 1
ATOM 3031 O O . VAL A 1 380 ? -28.583 -9.334 -4.240 1.00 17.51 408 VAL A O 1
ATOM 3035 N N . SER A 1 381 ? -26.385 -9.858 -4.161 1.00 18.81 409 SER A N 1
ATOM 3036 C CA . SER A 1 381 ? -26.381 -10.502 -5.487 1.00 19.82 409 SER A CA 1
ATOM 3037 C C . SER A 1 381 ? -27.399 -11.629 -5.586 1.00 19.78 409 SER A C 1
ATOM 3038 O O . SER A 1 381 ? -28.118 -11.729 -6.586 1.00 19.45 409 SER A O 1
ATOM 3041 N N . SER A 1 382 ? -27.457 -12.465 -4.548 1.00 19.73 410 SER A N 1
ATOM 3042 C CA . SER A 1 382 ? -28.410 -13.579 -4.509 1.00 20.07 410 SER A CA 1
ATOM 3043 C C . SER A 1 382 ? -29.840 -13.089 -4.488 1.00 19.06 410 SER A C 1
ATOM 3044 O O . SER A 1 382 ? -30.667 -13.663 -5.180 1.00 18.89 410 SER A O 1
ATOM 3047 N N . ALA A 1 383 ? -30.137 -12.047 -3.693 1.00 18.15 411 ALA A N 1
ATOM 3048 C CA . ALA A 1 383 ? -31.485 -11.462 -3.678 1.00 17.41 411 ALA A CA 1
ATOM 3049 C C . ALA A 1 383 ? -31.902 -10.955 -5.056 1.00 17.63 411 ALA A C 1
ATOM 3050 O O . ALA A 1 383 ? -33.034 -11.200 -5.497 1.00 17.56 411 ALA A O 1
ATOM 3052 N N . LEU A 1 384 ? -30.987 -10.275 -5.745 1.00 17.73 412 LEU A N 1
ATOM 3053 C CA . LEU A 1 384 ? -31.289 -9.774 -7.100 1.00 18.09 412 LEU A CA 1
ATOM 3054 C C . LEU A 1 384 ? -31.461 -10.911 -8.102 1.00 18.66 412 LEU A C 1
ATOM 3055 O O . LEU A 1 384 ? -32.383 -10.885 -8.926 1.00 18.59 412 LEU A O 1
ATOM 3060 N N . SER A 1 385 ? -30.573 -11.905 -8.020 1.00 19.31 413 SER A N 1
ATOM 3061 C CA . SER A 1 385 ? -30.636 -13.078 -8.881 1.00 20.33 413 SER A CA 1
ATOM 3062 C C . SER A 1 385 ? -31.934 -13.870 -8.664 1.00 19.67 413 SER A C 1
ATOM 3063 O O . SER A 1 385 ? -32.604 -14.287 -9.639 1.00 19.33 413 SER A O 1
ATOM 3066 N N . ASN A 1 386 ? -32.276 -14.093 -7.392 1.00 19.00 414 ASN A N 1
ATOM 3067 C CA . ASN A 1 386 ? -33.539 -14.772 -7.049 1.00 19.02 414 ASN A CA 1
ATOM 3068 C C . ASN A 1 386 ? -34.769 -14.020 -7.513 1.00 19.00 414 ASN A C 1
ATOM 3069 O O . ASN A 1 386 ? -35.729 -14.640 -8.004 1.00 19.16 414 ASN A O 1
ATOM 3074 N N . ALA A 1 387 ? -34.760 -12.697 -7.350 1.00 18.48 415 ALA A N 1
ATOM 3075 C CA . ALA A 1 387 ? -35.866 -11.880 -7.853 1.00 18.70 415 ALA A CA 1
ATOM 3076 C C . ALA A 1 387 ? -35.974 -12.004 -9.365 1.00 19.64 415 ALA A C 1
ATOM 3077 O O . ALA A 1 387 ? -37.061 -12.206 -9.877 1.00 20.27 415 ALA A O 1
ATOM 3079 N N . LYS A 1 388 ? -34.837 -11.947 -10.062 1.00 20.29 416 LYS A N 1
ATOM 3080 C CA . LYS A 1 388 ? -34.810 -12.017 -11.524 1.00 21.46 416 LYS A CA 1
ATOM 3081 C C . LYS A 1 388 ? -35.293 -13.386 -12.001 1.00 21.45 416 LYS A C 1
ATOM 3082 O O . LYS A 1 388 ? -36.129 -13.450 -12.888 1.00 21.53 416 LYS A O 1
ATOM 3088 N N . ALA A 1 389 ? -34.806 -14.463 -11.384 1.00 20.88 417 ALA A N 1
ATOM 3089 C CA . ALA A 1 389 ? -35.153 -15.834 -11.810 1.00 21.65 417 ALA A CA 1
ATOM 3090 C C . ALA A 1 389 ? -36.628 -16.174 -11.579 1.00 21.71 417 ALA A C 1
ATOM 3091 O O . ALA A 1 389 ? -37.218 -16.985 -12.313 1.00 22.30 417 ALA A O 1
ATOM 3093 N N . ASN A 1 390 ? -37.201 -15.547 -10.561 1.00 20.93 418 ASN A N 1
ATOM 3094 C CA . ASN A 1 390 ? -38.590 -15.758 -10.157 1.00 21.02 418 ASN A CA 1
ATOM 3095 C C . ASN A 1 390 ? -39.551 -14.693 -10.700 1.00 20.86 418 ASN A C 1
ATOM 3096 O O . ASN A 1 390 ? -40.711 -14.613 -10.265 1.00 20.44 418 ASN A O 1
ATOM 3101 N N . ASP A 1 391 ? -39.066 -13.891 -11.653 1.00 21.10 419 ASP A N 1
ATOM 3102 C CA . ASP A 1 391 ? -39.854 -12.825 -12.291 1.00 21.58 419 ASP A CA 1
ATOM 3103 C C . ASP A 1 391 ? -40.567 -11.916 -11.275 1.00 20.28 419 ASP A C 1
ATOM 3104 O O . ASP A 1 391 ? -41.792 -11.735 -11.329 1.00 20.11 419 ASP A O 1
ATOM 3109 N N . ILE A 1 392 ? -39.770 -11.378 -10.349 1.00 19.35 420 ILE A N 1
ATOM 3110 C CA . ILE A 1 392 ? -40.269 -10.492 -9.292 1.00 18.23 420 ILE A CA 1
ATOM 3111 C C . ILE A 1 392 ? -39.675 -9.098 -9.551 1.00 18.44 420 ILE A C 1
ATOM 3112 O O . ILE A 1 392 ? -38.552 -8.812 -9.115 1.00 18.97 420 ILE A O 1
ATOM 3117 N N . PRO A 1 393 ? -40.423 -8.229 -10.260 1.00 18.76 421 PRO A N 1
ATOM 3118 C CA . PRO A 1 393 ? -39.920 -6.905 -10.617 1.00 18.57 421 PRO A CA 1
ATOM 3119 C C . PRO A 1 393 ? -40.093 -5.884 -9.469 1.00 17.64 421 PRO A C 1
ATOM 3120 O O . PRO A 1 393 ? -40.808 -4.887 -9.590 1.00 17.92 421 PRO A O 1
ATOM 3124 N N . ALA A 1 394 ? -39.386 -6.123 -8.374 1.00 17.18 422 ALA A N 1
ATOM 3125 C CA . ALA A 1 394 ? -39.424 -5.236 -7.226 1.00 16.36 422 ALA A CA 1
ATOM 3126 C C . ALA A 1 394 ? -38.772 -3.898 -7.581 1.00 16.39 422 ALA A C 1
ATOM 3127 O O . ALA A 1 394 ? -38.014 -3.806 -8.563 1.00 16.91 422 ALA A O 1
ATOM 3129 N N . THR A 1 395 ? -39.068 -2.862 -6.789 1.00 15.83 423 THR A N 1
ATOM 3130 C CA . THR A 1 395 ? -38.478 -1.535 -7.023 1.00 15.98 423 THR A CA 1
ATOM 3131 C C . THR A 1 395 ? -37.707 -0.977 -5.834 1.00 15.72 423 THR A C 1
ATOM 3132 O O . THR A 1 395 ? -36.943 -0.019 -5.988 1.00 15.92 423 THR A O 1
ATOM 3136 N N . GLY A 1 396 ? -37.924 -1.555 -4.651 1.00 15.55 424 GLY A N 1
ATOM 3137 C CA . GLY A 1 396 ? -37.255 -1.074 -3.440 1.00 15.36 424 GLY A CA 1
ATOM 3138 C C . GLY A 1 396 ? -36.422 -2.163 -2.796 1.00 15.10 424 GLY A C 1
ATOM 3139 O O . GLY A 1 396 ? -36.756 -3.339 -2.875 1.00 15.17 424 GLY A O 1
ATOM 3140 N N . PHE A 1 397 ? -35.327 -1.761 -2.149 1.00 15.13 425 PHE A N 1
ATOM 3141 C CA . PHE A 1 397 ? -34.373 -2.705 -1.573 1.00 15.02 425 PHE A CA 1
ATOM 3142 C C . PHE A 1 397 ? -33.860 -2.096 -0.273 1.00 14.78 425 PHE A C 1
ATOM 3143 O O . PHE A 1 397 ? -33.498 -0.911 -0.229 1.00 15.42 425 PHE A O 1
ATOM 3151 N N . VAL A 1 398 ? -33.860 -2.878 0.795 1.00 13.89 426 VAL A N 1
ATOM 3152 C CA . VAL A 1 398 ? -33.431 -2.339 2.084 1.00 14.01 426 VAL A CA 1
ATOM 3153 C C . VAL A 1 398 ? -32.231 -3.136 2.567 1.00 13.98 426 VAL A C 1
ATOM 3154 O O . VAL A 1 398 ? -32.240 -4.363 2.465 1.00 14.39 426 VAL A O 1
ATOM 3158 N N . LEU A 1 399 ? -31.210 -2.441 3.080 1.00 14.12 427 LEU A N 1
ATOM 3159 C CA . LEU A 1 399 ? -30.136 -3.109 3.822 1.00 14.32 427 LEU A CA 1
ATOM 3160 C C . LEU A 1 399 ? -30.131 -2.635 5.256 1.00 14.37 427 LEU A C 1
ATOM 3161 O O . LEU A 1 399 ? -30.082 -1.434 5.510 1.00 14.09 427 LEU A O 1
ATOM 3166 N N . GLU A 1 400 ? -30.156 -3.589 6.181 1.00 14.48 428 GLU A N 1
ATOM 3167 C CA . GLU A 1 400 ? -30.069 -3.291 7.595 1.00 14.84 428 GLU A CA 1
ATOM 3168 C C . GLU A 1 400 ? -28.709 -3.622 8.148 1.00 15.28 428 GLU A C 1
ATOM 3169 O O . GLU A 1 400 ? -28.073 -2.764 8.790 1.00 16.08 428 GLU A O 1
ATOM 3175 N N . GLN A 1 401 ? -28.255 -4.845 7.887 1.00 15.33 429 GLN A N 1
ATOM 3176 C CA . GLN A 1 401 ? -27.015 -5.354 8.450 1.00 16.07 429 GLN A CA 1
ATOM 3177 C C . GLN A 1 401 ? -25.833 -5.001 7.522 1.00 16.26 429 GLN A C 1
ATOM 3178 O O . GLN A 1 401 ? -25.108 -5.871 7.011 1.00 16.60 429 GLN A O 1
ATOM 3184 N N . TRP A 1 402 ? -25.647 -3.695 7.332 1.00 16.20 430 TRP A N 1
ATOM 3185 C CA . TRP A 1 402 ? -24.718 -3.174 6.330 1.00 16.40 430 TRP A CA 1
ATOM 3186 C C . TRP A 1 402 ? -23.469 -2.542 6.930 1.00 16.68 430 TRP A C 1
ATOM 3187 O O . TRP A 1 402 ? -22.441 -2.436 6.259 1.00 17.38 430 TRP A O 1
ATOM 3198 N N . SER A 1 403 ? -23.573 -2.073 8.170 1.00 16.60 431 SER A N 1
ATOM 3199 C CA . SER A 1 403 ? -22.554 -1.192 8.715 1.00 17.02 431 SER A CA 1
ATOM 3200 C C . SER A 1 403 ? -21.593 -1.895 9.668 1.00 17.53 431 SER A C 1
ATOM 3201 O O . SER A 1 403 ? -21.733 -3.083 9.957 1.00 17.29 431 SER A O 1
ATOM 3204 N N . ASP A 1 404 ? -20.630 -1.129 10.171 1.00 18.13 432 ASP A N 1
ATOM 3205 C CA . ASP A 1 404 ? -19.711 -1.581 11.218 1.00 18.71 432 ASP A CA 1
ATOM 3206 C C . ASP A 1 404 ? -20.384 -1.900 12.567 1.00 18.82 432 ASP A C 1
ATOM 3207 O O . ASP A 1 404 ? -19.730 -2.408 13.480 1.00 18.90 432 ASP A O 1
ATOM 3212 N N . GLU A 1 405 ? -21.675 -1.576 12.693 1.00 18.74 433 GLU A N 1
ATOM 3213 C CA . GLU A 1 405 ? -22.456 -1.787 13.940 1.00 19.09 433 GLU A CA 1
ATOM 3214 C C . GLU A 1 405 ? -21.839 -1.027 15.126 1.00 19.43 433 GLU A C 1
ATOM 3215 O O . GLU A 1 405 ? -21.983 -1.433 16.292 1.00 19.11 433 GLU A O 1
ATOM 3221 N N . GLU A 1 406 ? -21.150 0.072 14.808 1.00 19.38 434 GLU A N 1
ATOM 3222 C CA . GLU A 1 406 ? -20.563 0.944 15.807 1.00 20.22 434 GLU A CA 1
ATOM 3223 C C . GLU A 1 406 ? -20.876 2.402 15.528 1.00 19.75 434 GLU A C 1
ATOM 3224 O O . GLU A 1 406 ? -21.476 3.064 16.361 1.00 19.76 434 GLU A O 1
ATOM 3230 N N . THR A 1 407 ? -20.450 2.895 14.365 1.00 19.75 435 THR A N 1
ATOM 3231 C CA . THR A 1 407 ? -20.722 4.273 13.958 1.00 19.63 435 THR A CA 1
ATOM 3232 C C . THR A 1 407 ? -22.057 4.374 13.213 1.00 19.24 435 THR A C 1
ATOM 3233 O O . THR A 1 407 ? -22.683 5.430 13.189 1.00 19.59 435 THR A O 1
ATOM 3237 N N . TYR A 1 408 ? -22.438 3.294 12.536 1.00 19.12 436 TYR A N 1
ATOM 3238 C CA . TYR A 1 408 ? -23.616 3.264 11.657 1.00 18.52 436 TYR A CA 1
ATOM 3239 C C . TYR A 1 408 ? -23.546 4.221 10.460 1.00 18.28 436 TYR A C 1
ATOM 3240 O O . TYR A 1 408 ? -24.574 4.542 9.865 1.00 18.09 436 TYR A O 1
ATOM 3249 N N . TYR A 1 409 ? -22.343 4.690 10.115 1.00 18.17 437 TYR A N 1
ATOM 3250 C CA . TYR A 1 409 ? -22.175 5.379 8.842 1.00 18.04 437 TYR A CA 1
ATOM 3251 C C . TYR A 1 409 ? -21.014 4.836 8.000 1.00 18.15 437 TYR A C 1
ATOM 3252 O O . TYR A 1 409 ? -20.744 5.357 6.915 1.00 18.67 437 TYR A O 1
ATOM 3261 N N . ILE A 1 410 ? -20.368 3.773 8.490 1.00 18.02 438 ILE A N 1
ATOM 3262 C CA . ILE A 1 410 ? -19.234 3.133 7.817 1.00 18.19 438 ILE A CA 1
ATOM 3263 C C . ILE A 1 410 ? -19.638 1.692 7.506 1.00 17.91 438 ILE A C 1
ATOM 3264 O O . ILE A 1 410 ? -20.228 1.012 8.354 1.00 17.38 438 ILE A O 1
ATOM 3269 N N . TRP A 1 411 ? -19.333 1.258 6.281 1.00 17.94 439 TRP A N 1
ATOM 3270 C CA . TRP A 1 411 ? -19.588 -0.109 5.825 1.00 17.85 439 TRP A CA 1
ATOM 3271 C C . TRP A 1 411 ? -18.856 -1.130 6.674 1.00 18.28 439 TRP A C 1
ATOM 3272 O O . TRP A 1 411 ? -17.689 -0.923 7.066 1.00 18.67 439 TRP A O 1
ATOM 3283 N N . ASN A 1 412 ? -19.526 -2.248 6.937 1.00 18.11 440 ASN A N 1
ATOM 3284 C CA . ASN A 1 412 ? -18.893 -3.337 7.679 1.00 18.65 440 ASN A CA 1
ATOM 3285 C C . ASN A 1 412 ? -17.573 -3.773 7.031 1.00 19.56 440 ASN A C 1
ATOM 3286 O O . ASN A 1 412 ? -17.463 -3.842 5.797 1.00 19.58 440 ASN A O 1
ATOM 3291 N N . ASN A 1 413 ? -16.574 -4.027 7.881 1.00 20.21 441 ASN A N 1
ATOM 3292 C CA . ASN A 1 413 ? -15.233 -4.490 7.464 1.00 21.49 441 ASN A CA 1
ATOM 3293 C C . ASN A 1 413 ? -14.363 -3.437 6.756 1.00 21.92 441 ASN A C 1
ATOM 3294 O O . ASN A 1 413 ? -13.210 -3.737 6.401 1.00 23.06 441 ASN A O 1
ATOM 3299 N N . ALA A 1 414 ? -14.872 -2.214 6.575 1.00 21.62 442 ALA A N 1
ATOM 3300 C CA . ALA A 1 414 ? -14.070 -1.147 5.939 1.00 22.14 442 ALA A CA 1
ATOM 3301 C C . ALA A 1 414 ? -12.963 -0.693 6.881 1.00 23.01 442 ALA A C 1
ATOM 3302 O O . ALA A 1 414 ? -13.177 -0.555 8.090 1.00 22.99 442 ALA A O 1
ATOM 3304 N N . THR A 1 415 ? -11.780 -0.484 6.323 1.00 23.78 443 THR A N 1
ATOM 3305 C CA . THR A 1 415 ? -10.658 0.049 7.104 1.00 24.76 443 THR A CA 1
ATOM 3306 C C . THR A 1 415 ? -10.353 1.458 6.618 1.00 25.27 443 THR A C 1
ATOM 3307 O O . THR A 1 415 ? -10.730 1.819 5.496 1.00 25.29 443 THR A O 1
ATOM 3311 N N . TYR A 1 416 ? -9.704 2.251 7.478 1.00 25.92 444 TYR A N 1
ATOM 3312 C CA . TYR A 1 416 ? -9.516 3.703 7.279 1.00 26.35 444 TYR A CA 1
ATOM 3313 C C . TYR A 1 416 ? -8.650 4.267 8.413 1.00 27.36 444 TYR A C 1
ATOM 3314 O O . TYR A 1 416 ? -8.526 3.642 9.476 1.00 27.50 444 TYR A O 1
ATOM 3323 N N . THR A 1 417 ? -8.088 5.455 8.202 1.00 27.96 445 THR A N 1
ATOM 3324 C CA . THR A 1 417 ? -7.476 6.198 9.293 1.00 28.84 445 THR A CA 1
ATOM 3325 C C . THR A 1 417 ? -8.600 6.945 10.005 1.00 28.40 445 THR A C 1
ATOM 3326 O O . THR A 1 417 ? -9.337 7.724 9.378 1.00 28.01 445 THR A O 1
ATOM 3330 N N . ALA A 1 418 ? -8.746 6.687 11.306 1.00 28.44 446 ALA A N 1
ATOM 3331 C CA . ALA A 1 418 ? -9.803 7.318 12.097 1.00 28.52 446 ALA A CA 1
ATOM 3332 C C . ALA A 1 418 ? -9.652 8.837 12.084 1.00 29.11 446 ALA A C 1
ATOM 3333 O O . ALA A 1 418 ? -8.526 9.361 12.014 1.00 29.64 446 ALA A O 1
ATOM 3335 N N . LYS A 1 419 ? -10.783 9.529 12.121 1.00 29.01 447 LYS A N 1
ATOM 3336 C CA . LYS A 1 419 ? -10.791 10.986 12.105 1.00 29.88 447 LYS A CA 1
ATOM 3337 C C . LYS A 1 419 ? -11.273 11.535 13.435 1.00 30.37 447 LYS A C 1
ATOM 3338 O O . LYS A 1 419 ? -12.246 11.041 14.011 1.00 28.90 447 LYS A O 1
ATOM 3344 N N . LYS A 1 420 ? -10.561 12.551 13.918 1.00 31.84 448 LYS A N 1
ATOM 3345 C CA . LYS A 1 420 ? -10.920 13.258 15.142 1.00 33.03 448 LYS A CA 1
ATOM 3346 C C . LYS A 1 420 ? -11.873 14.418 14.831 1.00 33.25 448 LYS A C 1
ATOM 3347 O O . LYS A 1 420 ? -12.086 14.770 13.662 1.00 32.57 448 LYS A O 1
ATOM 3353 N N . ASN A 1 421 ? -12.454 14.996 15.883 1.00 33.97 449 ASN A N 1
ATOM 3354 C CA . ASN A 1 421 ? -13.252 16.224 15.790 1.00 34.75 449 ASN A CA 1
ATOM 3355 C C . ASN A 1 421 ? -14.474 16.137 14.862 1.00 34.35 449 ASN A C 1
ATOM 3356 O O . ASN A 1 421 ? -14.891 17.134 14.266 1.00 35.62 449 ASN A O 1
ATOM 3361 N N . GLY A 1 422 ? -15.037 14.935 14.758 1.00 33.69 450 GLY A N 1
ATOM 3362 C CA . GLY A 1 422 ? -16.241 14.667 13.956 1.00 32.79 450 GLY A CA 1
ATOM 3363 C C . GLY A 1 422 ? -16.134 14.995 12.478 1.00 32.56 450 GLY A C 1
ATOM 3364 O O . GLY A 1 422 ? -17.155 15.195 11.815 1.00 32.96 450 GLY A O 1
ATOM 3365 N N . GLU A 1 423 ? -14.902 15.046 11.966 1.00 32.50 451 GLU A N 1
ATOM 3366 C CA . GLU A 1 423 ? -14.632 15.307 10.548 1.00 31.83 451 GLU A CA 1
ATOM 3367 C C . GLU A 1 423 ? -15.269 14.192 9.718 1.00 30.00 451 GLU A C 1
ATOM 3368 O O . GLU A 1 423 ? -15.301 13.029 10.142 1.00 29.25 451 GLU A O 1
ATOM 3374 N N . ALA A 1 424 ? -15.801 14.559 8.559 1.00 28.58 452 ALA A N 1
ATOM 3375 C CA . ALA A 1 424 ? -16.520 13.611 7.705 1.00 27.05 452 ALA A CA 1
ATOM 3376 C C . ALA A 1 424 ? -15.569 12.843 6.801 1.00 26.96 452 ALA A C 1
ATOM 3377 O O . ALA A 1 424 ? -14.492 13.351 6.443 1.00 27.88 452 ALA A O 1
ATOM 3379 N N . PHE A 1 425 ? -15.958 11.610 6.469 1.00 25.72 453 PHE A N 1
ATOM 3380 C CA . PHE A 1 425 ? -15.259 10.792 5.479 1.00 25.50 453 PHE A CA 1
ATOM 3381 C C . PHE A 1 425 ? -15.817 11.011 4.072 1.00 25.09 453 PHE A C 1
ATOM 3382 O O . PHE A 1 425 ? -16.988 11.400 3.900 1.00 24.56 453 PHE A O 1
ATOM 3390 N N A SER A 1 426 ? -14.965 10.766 3.079 0.50 25.70 454 SER A N 1
ATOM 3391 N N B SER A 1 426 ? -14.976 10.765 3.073 0.50 25.59 454 SER A N 1
ATOM 3392 C CA A SER A 1 426 ? -15.372 10.620 1.686 0.50 25.71 454 SER A CA 1
ATOM 3393 C CA B SER A 1 426 ? -15.416 10.618 1.691 0.50 25.53 454 SER A CA 1
ATOM 3394 C C A SER A 1 426 ? -15.189 9.139 1.356 0.50 25.43 454 SER A C 1
ATOM 3395 C C B SER A 1 426 ? -15.130 9.165 1.318 0.50 25.42 454 SER A C 1
ATOM 3396 O O A SER A 1 426 ? -14.620 8.391 2.181 0.50 25.48 454 SER A O 1
ATOM 3397 O O B SER A 1 426 ? -14.427 8.463 2.074 0.50 25.66 454 SER A O 1
ATOM 3402 N N . TYR A 1 427 ? -15.672 8.717 0.174 1.00 25.15 455 TYR A N 1
ATOM 3403 C CA . TYR A 1 427 ? -15.542 7.317 -0.277 1.00 25.23 455 TYR A CA 1
ATOM 3404 C C . TYR A 1 427 ? -14.074 6.831 -0.378 1.00 26.59 455 TYR A C 1
ATOM 3405 O O . TYR A 1 427 ? -13.764 5.696 0.013 1.00 26.00 455 TYR A O 1
ATOM 3414 N N . ASP A 1 428 ? -13.208 7.711 -0.889 1.00 28.02 456 ASP A N 1
ATOM 3415 C CA . ASP A 1 428 ? -11.772 7.453 -1.080 1.00 29.68 456 ASP A CA 1
ATOM 3416 C C . ASP A 1 428 ? -10.995 7.228 0.207 1.00 29.12 456 ASP A C 1
ATOM 3417 O O . ASP A 1 428 ? -9.869 6.728 0.161 1.00 29.26 456 ASP A O 1
ATOM 3422 N N . ASP A 1 429 ? -11.570 7.624 1.344 1.00 27.66 457 ASP A N 1
ATOM 3423 C CA . ASP A 1 429 ? -10.917 7.414 2.643 1.00 27.17 457 ASP A CA 1
ATOM 3424 C C . ASP A 1 429 ? -10.902 5.940 3.054 1.00 26.47 457 ASP A C 1
ATOM 3425 O O . ASP A 1 429 ? -10.110 5.541 3.903 1.00 26.72 457 ASP A O 1
ATOM 3430 N N . PHE A 1 430 ? -11.784 5.134 2.462 1.00 25.42 458 PHE A N 1
ATOM 3431 C CA . PHE A 1 430 ? -11.964 3.746 2.907 1.00 24.67 458 PHE A CA 1
ATOM 3432 C C . PHE A 1 430 ? -11.249 2.752 2.023 1.00 25.32 458 PHE A C 1
ATOM 3433 O O . PHE A 1 430 ? -11.110 2.978 0.820 1.00 26.04 458 PHE A O 1
ATOM 3441 N N . THR A 1 431 ? -10.754 1.687 2.645 1.00 25.42 459 THR A N 1
ATOM 3442 C CA . THR A 1 431 ? -10.384 0.456 1.967 1.00 25.42 459 THR A CA 1
ATOM 3443 C C . THR A 1 431 ? -11.507 -0.540 2.281 1.00 24.52 459 THR A C 1
ATOM 3444 O O . THR A 1 431 ? -11.758 -0.873 3.445 1.00 23.83 459 THR A O 1
ATOM 3448 N N . PHE A 1 432 ? -12.182 -1.004 1.239 1.00 23.92 460 PHE A N 1
ATOM 3449 C CA . PHE A 1 432 ? -13.342 -1.883 1.433 1.00 23.35 460 PHE A CA 1
ATOM 3450 C C . PHE A 1 432 ? -12.927 -3.348 1.376 1.00 23.62 460 PHE A C 1
ATOM 3451 O O . PHE A 1 432 ? -12.174 -3.745 0.501 1.00 24.48 460 PHE A O 1
ATOM 3459 N N . ASN A 1 433 ? -13.380 -4.117 2.364 1.00 23.33 461 ASN A N 1
ATOM 3460 C CA . ASN A 1 433 ? -12.898 -5.474 2.606 1.00 23.75 461 ASN A CA 1
ATOM 3461 C C . ASN A 1 433 ? -14.054 -6.425 2.896 1.00 23.22 461 ASN A C 1
ATOM 3462 O O . ASN A 1 433 ? -15.178 -5.993 3.192 1.00 22.93 461 ASN A O 1
ATOM 3467 N N . GLY A 1 434 ? -13.752 -7.720 2.839 1.00 23.64 462 GLY A N 1
ATOM 3468 C CA . GLY A 1 434 ? -14.607 -8.752 3.439 1.00 22.98 462 GLY A CA 1
ATOM 3469 C C . GLY A 1 434 ? -16.001 -8.787 2.851 1.00 22.00 462 GLY A C 1
ATOM 3470 O O . GLY A 1 434 ? -16.167 -9.070 1.678 1.00 22.19 462 GLY A O 1
ATOM 3471 N N . LYS A 1 435 ? -16.995 -8.471 3.673 1.00 21.20 463 LYS A N 1
ATOM 3472 C CA . LYS A 1 435 ? -18.403 -8.571 3.277 1.00 20.66 463 LYS A CA 1
ATOM 3473 C C . LYS A 1 435 ? -18.842 -7.536 2.240 1.00 20.23 463 LYS A C 1
ATOM 3474 O O . LYS A 1 435 ? -19.820 -7.768 1.502 1.00 19.80 463 LYS A O 1
ATOM 3480 N N . TRP A 1 436 ? -18.106 -6.427 2.160 1.00 20.11 464 TRP A N 1
ATOM 3481 C CA . TRP A 1 436 ? -18.451 -5.335 1.259 1.00 19.91 464 TRP A CA 1
ATOM 3482 C C . TRP A 1 436 ? -17.189 -4.818 0.611 1.00 20.89 464 TRP A C 1
ATOM 3483 O O . TRP A 1 436 ? -16.592 -3.852 1.087 1.00 21.00 464 TRP A O 1
ATOM 3494 N N . THR A 1 437 ? -16.789 -5.454 -0.475 1.00 21.51 465 THR A N 1
ATOM 3495 C CA . THR A 1 437 ? -15.537 -5.062 -1.137 1.00 22.56 465 THR A CA 1
ATOM 3496 C C . THR A 1 437 ? -15.732 -3.868 -2.087 1.00 22.87 465 THR A C 1
ATOM 3497 O O . THR A 1 437 ? -14.751 -3.209 -2.451 1.00 23.27 465 THR A O 1
ATOM 3501 N N . ASP A 1 438 ? -16.977 -3.605 -2.507 1.00 22.29 466 ASP A N 1
ATOM 3502 C CA . ASP A 1 438 ? -17.249 -2.499 -3.431 1.00 22.80 466 ASP A CA 1
ATOM 3503 C C . ASP A 1 438 ? -18.691 -1.992 -3.248 1.00 21.83 466 ASP A C 1
ATOM 3504 O O . ASP A 1 438 ? -19.553 -2.335 -4.055 1.00 21.34 466 ASP A O 1
ATOM 3509 N N . PRO A 1 439 ? -18.951 -1.183 -2.190 1.00 21.27 467 PRO A N 1
ATOM 3510 C CA . PRO A 1 439 ? -20.338 -0.731 -1.952 1.00 20.70 467 PRO A CA 1
ATOM 3511 C C . PRO A 1 439 ? -20.945 0.054 -3.128 1.00 20.86 467 PRO A C 1
ATOM 3512 O O . PRO A 1 439 ? -22.130 -0.127 -3.466 1.00 20.10 467 PRO A O 1
ATOM 3516 N N . LYS A 1 440 ? -20.133 0.884 -3.770 1.00 22.00 468 LYS A N 1
ATOM 3517 C CA . LYS A 1 440 ? -20.558 1.633 -4.960 1.00 22.54 468 LYS A CA 1
ATOM 3518 C C . LYS A 1 440 ? -21.041 0.674 -6.053 1.00 22.25 468 LYS A C 1
ATOM 3519 O O . LYS A 1 440 ? -22.124 0.847 -6.600 1.00 22.11 468 LYS A O 1
ATOM 3525 N N . GLY A 1 441 ? -20.249 -0.351 -6.357 1.00 22.11 469 GLY A N 1
ATOM 3526 C CA . GLY A 1 441 ? -20.631 -1.340 -7.369 1.00 21.85 469 GLY A CA 1
ATOM 3527 C C . GLY A 1 441 ? -21.850 -2.147 -6.980 1.00 21.04 469 GLY A C 1
ATOM 3528 O O . GLY A 1 441 ? -22.664 -2.498 -7.819 1.00 20.72 469 GLY A O 1
ATOM 3529 N N . MET A 1 442 ? -21.974 -2.431 -5.685 1.00 20.34 470 MET A N 1
ATOM 3530 C CA . MET A 1 442 ? -23.129 -3.155 -5.174 1.00 19.82 470 MET A CA 1
ATOM 3531 C C . MET A 1 442 ? -24.393 -2.325 -5.420 1.00 19.16 470 MET A C 1
ATOM 3532 O O . MET A 1 442 ? -25.400 -2.861 -5.914 1.00 18.97 470 MET A O 1
ATOM 3537 N N . VAL A 1 443 ? -24.348 -1.035 -5.072 1.00 18.80 471 VAL A N 1
ATOM 3538 C CA . VAL A 1 443 ? -25.516 -0.150 -5.269 1.00 18.25 471 VAL A CA 1
ATOM 3539 C C . VAL A 1 443 ? -25.859 -0.039 -6.770 1.00 18.45 471 VAL A C 1
ATOM 3540 O O . VAL A 1 443 ? -27.034 -0.109 -7.161 1.00 17.57 471 VAL A O 1
ATOM 3544 N N . ASP A 1 444 ? -24.827 0.069 -7.607 1.00 19.11 472 ASP A N 1
ATOM 3545 C CA . ASP A 1 444 ? -25.027 0.136 -9.056 1.00 19.68 472 ASP A CA 1
ATOM 3546 C C . ASP A 1 444 ? -25.760 -1.091 -9.576 1.00 19.60 472 ASP A C 1
ATOM 3547 O O . ASP A 1 444 ? -26.629 -0.972 -10.449 1.00 19.45 472 ASP A O 1
ATOM 3552 N N . SER A 1 445 ? -25.436 -2.261 -9.018 1.00 19.56 473 SER A N 1
ATOM 3553 C CA . SER A 1 445 ? -26.087 -3.500 -9.452 1.00 19.69 473 SER A CA 1
ATOM 3554 C C . SER A 1 445 ? -27.550 -3.551 -8.996 1.00 18.62 473 SER A C 1
ATOM 3555 O O . SER A 1 445 ? -28.388 -4.103 -9.700 1.00 18.54 473 SER A O 1
ATOM 3558 N N . VAL A 1 446 ? -27.859 -2.947 -7.847 1.00 17.70 474 VAL A N 1
ATOM 3559 C CA . VAL A 1 446 ? -29.273 -2.820 -7.410 1.00 17.08 474 VAL A CA 1
ATOM 3560 C C . VAL A 1 446 ? -30.037 -1.924 -8.401 1.00 17.47 474 VAL A C 1
ATOM 3561 O O . VAL A 1 446 ? -31.145 -2.253 -8.823 1.00 17.18 474 VAL A O 1
ATOM 3565 N N . HIS A 1 447 ? -29.433 -0.795 -8.766 1.00 18.13 475 HIS A N 1
ATOM 3566 C CA . HIS A 1 447 ? -30.036 0.112 -9.749 1.00 18.84 475 HIS A CA 1
ATOM 3567 C C . HIS A 1 447 ? -30.240 -0.555 -11.113 1.00 19.71 475 HIS A C 1
ATOM 3568 O O . HIS A 1 447 ? -31.268 -0.335 -11.765 1.00 19.47 475 HIS A O 1
ATOM 3575 N N . ASP A 1 448 ? -29.259 -1.374 -11.528 1.00 20.64 476 ASP A N 1
ATOM 3576 C CA . ASP A 1 448 ? -29.350 -2.158 -12.774 1.00 21.86 476 ASP A CA 1
ATOM 3577 C C . ASP A 1 448 ? -30.579 -3.044 -12.817 1.00 21.42 476 ASP A C 1
ATOM 3578 O O . ASP A 1 448 ? -31.152 -3.262 -13.892 1.00 21.57 476 ASP A O 1
ATOM 3583 N N . ALA A 1 449 ? -30.966 -3.560 -11.647 1.00 20.60 477 ALA A N 1
ATOM 3584 C CA . ALA A 1 449 ? -32.161 -4.391 -11.503 1.00 20.33 477 ALA A CA 1
ATOM 3585 C C . ALA A 1 449 ? -33.447 -3.565 -11.463 1.00 20.07 477 ALA A C 1
ATOM 3586 O O . ALA A 1 449 ? -34.524 -4.130 -11.339 1.00 19.99 477 ALA A O 1
ATOM 3588 N N . GLY A 1 450 ? -33.336 -2.241 -11.577 1.00 19.79 478 GLY A N 1
ATOM 3589 C CA . GLY A 1 450 ? -34.503 -1.353 -11.532 1.00 19.64 478 GLY A CA 1
ATOM 3590 C C . GLY A 1 450 ? -34.996 -1.117 -10.112 1.00 18.77 478 GLY A C 1
ATOM 3591 O O . GLY A 1 450 ? -36.161 -0.772 -9.901 1.00 18.34 478 GLY A O 1
ATOM 3592 N N . MET A 1 451 ? -34.110 -1.303 -9.136 1.00 18.72 479 MET A N 1
ATOM 3593 C CA . MET A 1 451 ? -34.447 -1.084 -7.736 1.00 18.37 479 MET A CA 1
ATOM 3594 C C . MET A 1 451 ? -33.663 0.083 -7.156 1.00 18.50 479 MET A C 1
ATOM 3595 O O . MET A 1 451 ? -32.741 0.601 -7.775 1.00 18.91 479 MET A O 1
ATOM 3600 N N . ASN A 1 452 ? -34.064 0.486 -5.963 1.00 17.81 480 ASN A N 1
ATOM 3601 C CA . ASN A 1 452 ? -33.564 1.658 -5.286 1.00 17.76 480 ASN A CA 1
ATOM 3602 C C . ASN A 1 452 ? -33.320 1.223 -3.864 1.00 17.17 480 ASN A C 1
ATOM 3603 O O . ASN A 1 452 ? -34.124 0.497 -3.286 1.00 16.98 480 ASN A O 1
ATOM 3608 N N . ILE A 1 453 ? -32.208 1.658 -3.293 1.00 16.71 481 ILE A N 1
ATOM 3609 C CA . ILE A 1 453 ? -31.754 1.053 -2.040 1.00 16.32 481 ILE A CA 1
ATOM 3610 C C . ILE A 1 453 ? -31.781 2.059 -0.897 1.00 15.77 481 ILE A C 1
ATOM 3611 O O . ILE A 1 453 ? -31.364 3.201 -1.066 1.00 16.30 481 ILE A O 1
ATOM 3616 N N . VAL A 1 454 ? -32.262 1.634 0.262 1.00 14.76 482 VAL A N 1
ATOM 3617 C CA . VAL A 1 454 ? -32.184 2.471 1.469 1.00 14.79 482 VAL A CA 1
ATOM 3618 C C . VAL A 1 454 ? -31.354 1.767 2.553 1.00 14.67 482 VAL A C 1
ATOM 3619 O O . VAL A 1 454 ? -31.299 0.528 2.589 1.00 14.72 482 VAL A O 1
ATOM 3623 N N . LEU A 1 455 ? -30.676 2.552 3.391 1.00 14.53 483 LEU A N 1
ATOM 3624 C CA . LEU A 1 455 ? -29.851 1.995 4.475 1.00 14.48 483 LEU A CA 1
ATOM 3625 C C . LEU A 1 455 ? -30.440 2.309 5.849 1.00 14.27 483 LEU A C 1
ATOM 3626 O O . LEU A 1 455 ? -30.901 3.411 6.107 1.00 14.18 483 LEU A O 1
ATOM 3631 N N . TRP A 1 456 ? -30.358 1.335 6.742 1.00 14.47 484 TRP A N 1
ATOM 3632 C CA . TRP A 1 456 ? -30.910 1.431 8.103 1.00 14.56 484 TRP A CA 1
ATOM 3633 C C . TRP A 1 456 ? -30.092 2.415 8.941 1.00 14.69 484 TRP A C 1
ATOM 3634 O O . TRP A 1 456 ? -28.841 2.430 8.861 1.00 14.99 484 TRP A O 1
ATOM 3645 N N . GLN A 1 457 ? -30.803 3.212 9.738 1.00 14.19 485 GLN A N 1
ATOM 3646 C CA . GLN A 1 457 ? -30.198 4.213 10.629 1.00 14.45 485 GLN A CA 1
ATOM 3647 C C . GLN A 1 457 ? -30.936 4.277 11.972 1.00 14.24 485 GLN A C 1
ATOM 3648 O O . GLN A 1 457 ? -32.090 3.838 12.077 1.00 13.83 485 GLN A O 1
ATOM 3654 N N . VAL A 1 458 ? -30.250 4.840 12.961 1.00 14.42 486 VAL A N 1
ATOM 3655 C CA . VAL A 1 458 ? -30.808 5.193 14.280 1.00 14.63 486 VAL A CA 1
ATOM 3656 C C . VAL A 1 458 ? -30.416 6.642 14.632 1.00 15.25 486 VAL A C 1
ATOM 3657 O O . VAL A 1 458 ? -29.454 7.174 14.058 1.00 15.59 486 VAL A O 1
ATOM 3661 N N . PRO A 1 459 ? -31.135 7.269 15.585 1.00 15.31 487 PRO A N 1
ATOM 3662 C CA . PRO A 1 459 ? -30.863 8.675 15.941 1.00 15.82 487 PRO A CA 1
ATOM 3663 C C . PRO A 1 459 ? -29.870 8.816 17.103 1.00 16.33 487 PRO A C 1
ATOM 3664 O O . PRO A 1 459 ? -29.707 9.902 17.655 1.00 16.89 487 PRO A O 1
ATOM 3668 N N . VAL A 1 460 ? -29.245 7.708 17.474 1.00 16.79 488 VAL A N 1
ATOM 3669 C CA . VAL A 1 460 ? -28.450 7.611 18.691 1.00 17.59 488 VAL A CA 1
ATOM 3670 C C . VAL A 1 460 ? -27.025 7.274 18.293 1.00 18.58 488 VAL A C 1
ATOM 3671 O O . VAL A 1 460 ? -26.820 6.535 17.349 1.00 18.37 488 VAL A O 1
ATOM 3675 N N . LEU A 1 461 ? -26.051 7.857 18.995 1.00 19.48 489 LEU A N 1
ATOM 3676 C CA . LEU A 1 461 ? -24.673 7.406 18.909 1.00 21.14 489 LEU A CA 1
ATOM 3677 C C . LEU A 1 461 ? -24.496 6.299 19.942 1.00 22.03 489 LEU A C 1
ATOM 3678 O O . LEU A 1 461 ? -24.660 6.530 21.148 1.00 21.23 489 LEU A O 1
ATOM 3683 N N . LYS A 1 462 ? -24.180 5.103 19.448 1.00 23.48 490 LYS A N 1
ATOM 3684 C CA . LYS A 1 462 ? -24.100 3.910 20.275 1.00 25.17 490 LYS A CA 1
ATOM 3685 C C . LYS A 1 462 ? -22.956 4.038 21.264 1.00 26.61 490 LYS A C 1
ATOM 3686 O O . LYS A 1 462 ? -21.865 4.463 20.896 1.00 26.68 490 LYS A O 1
ATOM 3692 N N . ASP A 1 463 ? -23.213 3.697 22.528 1.00 27.62 491 ASP A N 1
ATOM 3693 C CA . ASP A 1 463 ? -22.136 3.620 23.514 1.00 29.56 491 ASP A CA 1
ATOM 3694 C C . ASP A 1 463 ? -22.409 2.481 24.486 1.00 31.09 491 ASP A C 1
ATOM 3695 O O . ASP A 1 463 ? -23.139 2.651 25.462 1.00 31.41 491 ASP A O 1
ATOM 3700 N N . ASP A 1 464 ? -21.807 1.329 24.215 1.00 32.95 492 ASP A N 1
ATOM 3701 C CA . ASP A 1 464 ? -21.960 0.172 25.104 1.00 34.47 492 ASP A CA 1
ATOM 3702 C C . ASP A 1 464 ? -20.730 -0.078 25.983 1.00 35.27 492 ASP A C 1
ATOM 3703 O O . ASP A 1 464 ? -20.531 -1.185 26.491 1.00 35.88 492 ASP A O 1
ATOM 3708 N N . GLY A 1 465 ? -19.900 0.949 26.140 1.00 34.84 493 GLY A N 1
ATOM 3709 C CA . GLY A 1 465 ? -18.718 0.857 26.987 1.00 34.99 493 GLY A CA 1
ATOM 3710 C C . GLY A 1 465 ? -17.529 0.140 26.379 1.00 34.77 493 GLY A C 1
ATOM 3711 O O . GLY A 1 465 ? -16.466 0.137 26.982 1.00 36.24 493 GLY A O 1
ATOM 3712 N N . THR A 1 466 ? -17.694 -0.470 25.203 1.00 33.74 494 THR A N 1
ATOM 3713 C CA . THR A 1 466 ? -16.560 -1.042 24.457 1.00 33.45 494 THR A CA 1
ATOM 3714 C C . THR A 1 466 ? -15.719 0.071 23.812 1.00 32.76 494 THR A C 1
ATOM 3715 O O . THR A 1 466 ? -16.233 1.164 23.522 1.00 32.16 494 THR A O 1
ATOM 3719 N N . VAL A 1 467 ? -14.431 -0.211 23.606 1.00 31.50 495 VAL A N 1
ATOM 3720 C CA . VAL A 1 467 ? -13.522 0.701 22.909 1.00 30.92 495 VAL A CA 1
ATOM 3721 C C . VAL A 1 467 ? -13.699 0.516 21.399 1.00 29.30 495 VAL A C 1
ATOM 3722 O O . VAL A 1 467 ? -13.654 -0.610 20.897 1.00 29.35 495 VAL A O 1
ATOM 3726 N N . TYR A 1 468 ? -13.948 1.620 20.687 1.00 27.80 496 TYR A N 1
ATOM 3727 C CA . TYR A 1 468 ? -13.990 1.598 19.221 1.00 26.04 496 TYR A CA 1
ATOM 3728 C C . TYR A 1 468 ? -13.617 2.986 18.731 1.00 26.02 496 TYR A C 1
ATOM 3729 O O . TYR A 1 468 ? -14.392 3.939 18.882 1.00 25.17 496 TYR A O 1
ATOM 3738 N N . GLU A 1 469 ? -12.409 3.094 18.170 1.00 26.27 497 GLU A N 1
ATOM 3739 C CA . GLU A 1 469 ? -11.762 4.392 17.934 1.00 26.67 497 GLU A CA 1
ATOM 3740 C C . GLU A 1 469 ? -12.656 5.486 17.331 1.00 26.09 497 GLU A C 1
ATOM 3741 O O . GLU A 1 469 ? -12.810 6.561 17.932 1.00 26.03 497 GLU A O 1
ATOM 3747 N N . GLN A 1 470 ? -13.248 5.212 16.164 1.00 25.38 498 GLN A N 1
ATOM 3748 C CA . GLN A 1 470 ? -14.060 6.219 15.471 1.00 25.00 498 GLN A CA 1
ATOM 3749 C C . GLN A 1 470 ? -15.268 6.665 16.274 1.00 24.49 498 GLN A C 1
ATOM 3750 O O . GLN A 1 470 ? -15.577 7.851 16.315 1.00 23.91 498 GLN A O 1
ATOM 3756 N N . ARG A 1 471 ? -15.931 5.699 16.908 1.00 24.64 499 ARG A N 1
ATOM 3757 C CA . ARG A 1 471 ? -17.112 5.952 17.714 1.00 25.24 499 ARG A CA 1
ATOM 3758 C C . ARG A 1 471 ? -16.717 6.808 18.927 1.00 25.75 499 ARG A C 1
ATOM 3759 O O . ARG A 1 471 ? -17.409 7.776 19.247 1.00 25.82 499 ARG A O 1
ATOM 3767 N N . ASP A 1 472 ? -15.595 6.462 19.566 1.00 26.44 500 ASP A N 1
ATOM 3768 C CA . ASP A 1 472 ? -15.058 7.225 20.706 1.00 27.20 500 ASP A CA 1
ATOM 3769 C C . ASP A 1 472 ? -14.726 8.676 20.316 1.00 27.17 500 ASP A C 1
ATOM 3770 O O . ASP A 1 472 ? -15.127 9.612 21.011 1.00 26.84 500 ASP A O 1
ATOM 3775 N N . ASN A 1 473 ? -14.046 8.850 19.182 1.00 26.87 501 ASN A N 1
ATOM 3776 C CA . ASN A 1 473 ? -13.765 10.183 18.627 1.00 26.96 501 ASN A CA 1
ATOM 3777 C C . ASN A 1 473 ? -15.037 11.018 18.410 1.00 26.39 501 ASN A C 1
ATOM 3778 O O . ASN A 1 473 ? -15.120 12.173 18.851 1.00 26.16 501 ASN A O 1
ATOM 3783 N N . ASP A 1 474 ? -16.030 10.414 17.744 1.00 25.71 502 ASP A N 1
ATOM 3784 C CA . ASP A 1 474 ? -17.292 11.080 17.465 1.00 25.89 502 ASP A CA 1
ATOM 3785 C C . ASP A 1 474 ? -18.030 11.478 18.736 1.00 26.20 502 ASP A C 1
ATOM 3786 O O . ASP A 1 474 ? -18.594 12.570 18.804 1.00 26.15 502 ASP A O 1
ATOM 3791 N N . GLU A 1 475 ? -17.995 10.600 19.740 1.00 26.81 503 GLU A N 1
ATOM 3792 C CA . GLU A 1 475 ? -18.650 10.864 21.011 1.00 27.96 503 GLU A CA 1
ATOM 3793 C C . GLU A 1 475 ? -18.044 12.070 21.723 1.00 28.50 503 GLU A C 1
ATOM 3794 O O . GLU A 1 475 ? -18.776 12.942 22.204 1.00 27.93 503 GLU A O 1
ATOM 3800 N N . GLU A 1 476 ? -16.713 12.114 21.794 1.00 29.41 504 GLU A N 1
ATOM 3801 C CA . GLU A 1 476 ? -16.028 13.235 22.428 1.00 30.78 504 GLU A CA 1
ATOM 3802 C C . GLU A 1 476 ? -16.395 14.567 21.765 1.00 29.99 504 GLU A C 1
ATOM 3803 O O . GLU A 1 476 ? -16.689 15.541 22.457 1.00 29.36 504 GLU A O 1
ATOM 3809 N N . TYR A 1 477 ? -16.412 14.581 20.430 1.00 29.14 505 TYR A N 1
ATOM 3810 C CA . TYR A 1 477 ? -16.810 15.759 19.656 1.00 29.06 505 TYR A CA 1
ATOM 3811 C C . TYR A 1 477 ? -18.262 16.165 19.912 1.00 28.06 505 TYR A C 1
ATOM 3812 O O . TYR A 1 477 ? -18.554 17.341 20.170 1.00 27.80 505 TYR A O 1
ATOM 3821 N N . MET A 1 478 ? -19.159 15.179 19.828 1.00 26.75 506 MET A N 1
ATOM 3822 C CA . MET A 1 478 ? -20.584 15.384 20.029 1.00 26.33 506 MET A CA 1
ATOM 3823 C C . MET A 1 478 ? -20.877 16.048 21.377 1.00 26.68 506 MET A C 1
ATOM 3824 O O . MET A 1 478 ? -21.628 17.019 21.441 1.00 26.61 506 MET A O 1
ATOM 3829 N N . ILE A 1 479 ? -20.263 15.530 22.437 1.00 27.17 507 ILE A N 1
ATOM 3830 C CA . ILE A 1 479 ? -20.416 16.084 23.782 1.00 27.85 507 ILE A CA 1
ATOM 3831 C C . ILE A 1 479 ? -19.855 17.510 23.879 1.00 28.91 507 ILE A C 1
ATOM 3832 O O . ILE A 1 479 ? -20.569 18.412 24.334 1.00 29.02 507 ILE A O 1
ATOM 3837 N N . SER A 1 480 ? -18.614 17.718 23.420 1.00 29.75 508 SER A N 1
ATOM 3838 C CA . SER A 1 480 ? -17.965 19.042 23.505 1.00 30.66 508 SER A CA 1
ATOM 3839 C C . SER A 1 480 ? -18.723 20.143 22.740 1.00 30.45 508 SER A C 1
ATOM 3840 O O . SER A 1 480 ? -18.701 21.307 23.148 1.00 30.66 508 SER A O 1
ATOM 3843 N N . GLN A 1 481 ? -19.403 19.765 21.650 1.00 29.40 509 GLN A N 1
ATOM 3844 C CA . GLN A 1 481 ? -20.167 20.712 20.835 1.00 29.33 509 GLN A CA 1
ATOM 3845 C C . GLN A 1 481 ? -21.567 21.002 21.359 1.00 28.18 509 GLN A C 1
ATOM 3846 O O . GLN A 1 481 ? -22.231 21.919 20.876 1.00 28.55 509 GLN A O 1
ATOM 3852 N N . GLY A 1 482 ? -22.018 20.208 22.324 1.00 26.88 510 GLY A N 1
ATOM 3853 C CA . GLY A 1 482 ? -23.385 20.287 22.828 1.00 25.70 510 GLY A CA 1
ATOM 3854 C C . GLY A 1 482 ? -24.375 19.796 21.786 1.00 24.53 510 GLY A C 1
ATOM 3855 O O . GLY A 1 482 ? -25.476 20.331 21.687 1.00 24.22 510 GLY A O 1
ATOM 3856 N N . TYR A 1 483 ? -23.975 18.781 21.014 1.00 24.00 511 TYR A N 1
ATOM 3857 C CA . TYR A 1 483 ? -24.815 18.233 19.947 1.00 23.26 511 TYR A CA 1
ATOM 3858 C C . TYR A 1 483 ? -25.768 17.146 20.448 1.00 22.70 511 TYR A C 1
ATOM 3859 O O . TYR A 1 483 ? -26.708 16.762 19.746 1.00 21.53 511 TYR A O 1
ATOM 3868 N N . SER A 1 484 ? -25.515 16.659 21.656 1.00 22.85 512 SER A N 1
ATOM 3869 C CA . SER A 1 484 ? -26.488 15.850 22.385 1.00 22.91 512 SER A CA 1
ATOM 3870 C C . SER A 1 484 ? -27.554 16.757 22.994 1.00 22.79 512 SER A C 1
ATOM 3871 O O . SER A 1 484 ? -27.380 17.980 23.053 1.00 23.11 512 SER A O 1
ATOM 3874 N N . ALA A 1 485 ? -28.650 16.161 23.470 1.00 22.28 513 ALA A N 1
ATOM 3875 C CA . ALA A 1 485 ? -29.493 16.844 24.447 1.00 22.57 513 ALA A CA 1
ATOM 3876 C C . ALA A 1 485 ? -28.763 16.846 25.799 1.00 23.67 513 ALA A C 1
ATOM 3877 O O . ALA A 1 485 ? -27.768 16.129 26.003 1.00 23.74 513 ALA A O 1
ATOM 3879 N N . ASP A 1 486 ? -29.248 17.666 26.718 1.00 25.04 514 ASP A N 1
ATOM 3880 C CA . ASP A 1 486 ? -28.681 17.723 28.050 1.00 27.14 514 ASP A CA 1
ATOM 3881 C C . ASP A 1 486 ? -29.544 16.953 29.030 1.00 26.77 514 ASP A C 1
ATOM 3882 O O . ASP A 1 486 ? -30.768 16.961 28.913 1.00 25.64 514 ASP A O 1
ATOM 3887 N N . ASP A 1 487 ? -28.913 16.291 29.998 1.00 27.53 515 ASP A N 1
ATOM 3888 C CA . ASP A 1 487 ? -29.660 15.504 30.981 1.00 28.58 515 ASP A CA 1
ATOM 3889 C C . ASP A 1 487 ? -30.336 16.372 32.042 1.00 29.92 515 ASP A C 1
ATOM 3890 O O . ASP A 1 487 ? -31.145 15.875 32.833 1.00 30.33 515 ASP A O 1
ATOM 3895 N N . GLY A 1 488 ? -29.972 17.659 32.060 1.00 31.21 516 GLY A N 1
ATOM 3896 C CA . GLY A 1 488 ? -30.512 18.631 33.012 1.00 32.80 516 GLY A CA 1
ATOM 3897 C C . GLY A 1 488 ? -29.472 19.131 33.998 1.00 34.48 516 GLY A C 1
ATOM 3898 O O . GLY A 1 488 ? -29.730 20.073 34.742 1.00 35.87 516 GLY A O 1
ATOM 3899 N N . THR A 1 489 ? -28.295 18.509 33.996 1.00 35.56 517 THR A N 1
ATOM 3900 C CA . THR A 1 489 ? -27.213 18.862 34.933 1.00 36.75 517 THR A CA 1
ATOM 3901 C C . THR A 1 489 ? -25.956 19.365 34.223 1.00 37.11 517 THR A C 1
ATOM 3902 O O . THR A 1 489 ? -24.975 19.723 34.877 1.00 38.28 517 THR A O 1
ATOM 3906 N N . GLY A 1 490 ? -25.991 19.396 32.891 1.00 36.29 518 GLY A N 1
ATOM 3907 C CA . GLY A 1 490 ? -24.826 19.790 32.097 1.00 36.15 518 GLY A CA 1
ATOM 3908 C C . GLY A 1 490 ? -24.097 18.616 31.459 1.00 35.10 518 GLY A C 1
ATOM 3909 O O . GLY A 1 490 ? -23.043 18.798 30.835 1.00 36.36 518 GLY A O 1
ATOM 3910 N N . ALA A 1 491 ? -24.653 17.414 31.627 1.00 32.38 519 ALA A N 1
ATOM 3911 C CA . ALA A 1 491 ? -24.093 16.194 31.067 1.00 30.52 519 ALA A CA 1
ATOM 3912 C C . ALA A 1 491 ? -24.926 15.776 29.854 1.00 28.51 519 ALA A C 1
ATOM 3913 O O . ALA A 1 491 ? -26.125 16.088 29.802 1.00 28.03 519 ALA A O 1
ATOM 3915 N N . PRO A 1 492 ? -24.308 15.078 28.876 1.00 27.33 520 PRO A N 1
ATOM 3916 C CA . PRO A 1 492 ? -25.104 14.600 27.746 1.00 25.93 520 PRO A CA 1
ATOM 3917 C C . PRO A 1 492 ? -26.196 13.616 28.172 1.00 24.80 520 PRO A C 1
ATOM 3918 O O . PRO A 1 492 ? -25.984 12.784 29.077 1.00 25.05 520 PRO A O 1
ATOM 3922 N N . TYR A 1 493 ? -27.365 13.754 27.556 1.00 23.15 521 TYR A N 1
ATOM 3923 C CA . TYR A 1 493 ? -28.468 12.832 27.797 1.00 21.77 521 TYR A CA 1
ATOM 3924 C C . TYR A 1 493 ? -28.147 11.488 27.169 1.00 21.53 521 TYR A C 1
ATOM 3925 O O . TYR A 1 493 ? -27.797 11.420 25.980 1.00 21.71 521 TYR A O 1
ATOM 3934 N N . ARG A 1 494 ? -28.274 10.428 27.962 1.00 21.45 522 ARG A N 1
ATOM 3935 C CA . ARG A 1 494 ? -28.169 9.057 27.441 1.00 21.56 522 ARG A CA 1
ATOM 3936 C C . ARG A 1 494 ? -29.480 8.299 27.600 1.00 21.08 522 ARG A C 1
ATOM 3937 O O . ARG A 1 494 ? -30.188 8.498 28.577 1.00 20.97 522 ARG A O 1
ATOM 3945 N N . VAL A 1 495 ? -29.785 7.439 26.627 1.00 20.82 523 VAL A N 1
ATOM 3946 C CA . VAL A 1 495 ? -30.943 6.534 26.679 1.00 20.73 523 VAL A CA 1
ATOM 3947 C C . VAL A 1 495 ? -30.848 5.668 27.956 1.00 21.26 523 VAL A C 1
ATOM 3948 O O . VAL A 1 495 ? -29.770 5.129 28.254 1.00 21.53 523 VAL A O 1
ATOM 3952 N N . PRO A 1 496 ? -31.960 5.531 28.719 1.00 21.61 524 PRO A N 1
ATOM 3953 C CA . PRO A 1 496 ? -31.921 4.727 29.959 1.00 22.82 524 PRO A CA 1
ATOM 3954 C C . PRO A 1 496 ? -31.347 3.328 29.716 1.00 23.98 524 PRO A C 1
ATOM 3955 O O . PRO A 1 496 ? -31.627 2.721 28.676 1.00 23.62 524 PRO A O 1
ATOM 3959 N N . ALA A 1 497 ? -30.543 2.852 30.672 1.00 25.91 525 ALA A N 1
ATOM 3960 C CA . ALA A 1 497 ? -29.683 1.670 30.495 1.00 27.38 525 ALA A CA 1
ATOM 3961 C C . ALA A 1 497 ? -30.407 0.391 30.027 1.00 28.39 525 ALA A C 1
ATOM 3962 O O . ALA A 1 497 ? -29.843 -0.397 29.264 1.00 29.13 525 ALA A O 1
ATOM 3964 N N . SER A 1 498 ? -31.671 0.231 30.426 1.00 28.90 526 SER A N 1
ATOM 3965 C CA . SER A 1 498 ? -32.456 -0.963 30.113 1.00 29.52 526 SER A CA 1
ATOM 3966 C C . SER A 1 498 ? -33.083 -0.984 28.709 1.00 29.21 526 SER A C 1
ATOM 3967 O O . SER A 1 498 ? -33.593 -2.012 28.276 1.00 28.85 526 SER A O 1
ATOM 3970 N N . GLN A 1 499 ? -33.036 0.144 27.999 1.00 28.85 527 GLN A N 1
ATOM 3971 C CA . GLN A 1 499 ? -33.760 0.281 26.738 1.00 28.53 527 GLN A CA 1
ATOM 3972 C C . GLN A 1 499 ? -32.901 -0.071 25.536 1.00 28.57 527 GLN A C 1
ATOM 3973 O O . GLN A 1 499 ? -31.699 -0.322 25.672 1.00 28.99 527 GLN A O 1
ATOM 3979 N N . TRP A 1 500 ? -33.537 -0.088 24.364 1.00 28.21 528 TRP A N 1
ATOM 3980 C CA . TRP A 1 500 ? -32.847 -0.308 23.100 1.00 28.38 528 TRP A CA 1
ATOM 3981 C C . TRP A 1 500 ? -31.830 0.816 22.926 1.00 27.70 528 TRP A C 1
ATOM 3982 O O . TRP A 1 500 ? -32.182 1.993 23.065 1.00 28.60 528 TRP A O 1
ATOM 3993 N N . PHE A 1 501 ? -30.573 0.450 22.682 1.00 26.84 529 PHE A N 1
ATOM 3994 C CA . PHE A 1 501 ? -29.456 1.411 22.628 1.00 26.51 529 PHE A CA 1
ATOM 3995 C C . PHE A 1 501 ? -29.250 2.191 23.949 1.00 26.12 529 PHE A C 1
ATOM 3996 O O . PHE A 1 501 ? -28.733 3.311 23.954 1.00 25.68 529 PHE A O 1
ATOM 4004 N N . GLY A 1 502 ? -29.620 1.560 25.071 1.00 25.44 530 GLY A N 1
ATOM 4005 C CA . GLY A 1 502 ? -29.308 2.057 26.410 1.00 24.84 530 GLY A CA 1
ATOM 4006 C C . GLY A 1 502 ? -27.871 2.535 26.532 1.00 24.71 530 GLY A C 1
ATOM 4007 O O . GLY A 1 502 ? -26.953 1.911 25.979 1.00 25.23 530 GLY A O 1
ATOM 4008 N N . ASN A 1 503 ? -27.702 3.655 27.230 1.00 24.01 531 ASN A N 1
ATOM 4009 C CA . ASN A 1 503 ? -26.427 4.370 27.412 1.00 24.38 531 ASN A CA 1
ATOM 4010 C C . ASN A 1 503 ? -25.947 5.149 26.172 1.00 23.27 531 ASN A C 1
ATOM 4011 O O . ASN A 1 503 ? -24.967 5.890 26.249 1.00 23.77 531 ASN A O 1
ATOM 4016 N N . GLY A 1 504 ? -26.639 4.981 25.051 1.00 21.93 532 GLY A N 1
ATOM 4017 C CA . GLY A 1 504 ? -26.314 5.734 23.836 1.00 21.03 532 GLY A CA 1
ATOM 4018 C C . GLY A 1 504 ? -26.713 7.197 23.976 1.00 20.67 532 GLY A C 1
ATOM 4019 O O . GLY A 1 504 ? -27.624 7.532 24.741 1.00 20.26 532 GLY A O 1
ATOM 4020 N N . ILE A 1 505 ? -26.066 8.055 23.195 1.00 19.92 533 ILE A N 1
ATOM 4021 C CA . ILE A 1 505 ? -26.324 9.480 23.252 1.00 19.54 533 ILE A CA 1
ATOM 4022 C C . ILE A 1 505 ? -27.188 9.885 22.055 1.00 18.78 533 ILE A C 1
ATOM 4023 O O . ILE A 1 505 ? -26.786 9.726 20.896 1.00 18.52 533 ILE A O 1
ATOM 4028 N N . LEU A 1 506 ? -28.383 10.399 22.327 1.00 18.02 534 LEU A N 1
ATOM 4029 C CA . LEU A 1 506 ? -29.235 10.893 21.241 1.00 17.37 534 LEU A CA 1
ATOM 4030 C C . LEU A 1 506 ? -28.683 12.161 20.607 1.00 17.56 534 LEU A C 1
ATOM 4031 O O . LEU A 1 506 ? -28.175 13.035 21.305 1.00 17.74 534 LEU A O 1
ATOM 4036 N N . LEU A 1 507 ? -28.763 12.238 19.279 1.00 16.89 535 LEU A N 1
ATOM 4037 C CA . LEU A 1 507 ? -28.465 13.480 18.574 1.00 17.24 535 LEU A CA 1
ATOM 4038 C C . LEU A 1 507 ? -29.634 14.433 18.789 1.00 17.13 535 LEU A C 1
ATOM 4039 O O . LEU A 1 507 ? -30.791 14.055 18.622 1.00 16.28 535 LEU A O 1
ATOM 4044 N N . ASP A 1 508 ? -29.340 15.669 19.182 1.00 17.78 536 ASP A N 1
ATOM 4045 C CA . ASP A 1 508 ? -30.406 16.639 19.351 1.00 18.04 536 ASP A CA 1
ATOM 4046 C C . ASP A 1 508 ? -30.855 17.200 18.003 1.00 18.03 536 ASP A C 1
ATOM 4047 O O . ASP A 1 508 ? -30.249 18.150 17.487 1.00 19.07 536 ASP A O 1
ATOM 4052 N N . PHE A 1 509 ? -31.921 16.620 17.441 1.00 17.70 537 PHE A N 1
ATOM 4053 C CA . PHE A 1 509 ? -32.438 17.043 16.134 1.00 17.76 537 PHE A CA 1
ATOM 4054 C C . PHE A 1 509 ? -33.086 18.424 16.121 1.00 18.37 537 PHE A C 1
ATOM 4055 O O . PHE A 1 509 ? -33.424 18.930 15.053 1.00 18.90 537 PHE A O 1
ATOM 4063 N N . THR A 1 510 ? -33.190 19.060 17.288 1.00 18.57 538 THR A N 1
ATOM 4064 C CA . THR A 1 510 ? -33.653 20.463 17.365 1.00 19.19 538 THR A CA 1
ATOM 4065 C C . THR A 1 510 ? -32.515 21.453 17.094 1.00 20.35 538 THR A C 1
ATOM 4066 O O . THR A 1 510 ? -32.752 22.657 16.914 1.00 21.17 538 THR A O 1
ATOM 4070 N N . ASN A 1 511 ? -31.286 20.937 17.078 1.00 20.89 539 ASN A N 1
ATOM 4071 C CA . ASN A 1 511 ? -30.082 21.745 17.007 1.00 22.16 539 ASN A CA 1
ATOM 4072 C C . ASN A 1 511 ? -29.578 21.678 15.561 1.00 22.50 539 ASN A C 1
ATOM 4073 O O . ASN A 1 511 ? -29.038 20.661 15.150 1.00 21.83 539 ASN A O 1
ATOM 4078 N N . LYS A 1 512 ? -29.772 22.759 14.795 1.00 23.37 540 LYS A N 1
ATOM 4079 C CA . LYS A 1 512 ? -29.439 22.748 13.362 1.00 24.35 540 LYS A CA 1
ATOM 4080 C C . LYS A 1 512 ? -27.970 22.386 13.094 1.00 24.13 540 LYS A C 1
ATOM 4081 O O . LYS A 1 512 ? -27.688 21.605 12.185 1.00 23.42 540 LYS A O 1
ATOM 4087 N N . ASP A 1 513 ? -27.051 22.928 13.898 1.00 24.33 541 ASP A N 1
ATOM 4088 C CA . ASP A 1 513 ? -25.627 22.583 13.796 1.00 24.80 541 ASP A CA 1
ATOM 4089 C C . ASP A 1 513 ? -25.360 21.081 14.058 1.00 23.68 541 ASP A C 1
ATOM 4090 O O . ASP A 1 513 ? -24.557 20.467 13.354 1.00 23.62 541 ASP A O 1
ATOM 4095 N N . ALA A 1 514 ? -26.047 20.501 15.045 1.00 22.37 542 ALA A N 1
ATOM 4096 C CA . ALA A 1 514 ? -25.923 19.065 15.351 1.00 21.52 542 ALA A CA 1
ATOM 4097 C C . ALA A 1 514 ? -26.388 18.204 14.181 1.00 20.91 542 ALA A C 1
ATOM 4098 O O . ALA A 1 514 ? -25.741 17.209 13.830 1.00 20.42 542 ALA A O 1
ATOM 4100 N N . VAL A 1 515 ? -27.529 18.591 13.610 1.00 20.42 543 VAL A N 1
ATOM 4101 C CA . VAL A 1 515 ? -28.114 17.898 12.454 1.00 20.15 543 VAL A CA 1
ATOM 4102 C C . VAL A 1 515 ? -27.165 17.971 11.267 1.00 21.29 543 VAL A C 1
ATOM 4103 O O . VAL A 1 515 ? -26.897 16.952 10.621 1.00 21.00 543 VAL A O 1
ATOM 4107 N N . ASP A 1 516 ? -26.655 19.177 10.984 1.00 22.46 544 ASP A N 1
ATOM 4108 C CA . ASP A 1 516 ? -25.691 19.356 9.897 1.00 23.92 544 ASP A CA 1
ATOM 4109 C C . ASP A 1 516 ? -24.472 18.454 10.067 1.00 23.53 544 ASP A C 1
ATOM 4110 O O . ASP A 1 516 ? -24.039 17.827 9.099 1.00 23.89 544 ASP A O 1
ATOM 4115 N N . TRP A 1 517 ? -23.948 18.360 11.291 1.00 22.88 545 TRP A N 1
ATOM 4116 C CA . TRP A 1 517 ? -22.822 17.473 11.582 1.00 22.27 545 TRP A CA 1
ATOM 4117 C C . TRP A 1 517 ? -23.192 16.014 11.358 1.00 21.19 545 TRP A C 1
ATOM 4118 O O . TRP A 1 517 ? -22.532 15.313 10.619 1.00 21.23 545 TRP A O 1
ATOM 4129 N N . TRP A 1 518 ? -24.253 15.568 12.010 1.00 20.24 546 TRP A N 1
ATOM 4130 C CA . TRP A 1 518 ? -24.675 14.159 11.935 1.00 19.63 546 TRP A CA 1
ATOM 4131 C C . TRP A 1 518 ? -24.882 13.728 10.482 1.00 19.57 546 TRP A C 1
ATOM 4132 O O . TRP A 1 518 ? -24.344 12.700 10.053 1.00 19.55 546 TRP A O 1
ATOM 4143 N N . THR A 1 519 ? -25.626 14.544 9.726 1.00 19.68 547 THR A N 1
ATOM 4144 C CA . THR A 1 519 ? -25.893 14.264 8.319 1.00 19.82 547 THR A CA 1
ATOM 4145 C C . THR A 1 519 ? -24.633 14.358 7.455 1.00 20.45 547 THR A C 1
ATOM 4146 O O . THR A 1 519 ? -24.466 13.557 6.538 1.00 20.34 547 THR A O 1
ATOM 4150 N N . SER A 1 520 ? -23.723 15.292 7.773 1.00 21.19 548 SER A N 1
ATOM 4151 C CA . SER A 1 520 ? -22.457 15.400 7.009 1.00 21.96 548 SER A CA 1
ATOM 4152 C C . SER A 1 520 ? -21.661 14.079 7.005 1.00 21.69 548 SER A C 1
ATOM 4153 O O . SER A 1 520 ? -20.953 13.769 6.039 1.00 21.79 548 SER A O 1
ATOM 4156 N N . GLN A 1 521 ? -21.793 13.304 8.082 1.00 21.11 549 GLN A N 1
ATOM 4157 C CA . GLN A 1 521 ? -21.066 12.046 8.233 1.00 21.11 549 GLN A CA 1
ATOM 4158 C C . GLN A 1 521 ? -21.596 10.987 7.285 1.00 20.50 549 GLN A C 1
ATOM 4159 O O . GLN A 1 521 ? -20.885 10.046 6.934 1.00 20.38 549 GLN A O 1
ATOM 4165 N N . ARG A 1 522 ? -22.858 11.152 6.897 1.00 19.80 550 ARG A N 1
ATOM 4166 C CA . ARG A 1 522 ? -23.524 10.267 5.955 1.00 19.52 550 ARG A CA 1
ATOM 4167 C C . ARG A 1 522 ? -23.539 10.784 4.517 1.00 20.16 550 ARG A C 1
ATOM 4168 O O . ARG A 1 522 ? -24.008 10.066 3.632 1.00 19.67 550 ARG A O 1
ATOM 4176 N N . GLU A 1 523 ? -23.027 11.999 4.277 1.00 21.26 551 GLU A N 1
ATOM 4177 C CA . GLU A 1 523 ? -23.104 12.603 2.936 1.00 22.43 551 GLU A CA 1
ATOM 4178 C C . GLU A 1 523 ? -22.575 11.681 1.830 1.00 21.75 551 GLU A C 1
ATOM 4179 O O . GLU A 1 523 ? -23.234 11.507 0.796 1.00 21.59 551 GLU A O 1
ATOM 4185 N N . TYR A 1 524 ? -21.392 11.092 2.047 1.00 21.31 552 TYR A N 1
ATOM 4186 C CA . TYR A 1 524 ? -20.753 10.258 1.028 1.00 21.06 552 TYR A CA 1
ATOM 4187 C C . TYR A 1 524 ? -21.625 9.072 0.563 1.00 20.25 552 TYR A C 1
ATOM 4188 O O . TYR A 1 524 ? -21.484 8.617 -0.574 1.00 20.41 552 TYR A O 1
ATOM 4197 N N . LEU A 1 525 ? -22.532 8.602 1.432 1.00 19.51 553 LEU A N 1
ATOM 4198 C CA . LEU A 1 525 ? -23.442 7.499 1.101 1.00 19.18 553 LEU A CA 1
ATOM 4199 C C . LEU A 1 525 ? -24.382 7.899 -0.020 1.00 18.92 553 LEU A C 1
ATOM 4200 O O . LEU A 1 525 ? -24.731 7.085 -0.873 1.00 18.90 553 LEU A O 1
ATOM 4205 N N . LEU A 1 526 ? -24.748 9.172 -0.020 1.00 19.21 554 LEU A N 1
ATOM 4206 C CA . LEU A 1 526 ? -25.652 9.728 -1.022 1.00 19.56 554 LEU A CA 1
ATOM 4207 C C . LEU A 1 526 ? -24.889 10.211 -2.263 1.00 20.69 554 LEU A C 1
ATOM 4208 O O . LEU A 1 526 ? -25.241 9.852 -3.385 1.00 20.87 554 LEU A O 1
ATOM 4213 N N . THR A 1 527 ? -23.829 10.987 -2.059 1.00 21.45 555 THR A N 1
ATOM 4214 C CA . THR A 1 527 ? -23.156 11.636 -3.183 1.00 22.88 555 THR A CA 1
ATOM 4215 C C . THR A 1 527 ? -22.302 10.650 -3.998 1.00 23.76 555 THR A C 1
ATOM 4216 O O . THR A 1 527 ? -22.252 10.753 -5.230 1.00 24.58 555 THR A O 1
ATOM 4220 N N . GLU A 1 528 ? -21.649 9.702 -3.315 1.00 23.65 556 GLU A N 1
ATOM 4221 C CA . GLU A 1 528 ? -20.678 8.802 -3.956 1.00 24.00 556 GLU A CA 1
ATOM 4222 C C . GLU A 1 528 ? -21.141 7.343 -4.028 1.00 23.32 556 GLU A C 1
ATOM 4223 O O . GLU A 1 528 ? -20.985 6.692 -5.065 1.00 23.55 556 GLU A O 1
ATOM 4229 N N . VAL A 1 529 ? -21.681 6.817 -2.932 1.00 21.96 557 VAL A N 1
ATOM 4230 C CA . VAL A 1 529 ? -22.185 5.436 -2.932 1.00 21.18 557 VAL A CA 1
ATOM 4231 C C . VAL A 1 529 ? -23.502 5.364 -3.714 1.00 20.40 557 VAL A C 1
ATOM 4232 O O . VAL A 1 529 ? -23.815 4.333 -4.322 1.00 20.23 557 VAL A O 1
ATOM 4236 N N . GLY A 1 530 ? -24.250 6.470 -3.715 1.00 19.96 558 GLY A N 1
ATOM 4237 C CA . GLY A 1 530 ? -25.469 6.612 -4.519 1.00 19.04 558 GLY A CA 1
ATOM 4238 C C . GLY A 1 530 ? -26.745 5.990 -3.975 1.00 18.03 558 GLY A C 1
ATOM 4239 O O . GLY A 1 530 ? -27.618 5.586 -4.753 1.00 17.44 558 GLY A O 1
ATOM 4240 N N . ILE A 1 531 ? -26.875 5.920 -2.652 1.00 17.32 559 ILE A N 1
ATOM 4241 C CA . ILE A 1 531 ? -28.103 5.354 -2.067 1.00 16.69 559 ILE A CA 1
ATOM 4242 C C . ILE A 1 531 ? -29.345 6.227 -2.315 1.00 16.59 559 ILE A C 1
ATOM 4243 O O . ILE A 1 531 ? -29.231 7.420 -2.676 1.00 17.00 559 ILE A O 1
ATOM 4248 N N . ASP A 1 532 ? -30.513 5.638 -2.068 1.00 15.99 560 ASP A N 1
ATOM 4249 C CA . ASP A 1 532 ? -31.791 6.243 -2.398 1.00 16.09 560 ASP A CA 1
ATOM 4250 C C . ASP A 1 532 ? -32.630 6.550 -1.170 1.00 15.65 560 ASP A C 1
ATOM 4251 O O . ASP A 1 532 ? -33.839 6.734 -1.272 1.00 15.26 560 ASP A O 1
ATOM 4256 N N . GLY A 1 533 ? -31.991 6.612 -0.002 1.00 15.54 561 GLY A N 1
ATOM 4257 C CA . GLY A 1 533 ? -32.695 7.048 1.195 1.00 15.28 561 GLY A CA 1
ATOM 4258 C C . GLY A 1 533 ? -32.305 6.214 2.396 1.00 14.91 561 GLY A C 1
ATOM 4259 O O . GLY A 1 533 ? -31.358 5.434 2.340 1.00 15.01 561 GLY A O 1
ATOM 4260 N N . PHE A 1 534 ? -33.038 6.410 3.474 1.00 14.65 562 PHE A N 1
ATOM 4261 C CA . PHE A 1 534 ? -32.722 5.771 4.747 1.00 14.22 562 PHE A CA 1
ATOM 4262 C C . PHE A 1 534 ? -33.947 5.139 5.372 1.00 13.74 562 PHE A C 1
ATOM 4263 O O . PHE A 1 534 ? -35.062 5.696 5.301 1.00 13.88 562 PHE A O 1
ATOM 4271 N N . LYS A 1 535 ? -33.720 3.996 6.011 1.00 13.35 563 LYS A N 1
ATOM 4272 C CA . LYS A 1 535 ? -34.719 3.416 6.907 1.00 13.21 563 LYS A CA 1
ATOM 4273 C C . LYS A 1 535 ? -34.394 3.897 8.310 1.00 13.46 563 LYS A C 1
ATOM 4274 O O . LYS A 1 535 ? -33.559 3.315 9.007 1.00 14.01 563 LYS A O 1
ATOM 4280 N N . THR A 1 536 ? -35.053 4.983 8.693 1.00 13.63 564 THR A N 1
ATOM 4281 C CA . THR A 1 536 ? -34.803 5.644 9.970 1.00 14.21 564 THR A CA 1
ATOM 4282 C C . THR A 1 536 ? -35.660 5.022 11.055 1.00 14.53 564 THR A C 1
ATOM 4283 O O . THR A 1 536 ? -36.833 5.353 11.216 1.00 14.37 564 THR A O 1
ATOM 4287 N N . ASN A 1 537 ? -35.061 4.070 11.750 1.00 15.60 565 ASN A N 1
ATOM 4288 C CA . ASN A 1 537 ? -35.714 3.323 12.812 1.00 16.89 565 ASN A CA 1
ATOM 4289 C C . ASN A 1 537 ? -35.547 4.008 14.155 1.00 16.59 565 ASN A C 1
ATOM 4290 O O . ASN A 1 537 ? -34.701 4.875 14.321 1.00 16.53 565 ASN A O 1
ATOM 4295 N N . GLY A 1 538 ? -36.339 3.563 15.126 1.00 16.08 566 GLY A N 1
ATOM 4296 C CA . GLY A 1 538 ? -36.268 4.098 16.478 1.00 15.75 566 GLY A CA 1
ATOM 4297 C C . GLY A 1 538 ? -36.828 5.510 16.591 1.00 15.61 566 GLY A C 1
ATOM 4298 O O . GLY A 1 538 ? -37.636 5.953 15.766 1.00 15.20 566 GLY A O 1
ATOM 4299 N N . GLY A 1 539 ? -36.380 6.211 17.626 1.00 15.27 567 GLY A N 1
ATOM 4300 C CA . GLY A 1 539 ? -36.857 7.569 17.878 1.00 15.29 567 GLY A CA 1
ATOM 4301 C C . GLY A 1 539 ? -37.695 7.669 19.137 1.00 15.21 567 GLY A C 1
ATOM 4302 O O . GLY A 1 539 ? -37.928 8.787 19.624 1.00 15.11 567 GLY A O 1
ATOM 4303 N N . GLU A 1 540 ? -38.124 6.520 19.676 1.00 14.43 568 GLU A N 1
ATOM 4304 C CA . GLU A 1 540 ? -38.962 6.499 20.896 1.00 14.78 568 GLU A CA 1
ATOM 4305 C C . GLU A 1 540 ? -38.067 6.464 22.141 1.00 15.30 568 GLU A C 1
ATOM 4306 O O . GLU A 1 540 ? -38.248 5.629 23.033 1.00 15.62 568 GLU A O 1
ATOM 4312 N N . MET A 1 541 ? -37.089 7.361 22.186 1.00 15.69 569 MET A N 1
ATOM 4313 C CA . MET A 1 541 ? -35.944 7.202 23.048 1.00 16.38 569 MET A CA 1
ATOM 4314 C C . MET A 1 541 ? -35.729 8.370 24.016 1.00 15.95 569 MET A C 1
ATOM 4315 O O . MET A 1 541 ? -34.749 8.386 24.736 1.00 16.07 569 MET A O 1
ATOM 4320 N N . VAL A 1 542 ? -36.664 9.317 24.037 1.00 15.27 570 VAL A N 1
ATOM 4321 C CA . VAL A 1 542 ? -36.566 10.470 24.951 1.00 15.33 570 VAL A CA 1
ATOM 4322 C C . VAL A 1 542 ? -37.312 10.179 26.251 1.00 15.63 570 VAL A C 1
ATOM 4323 O O . VAL A 1 542 ? -38.549 10.142 26.281 1.00 15.38 570 VAL A O 1
ATOM 4327 N N . TRP A 1 543 ? -36.545 10.008 27.321 1.00 16.36 571 TRP A N 1
ATOM 4328 C CA . TRP A 1 543 ? -37.094 9.911 28.669 1.00 17.03 571 TRP A CA 1
ATOM 4329 C C . TRP A 1 543 ? -36.528 11.038 29.537 1.00 17.85 571 TRP A C 1
ATOM 4330 O O . TRP A 1 543 ? -35.572 11.723 29.148 1.00 18.11 571 TRP A O 1
ATOM 4341 N N . GLY A 1 544 ? -37.101 11.180 30.728 1.00 18.44 572 GLY A N 1
ATOM 4342 C CA . GLY A 1 544 ? -36.560 12.068 31.767 1.00 19.83 572 GLY A CA 1
ATOM 4343 C C . GLY A 1 544 ? -37.201 13.434 31.638 1.00 20.89 572 GLY A C 1
ATOM 4344 O O . GLY A 1 544 ? -37.204 14.027 30.565 1.00 20.76 572 GLY A O 1
ATOM 4345 N N . ARG A 1 545 ? -37.727 13.948 32.740 1.00 21.19 573 ARG A N 1
ATOM 4346 C CA . ARG A 1 545 ? -38.358 15.269 32.712 1.00 22.51 573 ARG A CA 1
ATOM 4347 C C . ARG A 1 545 ? -37.388 16.414 32.503 1.00 23.74 573 ARG A C 1
ATOM 4348 O O . ARG A 1 545 ? -37.728 17.427 31.893 1.00 24.34 573 ARG A O 1
ATOM 4356 N N . ASP A 1 546 ? -36.178 16.255 33.010 1.00 24.62 574 ASP A N 1
ATOM 4357 C CA . ASP A 1 546 ? -35.215 17.354 32.979 1.00 26.18 574 ASP A CA 1
ATOM 4358 C C . ASP A 1 546 ? -34.341 17.336 31.725 1.00 24.68 574 ASP A C 1
ATOM 4359 O O . ASP A 1 546 ? -33.494 18.228 31.525 1.00 24.77 574 ASP A O 1
ATOM 4364 N N . THR A 1 547 ? -34.553 16.322 30.876 1.00 22.52 575 THR A N 1
ATOM 4365 C CA . THR A 1 547 ? -33.877 16.233 29.588 1.00 21.44 575 THR A CA 1
ATOM 4366 C C . THR A 1 547 ? -34.189 17.499 28.789 1.00 21.33 575 THR A C 1
ATOM 4367 O O . THR A 1 547 ? -35.352 17.846 28.645 1.00 21.13 575 THR A O 1
ATOM 4371 N N . THR A 1 548 ? -33.145 18.196 28.332 1.00 21.38 576 THR A N 1
ATOM 4372 C CA . THR A 1 548 ? -33.301 19.541 27.752 1.00 21.49 576 THR A CA 1
ATOM 4373 C C . THR A 1 548 ? -32.720 19.620 26.344 1.00 21.08 576 THR A C 1
ATOM 4374 O O . THR A 1 548 ? -31.573 19.218 26.119 1.00 21.37 576 THR A O 1
ATOM 4378 N N . PHE A 1 549 ? -33.508 20.174 25.419 1.00 20.33 577 PHE A N 1
ATOM 4379 C CA . PHE A 1 549 ? -33.114 20.312 24.017 1.00 20.14 577 PHE A CA 1
ATOM 4380 C C . PHE A 1 549 ? -32.708 21.747 23.678 1.00 21.04 577 PHE A C 1
ATOM 4381 O O . PHE A 1 549 ? -32.977 22.686 24.464 1.00 21.33 577 PHE A O 1
ATOM 4389 N N . SER A 1 550 ? -32.056 21.920 22.527 1.00 21.29 578 SER A N 1
ATOM 4390 C CA . SER A 1 550 ? -31.519 23.236 22.138 1.00 22.36 578 SER A CA 1
ATOM 4391 C C . SER A 1 550 ? -32.599 24.293 21.921 1.00 22.67 578 SER A C 1
ATOM 4392 O O . SER A 1 550 ? -32.315 25.495 21.998 1.00 23.10 578 SER A O 1
ATOM 4395 N N . ASN A 1 551 ? -33.817 23.838 21.629 1.00 22.38 579 ASN A N 1
ATOM 4396 C CA . ASN A 1 551 ? -34.976 24.706 21.473 1.00 22.94 579 ASN A CA 1
ATOM 4397 C C . ASN A 1 551 ? -35.564 25.147 22.822 1.00 23.24 579 ASN A C 1
ATOM 4398 O O . ASN A 1 551 ? -36.575 25.833 22.851 1.00 23.70 579 ASN A O 1
ATOM 4403 N N . GLY A 1 552 ? -34.933 24.746 23.924 1.00 23.27 580 GLY A N 1
ATOM 4404 C CA . GLY A 1 552 ? -35.383 25.112 25.274 1.00 23.84 580 GLY A CA 1
ATOM 4405 C C . GLY A 1 552 ? -36.468 24.208 25.838 1.00 23.55 580 GLY A C 1
ATOM 4406 O O . GLY A 1 552 ? -36.771 24.277 27.032 1.00 24.22 580 GLY A O 1
ATOM 4407 N N . GLU A 1 553 ? -37.034 23.348 24.991 1.00 22.44 581 GLU A N 1
ATOM 4408 C CA . GLU A 1 553 ? -38.049 22.388 25.418 1.00 21.56 581 GLU A CA 1
ATOM 4409 C C . GLU A 1 553 ? -37.438 21.206 26.172 1.00 20.82 581 GLU A C 1
ATOM 4410 O O . GLU A 1 553 ? -36.262 20.854 25.990 1.00 20.45 581 GLU A O 1
ATOM 4416 N N . LYS A 1 554 ? -38.257 20.620 27.034 1.00 20.24 582 LYS A N 1
ATOM 4417 C CA . LYS A 1 554 ? -37.793 19.539 27.886 1.00 20.08 582 LYS A CA 1
ATOM 4418 C C . LYS A 1 554 ? -38.473 18.209 27.547 1.00 19.02 582 LYS A C 1
ATOM 4419 O O . LYS A 1 554 ? -39.208 18.106 26.560 1.00 18.44 582 LYS A O 1
ATOM 4425 N N . GLY A 1 555 ? -38.184 17.181 28.333 1.00 18.73 583 GLY A N 1
ATOM 4426 C CA . GLY A 1 555 ? -38.521 15.805 27.941 1.00 18.10 583 GLY A CA 1
ATOM 4427 C C . GLY A 1 555 ? -40.002 15.527 27.800 1.00 17.68 583 GLY A C 1
ATOM 4428 O O . GLY A 1 555 ? -40.386 14.705 26.968 1.00 17.70 583 GLY A O 1
ATOM 4429 N N . GLN A 1 556 ? -40.840 16.167 28.611 1.00 17.88 584 GLN A N 1
ATOM 4430 C CA . GLN A 1 556 ? -42.289 15.955 28.487 1.00 17.70 584 GLN A CA 1
ATOM 4431 C C . GLN A 1 556 ? -42.814 16.429 27.149 1.00 17.58 584 GLN A C 1
ATOM 4432 O O . GLN A 1 556 ? -43.639 15.760 26.531 1.00 17.57 584 GLN A O 1
ATOM 4438 N N . GLU A 1 557 ? -42.346 17.592 26.728 1.00 17.91 585 GLU A N 1
ATOM 4439 C CA . GLU A 1 557 ? -42.818 18.189 25.489 1.00 18.20 585 GLU A CA 1
ATOM 4440 C C . GLU A 1 557 ? -42.207 17.499 24.278 1.00 17.78 585 GLU A C 1
ATOM 4441 O O . GLU A 1 557 ? -42.841 17.379 23.224 1.00 17.74 585 GLU A O 1
ATOM 4447 N N . MET A 1 558 ? -40.973 17.045 24.432 1.00 17.28 586 MET A N 1
ATOM 4448 C CA . MET A 1 558 ? -40.203 16.563 23.295 1.00 16.87 586 MET A CA 1
ATOM 4449 C C . MET A 1 558 ? -40.328 15.084 23.005 1.00 16.06 586 MET A C 1
ATOM 4450 O O . MET A 1 558 ? -40.012 14.685 21.880 1.00 15.98 586 MET A O 1
ATOM 4455 N N . ARG A 1 559 ? -40.773 14.275 23.969 1.00 15.19 587 ARG A N 1
ATOM 4456 C CA . ARG A 1 559 ? -40.841 12.830 23.704 1.00 14.94 587 ARG A CA 1
ATOM 4457 C C . ARG A 1 559 ? -41.594 12.492 22.395 1.00 14.37 587 ARG A C 1
ATOM 4458 O O . ARG A 1 559 ? -41.051 11.756 21.548 1.00 14.16 587 ARG A O 1
ATOM 4466 N N . ASN A 1 560 ? -42.809 13.022 22.212 1.00 13.51 588 ASN A N 1
ATOM 4467 C CA . ASN A 1 560 ? -43.588 12.680 21.021 1.00 12.91 588 ASN A CA 1
ATOM 4468 C C . ASN A 1 560 ? -43.036 13.333 19.750 1.00 12.78 588 ASN A C 1
ATOM 4469 O O . ASN A 1 560 ? -43.140 12.772 18.650 1.00 12.56 588 ASN A O 1
ATOM 4474 N N . ARG A 1 561 ? -42.449 14.513 19.925 1.00 12.64 589 ARG A N 1
ATOM 4475 C CA . ARG A 1 561 ? -41.923 15.317 18.813 1.00 12.90 589 ARG A CA 1
ATOM 4476 C C . ARG A 1 561 ? -40.607 14.798 18.259 1.00 12.86 589 ARG A C 1
ATOM 4477 O O . ARG A 1 561 ? -40.373 14.852 17.043 1.00 13.11 589 ARG A O 1
ATOM 4485 N N . TYR A 1 562 ? -39.738 14.333 19.149 1.00 13.01 590 TYR A N 1
ATOM 4486 C CA . TYR A 1 562 ? -38.394 13.886 18.766 1.00 13.31 590 TYR A CA 1
ATOM 4487 C C . TYR A 1 562 ? -38.350 12.967 17.537 1.00 13.11 590 TYR A C 1
ATOM 4488 O O . TYR A 1 562 ? -37.575 13.245 16.602 1.00 13.23 590 TYR A O 1
ATOM 4497 N N . PRO A 1 563 ? -39.166 11.873 17.515 1.00 12.86 591 PRO A N 1
ATOM 4498 C CA . PRO A 1 563 ? -39.054 11.024 16.324 1.00 12.84 591 PRO A CA 1
ATOM 4499 C C . PRO A 1 563 ? -39.328 11.737 15.008 1.00 12.88 591 PRO A C 1
ATOM 4500 O O . PRO A 1 563 ? -38.647 11.440 14.008 1.00 12.99 591 PRO A O 1
ATOM 4504 N N . THR A 1 564 ? -40.299 12.654 14.987 1.00 12.69 592 THR A N 1
ATOM 4505 C CA . THR A 1 564 ? -40.597 13.410 13.763 1.00 13.26 592 THR A CA 1
ATOM 4506 C C . THR A 1 564 ? -39.505 14.425 13.418 1.00 13.90 592 THR A C 1
ATOM 4507 O O . THR A 1 564 ? -39.208 14.633 12.234 1.00 14.28 592 THR A O 1
ATOM 4511 N N . ASP A 1 565 ? -38.862 15.006 14.423 1.00 14.33 593 ASP A N 1
ATOM 4512 C CA . ASP A 1 565 ? -37.699 15.868 14.149 1.00 14.83 593 ASP A CA 1
ATOM 4513 C C . ASP A 1 565 ? -36.575 15.065 13.502 1.00 14.56 593 ASP A C 1
ATOM 4514 O O . ASP A 1 565 ? -35.949 15.512 12.529 1.00 14.46 593 ASP A O 1
ATOM 4519 N N . TYR A 1 566 ? -36.345 13.866 14.044 1.00 13.91 594 TYR A N 1
ATOM 4520 C CA . TYR A 1 566 ? -35.335 12.948 13.533 1.00 13.73 594 TYR A CA 1
ATOM 4521 C C . TYR A 1 566 ? -35.665 12.509 12.099 1.00 13.57 594 TYR A C 1
ATOM 4522 O O . TYR A 1 566 ? -34.838 12.633 11.187 1.00 13.67 594 TYR A O 1
ATOM 4531 N N . VAL A 1 567 ? -36.879 11.998 11.906 1.00 13.19 595 VAL A N 1
ATOM 4532 C CA . VAL A 1 567 ? -37.252 11.439 10.604 1.00 13.04 595 VAL A CA 1
ATOM 4533 C C . VAL A 1 567 ? -37.260 12.533 9.535 1.00 13.38 595 VAL A C 1
ATOM 4534 O O . VAL A 1 567 ? -36.746 12.333 8.411 1.00 13.69 595 VAL A O 1
ATOM 4538 N N . SER A 1 568 ? -37.843 13.686 9.875 1.00 13.47 596 SER A N 1
ATOM 4539 C CA . SER A 1 568 ? -37.896 14.793 8.913 1.00 14.15 596 SER A CA 1
ATOM 4540 C C . SER A 1 568 ? -36.497 15.308 8.572 1.00 14.92 596 SER A C 1
ATOM 4541 O O . SER A 1 568 ? -36.237 15.633 7.404 1.00 15.19 596 SER A O 1
ATOM 4544 N N . SER A 1 569 ? -35.593 15.346 9.559 1.00 14.99 597 SER A N 1
ATOM 4545 C CA . SER A 1 569 ? -34.224 15.841 9.297 1.00 15.90 597 SER A CA 1
ATOM 4546 C C . SER A 1 569 ? -33.527 14.984 8.253 1.00 16.03 597 SER A C 1
ATOM 4547 O O . SER A 1 569 ? -32.920 15.516 7.306 1.00 16.25 597 SER A O 1
ATOM 4550 N N . TYR A 1 570 ? -33.620 13.665 8.426 1.00 15.55 598 TYR A N 1
ATOM 4551 C CA . TYR A 1 570 ? -33.022 12.737 7.475 1.00 15.75 598 TYR A CA 1
ATOM 4552 C C . TYR A 1 570 ? -33.698 12.775 6.110 1.00 15.73 598 TYR A C 1
ATOM 4553 O O . TYR A 1 570 ? -33.016 12.689 5.086 1.00 16.12 598 TYR A O 1
ATOM 4562 N N . PHE A 1 571 ? -35.035 12.852 6.099 1.00 15.02 599 PHE A N 1
ATOM 4563 C CA . PHE A 1 571 ? -35.800 12.869 4.849 1.00 15.35 599 PHE A CA 1
ATOM 4564 C C . PHE A 1 571 ? -35.397 14.084 4.002 1.00 15.96 599 PHE A C 1
ATOM 4565 O O . PHE A 1 571 ? -35.104 13.944 2.809 1.00 15.90 599 PHE A O 1
ATOM 4573 N N . ASP A 1 572 ? -35.380 15.259 4.640 1.00 16.47 600 ASP A N 1
ATOM 4574 C CA . ASP A 1 572 ? -35.006 16.513 3.961 1.00 17.79 600 ASP A CA 1
ATOM 4575 C C . ASP A 1 572 ? -33.561 16.475 3.494 1.00 18.35 600 ASP A C 1
ATOM 4576 O O . ASP A 1 572 ? -33.245 16.897 2.377 1.00 18.41 600 ASP A O 1
ATOM 4581 N N . PHE A 1 573 ? -32.687 15.964 4.354 1.00 18.55 601 PHE A N 1
ATOM 4582 C CA . PHE A 1 573 ? -31.264 15.854 4.003 1.00 19.12 601 PHE A CA 1
ATOM 4583 C C . PHE A 1 573 ? -31.042 14.969 2.772 1.00 19.19 601 PHE A C 1
ATOM 4584 O O . PHE A 1 573 ? -30.343 15.375 1.833 1.00 19.47 601 PHE A O 1
ATOM 4592 N N . ALA A 1 574 ? -31.625 13.772 2.771 1.00 18.62 602 ALA A N 1
ATOM 4593 C CA . ALA A 1 574 ? -31.448 12.843 1.654 1.00 18.64 602 ALA A CA 1
ATOM 4594 C C . ALA A 1 574 ? -31.973 13.445 0.346 1.00 19.02 602 ALA A C 1
ATOM 4595 O O . ALA A 1 574 ? -31.294 13.384 -0.672 1.00 19.24 602 ALA A O 1
ATOM 4597 N N . LYS A 1 575 ? -33.154 14.060 0.409 1.00 18.96 603 LYS A N 1
ATOM 4598 C CA . LYS A 1 575 ? -33.784 14.708 -0.746 1.00 20.30 603 LYS A CA 1
ATOM 4599 C C . LYS A 1 575 ? -32.987 15.873 -1.298 1.00 20.85 603 LYS A C 1
ATOM 4600 O O . LYS A 1 575 ? -32.993 16.121 -2.519 1.00 21.13 603 LYS A O 1
ATOM 4606 N N . SER A 1 576 ? -32.274 16.575 -0.411 1.00 21.11 604 SER A N 1
ATOM 4607 C CA . SER A 1 576 ? -31.437 17.708 -0.813 1.00 21.92 604 SER A CA 1
ATOM 4608 C C . SER A 1 576 ? -30.324 17.286 -1.774 1.00 22.24 604 SER A C 1
ATOM 4609 O O . SER A 1 576 ? -29.917 18.066 -2.641 1.00 22.65 604 SER A O 1
ATOM 4612 N N . ILE A 1 577 ? -29.869 16.039 -1.636 1.00 21.63 605 ILE A N 1
ATOM 4613 C CA . ILE A 1 577 ? -28.827 15.468 -2.483 1.00 21.99 605 ILE A CA 1
ATOM 4614 C C . ILE A 1 577 ? -29.411 14.646 -3.636 1.00 21.77 605 ILE A C 1
ATOM 4615 O O . ILE A 1 577 ? -28.966 14.766 -4.787 1.00 21.76 605 ILE A O 1
ATOM 4620 N N . ASN A 1 578 ? -30.397 13.816 -3.322 1.00 20.85 606 ASN A N 1
ATOM 4621 C CA . ASN A 1 578 ? -31.029 12.929 -4.283 1.00 20.97 606 ASN A CA 1
ATOM 4622 C C . ASN A 1 578 ? -32.539 13.182 -4.248 1.00 20.68 606 ASN A C 1
ATOM 4623 O O . ASN A 1 578 ? -33.215 12.672 -3.354 1.00 19.55 606 ASN A O 1
ATOM 4628 N N . PRO A 1 579 ? -33.064 13.968 -5.222 1.00 21.27 607 PRO A N 1
ATOM 4629 C CA . PRO A 1 579 ? -34.486 14.324 -5.202 1.00 21.09 607 PRO A CA 1
ATOM 4630 C C . PRO A 1 579 ? -35.456 13.121 -5.175 1.00 20.84 607 PRO A C 1
ATOM 4631 O O . PRO A 1 579 ? -36.623 13.293 -4.802 1.00 20.45 607 PRO A O 1
ATOM 4635 N N . GLU A 1 580 ? -34.973 11.933 -5.545 1.00 21.05 608 GLU A N 1
ATOM 4636 C CA . GLU A 1 580 ? -35.776 10.701 -5.573 1.00 21.32 608 GLU A CA 1
ATOM 4637 C C . GLU A 1 580 ? -35.613 9.842 -4.315 1.00 19.66 608 GLU A C 1
ATOM 4638 O O . GLU A 1 580 ? -36.065 8.689 -4.294 1.00 18.81 608 GLU A O 1
ATOM 4644 N N . ALA A 1 581 ? -34.969 10.392 -3.284 1.00 18.24 609 ALA A N 1
ATOM 4645 C CA . ALA A 1 581 ? -34.723 9.652 -2.035 1.00 17.49 609 ALA A CA 1
ATOM 4646 C C . ALA A 1 581 ? -35.991 9.532 -1.208 1.00 16.64 609 ALA A C 1
ATOM 4647 O O . ALA A 1 581 ? -36.802 10.454 -1.158 1.00 17.25 609 ALA A O 1
ATOM 4649 N N . VAL A 1 582 ? -36.160 8.383 -0.564 1.00 15.73 610 VAL A N 1
ATOM 4650 C CA . VAL A 1 582 ? -37.366 8.094 0.222 1.00 14.94 610 VAL A CA 1
ATOM 4651 C C . VAL A 1 582 ? -36.940 7.637 1.618 1.00 14.48 610 VAL A C 1
ATOM 4652 O O . VAL A 1 582 ? -36.003 6.845 1.732 1.00 15.04 610 VAL A O 1
ATOM 4656 N N . SER A 1 583 ? -37.630 8.110 2.664 1.00 13.78 611 SER A N 1
ATOM 4657 C CA . SER A 1 583 ? -37.471 7.555 4.019 1.00 13.47 611 SER A CA 1
ATOM 4658 C C . SER A 1 583 ? -38.517 6.490 4.347 1.00 13.25 611 SER A C 1
ATOM 4659 O O . SER A 1 583 ? -39.637 6.532 3.822 1.00 12.86 611 SER A O 1
ATOM 4662 N N . PHE A 1 584 ? -38.153 5.588 5.266 1.00 12.86 612 PHE A N 1
ATOM 4663 C CA . PHE A 1 584 ? -38.990 4.461 5.657 1.00 12.81 612 PHE A CA 1
ATOM 4664 C C . PHE A 1 584 ? -38.797 4.407 7.174 1.00 12.44 612 PHE A C 1
ATOM 4665 O O . PHE A 1 584 ? -37.684 4.120 7.657 1.00 12.57 612 PHE A O 1
ATOM 4673 N N . SER A 1 585 ? -39.852 4.740 7.932 1.00 12.04 613 SER A N 1
ATOM 4674 C CA . SER A 1 585 ? -39.718 4.976 9.394 1.00 12.26 613 SER A CA 1
ATOM 4675 C C . SER A 1 585 ? -40.882 4.371 10.154 1.00 12.14 613 SER A C 1
ATOM 4676 O O . SER A 1 585 ? -41.858 3.943 9.533 1.00 11.93 613 SER A O 1
ATOM 4679 N N . ARG A 1 586 ? -40.786 4.302 11.485 1.00 12.58 614 ARG A N 1
ATOM 4680 C CA . ARG A 1 586 ? -41.910 3.742 12.258 1.00 12.90 614 ARG A CA 1
ATOM 4681 C C . ARG A 1 586 ? -42.552 4.676 13.263 1.00 12.87 614 ARG A C 1
ATOM 4682 O O . ARG A 1 586 ? -43.721 4.479 13.609 1.00 12.90 614 ARG A O 1
ATOM 4690 N N . SER A 1 587 ? -41.811 5.697 13.713 1.00 12.89 615 SER A N 1
ATOM 4691 C CA . SER A 1 587 ? -42.255 6.499 14.851 1.00 12.86 615 SER A CA 1
ATOM 4692 C C . SER A 1 587 ? -42.532 7.932 14.481 1.00 12.78 615 SER A C 1
ATOM 4693 O O . SER A 1 587 ? -41.847 8.491 13.627 1.00 13.04 615 SER A O 1
ATOM 4696 N N . GLY A 1 588 ? -43.508 8.545 15.152 1.00 12.32 616 GLY A N 1
ATOM 4697 C CA . GLY A 1 588 ? -43.720 9.980 14.957 1.00 12.84 616 GLY A CA 1
ATOM 4698 C C . GLY A 1 588 ? -44.990 10.495 15.599 1.00 12.64 616 GLY A C 1
ATOM 4699 O O . GLY A 1 588 ? -45.696 9.762 16.290 1.00 12.29 616 GLY A O 1
ATOM 4700 N N . THR A 1 589 ? -45.249 11.783 15.388 1.00 12.70 617 THR A N 1
ATOM 4701 C CA . THR A 1 589 ? -46.484 12.387 15.889 1.00 12.74 617 THR A CA 1
ATOM 4702 C C . THR A 1 589 ? -47.105 13.240 14.774 1.00 12.64 617 THR A C 1
ATOM 4703 O O . THR A 1 589 ? -46.798 13.024 13.600 1.00 12.20 617 THR A O 1
ATOM 4707 N N A SER A 1 590 ? -48.003 14.168 15.114 0.50 12.63 618 SER A N 1
ATOM 4708 N N B SER A 1 590 ? -47.979 14.181 15.128 0.50 12.96 618 SER A N 1
ATOM 4709 C CA A SER A 1 590 ? -48.575 15.064 14.095 0.50 12.63 618 SER A CA 1
ATOM 4710 C CA B SER A 1 590 ? -48.512 15.141 14.154 0.50 13.20 618 SER A CA 1
ATOM 4711 C C A SER A 1 590 ? -47.471 15.709 13.253 0.50 12.96 618 SER A C 1
ATOM 4712 C C B SER A 1 590 ? -47.425 15.721 13.249 0.50 13.28 618 SER A C 1
ATOM 4713 O O A SER A 1 590 ? -46.455 16.178 13.788 0.50 12.98 618 SER A O 1
ATOM 4714 O O B SER A 1 590 ? -46.367 16.150 13.737 0.50 13.26 618 SER A O 1
ATOM 4719 N N . GLY A 1 591 ? -47.670 15.698 11.933 1.00 13.03 619 GLY A N 1
ATOM 4720 C CA . GLY A 1 591 ? -46.652 16.175 10.966 1.00 13.30 619 GLY A CA 1
ATOM 4721 C C . GLY A 1 591 ? -45.776 15.062 10.414 1.00 13.00 619 GLY A C 1
ATOM 4722 O O . GLY A 1 591 ? -45.061 15.284 9.433 1.00 13.22 619 GLY A O 1
ATOM 4723 N N . ALA A 1 592 ? -45.820 13.868 11.024 1.00 12.58 620 ALA A N 1
ATOM 4724 C CA . ALA A 1 592 ? -45.047 12.725 10.505 1.00 12.60 620 ALA A CA 1
ATOM 4725 C C . ALA A 1 592 ? -45.266 12.545 9.001 1.00 12.54 620 ALA A C 1
ATOM 4726 O O . ALA A 1 592 ? -44.346 12.190 8.265 1.00 12.62 620 ALA A O 1
ATOM 4728 N N . GLN A 1 593 ? -46.492 12.807 8.560 1.00 12.50 621 GLN A N 1
ATOM 4729 C CA . GLN A 1 593 ? -46.876 12.585 7.166 1.00 12.61 621 GLN A CA 1
ATOM 4730 C C . GLN A 1 593 ? -46.045 13.371 6.149 1.00 13.08 621 GLN A C 1
ATOM 4731 O O . GLN A 1 593 ? -45.989 12.967 4.989 1.00 12.86 621 GLN A O 1
ATOM 4737 N N . LYS A 1 594 ? -45.390 14.453 6.569 1.00 13.46 622 LYS A N 1
ATOM 4738 C CA . LYS A 1 594 ? -44.564 15.241 5.628 1.00 14.51 622 LYS A CA 1
ATOM 4739 C C . LYS A 1 594 ? -43.326 14.473 5.169 1.00 14.44 622 LYS A C 1
ATOM 4740 O O . LYS A 1 594 ? -42.706 14.847 4.168 1.00 14.75 622 LYS A O 1
ATOM 4746 N N . SER A 1 595 ? -42.958 13.406 5.880 1.00 14.06 623 SER A N 1
ATOM 4747 C CA . SER A 1 595 ? -41.609 12.847 5.717 1.00 14.19 623 SER A CA 1
ATOM 4748 C C . SER A 1 595 ? -41.546 11.328 5.460 1.00 14.10 623 SER A C 1
ATOM 4749 O O . SER A 1 595 ? -40.918 10.595 6.218 1.00 14.43 623 SER A O 1
ATOM 4752 N N . GLY A 1 596 ? -42.193 10.868 4.390 1.00 13.99 624 GLY A N 1
ATOM 4753 C CA . GLY A 1 596 ? -41.944 9.511 3.870 1.00 13.40 624 GLY A CA 1
ATOM 4754 C C . GLY A 1 596 ? -42.885 8.413 4.343 1.00 12.89 624 GLY A C 1
ATOM 4755 O O . GLY A 1 596 ? -44.023 8.681 4.761 1.00 12.93 624 GLY A O 1
ATOM 4756 N N . ILE A 1 597 ? -42.413 7.175 4.238 1.00 12.41 625 ILE A N 1
ATOM 4757 C CA . ILE A 1 597 ? -43.233 5.980 4.498 1.00 12.08 625 ILE A CA 1
ATOM 4758 C C . ILE A 1 597 ? -43.194 5.649 5.988 1.00 11.72 625 ILE A C 1
ATOM 4759 O O . ILE A 1 597 ? -42.146 5.839 6.631 1.00 11.96 625 ILE A O 1
ATOM 4764 N N . TYR A 1 598 ? -44.315 5.163 6.528 1.00 11.59 626 TYR A N 1
ATOM 4765 C CA . TYR A 1 598 ? -44.323 4.607 7.910 1.00 11.53 626 TYR A CA 1
ATOM 4766 C C . TYR A 1 598 ? -44.734 3.164 7.849 1.00 11.98 626 TYR A C 1
ATOM 4767 O O . TYR A 1 598 ? -45.746 2.857 7.200 1.00 12.19 626 TYR A O 1
ATOM 4776 N N . TRP A 1 599 ? -43.947 2.276 8.479 1.00 11.94 627 TRP A N 1
ATOM 4777 C CA . TRP A 1 599 ? -44.375 0.859 8.590 1.00 12.07 627 TRP A CA 1
ATOM 4778 C C . TRP A 1 599 ? -44.803 0.518 10.003 1.00 12.10 627 TRP A C 1
ATOM 4779 O O . TRP A 1 599 ? -44.395 1.187 10.946 1.00 11.93 627 TRP A O 1
ATOM 4790 N N . SER A 1 600 ? -45.654 -0.505 10.133 1.00 12.12 628 SER A N 1
ATOM 4791 C CA . SER A 1 600 ? -46.328 -0.826 11.398 1.00 12.40 628 SER A CA 1
ATOM 4792 C C . SER A 1 600 ? -45.456 -1.523 12.452 1.00 12.64 628 SER A C 1
ATOM 4793 O O . SER A 1 600 ? -45.947 -1.920 13.510 1.00 13.03 628 SER A O 1
ATOM 4796 N N . GLY A 1 601 ? -44.156 -1.646 12.193 1.00 12.87 629 GLY A N 1
ATOM 4797 C CA . GLY A 1 601 ? -43.242 -2.134 13.222 1.00 13.09 629 GLY A CA 1
ATOM 4798 C C . GLY A 1 601 ? -43.176 -3.641 13.374 1.00 13.44 629 GLY A C 1
ATOM 4799 O O . GLY A 1 601 ? -43.365 -4.383 12.412 1.00 13.52 629 GLY A O 1
ATOM 4800 N N . ASP A 1 602 ? -42.904 -4.094 14.600 1.00 13.74 630 ASP A N 1
ATOM 4801 C CA . ASP A 1 602 ? -42.378 -5.446 14.819 1.00 14.28 630 ASP A CA 1
ATOM 4802 C C . ASP A 1 602 ? -43.509 -6.348 15.250 1.00 14.88 630 ASP A C 1
ATOM 4803 O O . ASP A 1 602 ? -43.995 -6.226 16.381 1.00 14.97 630 ASP A O 1
ATOM 4808 N N . GLN A 1 603 ? -43.916 -7.239 14.349 1.00 15.22 631 GLN A N 1
ATOM 4809 C CA . GLN A 1 603 ? -45.066 -8.121 14.576 1.00 16.28 631 GLN A CA 1
ATOM 4810 C C . GLN A 1 603 ? -44.749 -9.574 14.225 1.00 17.29 631 GLN A C 1
ATOM 4811 O O . GLN A 1 603 ? -43.816 -9.874 13.477 1.00 18.87 631 GLN A O 1
ATOM 4817 N N . THR A 1 604 ? -45.534 -10.490 14.761 1.00 17.70 632 THR A N 1
ATOM 4818 C CA . THR A 1 604 ? -45.298 -11.919 14.501 1.00 17.19 632 THR A CA 1
ATOM 4819 C C . THR A 1 604 ? -46.063 -12.428 13.282 1.00 15.99 632 THR A C 1
ATOM 4820 O O . THR A 1 604 ? -47.037 -11.817 12.827 1.00 15.55 632 THR A O 1
ATOM 4824 N N . SER A 1 605 ? -45.618 -13.566 12.765 1.00 14.91 633 SER A N 1
ATOM 4825 C CA . SER A 1 605 ? -46.244 -14.187 11.585 1.00 14.33 633 SER A CA 1
ATOM 4826 C C . SER A 1 605 ? -47.485 -14.979 11.982 1.00 14.27 633 SER A C 1
ATOM 4827 O O . SER A 1 605 ? -47.514 -16.222 11.917 1.00 14.32 633 SER A O 1
ATOM 4830 N N . THR A 1 606 ? -48.524 -14.250 12.368 1.00 13.56 634 THR A N 1
ATOM 4831 C CA . THR A 1 606 ? -49.808 -14.876 12.709 1.00 13.76 634 THR A CA 1
ATOM 4832 C C . THR A 1 606 ? -50.968 -14.080 12.111 1.00 13.49 634 THR A C 1
ATOM 4833 O O . THR A 1 606 ? -50.805 -12.908 11.760 1.00 13.45 634 THR A O 1
ATOM 4837 N N . PHE A 1 607 ? -52.140 -14.722 12.043 1.00 13.84 635 PHE A N 1
ATOM 4838 C CA . PHE A 1 607 ? -53.350 -14.025 11.600 1.00 13.83 635 PHE A CA 1
ATOM 4839 C C . PHE A 1 607 ? -53.778 -12.947 12.596 1.00 13.95 635 PHE A C 1
ATOM 4840 O O . PHE A 1 607 ? -54.243 -11.885 12.192 1.00 13.36 635 PHE A O 1
ATOM 4848 N N . ASP A 1 608 ? -53.608 -13.202 13.895 1.00 14.87 636 ASP A N 1
ATOM 4849 C CA . ASP A 1 608 ? -53.881 -12.151 14.892 1.00 15.65 636 ASP A CA 1
ATOM 4850 C C . ASP A 1 608 ? -53.041 -10.891 14.624 1.00 14.79 636 ASP A C 1
ATOM 4851 O O . ASP A 1 608 ? -53.542 -9.752 14.703 1.00 13.87 636 ASP A O 1
ATOM 4856 N N . SER A 1 609 ? -51.767 -11.081 14.290 1.00 14.32 637 SER A N 1
ATOM 4857 C CA . SER A 1 609 ? -50.912 -9.931 13.979 1.00 14.01 637 SER A CA 1
ATOM 4858 C C . SER A 1 609 ? -51.353 -9.235 12.692 1.00 13.11 637 SER A C 1
ATOM 4859 O O . SER A 1 609 ? -51.341 -8.018 12.628 1.00 13.05 637 SER A O 1
ATOM 4862 N N . PHE A 1 610 ? -51.729 -10.028 11.690 1.00 12.76 638 PHE A N 1
ATOM 4863 C CA . PHE A 1 610 ? -52.238 -9.505 10.399 1.00 12.17 638 PHE A CA 1
ATOM 4864 C C . PHE A 1 610 ? -53.440 -8.603 10.700 1.00 11.96 638 PHE A C 1
ATOM 4865 O O . PHE A 1 610 ? -53.506 -7.468 10.198 1.00 11.47 638 PHE A O 1
ATOM 4873 N N . GLN A 1 611 ? -54.361 -9.083 11.545 1.00 12.14 639 GLN A N 1
ATOM 4874 C CA . GLN A 1 611 ? -55.522 -8.277 11.938 1.00 12.16 639 GLN A CA 1
ATOM 4875 C C . GLN A 1 611 ? -55.108 -6.967 12.580 1.00 11.81 639 GLN A C 1
ATOM 4876 O O . GLN A 1 611 ? -55.679 -5.915 12.255 1.00 11.41 639 GLN A O 1
ATOM 4882 N N . ALA A 1 612 ? -54.088 -7.019 13.442 1.00 11.64 640 ALA A N 1
ATOM 4883 C CA . ALA A 1 612 ? -53.624 -5.802 14.118 1.00 11.69 640 ALA A CA 1
ATOM 4884 C C . ALA A 1 612 ? -52.937 -4.843 13.127 1.00 11.70 640 ALA A C 1
ATOM 4885 O O . ALA A 1 612 ? -53.097 -3.623 13.221 1.00 11.57 640 ALA A O 1
ATOM 4887 N N . SER A 1 613 ? -52.193 -5.389 12.157 1.00 11.99 641 SER A N 1
ATOM 4888 C CA . SER A 1 613 ? -51.562 -4.563 11.131 1.00 12.04 641 SER A CA 1
ATOM 4889 C C . SER A 1 613 ? -52.618 -3.786 10.332 1.00 11.70 641 SER A C 1
ATOM 4890 O O . SER A 1 613 ? -52.451 -2.590 10.064 1.00 11.14 641 SER A O 1
ATOM 4893 N N . LEU A 1 614 ? -53.696 -4.467 9.961 1.00 11.71 642 LEU A N 1
ATOM 4894 C CA . LEU A 1 614 ? -54.728 -3.782 9.191 1.00 11.93 642 LEU A CA 1
ATOM 4895 C C . LEU A 1 614 ? -55.371 -2.645 10.019 1.00 11.72 642 LEU A C 1
ATOM 4896 O O . LEU A 1 614 ? -55.607 -1.549 9.500 1.00 11.44 642 LEU A O 1
ATOM 4901 N N . LYS A 1 615 ? -55.623 -2.899 11.310 1.00 11.49 643 LYS A N 1
ATOM 4902 C CA . LYS A 1 615 ? -56.119 -1.821 12.191 1.00 11.51 643 LYS A CA 1
ATOM 4903 C C . LYS A 1 615 ? -55.157 -0.639 12.248 1.00 11.26 643 LYS A C 1
ATOM 4904 O O . LYS A 1 615 ? -55.577 0.553 12.195 1.00 11.24 643 LYS A O 1
ATOM 4910 N N . ALA A 1 616 ? -53.865 -0.956 12.303 1.00 11.00 644 ALA A N 1
ATOM 4911 C CA . ALA A 1 616 ? -52.823 0.066 12.354 1.00 10.76 644 ALA A CA 1
ATOM 4912 C C . ALA A 1 616 ? -52.828 0.919 11.079 1.00 10.63 644 ALA A C 1
ATOM 4913 O O . ALA A 1 616 ? -52.735 2.139 11.161 1.00 10.43 644 ALA A O 1
ATOM 4915 N N . GLY A 1 617 ? -52.958 0.281 9.906 1.00 10.38 645 GLY A N 1
ATOM 4916 C CA . GLY A 1 617 ? -53.008 1.034 8.636 1.00 10.50 645 GLY A CA 1
ATOM 4917 C C . GLY A 1 617 ? -54.256 1.892 8.502 1.00 10.56 645 GLY A C 1
ATOM 4918 O O . GLY A 1 617 ? -54.187 3.031 8.021 1.00 10.30 645 GLY A O 1
ATOM 4919 N N . LEU A 1 618 ? -55.388 1.364 8.954 1.00 10.58 646 LEU A N 1
ATOM 4920 C CA . LEU A 1 618 ? -56.648 2.088 8.831 1.00 10.84 646 LEU A CA 1
ATOM 4921 C C . LEU A 1 618 ? -56.729 3.283 9.788 1.00 10.95 646 LEU A C 1
ATOM 4922 O O . LEU A 1 618 ? -57.219 4.349 9.420 1.00 11.12 646 LEU A O 1
ATOM 4927 N N . SER A 1 619 ? -56.260 3.102 11.015 1.00 10.80 647 SER A N 1
ATOM 4928 C CA . SER A 1 619 ? -56.201 4.224 11.954 1.00 10.94 647 SER A CA 1
ATOM 4929 C C . SER A 1 619 ? -55.157 5.282 11.506 1.00 10.87 647 SER A C 1
ATOM 4930 O O . SER A 1 619 ? -55.428 6.496 11.566 1.00 11.09 647 SER A O 1
ATOM 4933 N N . ALA A 1 620 ? -53.986 4.830 11.045 1.00 10.72 648 ALA A N 1
ATOM 4934 C CA . ALA A 1 620 ? -52.960 5.760 10.549 1.00 10.58 648 ALA A CA 1
ATOM 4935 C C . ALA A 1 620 ? -53.502 6.598 9.388 1.00 10.80 648 ALA A C 1
ATOM 4936 O O . ALA A 1 620 ? -53.275 7.808 9.336 1.00 10.70 648 ALA A O 1
ATOM 4938 N N . SER A 1 621 ? -54.253 5.945 8.497 1.00 10.77 649 SER A N 1
ATOM 4939 C CA . SER A 1 621 ? -54.892 6.616 7.367 1.00 11.37 649 SER A CA 1
ATOM 4940 C C . SER A 1 621 ? -55.778 7.785 7.781 1.00 11.53 649 SER A C 1
ATOM 4941 O O . SER A 1 621 ? -55.665 8.906 7.237 1.00 11.58 649 SER A O 1
ATOM 4944 N N . THR A 1 622 ? -56.675 7.529 8.730 1.00 11.61 650 THR A N 1
ATOM 4945 C CA . THR A 1 622 ? -57.568 8.573 9.253 1.00 12.02 650 THR A CA 1
ATOM 4946 C C . THR A 1 622 ? -56.784 9.733 9.874 1.00 11.93 650 THR A C 1
ATOM 4947 O O . THR A 1 622 ? -57.218 10.891 9.789 1.00 11.93 650 THR A O 1
ATOM 4951 N N . SER A 1 623 ? -55.611 9.407 10.430 1.00 11.87 651 SER A N 1
ATOM 4952 C CA . SER A 1 623 ? -54.713 10.345 11.097 1.00 11.86 651 SER A CA 1
ATOM 4953 C C . SER A 1 623 ? -53.784 11.078 10.120 1.00 12.21 651 SER A C 1
ATOM 4954 O O . SER A 1 623 ? -52.907 11.815 10.550 1.00 12.79 651 SER A O 1
ATOM 4957 N N . GLY A 1 624 ? -53.995 10.880 8.816 1.00 12.04 652 GLY A N 1
ATOM 4958 C CA . GLY A 1 624 ? -53.239 11.631 7.800 1.00 12.24 652 GLY A CA 1
ATOM 4959 C C . GLY A 1 624 ? -51.934 10.962 7.387 1.00 12.18 652 GLY A C 1
ATOM 4960 O O . GLY A 1 624 ? -51.154 11.543 6.618 1.00 12.18 652 GLY A O 1
ATOM 4961 N N . VAL A 1 625 ? -51.689 9.748 7.882 1.00 11.90 653 VAL A N 1
ATOM 4962 C CA . VAL A 1 625 ? -50.483 8.986 7.508 1.00 12.20 653 VAL A CA 1
ATOM 4963 C C . VAL A 1 625 ? -50.945 7.960 6.464 1.00 12.21 653 VAL A C 1
ATOM 4964 O O . VAL A 1 625 ? -51.454 6.888 6.797 1.00 12.43 653 VAL A O 1
ATOM 4968 N N . SER A 1 626 ? -50.786 8.333 5.199 1.00 12.08 654 SER A N 1
ATOM 4969 C CA . SER A 1 626 ? -51.350 7.591 4.073 1.00 11.87 654 SER A CA 1
ATOM 4970 C C . SER A 1 626 ? -50.343 6.609 3.487 1.00 11.92 654 SER A C 1
ATOM 4971 O O . SER A 1 626 ? -50.725 5.525 3.060 1.00 11.68 654 SER A O 1
ATOM 4974 N N . TYR A 1 627 ? -49.063 6.995 3.461 1.00 11.92 655 TYR A N 1
ATOM 4975 C CA . TYR A 1 627 ? -48.036 6.135 2.842 1.00 11.66 655 TYR A CA 1
ATOM 4976 C C . TYR A 1 627 ? -47.559 5.140 3.877 1.00 11.56 655 TYR A C 1
ATOM 4977 O O . TYR A 1 627 ? -46.478 5.290 4.472 1.00 11.64 655 TYR A O 1
ATOM 4986 N N . TRP A 1 628 ? -48.403 4.135 4.097 1.00 11.34 656 TRP A N 1
ATOM 4987 C CA . TRP A 1 628 ? -48.248 3.199 5.204 1.00 11.04 656 TRP A CA 1
ATOM 4988 C C . TRP A 1 628 ? -47.887 1.806 4.675 1.00 11.26 656 TRP A C 1
ATOM 4989 O O . TRP A 1 628 ? -48.471 1.337 3.691 1.00 11.13 656 TRP A O 1
ATOM 5000 N N . ALA A 1 629 ? -46.947 1.159 5.374 1.00 11.56 657 ALA A N 1
ATOM 5001 C CA . ALA A 1 629 ? -46.490 -0.193 5.049 1.00 11.77 657 ALA A CA 1
ATOM 5002 C C . ALA A 1 629 ? -46.634 -1.097 6.255 1.00 12.02 657 A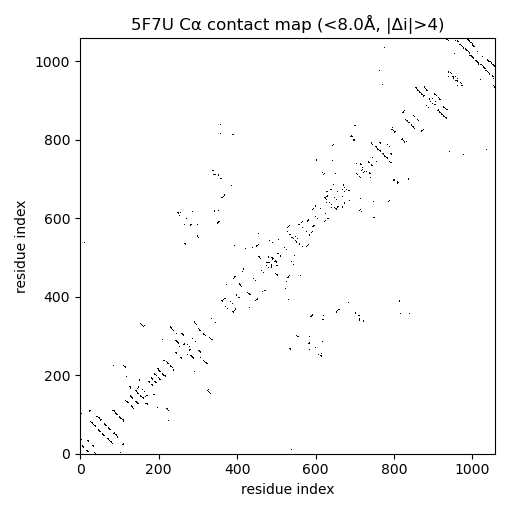LA A C 1
ATOM 5003 O O . ALA A 1 629 ? -46.786 -0.632 7.378 1.00 11.70 657 ALA A O 1
ATOM 5005 N N . TRP A 1 630 ? -46.497 -2.394 6.001 1.00 12.06 658 TRP A N 1
ATOM 5006 C CA . TRP A 1 630 ? -46.314 -3.379 7.068 1.00 12.48 658 TRP A CA 1
ATOM 5007 C C . TRP A 1 630 ? -45.379 -4.456 6.548 1.00 12.79 658 TRP A C 1
ATOM 5008 O O . TRP A 1 630 ? -45.186 -4.569 5.331 1.00 12.94 658 TRP A O 1
ATOM 5019 N N . ASP A 1 631 ? -44.777 -5.225 7.461 1.00 12.71 659 ASP A N 1
ATOM 5020 C CA . ASP A 1 631 ? -43.996 -6.396 7.068 1.00 12.91 659 ASP A CA 1
ATOM 5021 C C . ASP A 1 631 ? -44.991 -7.501 6.696 1.00 12.86 659 ASP A C 1
ATOM 5022 O O . ASP A 1 631 ? -45.567 -8.111 7.587 1.00 13.12 659 ASP A O 1
ATOM 5027 N N . MET A 1 632 ? -45.224 -7.727 5.401 1.00 12.74 660 MET A N 1
ATOM 5028 C CA . MET A 1 632 ? -46.285 -8.657 4.989 1.00 12.92 660 MET A CA 1
ATOM 5029 C C . MET A 1 632 ? -46.034 -10.045 5.584 1.00 12.81 660 MET A C 1
ATOM 5030 O O . MET A 1 632 ? -44.911 -10.560 5.532 1.00 12.45 660 MET A O 1
ATOM 5035 N N . ALA A 1 633 ? -47.077 -10.602 6.202 1.00 12.61 661 ALA A N 1
ATOM 5036 C CA . ALA A 1 633 ? -47.021 -11.915 6.870 1.00 12.88 661 ALA A CA 1
ATOM 5037 C C . ALA A 1 633 ? -46.168 -11.974 8.132 1.00 12.96 661 ALA A C 1
ATOM 5038 O O . ALA A 1 633 ? -45.929 -13.062 8.626 1.00 13.07 661 ALA A O 1
ATOM 5040 N N . GLY A 1 634 ? -45.739 -10.815 8.649 1.00 12.98 662 GLY A N 1
ATOM 5041 C CA . GLY A 1 634 ? -44.975 -10.723 9.922 1.00 12.81 662 GLY A CA 1
ATOM 5042 C C . GLY A 1 634 ? -43.493 -10.955 9.694 1.00 13.35 662 GLY A C 1
ATOM 5043 O O . GLY A 1 634 ? -43.115 -11.700 8.787 1.00 13.33 662 GLY A O 1
ATOM 5044 N N . PHE A 1 635 ? -42.640 -10.328 10.508 1.00 13.66 663 PHE A N 1
ATOM 5045 C CA . PHE A 1 635 ? -41.193 -10.426 10.249 1.00 14.36 663 PHE A CA 1
ATOM 5046 C C . PHE A 1 635 ? -40.477 -11.417 11.173 1.00 15.35 663 PHE A C 1
ATOM 5047 O O . PHE A 1 635 ? -39.304 -11.732 10.968 1.00 15.05 663 PHE A O 1
ATOM 5055 N N . THR A 1 636 ? -41.194 -11.905 12.180 1.00 16.49 664 THR A N 1
ATOM 5056 C CA . THR A 1 636 ? -40.596 -12.802 13.177 1.00 18.27 664 THR A CA 1
ATOM 5057 C C . THR A 1 636 ? -41.622 -13.809 13.698 1.00 18.79 664 THR A C 1
ATOM 5058 O O . THR A 1 636 ? -42.778 -13.767 13.315 1.00 17.22 664 THR A O 1
ATOM 5062 N N . GLY A 1 637 ? -41.166 -14.711 14.569 1.00 20.39 665 GLY A N 1
ATOM 5063 C CA . GLY A 1 637 ? -41.974 -15.818 15.034 1.00 21.96 665 GLY A CA 1
ATOM 5064 C C . GLY A 1 637 ? -41.745 -16.978 14.103 1.00 23.31 665 GLY A C 1
ATOM 5065 O O . GLY A 1 637 ? -40.924 -16.890 13.173 1.00 25.75 665 GLY A O 1
ATOM 5066 N N . ASP A 1 638 ? -42.491 -18.051 14.315 1.00 23.03 666 ASP A N 1
ATOM 5067 C CA . ASP A 1 638 ? -42.408 -19.211 13.431 1.00 23.15 666 ASP A CA 1
ATOM 5068 C C . ASP A 1 638 ? -42.784 -18.776 12.014 1.00 20.91 666 ASP A C 1
ATOM 5069 O O . ASP A 1 638 ? -43.613 -17.861 11.828 1.00 20.08 666 ASP A O 1
ATOM 5074 N N . TYR A 1 639 ? -42.152 -19.408 11.027 1.00 19.53 667 TYR A N 1
ATOM 5075 C CA . TYR A 1 639 ? -42.301 -18.982 9.639 1.00 17.91 667 TYR A CA 1
ATOM 5076 C C . TYR A 1 639 ? -43.780 -19.049 9.260 1.00 17.21 667 TYR A C 1
ATOM 5077 O O . TYR A 1 639 ? -44.478 -19.994 9.665 1.00 17.63 667 TYR A O 1
ATOM 5086 N N . PRO A 1 640 ? -44.286 -18.046 8.494 1.00 16.22 668 PRO A N 1
ATOM 5087 C CA . PRO A 1 640 ? -45.736 -18.073 8.216 1.00 15.81 668 PRO A CA 1
ATOM 5088 C C . PRO A 1 640 ? -46.143 -19.335 7.482 1.00 16.12 668 PRO A C 1
ATOM 5089 O O . PRO A 1 640 ? -45.343 -19.908 6.725 1.00 16.85 668 PRO A O 1
ATOM 5093 N N . THR A 1 641 ? -47.375 -19.779 7.710 1.00 16.07 669 THR A N 1
ATOM 5094 C CA . THR A 1 641 ? -47.912 -20.866 6.910 1.00 16.03 669 THR A CA 1
ATOM 5095 C C . THR A 1 641 ? -48.115 -20.345 5.486 1.00 15.81 669 THR A C 1
ATOM 5096 O O . THR A 1 641 ? -48.175 -19.127 5.265 1.00 15.23 669 THR A O 1
ATOM 5100 N N . ALA A 1 642 ? -48.273 -21.266 4.538 1.00 16.01 670 ALA A N 1
ATOM 5101 C CA . ALA A 1 642 ? -48.533 -20.888 3.148 1.00 15.87 670 ALA A CA 1
ATOM 5102 C C . ALA A 1 642 ? -49.822 -20.089 3.046 1.00 15.85 670 ALA A C 1
ATOM 5103 O O . ALA A 1 642 ? -49.902 -19.105 2.283 1.00 15.58 670 ALA A O 1
ATOM 5105 N N . GLU A 1 643 ? -50.816 -20.499 3.835 1.00 15.87 671 GLU A N 1
ATOM 5106 C CA . GLU A 1 643 ? -52.104 -19.798 3.886 1.00 16.03 671 GLU A CA 1
ATOM 5107 C C . GLU A 1 643 ? -51.917 -18.349 4.325 1.00 15.00 671 GLU A C 1
ATOM 5108 O O . GLU A 1 643 ? -52.378 -17.425 3.655 1.00 14.43 671 GLU A O 1
ATOM 5114 N N . LEU A 1 644 ? -51.240 -18.137 5.455 1.00 14.61 672 LEU A N 1
ATOM 5115 C CA . LEU A 1 644 ? -51.004 -16.756 5.910 1.00 13.90 672 LEU A CA 1
ATOM 5116 C C . LEU A 1 644 ? -50.210 -15.973 4.866 1.00 13.66 672 LEU A C 1
ATOM 5117 O O . LEU A 1 644 ? -50.534 -14.813 4.584 1.00 13.67 672 LEU A O 1
ATOM 5122 N N . TYR A 1 645 ? -49.167 -16.598 4.320 1.00 13.92 673 TYR A N 1
ATOM 5123 C CA . TYR A 1 645 ? -48.322 -15.906 3.360 1.00 13.66 673 TYR A CA 1
ATOM 5124 C C . TYR A 1 645 ? -49.169 -15.427 2.161 1.00 13.60 673 TYR A C 1
ATOM 5125 O O . TYR A 1 645 ? -49.024 -14.285 1.724 1.00 13.39 673 TYR A O 1
ATOM 5134 N N . LYS A 1 646 ? -50.049 -16.296 1.663 1.00 13.89 674 LYS A N 1
ATOM 5135 C CA . LYS A 1 646 ? -50.889 -15.984 0.497 1.00 14.17 674 LYS A CA 1
ATOM 5136 C C . LYS A 1 646 ? -51.918 -14.896 0.812 1.00 13.96 674 LYS A C 1
ATOM 5137 O O . LYS A 1 646 ? -52.136 -13.974 0.004 1.00 13.94 674 LYS A O 1
ATOM 5143 N N . ARG A 1 647 ? -52.530 -14.979 1.997 1.00 13.85 675 ARG A N 1
ATOM 5144 C CA . ARG A 1 647 ? -53.524 -13.977 2.422 1.00 13.50 675 ARG A CA 1
ATOM 5145 C C . ARG A 1 647 ? -52.896 -12.609 2.602 1.00 13.33 675 ARG A C 1
ATOM 5146 O O . ARG A 1 647 ? -53.467 -11.598 2.173 1.00 13.13 675 ARG A O 1
ATOM 5154 N N . ALA A 1 648 ? -51.715 -12.590 3.218 1.00 13.21 676 ALA A N 1
ATOM 5155 C CA . ALA A 1 648 ? -50.966 -11.371 3.466 1.00 13.37 676 ALA A CA 1
ATOM 5156 C C . ALA A 1 648 ? -50.474 -10.756 2.152 1.00 13.65 676 ALA A C 1
ATOM 5157 O O . ALA A 1 648 ? -50.572 -9.542 1.977 1.00 13.61 676 ALA A O 1
ATOM 5159 N N . THR A 1 649 ? -49.974 -11.597 1.247 1.00 14.01 677 THR A N 1
ATOM 5160 C CA . THR A 1 649 ? -49.527 -11.158 -0.079 1.00 14.55 677 THR A CA 1
ATOM 5161 C C . THR A 1 649 ? -50.627 -10.380 -0.794 1.00 14.37 677 THR A C 1
ATOM 5162 O O . THR A 1 649 ? -50.374 -9.285 -1.299 1.00 13.96 677 THR A O 1
ATOM 5166 N N . ALA A 1 650 ? -51.834 -10.942 -0.824 1.00 14.58 678 ALA A N 1
ATOM 5167 C CA . ALA A 1 650 ? -52.949 -10.347 -1.556 1.00 14.74 678 ALA A CA 1
ATOM 5168 C C . ALA A 1 650 ? -53.296 -8.973 -0.972 1.00 14.60 678 ALA A C 1
ATOM 5169 O O . ALA A 1 650 ? -53.469 -7.993 -1.713 1.00 14.22 678 ALA A O 1
ATOM 5171 N N . MET A 1 651 ? -53.407 -8.910 0.353 1.00 14.54 679 MET A N 1
ATOM 5172 C CA . MET A 1 651 ? -53.717 -7.636 1.003 1.00 14.68 679 MET A CA 1
ATOM 5173 C C . MET A 1 651 ? -52.576 -6.627 0.750 1.00 14.23 679 MET A C 1
ATOM 5174 O O . MET A 1 651 ? -52.845 -5.482 0.409 1.00 14.14 679 MET A O 1
ATOM 5179 N N . ALA A 1 652 ? -51.326 -7.075 0.891 1.00 13.53 680 ALA A N 1
ATOM 5180 C CA . ALA A 1 652 ? -50.165 -6.182 0.775 1.00 13.10 680 ALA A CA 1
ATOM 5181 C C . ALA A 1 652 ? -50.070 -5.550 -0.605 1.00 13.07 680 ALA A C 1
ATOM 5182 O O . ALA A 1 652 ? -49.715 -4.360 -0.739 1.00 13.12 680 ALA A O 1
ATOM 5184 N N . ALA A 1 653 ? -50.405 -6.335 -1.632 1.00 12.82 681 ALA A N 1
ATOM 5185 C CA . ALA A 1 653 ? -50.381 -5.849 -3.012 1.00 13.08 681 ALA A CA 1
ATOM 5186 C C . ALA A 1 653 ? -51.465 -4.785 -3.230 1.00 13.12 681 ALA A C 1
ATOM 5187 O O . ALA A 1 653 ? -51.345 -3.967 -4.141 1.00 13.14 681 ALA A O 1
ATOM 5189 N N . PHE A 1 654 ? -52.481 -4.778 -2.361 1.00 12.98 682 PHE A N 1
ATOM 5190 C CA . PHE A 1 654 ? -53.563 -3.772 -2.379 1.00 13.12 682 PHE A CA 1
ATOM 5191 C C . PHE A 1 654 ? -53.506 -2.844 -1.165 1.00 12.90 682 PHE A C 1
ATOM 5192 O O . PHE A 1 654 ? -54.560 -2.438 -0.631 1.00 13.49 682 PHE A O 1
ATOM 5200 N N . ALA A 1 655 ? -52.280 -2.546 -0.706 1.00 12.85 683 ALA A N 1
ATOM 5201 C CA . ALA A 1 655 ? -52.095 -1.588 0.385 1.00 12.66 683 ALA A CA 1
ATOM 5202 C C . ALA A 1 655 ? -51.177 -0.461 -0.091 1.00 12.54 683 ALA A C 1
ATOM 5203 O O . ALA A 1 655 ? -50.625 -0.554 -1.199 1.00 12.73 683 ALA A O 1
ATOM 5205 N N . PRO A 1 656 ? -51.067 0.651 0.682 1.00 12.17 684 PRO A N 1
ATOM 5206 C CA . PRO A 1 656 ? -50.332 1.809 0.137 1.00 12.17 684 PRO A CA 1
ATOM 5207 C C . PRO A 1 656 ? -48.876 1.487 -0.225 1.00 12.40 684 PRO A C 1
ATOM 5208 O O . PRO A 1 656 ? -48.431 1.864 -1.308 1.00 12.77 684 PRO A O 1
ATOM 5212 N N . ILE A 1 657 ? -48.179 0.757 0.646 1.00 12.43 685 ILE A N 1
ATOM 5213 C CA . ILE A 1 657 ? -46.776 0.371 0.428 1.00 12.71 685 ILE A CA 1
ATOM 5214 C C . ILE A 1 657 ? -46.646 -1.134 0.666 1.00 12.87 685 ILE A C 1
ATOM 5215 O O . ILE A 1 657 ? -47.063 -1.645 1.719 1.00 12.95 685 ILE A O 1
ATOM 5220 N N . MET A 1 658 ? -46.069 -1.831 -0.305 1.00 12.84 686 MET A N 1
ATOM 5221 C CA . MET A 1 658 ? -45.917 -3.292 -0.270 1.00 12.81 686 MET A CA 1
ATOM 5222 C C . MET A 1 658 ? -44.459 -3.632 0.037 1.00 12.63 686 MET A C 1
ATOM 5223 O O . MET A 1 658 ? -43.552 -3.183 -0.677 1.00 12.74 686 MET A O 1
ATOM 5228 N N . GLN A 1 659 ? -44.228 -4.407 1.112 1.00 11.99 687 GLN A N 1
ATOM 5229 C CA . GLN A 1 659 ? -42.848 -4.644 1.596 1.00 12.06 687 GLN A CA 1
ATOM 5230 C C . GLN A 1 659 ? -42.780 -5.957 2.375 1.00 11.91 687 GLN A C 1
ATOM 5231 O O . GLN A 1 659 ? -43.603 -6.172 3.274 1.00 11.91 687 GLN A O 1
ATOM 5237 N N . PHE A 1 660 ? -41.827 -6.825 2.033 1.00 12.08 688 PHE A N 1
ATOM 5238 C CA . PHE A 1 660 ? -41.519 -8.000 2.897 1.00 12.05 688 PHE A CA 1
ATOM 5239 C C . PHE A 1 660 ? -40.241 -7.765 3.667 1.00 12.20 688 PHE A C 1
ATOM 5240 O O . PHE A 1 660 ? -39.360 -7.010 3.218 1.00 12.01 688 PHE A O 1
ATOM 5248 N N . HIS A 1 661 ? -40.134 -8.420 4.822 1.00 12.17 689 HIS A N 1
ATOM 5249 C CA . HIS A 1 661 ? -39.031 -8.163 5.751 1.00 12.35 689 HIS A CA 1
ATOM 5250 C C . HIS A 1 661 ? -38.928 -9.329 6.736 1.00 12.50 689 HIS A C 1
ATOM 5251 O O . HIS A 1 661 ? -39.905 -10.092 6.937 1.00 12.44 689 HIS A O 1
ATOM 5258 N N . SER A 1 662 ? -37.742 -9.489 7.326 1.00 12.86 690 SER A N 1
ATOM 5259 C CA . SER A 1 662 ? -37.533 -10.520 8.327 1.00 13.11 690 SER A CA 1
ATOM 5260 C C . SER A 1 662 ? -36.546 -10.060 9.387 1.00 13.58 690 SER A C 1
ATOM 5261 O O . SER A 1 662 ? -35.591 -9.346 9.093 1.00 13.56 690 SER A O 1
ATOM 5264 N N . GLU A 1 663 ? -36.766 -10.534 10.608 1.00 14.01 691 GLU A N 1
ATOM 5265 C CA . GLU A 1 663 ? -35.990 -10.110 11.771 1.00 15.05 691 GLU A CA 1
ATOM 5266 C C . GLU A 1 663 ? -34.590 -10.730 11.932 1.00 15.64 691 GLU A C 1
ATOM 5267 O O . GLU A 1 663 ? -33.625 -10.040 12.301 1.00 15.63 691 GLU A O 1
ATOM 5273 N N . LYS A 1 664 ? -34.479 -12.041 11.730 1.00 16.23 692 LYS A N 1
ATOM 5274 C CA . LYS A 1 664 ? -33.288 -12.770 12.218 1.00 17.24 692 LYS A CA 1
ATOM 5275 C C . LYS A 1 664 ? -32.020 -12.413 11.451 1.00 17.16 692 LYS A C 1
ATOM 5276 O O . LYS A 1 664 ? -32.045 -12.219 10.233 1.00 16.84 692 LYS A O 1
ATOM 5282 N N . SER A 1 665 ? -30.913 -12.307 12.177 1.00 17.24 693 SER A N 1
ATOM 5283 C CA . SER A 1 665 ? -29.677 -11.778 11.585 1.00 17.88 693 SER A CA 1
ATOM 5284 C C . SER A 1 665 ? -28.822 -12.826 10.878 1.00 18.51 693 SER A C 1
ATOM 5285 O O . SER A 1 665 ? -28.108 -12.488 9.938 1.00 17.85 693 SER A O 1
ATOM 5288 N N . ASP A 1 666 ? -28.856 -14.084 11.342 1.00 18.86 694 ASP A N 1
ATOM 5289 C CA . ASP A 1 666 ? -28.051 -15.148 10.713 1.00 19.83 694 ASP A CA 1
ATOM 5290 C C . ASP A 1 666 ? -28.718 -16.515 10.908 1.00 19.74 694 ASP A C 1
ATOM 5291 O O . ASP A 1 666 ? -28.139 -17.417 11.524 1.00 20.10 694 ASP A O 1
ATOM 5296 N N . PRO A 1 667 ? -29.950 -16.668 10.405 1.00 19.29 695 PRO A N 1
ATOM 5297 C CA . PRO A 1 667 ? -30.682 -17.895 10.682 1.00 19.78 695 PRO A CA 1
ATOM 5298 C C . PRO A 1 667 ? -30.312 -19.022 9.721 1.00 20.63 695 PRO A C 1
ATOM 5299 O O . PRO A 1 667 ? -29.798 -18.762 8.626 1.00 20.76 695 PRO A O 1
ATOM 5303 N N . SER A 1 668 ? -30.592 -20.256 10.134 1.00 21.30 696 SER A N 1
ATOM 5304 C CA . SER A 1 668 ? -30.467 -21.398 9.258 1.00 22.69 696 SER A CA 1
ATOM 5305 C C . SER A 1 668 ? -31.643 -22.316 9.621 1.00 22.77 696 SER A C 1
ATOM 5306 O O . SER A 1 668 ? -31.711 -22.788 10.764 1.00 23.27 696 SER A O 1
ATOM 5309 N N . PRO A 1 669 ? -32.602 -22.537 8.713 1.00 22.08 697 PRO A N 1
ATOM 5310 C CA . PRO A 1 669 ? -32.634 -21.988 7.349 1.00 21.45 697 PRO A CA 1
ATOM 5311 C C . PRO A 1 669 ? -33.025 -20.511 7.281 1.00 20.38 697 PRO A C 1
ATOM 5312 O O . PRO A 1 669 ? -33.398 -19.907 8.301 1.00 20.00 697 PRO A O 1
ATOM 5316 N N . SER A 1 670 ? -32.950 -19.951 6.075 1.00 19.33 698 SER A N 1
ATOM 5317 C CA . SER A 1 670 ? -33.283 -18.545 5.855 1.00 18.36 698 SER A CA 1
ATOM 5318 C C . SER A 1 670 ? -34.662 -18.187 6.392 1.00 17.63 698 SER A C 1
ATOM 5319 O O . SER A 1 670 ? -35.619 -18.951 6.220 1.00 17.51 698 SER A O 1
ATOM 5322 N N . GLU A 1 671 ? -34.756 -16.995 6.970 1.00 16.86 699 GLU A N 1
ATOM 5323 C CA . GLU A 1 671 ? -36.034 -16.453 7.416 1.00 16.82 699 GLU A CA 1
ATOM 5324 C C . GLU A 1 671 ? -36.641 -15.438 6.452 1.00 16.14 699 GLU A C 1
ATOM 5325 O O . GLU A 1 671 ? -37.665 -14.834 6.783 1.00 15.18 699 GLU A O 1
ATOM 5331 N N . GLU A 1 672 ? -36.057 -15.259 5.258 1.00 15.81 700 GLU A N 1
ATOM 5332 C CA . GLU A 1 672 ? -36.626 -14.290 4.298 1.00 15.54 700 GLU A CA 1
ATOM 5333 C C . GLU A 1 672 ? -38.122 -14.526 4.084 1.00 14.99 700 GLU A C 1
ATOM 5334 O O . GLU A 1 672 ? -38.554 -15.668 3.826 1.00 14.94 700 GLU A O 1
ATOM 5340 N N . ARG A 1 673 ? -38.897 -13.444 4.132 1.00 14.08 701 ARG A N 1
ATOM 5341 C CA . ARG A 1 673 ? -40.300 -13.500 3.733 1.00 13.74 701 ARG A CA 1
ATOM 5342 C C . ARG A 1 673 ? -40.459 -13.209 2.228 1.00 13.75 701 ARG A C 1
ATOM 5343 O O . ARG A 1 673 ? -41.491 -12.717 1.775 1.00 13.51 701 ARG A O 1
ATOM 5351 N N . SER A 1 674 ? -39.429 -13.534 1.452 1.00 14.09 702 SER A N 1
ATOM 5352 C CA . SER A 1 674 ? -39.512 -13.466 -0.004 1.00 14.20 702 SER A CA 1
ATOM 5353 C C . SER A 1 674 ? -40.371 -14.630 -0.527 1.00 14.52 702 SER A C 1
ATOM 5354 O O . SER A 1 674 ? -40.486 -15.662 0.158 1.00 14.47 702 SER A O 1
ATOM 5357 N N . PRO A 1 675 ? -40.948 -14.500 -1.755 1.00 14.71 703 PRO A N 1
ATOM 5358 C CA . PRO A 1 675 ? -41.811 -15.599 -2.217 1.00 15.13 703 PRO A CA 1
ATOM 5359 C C . PRO A 1 675 ? -41.028 -16.876 -2.511 1.00 15.57 703 PRO A C 1
ATOM 5360 O O . PRO A 1 675 ? -41.543 -17.958 -2.255 1.00 15.84 703 PRO A O 1
ATOM 5364 N N . TRP A 1 676 ? -39.787 -16.754 -3.005 1.00 15.67 704 TRP A N 1
ATOM 5365 C CA . TRP A 1 676 ? -38.963 -17.931 -3.261 1.00 16.31 704 TRP A CA 1
ATOM 5366 C C . TRP A 1 676 ? -38.584 -18.657 -1.952 1.00 16.33 704 TRP A C 1
ATOM 5367 O O . TRP A 1 676 ? -38.627 -19.893 -1.884 1.00 16.98 704 TRP A O 1
ATOM 5378 N N . ASN A 1 677 ? -38.237 -17.908 -0.906 1.00 15.87 705 ASN A N 1
ATOM 5379 C CA . ASN A 1 677 ? -37.996 -18.553 0.386 1.00 16.07 705 ASN A CA 1
ATOM 5380 C C . ASN A 1 677 ? -39.244 -19.125 1.027 1.00 15.94 705 ASN A C 1
ATOM 5381 O O . ASN A 1 677 ? -39.158 -20.143 1.727 1.00 16.18 705 ASN A O 1
ATOM 5386 N N . ALA A 1 678 ? -40.392 -18.488 0.788 1.00 15.50 706 ALA A N 1
ATOM 5387 C CA . ALA A 1 678 ? -41.656 -19.007 1.319 1.00 15.74 706 ALA A CA 1
ATOM 5388 C C . ALA A 1 678 ? -41.959 -20.382 0.710 1.00 16.58 706 ALA A C 1
ATOM 5389 O O . ALA A 1 678 ? -42.353 -21.306 1.426 1.00 16.90 706 ALA A O 1
ATOM 5391 N N . VAL A 1 679 ? -41.747 -20.515 -0.606 1.00 17.13 707 VAL A N 1
ATOM 5392 C CA . VAL A 1 679 ? -41.831 -21.811 -1.291 1.00 18.12 707 VAL A CA 1
ATOM 5393 C C . VAL A 1 679 ? -40.885 -22.823 -0.615 1.00 18.99 707 VAL A C 1
ATOM 5394 O O . VAL A 1 679 ? -41.307 -23.946 -0.279 1.00 19.52 707 VAL A O 1
ATOM 5398 N N . ALA A 1 680 ? -39.625 -22.432 -0.394 1.00 18.90 708 ALA A N 1
ATOM 5399 C CA . ALA A 1 680 ? -38.623 -23.330 0.207 1.00 19.65 708 ALA A CA 1
ATOM 5400 C C . ALA A 1 680 ? -39.023 -23.793 1.620 1.00 19.83 708 ALA A C 1
ATOM 5401 O O . ALA A 1 680 ? -38.993 -24.998 1.899 1.00 20.55 708 ALA A O 1
ATOM 5403 N N . ARG A 1 681 ? -39.451 -22.854 2.466 1.00 18.97 709 ARG A N 1
ATOM 5404 C CA . ARG A 1 681 ? -39.783 -23.127 3.869 1.00 19.21 709 ARG A CA 1
ATOM 5405 C C . ARG A 1 681 ? -41.064 -23.925 4.075 1.00 19.79 709 ARG A C 1
ATOM 5406 O O . ARG A 1 681 ? -41.109 -24.796 4.946 1.00 19.99 709 ARG A O 1
ATOM 5414 N N . THR A 1 682 ? -42.090 -23.643 3.277 1.00 19.90 710 THR A N 1
ATOM 5415 C CA . THR A 1 682 ? -43.402 -24.302 3.438 1.00 20.39 710 THR A CA 1
ATOM 5416 C C . THR A 1 682 ? -43.551 -25.542 2.565 1.00 21.55 710 THR A C 1
ATOM 5417 O O . THR A 1 682 ? -44.420 -26.369 2.824 1.00 22.44 710 THR A O 1
ATOM 5421 N N . GLY A 1 683 ? -42.753 -25.643 1.503 1.00 21.91 711 GLY A N 1
ATOM 5422 C CA . GLY A 1 683 ? -42.890 -26.722 0.527 1.00 22.61 711 GLY A CA 1
ATOM 5423 C C . GLY A 1 683 ? -44.035 -26.506 -0.445 1.00 22.81 711 GLY A C 1
ATOM 5424 O O . GLY A 1 683 ? -44.298 -27.367 -1.277 1.00 23.88 711 GLY A O 1
ATOM 5425 N N . ASP A 1 684 ? -44.724 -25.365 -0.351 1.00 22.10 712 ASP A N 1
ATOM 5426 C CA . ASP A 1 684 ? -45.874 -25.090 -1.202 1.00 21.89 712 ASP A CA 1
ATOM 5427 C C . ASP A 1 684 ? -45.465 -24.272 -2.419 1.00 21.70 712 ASP A C 1
ATOM 5428 O O . ASP A 1 684 ? -45.371 -23.044 -2.337 1.00 20.60 712 ASP A O 1
ATOM 5433 N N . GLU A 1 685 ? -45.260 -24.961 -3.550 1.00 21.92 713 GLU A N 1
ATOM 5434 C CA . GLU A 1 685 ? -44.805 -24.323 -4.787 1.00 22.29 713 GLU A CA 1
ATOM 5435 C C . GLU A 1 685 ? -45.797 -23.289 -5.336 1.00 21.53 713 GLU A C 1
ATOM 5436 O O . GLU A 1 685 ? -45.393 -22.353 -6.025 1.00 20.92 713 GLU A O 1
ATOM 5442 N N . THR A 1 686 ? -47.087 -23.456 -5.012 1.00 20.67 714 THR A N 1
ATOM 5443 C CA . THR A 1 686 ? -48.132 -22.557 -5.530 1.00 20.04 714 THR A CA 1
ATOM 5444 C C . THR A 1 686 ? -48.056 -21.132 -4.944 1.00 18.99 714 THR A C 1
ATOM 5445 O O . THR A 1 686 ? -48.723 -20.233 -5.447 1.00 18.60 714 THR A O 1
ATOM 5449 N N . ILE A 1 687 ? -47.233 -20.937 -3.908 1.00 18.34 715 ILE A N 1
ATOM 5450 C CA . ILE A 1 687 ? -46.986 -19.595 -3.363 1.00 17.53 715 ILE A CA 1
ATOM 5451 C C . ILE A 1 687 ? -46.445 -18.650 -4.438 1.00 17.57 715 ILE A C 1
ATOM 5452 O O . ILE A 1 687 ? -46.870 -17.494 -4.525 1.00 17.30 715 ILE A O 1
ATOM 5457 N N . LEU A 1 688 ? -45.513 -19.154 -5.251 1.00 17.70 716 LEU A N 1
ATOM 5458 C CA . LEU A 1 688 ? -44.899 -18.315 -6.276 1.00 17.78 716 LEU A CA 1
ATOM 5459 C C . LEU A 1 688 ? -45.897 -17.737 -7.300 1.00 17.63 716 LEU A C 1
ATOM 5460 O O . LEU A 1 688 ? -45.913 -16.506 -7.473 1.00 17.09 716 LEU A O 1
ATOM 5465 N N . PRO A 1 689 ? -46.724 -18.592 -7.961 1.00 18.11 717 PRO A N 1
ATOM 5466 C CA . PRO A 1 689 ? -47.697 -18.016 -8.911 1.00 18.32 717 PRO A CA 1
ATOM 5467 C C . PRO A 1 689 ? -48.742 -17.113 -8.257 1.00 17.92 717 PRO A C 1
ATOM 5468 O O . PRO A 1 689 ? -49.159 -16.131 -8.875 1.00 17.61 717 PRO A O 1
ATOM 5472 N N . THR A 1 690 ? -49.112 -17.404 -7.007 1.00 17.38 718 THR A N 1
ATOM 5473 C CA . THR A 1 690 ? -50.038 -16.536 -6.277 1.00 17.17 718 THR A CA 1
ATOM 5474 C C . THR A 1 690 ? -49.392 -15.183 -5.966 1.00 16.41 718 THR A C 1
ATOM 5475 O O . THR A 1 690 ? -50.006 -14.124 -6.192 1.00 16.27 718 THR A O 1
ATOM 5479 N N . PHE A 1 691 ? -48.148 -15.209 -5.491 1.00 16.20 719 PHE A N 1
ATOM 5480 C CA . PHE A 1 691 ? -47.399 -13.965 -5.264 1.00 15.81 719 PHE A CA 1
ATOM 5481 C C . PHE A 1 691 ? -47.264 -13.146 -6.560 1.00 16.07 719 PHE A C 1
ATOM 5482 O O . PHE A 1 691 ? -47.505 -11.945 -6.567 1.00 15.56 719 PHE A O 1
ATOM 5490 N N . GLN A 1 692 ? -46.846 -13.806 -7.638 1.00 16.67 720 GLN A N 1
ATOM 5491 C CA . GLN A 1 692 ? -46.730 -13.161 -8.949 1.00 17.46 720 GLN A CA 1
ATOM 5492 C C . GLN A 1 692 ? -48.047 -12.540 -9.392 1.00 17.75 720 GLN A C 1
ATOM 5493 O O . GLN A 1 692 ? -48.063 -11.392 -9.850 1.00 17.53 720 GLN A O 1
ATOM 5499 N N . LYS A 1 693 ? -49.155 -13.263 -9.221 1.00 18.13 721 LYS A N 1
ATOM 5500 C CA . LYS A 1 693 ? -50.466 -12.728 -9.614 1.00 18.62 721 LYS A CA 1
ATOM 5501 C C . LYS A 1 693 ? -50.700 -11.386 -8.932 1.00 17.57 721 LYS A C 1
ATOM 5502 O O . LYS A 1 693 ? -51.065 -10.414 -9.586 1.00 17.24 721 LYS A O 1
ATOM 5508 N N . TYR A 1 694 ? -50.499 -11.343 -7.617 1.00 15.72 722 TYR A N 1
ATOM 5509 C CA . TYR A 1 694 ? -50.758 -10.116 -6.863 1.00 15.17 722 TYR A CA 1
ATOM 5510 C C . TYR A 1 694 ? -49.752 -9.003 -7.131 1.00 14.71 722 TYR A C 1
ATOM 5511 O O . TYR A 1 694 ? -50.153 -7.854 -7.302 1.00 14.22 722 TYR A O 1
ATOM 5520 N N . LEU A 1 695 ? -48.463 -9.337 -7.185 1.00 14.72 723 LEU A N 1
ATOM 5521 C CA . LEU A 1 695 ? -47.471 -8.329 -7.543 1.00 14.91 723 LEU A CA 1
ATOM 5522 C C . LEU A 1 695 ? -47.722 -7.766 -8.954 1.00 14.59 723 LEU A C 1
ATOM 5523 O O . LEU A 1 695 ? -47.649 -6.549 -9.160 1.00 14.52 723 LEU A O 1
ATOM 5528 N N . TYR A 1 696 ? -48.000 -8.644 -9.921 1.00 14.51 724 TYR A N 1
ATOM 5529 C CA . TYR A 1 696 ? -48.261 -8.159 -11.291 1.00 14.54 724 TYR A CA 1
ATOM 5530 C C . TYR A 1 696 ? -49.526 -7.322 -11.341 1.00 14.06 724 TYR A C 1
ATOM 5531 O O . TYR A 1 696 ? -49.563 -6.295 -12.025 1.00 14.19 724 TYR A O 1
ATOM 5540 N N . THR A 1 697 ? -50.553 -7.739 -10.601 1.00 13.97 725 THR A N 1
ATOM 5541 C CA . THR A 1 697 ? -51.772 -6.925 -10.501 1.00 13.82 725 THR A CA 1
ATOM 5542 C C . THR A 1 697 ? -51.461 -5.519 -9.980 1.00 13.53 725 THR A C 1
ATOM 5543 O O . THR A 1 697 ? -51.961 -4.516 -10.534 1.00 13.21 725 THR A O 1
ATOM 5547 N N . ARG A 1 698 ? -50.635 -5.444 -8.927 1.00 13.41 726 ARG A N 1
ATOM 5548 C CA . ARG A 1 698 ? -50.248 -4.153 -8.372 1.00 13.40 726 ARG A CA 1
ATOM 5549 C C . ARG A 1 698 ? -49.520 -3.316 -9.436 1.00 13.87 726 ARG A C 1
ATOM 5550 O O . ARG A 1 698 ? -49.793 -2.119 -9.577 1.00 13.88 726 ARG A O 1
ATOM 5558 N N . MET A 1 699 ? -48.630 -3.948 -10.197 1.00 14.37 727 MET A N 1
ATOM 5559 C CA . MET A 1 699 ? -47.959 -3.233 -11.263 1.00 15.11 727 MET A CA 1
ATOM 5560 C C . MET A 1 699 ? -48.927 -2.808 -12.376 1.00 15.08 727 MET A C 1
ATOM 5561 O O . MET A 1 699 ? -48.789 -1.710 -12.921 1.00 14.87 727 MET A O 1
ATOM 5566 N N . ASN A 1 700 ? -49.932 -3.639 -12.661 1.00 14.98 728 ASN A N 1
ATOM 5567 C CA . ASN A 1 700 ? -50.986 -3.258 -13.636 1.00 15.70 728 ASN A CA 1
ATOM 5568 C C . ASN A 1 700 ? -51.769 -2.036 -13.136 1.00 15.56 728 ASN A C 1
ATOM 5569 O O . ASN A 1 700 ? -52.176 -1.177 -13.917 1.00 16.06 728 ASN A O 1
ATOM 5574 N N . LEU A 1 701 ? -51.994 -1.981 -11.827 1.00 15.04 729 LEU A N 1
ATOM 5575 C CA . LEU A 1 701 ? -52.731 -0.872 -11.207 1.00 14.93 729 LEU A CA 1
ATOM 5576 C C . LEU A 1 701 ? -51.865 0.302 -10.779 1.00 14.72 729 LEU A C 1
ATOM 5577 O O . LEU A 1 701 ? -52.369 1.298 -10.236 1.00 14.54 729 LEU A O 1
ATOM 5582 N N . LEU A 1 702 ? -50.563 0.213 -11.020 1.00 14.75 730 LEU A N 1
ATOM 5583 C CA . LEU A 1 702 ? -49.666 1.296 -10.579 1.00 14.93 730 LEU A CA 1
ATOM 5584 C C . LEU A 1 702 ? -50.062 2.704 -11.064 1.00 14.89 730 LEU A C 1
ATOM 5585 O O . LEU A 1 702 ? -49.915 3.653 -10.287 1.00 14.74 730 LEU A O 1
ATOM 5590 N N . PRO A 1 703 ? -50.600 2.854 -12.307 1.00 14.87 731 PRO A N 1
ATOM 5591 C CA . PRO A 1 703 ? -51.010 4.234 -12.662 1.00 15.09 731 PRO A CA 1
ATOM 5592 C C . PRO A 1 703 ? -52.144 4.785 -11.773 1.00 14.65 731 PRO A C 1
ATOM 5593 O O . PRO A 1 703 ? -52.135 5.977 -11.441 1.00 14.58 731 PRO A O 1
ATOM 5597 N N . TYR A 1 704 ? -53.067 3.910 -11.381 1.00 14.11 732 TYR A N 1
ATOM 5598 C CA . TYR A 1 704 ? -54.159 4.230 -10.457 1.00 13.95 732 TYR A CA 1
ATOM 5599 C C . TYR A 1 704 ? -53.617 4.482 -9.049 1.00 13.34 732 TYR A C 1
ATOM 5600 O O . TYR A 1 704 ? -53.986 5.473 -8.403 1.00 13.19 732 TYR A O 1
ATOM 5609 N N . ILE A 1 705 ? -52.760 3.571 -8.580 1.00 12.90 733 ILE A N 1
ATOM 5610 C CA . ILE A 1 705 ? -52.150 3.688 -7.245 1.00 12.72 733 ILE A CA 1
ATOM 5611 C C . ILE A 1 705 ? -51.357 4.986 -7.108 1.00 12.93 733 ILE A C 1
ATOM 5612 O O . ILE A 1 705 ? -51.482 5.700 -6.104 1.00 12.30 733 ILE A O 1
ATOM 5617 N N . TYR A 1 706 ? -50.577 5.316 -8.135 1.00 13.48 734 TYR A N 1
ATOM 5618 C CA . TYR A 1 706 ? -49.739 6.502 -8.032 1.00 13.92 734 TYR A CA 1
ATOM 5619 C C . TYR A 1 706 ? -50.557 7.779 -8.152 1.00 14.37 734 TYR A C 1
ATOM 5620 O O . TYR A 1 706 ? -50.240 8.784 -7.513 1.00 14.54 734 TYR A O 1
ATOM 5629 N N . THR A 1 707 ? -51.629 7.744 -8.954 1.00 14.20 735 THR A N 1
ATOM 5630 C CA . THR A 1 707 ? -52.543 8.890 -8.966 1.00 14.38 735 THR A CA 1
ATOM 5631 C C . THR A 1 707 ? -53.157 9.075 -7.578 1.00 13.99 735 THR A C 1
ATOM 5632 O O . THR A 1 707 ? -53.313 10.212 -7.115 1.00 14.27 735 THR A O 1
ATOM 5636 N N . ALA A 1 708 ? -53.501 7.969 -6.920 1.00 13.68 736 ALA A N 1
ATOM 5637 C CA . ALA A 1 708 ? -54.030 8.069 -5.546 1.00 13.38 736 ALA A CA 1
ATOM 5638 C C . ALA A 1 708 ? -52.986 8.642 -4.586 1.00 13.69 736 ALA A C 1
ATOM 5639 O O . ALA A 1 708 ? -53.327 9.426 -3.699 1.00 13.94 736 ALA A O 1
ATOM 5641 N N . ALA A 1 709 ? -51.721 8.284 -4.784 1.00 13.79 737 ALA A N 1
ATOM 5642 C CA . ALA A 1 709 ? -50.639 8.838 -3.957 1.00 14.25 737 ALA A CA 1
ATOM 5643 C C . ALA A 1 709 ? -50.559 10.370 -4.107 1.00 15.11 737 ALA A C 1
ATOM 5644 O O . ALA A 1 709 ? -50.408 11.098 -3.118 1.00 15.10 737 ALA A O 1
ATOM 5646 N N . LYS A 1 710 ? -50.721 10.857 -5.330 1.00 15.87 738 LYS A N 1
ATOM 5647 C CA . LYS A 1 710 ? -50.728 12.294 -5.581 1.00 17.36 738 LYS A CA 1
ATOM 5648 C C . LYS A 1 710 ? -51.947 12.954 -4.950 1.00 17.40 738 LYS A C 1
ATOM 5649 O O . LYS A 1 710 ? -51.834 14.060 -4.428 1.00 17.00 738 LYS A O 1
ATOM 5655 N N . ASP A 1 711 ? -53.094 12.269 -4.993 1.00 17.64 739 ASP A N 1
ATOM 5656 C CA . ASP A 1 711 ? -54.320 12.792 -4.375 1.00 18.74 739 ASP A CA 1
ATOM 5657 C C . ASP A 1 711 ? -54.177 12.926 -2.856 1.00 17.83 739 ASP A C 1
ATOM 5658 O O . ASP A 1 711 ? -54.746 13.836 -2.247 1.00 17.85 739 ASP A O 1
ATOM 5663 N N . THR A 1 712 ? -53.411 12.025 -2.245 1.00 16.72 740 THR A N 1
ATOM 5664 C CA . THR A 1 712 ? -53.073 12.198 -0.814 1.00 16.21 740 THR A CA 1
ATOM 5665 C C . THR A 1 712 ? -52.307 13.507 -0.598 1.00 16.96 740 THR A C 1
ATOM 5666 O O . THR A 1 712 ? -52.625 14.288 0.304 1.00 17.10 740 THR A O 1
ATOM 5670 N N . ALA A 1 713 ? -51.284 13.720 -1.417 1.00 17.65 741 ALA A N 1
ATOM 5671 C CA . ALA A 1 713 ? -50.383 14.865 -1.248 1.00 18.73 741 ALA A CA 1
ATOM 5672 C C . ALA A 1 713 ? -51.115 16.171 -1.523 1.00 20.01 741 ALA A C 1
ATOM 5673 O O . ALA A 1 713 ? -50.902 17.168 -0.812 1.00 20.89 741 ALA A O 1
ATOM 5675 N N . ASP A 1 714 ? -51.980 16.165 -2.539 1.00 20.66 742 ASP A N 1
ATOM 5676 C CA . ASP A 1 714 ? -52.710 17.374 -2.943 1.00 22.28 742 ASP A CA 1
ATOM 5677 C C . ASP A 1 714 ? -53.967 17.644 -2.109 1.00 22.49 742 ASP A C 1
ATOM 5678 O O . ASP A 1 714 ? -54.232 18.799 -1.725 1.00 23.70 742 ASP A O 1
ATOM 5683 N N . ASN A 1 715 ? -54.745 16.596 -1.845 1.00 21.46 743 ASN A N 1
ATOM 5684 C CA . ASN A 1 715 ? -56.100 16.740 -1.314 1.00 21.23 743 ASN A CA 1
ATOM 5685 C C . ASN A 1 715 ? -56.366 16.050 0.014 1.00 20.08 743 ASN A C 1
ATOM 5686 O O . ASN A 1 715 ? -57.509 16.021 0.487 1.00 19.97 743 ASN A O 1
ATOM 5691 N N . GLY A 1 716 ? -55.314 15.511 0.621 1.00 18.80 744 GLY A N 1
ATOM 5692 C CA . GLY A 1 716 ? -55.442 14.884 1.939 1.00 17.99 744 GLY A CA 1
ATOM 5693 C C . GLY A 1 716 ? -56.243 13.597 2.009 1.00 17.42 744 GLY A C 1
ATOM 5694 O O . GLY A 1 716 ? -56.603 13.151 3.111 1.00 17.36 744 GLY A O 1
ATOM 5695 N N . LYS A 1 717 ? -56.561 13.000 0.852 1.00 17.08 745 LYS A N 1
ATOM 5696 C CA . LYS A 1 717 ? -57.307 11.748 0.819 1.00 16.73 745 LYS A CA 1
ATOM 5697 C C . LYS A 1 717 ? -56.335 10.575 0.921 1.00 15.50 745 LYS A C 1
ATOM 5698 O O . LYS A 1 717 ? -55.544 10.339 0.014 1.00 15.22 745 LYS A O 1
ATOM 5704 N N . SER A 1 718 ? -56.392 9.842 2.032 1.00 14.40 746 SER A N 1
ATOM 5705 C CA . SER A 1 718 ? -55.485 8.705 2.202 1.00 13.40 746 SER A CA 1
ATOM 5706 C C . SER A 1 718 ? -55.760 7.618 1.179 1.00 12.96 746 SER A C 1
ATOM 5707 O O . SER A 1 718 ? -56.880 7.493 0.683 1.00 12.73 746 SER A O 1
ATOM 5710 N N . MET A 1 719 ? -54.727 6.831 0.868 1.00 12.78 747 MET A N 1
ATOM 5711 C CA . MET A 1 719 ? -54.830 5.786 -0.154 1.00 12.74 747 MET A CA 1
ATOM 5712 C C . MET A 1 719 ? -55.714 4.615 0.268 1.00 13.04 747 MET A C 1
ATOM 5713 O O . MET A 1 719 ? -56.496 4.092 -0.535 1.00 13.21 747 MET A O 1
ATOM 5718 N N . MET A 1 720 ? -55.588 4.216 1.534 1.00 12.88 748 MET A N 1
ATOM 5719 C CA . MET A 1 720 ? -56.351 3.089 2.049 1.00 12.92 748 MET A CA 1
ATOM 5720 C C . MET A 1 720 ? -57.207 3.617 3.175 1.00 12.37 748 MET A C 1
ATOM 5721 O O . MET A 1 720 ? -56.656 4.203 4.100 1.00 12.90 748 MET A O 1
ATOM 5726 N N . ARG A 1 721 ? -58.533 3.439 3.107 1.00 11.64 749 ARG A N 1
ATOM 5727 C CA . ARG A 1 721 ? -59.425 4.084 4.086 1.00 11.40 749 ARG A CA 1
ATOM 5728 C C . ARG A 1 721 ? -60.455 3.128 4.677 1.00 11.15 749 ARG A C 1
ATOM 5729 O O . ARG A 1 721 ? -61.045 2.318 3.973 1.00 10.65 749 ARG A O 1
ATOM 5737 N N . GLN A 1 722 ? -60.700 3.292 5.972 1.00 11.09 750 GLN A N 1
ATOM 5738 C CA . GLN A 1 722 ? -61.738 2.538 6.683 1.00 11.42 750 GLN A CA 1
ATOM 5739 C C . GLN A 1 722 ? -63.083 2.996 6.070 1.00 11.67 750 GLN A C 1
ATOM 5740 O O . GLN A 1 722 ? -63.213 4.167 5.629 1.00 11.68 750 GLN A O 1
ATOM 5746 N N . MET A 1 723 ? -64.082 2.105 6.046 1.00 11.78 751 MET A N 1
ATOM 5747 C CA . MET A 1 723 ? -65.301 2.371 5.256 1.00 12.43 751 MET A CA 1
ATOM 5748 C C . MET A 1 723 ? -66.057 3.632 5.658 1.00 12.68 751 MET A C 1
ATOM 5749 O O . MET A 1 723 ? -66.617 4.323 4.805 1.00 12.92 751 MET A O 1
ATOM 5754 N N . ALA A 1 724 ? -66.044 3.948 6.954 1.00 12.89 752 ALA A N 1
ATOM 5755 C CA . ALA A 1 724 ? -66.769 5.112 7.475 1.00 13.22 752 ALA A CA 1
ATOM 5756 C C . ALA A 1 724 ? -66.131 6.450 7.055 1.00 13.55 752 ALA A C 1
ATOM 5757 O O . ALA A 1 724 ? -66.739 7.509 7.216 1.00 13.97 752 ALA A O 1
ATOM 5759 N N . MET A 1 725 ? -64.911 6.413 6.509 1.00 13.28 753 MET A N 1
ATOM 5760 C CA . MET A 1 725 ? -64.324 7.639 5.944 1.00 13.83 753 MET A CA 1
ATOM 5761 C C . MET A 1 725 ? -65.041 8.056 4.677 1.00 14.00 753 MET A C 1
ATOM 5762 O O . MET A 1 725 ? -65.097 9.251 4.373 1.00 14.64 753 MET A O 1
ATOM 5767 N N . ASP A 1 726 ? -65.568 7.097 3.916 1.00 13.30 754 ASP A N 1
ATOM 5768 C CA . ASP A 1 726 ? -66.328 7.439 2.706 1.00 13.70 754 ASP A CA 1
ATOM 5769 C C . ASP A 1 726 ? -67.842 7.403 2.921 1.00 14.03 754 ASP A C 1
ATOM 5770 O O . ASP A 1 726 ? -68.621 8.025 2.142 1.00 14.00 754 ASP A O 1
ATOM 5775 N N . TYR A 1 727 ? -68.271 6.672 3.949 1.00 13.96 755 TYR A N 1
ATOM 5776 C CA . TYR A 1 727 ? -69.714 6.429 4.200 1.00 14.63 755 TYR A CA 1
ATOM 5777 C C . TYR A 1 727 ? -70.053 6.632 5.681 1.00 14.76 755 TYR A C 1
ATOM 5778 O O . TYR A 1 727 ? -70.444 5.681 6.365 1.00 14.63 755 TYR A O 1
ATOM 5787 N N . PRO A 1 728 ? -69.907 7.878 6.188 1.00 15.12 756 PRO A N 1
ATOM 5788 C CA . PRO A 1 728 ? -70.022 8.048 7.635 1.00 15.45 756 PRO A CA 1
ATOM 5789 C C . PRO A 1 728 ? -71.418 7.847 8.206 1.00 16.22 756 PRO A C 1
ATOM 5790 O O . PRO A 1 728 ? -71.537 7.525 9.392 1.00 16.35 756 PRO A O 1
ATOM 5794 N N . GLU A 1 729 ? -72.445 8.009 7.374 1.00 17.19 757 GLU A N 1
ATOM 5795 C CA . GLU A 1 729 ? -73.831 7.834 7.843 1.00 18.53 757 GLU A CA 1
ATOM 5796 C C . GLU A 1 729 ? -74.277 6.388 7.807 1.00 18.08 757 GLU A C 1
ATOM 5797 O O . GLU A 1 729 ? -75.324 6.048 8.369 1.00 18.23 757 GLU A O 1
ATOM 5803 N N . ASP A 1 730 ? -73.495 5.540 7.151 1.00 17.09 758 ASP A N 1
ATOM 5804 C CA . ASP A 1 730 ? -73.867 4.142 6.959 1.00 16.73 758 ASP A CA 1
ATOM 5805 C C . ASP A 1 730 ? -73.595 3.339 8.220 1.00 16.20 758 ASP A C 1
ATOM 5806 O O . ASP A 1 730 ? -72.442 3.051 8.544 1.00 15.71 758 ASP A O 1
ATOM 5811 N N . VAL A 1 731 ? -74.672 2.949 8.902 1.00 16.07 759 VAL A N 1
ATOM 5812 C CA . VAL A 1 731 ? -74.546 2.245 10.191 1.00 16.29 759 VAL A CA 1
ATOM 5813 C C . VAL A 1 731 ? -73.754 0.936 10.106 1.00 16.03 759 VAL A C 1
ATOM 5814 O O . VAL A 1 731 ? -73.152 0.499 11.101 1.00 16.40 759 VAL A O 1
ATOM 5818 N N . ASN A 1 732 ? -73.746 0.317 8.926 1.00 15.86 760 ASN A N 1
ATOM 5819 C CA . ASN A 1 732 ? -73.030 -0.937 8.767 1.00 16.07 760 ASN A CA 1
ATOM 5820 C C . ASN A 1 732 ? -71.533 -0.760 8.547 1.00 15.36 760 ASN A C 1
ATOM 5821 O O . ASN A 1 732 ? -70.796 -1.724 8.618 1.00 14.92 760 ASN A O 1
ATOM 5826 N N . ALA A 1 733 ? -71.118 0.464 8.233 1.00 14.81 761 ALA A N 1
ATOM 5827 C CA . ALA A 1 733 ? -69.711 0.768 7.903 1.00 14.59 761 ALA A CA 1
ATOM 5828 C C . ALA A 1 733 ? -68.881 1.113 9.132 1.00 14.79 761 ALA A C 1
ATOM 5829 O O . ALA A 1 733 ? -67.658 1.163 9.045 1.00 14.96 761 ALA A O 1
ATOM 5831 N N . ARG A 1 734 ? -69.542 1.326 10.262 1.00 15.45 762 ARG A N 1
ATOM 5832 C CA . ARG A 1 734 ? -68.936 2.012 11.416 1.00 16.10 762 ARG A CA 1
ATOM 5833 C C . ARG A 1 734 ? -67.745 1.276 12.033 1.00 16.18 762 ARG A C 1
ATOM 5834 O O . ARG A 1 734 ? -66.754 1.912 12.408 1.00 15.85 762 ARG A O 1
ATOM 5842 N N . ASP A 1 735 ? -67.834 -0.050 12.127 1.00 16.29 763 ASP A N 1
ATOM 5843 C CA . ASP A 1 735 ? -66.827 -0.784 12.888 1.00 17.35 763 ASP A CA 1
ATOM 5844 C C . ASP A 1 735 ? -65.959 -1.711 12.032 1.00 16.03 763 ASP A C 1
ATOM 5845 O O . ASP A 1 735 ? -65.101 -2.428 12.564 1.00 15.86 763 ASP A O 1
ATOM 5850 N N . LEU A 1 736 ? -66.177 -1.685 10.721 1.00 14.62 764 LEU A N 1
ATOM 5851 C CA . LEU A 1 736 ? -65.526 -2.632 9.819 1.00 14.07 764 LEU A CA 1
ATOM 5852 C C . LEU A 1 736 ? -64.015 -2.467 9.815 1.00 13.46 764 LEU A C 1
ATOM 5853 O O . LEU A 1 736 ? -63.507 -1.361 9.599 1.00 13.39 764 LEU A O 1
ATOM 5858 N N . ASP A 1 737 ? -63.316 -3.574 10.062 1.00 13.16 765 ASP A N 1
ATOM 5859 C CA . ASP A 1 737 ? -61.854 -3.537 10.113 1.00 13.02 765 ASP A CA 1
ATOM 5860 C C . ASP A 1 737 ? -61.202 -4.629 9.281 1.00 12.61 765 ASP A C 1
ATOM 5861 O O . ASP A 1 737 ? -59.998 -4.869 9.412 1.00 12.49 765 ASP A O 1
ATOM 5866 N N . GLU A 1 738 ? -61.990 -5.296 8.424 1.00 12.40 766 GLU A N 1
ATOM 5867 C CA . GLU A 1 738 ? -61.477 -6.359 7.567 1.00 12.45 766 GLU A CA 1
ATOM 5868 C C . GLU A 1 738 ? -61.797 -6.112 6.095 1.00 12.27 766 GLU A C 1
ATOM 5869 O O . GLU A 1 738 ? -61.786 -7.032 5.263 1.00 12.52 766 GLU A O 1
ATOM 5875 N N . GLN A 1 739 ? -62.052 -4.848 5.777 1.00 11.83 767 GLN A N 1
ATOM 5876 C CA . GLN A 1 739 ? -62.170 -4.390 4.390 1.00 11.82 767 GLN A CA 1
ATOM 5877 C C . GLN A 1 739 ? -61.863 -2.905 4.387 1.00 11.53 767 GLN A C 1
ATOM 5878 O O . GLN A 1 739 ? -61.852 -2.267 5.451 1.00 11.89 767 GLN A O 1
ATOM 5884 N N . TYR A 1 740 ? -61.656 -2.344 3.201 1.00 11.47 768 TYR A N 1
ATOM 5885 C CA . TYR A 1 740 ? -61.330 -0.924 3.105 1.00 11.39 768 TYR A CA 1
ATOM 5886 C C . TYR A 1 740 ? -61.450 -0.435 1.688 1.00 11.40 768 TYR A C 1
ATOM 5887 O O . TYR A 1 740 ? -61.564 -1.237 0.742 1.00 11.53 768 TYR A O 1
ATOM 5896 N N . MET A 1 741 ? -61.425 0.884 1.528 1.00 11.74 769 MET A N 1
ATOM 5897 C CA . MET A 1 741 ? -61.365 1.477 0.191 1.00 12.22 769 MET A CA 1
ATOM 5898 C C . MET A 1 741 ? -59.907 1.709 -0.159 1.00 12.28 769 MET A C 1
ATOM 5899 O O . MET A 1 741 ? -59.098 2.072 0.711 1.00 12.31 769 MET A O 1
ATOM 5904 N N . PHE A 1 742 ? -59.572 1.503 -1.427 1.00 12.05 770 PHE A N 1
ATOM 5905 C CA . PHE A 1 742 ? -58.199 1.669 -1.899 1.00 12.39 770 PHE A CA 1
ATOM 5906 C C . PHE A 1 742 ? -58.248 2.561 -3.125 1.00 12.88 770 PHE A C 1
ATOM 5907 O O . PHE A 1 742 ? -58.898 2.211 -4.119 1.00 13.00 770 PHE A O 1
ATOM 5915 N N . GLY A 1 743 ? -57.603 3.732 -3.038 1.00 13.37 771 GLY A N 1
ATOM 5916 C CA . GLY A 1 743 ? -57.872 4.836 -4.003 1.00 14.46 771 GLY A CA 1
ATOM 5917 C C . GLY A 1 743 ? -59.336 5.261 -3.876 1.00 15.43 771 GLY A C 1
ATOM 5918 O O . GLY A 1 743 ? -59.967 4.973 -2.864 1.00 14.67 771 GLY A O 1
ATOM 5919 N N . ASP A 1 744 ? -59.887 5.916 -4.899 1.00 16.61 772 ASP A N 1
ATOM 5920 C CA . ASP A 1 744 ? -61.285 6.399 -4.805 1.00 18.07 772 ASP A CA 1
ATOM 5921 C C . ASP A 1 744 ? -62.287 5.292 -5.043 1.00 17.94 772 ASP A C 1
ATOM 5922 O O . ASP A 1 744 ? -63.423 5.397 -4.587 1.00 18.33 772 ASP A O 1
ATOM 5927 N N . ASP A 1 745 ? -61.883 4.267 -5.800 1.00 17.72 773 ASP A N 1
ATOM 5928 C CA . ASP A 1 745 ? -62.849 3.396 -6.480 1.00 18.43 773 ASP A CA 1
ATOM 5929 C C . ASP A 1 745 ? -62.904 1.933 -6.096 1.00 17.24 773 ASP A C 1
ATOM 5930 O O . ASP A 1 745 ? -63.873 1.262 -6.466 1.00 17.73 773 ASP A O 1
ATOM 5935 N N . LEU A 1 746 ? -61.885 1.430 -5.398 1.00 15.33 774 LEU A N 1
ATOM 5936 C CA . LEU A 1 746 ? -61.782 -0.017 -5.185 1.00 14.21 774 LEU A CA 1
ATOM 5937 C C . LEU A 1 746 ? -62.111 -0.344 -3.762 1.00 13.86 774 LEU A C 1
ATOM 5938 O O . LEU A 1 746 ? -61.584 0.288 -2.844 1.00 13.67 774 LEU A O 1
ATOM 5943 N N . LEU A 1 747 ? -63.027 -1.300 -3.599 1.00 13.32 775 LEU A N 1
ATOM 5944 C CA . LEU A 1 747 ? -63.323 -1.839 -2.280 1.00 12.94 775 LEU A CA 1
ATOM 5945 C C . LEU A 1 747 ? -62.577 -3.163 -2.162 1.00 12.61 775 LEU A C 1
ATOM 5946 O O . LEU A 1 747 ? -62.804 -4.106 -2.960 1.00 13.09 775 LEU A O 1
ATOM 5951 N N . VAL A 1 748 ? -61.675 -3.244 -1.179 1.00 12.04 776 VAL A N 1
ATOM 5952 C CA . VAL A 1 748 ? -60.836 -4.442 -1.019 1.00 11.90 776 VAL A CA 1
ATOM 5953 C C . VAL A 1 748 ? -61.232 -5.153 0.270 1.00 11.93 776 VAL A C 1
ATOM 5954 O O . VAL A 1 748 ? -61.314 -4.522 1.316 1.00 11.73 776 VAL A O 1
ATOM 5958 N N . ALA A 1 749 ? -61.394 -6.480 0.209 1.00 12.45 777 ALA A N 1
ATOM 5959 C CA . ALA A 1 749 ? -61.801 -7.246 1.375 1.00 13.09 777 ALA A CA 1
ATOM 5960 C C . ALA A 1 749 ? -60.857 -8.417 1.655 1.00 13.39 777 ALA A C 1
ATOM 5961 O O . ALA A 1 749 ? -61.126 -9.541 1.253 1.00 13.89 777 ALA A O 1
ATOM 5963 N N . PRO A 1 750 ? -59.724 -8.153 2.351 1.00 13.61 778 PRO A N 1
ATOM 5964 C CA . PRO A 1 750 ? -58.793 -9.265 2.537 1.00 13.60 778 PRO A CA 1
ATOM 5965 C C . PRO A 1 750 ? -59.339 -10.291 3.527 1.00 13.64 778 PRO A C 1
ATOM 5966 O O . PRO A 1 750 ? -60.218 -9.970 4.334 1.00 13.73 778 PRO A O 1
ATOM 5970 N N . ILE A 1 751 ? -58.862 -11.523 3.413 1.00 13.47 779 ILE A N 1
ATOM 5971 C CA . ILE A 1 751 ? -59.2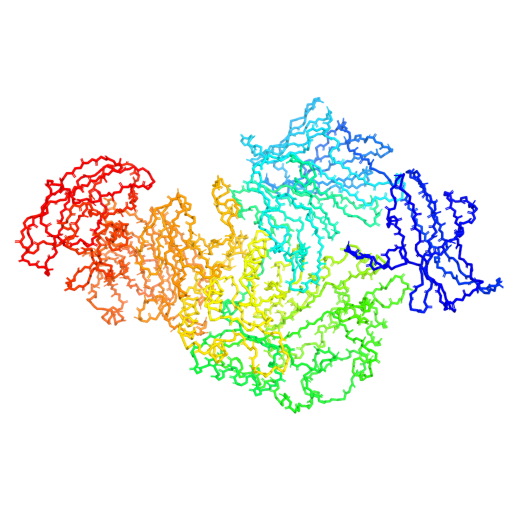71 -12.578 4.334 1.00 13.55 779 ILE A CA 1
ATOM 5972 C C . ILE A 1 751 ? -58.203 -12.612 5.419 1.00 13.77 779 ILE A C 1
ATOM 5973 O O . ILE A 1 751 ? -57.049 -13.015 5.160 1.00 14.02 779 ILE A O 1
ATOM 5978 N N . VAL A 1 752 ? -58.575 -12.173 6.625 1.00 13.65 780 VAL A N 1
ATOM 5979 C CA . VAL A 1 752 ? -57.594 -12.045 7.720 1.00 13.67 780 VAL A CA 1
ATOM 5980 C C . VAL A 1 752 ? -57.891 -13.021 8.856 1.00 14.36 780 VAL A C 1
ATOM 5981 O O . VAL A 1 752 ? -57.373 -12.873 9.972 1.00 14.31 780 VAL A O 1
ATOM 5985 N N . GLN A 1 753 ? -58.711 -14.023 8.557 1.00 15.23 781 GLN A N 1
ATOM 5986 C CA . GLN A 1 753 ? -59.032 -15.081 9.524 1.00 16.28 781 GLN A CA 1
ATOM 5987 C C . GLN A 1 753 ? -58.531 -16.414 9.023 1.00 16.63 781 GLN A C 1
ATOM 5988 O O . GLN A 1 753 ? -58.750 -16.776 7.872 1.00 16.51 781 GLN A O 1
ATOM 5994 N N . GLU A 1 754 ? -57.827 -17.115 9.905 1.00 17.24 782 GLU A N 1
ATOM 5995 C CA . GLU A 1 754 ? -57.285 -18.438 9.621 1.00 18.71 782 GLU A CA 1
ATOM 5996 C C . GLU A 1 754 ? -58.404 -19.430 9.279 1.00 18.65 782 GLU A C 1
ATOM 5997 O O . GLU A 1 754 ? -59.425 -19.495 9.974 1.00 18.10 782 GLU A O 1
ATOM 6003 N N . GLY A 1 755 ? -58.207 -20.182 8.197 1.00 18.35 783 GLY A N 1
ATOM 6004 C CA . GLY A 1 755 ? -59.176 -21.179 7.725 1.00 18.88 783 GLY A CA 1
ATOM 6005 C C . GLY A 1 755 ? -60.401 -20.650 6.990 1.00 18.22 783 GLY A C 1
ATOM 6006 O O . GLY A 1 755 ? -61.240 -21.429 6.556 1.00 18.61 783 GLY A O 1
ATOM 6007 N N . GLN A 1 756 ? -60.522 -19.325 6.851 1.00 17.36 784 GLN A N 1
ATOM 6008 C CA . GLN A 1 756 ? -61.716 -18.745 6.256 1.00 17.12 784 GLN A CA 1
ATOM 6009 C C . GLN A 1 756 ? -61.677 -18.824 4.728 1.00 17.25 784 GLN A C 1
ATOM 6010 O O . GLN A 1 756 ? -60.648 -18.523 4.116 1.00 16.92 784 GLN A O 1
ATOM 6016 N N . THR A 1 757 ? -62.785 -19.261 4.138 1.00 17.82 785 THR A N 1
ATOM 6017 C CA . THR A 1 757 ? -62.994 -19.174 2.688 1.00 18.42 785 THR A CA 1
ATOM 6018 C C . THR A 1 757 ? -64.333 -18.508 2.311 1.00 18.66 785 THR A C 1
ATOM 6019 O O . THR A 1 757 ? -64.526 -18.120 1.163 1.00 18.67 785 THR A O 1
ATOM 6023 N N . GLU A 1 758 ? -65.249 -18.353 3.262 1.00 19.36 786 GLU A N 1
ATOM 6024 C CA . GLU A 1 758 ? -66.469 -17.590 2.978 1.00 20.25 786 GLU A CA 1
ATOM 6025 C C . GLU A 1 758 ? -66.335 -16.206 3.597 1.00 18.51 786 GLU A C 1
ATOM 6026 O O . GLU A 1 758 ? -66.474 -16.051 4.814 1.00 18.01 786 GLU A O 1
ATOM 6032 N N . LYS A 1 759 ? -66.048 -15.220 2.752 1.00 16.80 787 LYS A N 1
ATOM 6033 C CA . LYS A 1 759 ? -65.711 -13.872 3.220 1.00 15.93 787 LYS A CA 1
ATOM 6034 C C . LYS A 1 759 ? -66.928 -12.955 3.137 1.00 16.03 787 LYS A C 1
ATOM 6035 O O . LYS A 1 759 ? -67.496 -12.769 2.056 1.00 15.68 787 LYS A O 1
ATOM 6041 N N . GLU A 1 760 ? -67.321 -12.379 4.277 1.00 16.15 788 GLU A N 1
ATOM 6042 C CA . GLU A 1 760 ? -68.394 -11.375 4.292 1.00 16.38 788 GLU A CA 1
ATOM 6043 C C . GLU A 1 760 ? -67.816 -10.072 3.785 1.00 15.55 788 GLU A C 1
ATOM 6044 O O . GLU A 1 760 ? -66.708 -9.683 4.197 1.00 15.13 788 GLU A O 1
ATOM 6050 N N . VAL A 1 761 ? -68.528 -9.418 2.863 1.00 14.60 789 VAL A N 1
ATOM 6051 C CA . VAL A 1 761 ? -68.118 -8.096 2.380 1.00 14.17 789 VAL A CA 1
ATOM 6052 C C . VAL A 1 761 ? -69.303 -7.161 2.511 1.00 14.20 789 VAL A C 1
ATOM 6053 O O . VAL A 1 761 ? -70.355 -7.419 1.904 1.00 14.59 789 VAL A O 1
ATOM 6057 N N . TYR A 1 762 ? -69.158 -6.089 3.282 1.00 13.84 790 TYR A N 1
ATOM 6058 C CA . TYR A 1 762 ? -70.257 -5.133 3.341 1.00 14.10 790 TYR A CA 1
ATOM 6059 C C . TYR A 1 762 ? -70.153 -4.197 2.131 1.00 14.11 790 TYR A C 1
ATOM 6060 O O . TYR A 1 762 ? -69.095 -3.563 1.924 1.00 13.70 790 TYR A O 1
ATOM 6069 N N . LEU A 1 763 ? -71.229 -4.126 1.333 1.00 14.54 791 LEU A N 1
ATOM 6070 C CA . LEU A 1 763 ? -71.262 -3.228 0.190 1.00 14.82 791 LEU A CA 1
ATOM 6071 C C . LEU A 1 763 ? -72.156 -2.040 0.482 1.00 15.71 791 LEU A C 1
ATOM 6072 O O . LEU A 1 763 ? -73.361 -2.219 0.659 1.00 15.34 791 LEU A O 1
ATOM 6077 N N . PRO A 1 764 ? -71.575 -0.828 0.523 1.00 16.28 792 PRO A N 1
ATOM 6078 C CA . PRO A 1 764 ? -72.406 0.371 0.659 1.00 17.33 792 PRO A CA 1
ATOM 6079 C C . PRO A 1 764 ? -73.324 0.562 -0.540 1.00 18.64 792 PRO A C 1
ATOM 6080 O O . PRO A 1 764 ? -73.156 -0.088 -1.572 1.00 17.56 792 PRO A O 1
ATOM 6084 N N . GLU A 1 765 ? -74.306 1.452 -0.389 1.00 21.00 793 GLU A N 1
ATOM 6085 C CA . GLU A 1 765 ? -75.313 1.643 -1.431 1.00 23.17 793 GLU A CA 1
ATOM 6086 C C . GLU A 1 765 ? -74.622 2.035 -2.747 1.00 22.42 793 GLU A C 1
ATOM 6087 O O . GLU A 1 765 ? -73.607 2.701 -2.732 1.00 22.52 793 GLU A O 1
ATOM 6093 N N . GLY A 1 766 ? -75.156 1.562 -3.870 1.00 22.34 794 GLY A N 1
ATOM 6094 C CA . GLY A 1 766 ? -74.566 1.787 -5.204 1.00 21.88 794 GLY A CA 1
ATOM 6095 C C . GLY A 1 766 ? -74.168 0.450 -5.794 1.00 22.20 794 GLY A C 1
ATOM 6096 O O . GLY A 1 766 ? -74.313 -0.554 -5.142 1.00 25.82 794 GLY A O 1
ATOM 6097 N N . GLU A 1 767 ? -73.603 0.417 -6.989 1.00 20.85 795 GLU A N 1
ATOM 6098 C CA . GLU A 1 767 ? -73.305 -0.857 -7.642 1.00 19.31 795 GLU A CA 1
ATOM 6099 C C . GLU A 1 767 ? -71.808 -1.135 -7.592 1.00 18.12 795 GLU A C 1
ATOM 6100 O O . GLU A 1 767 ? -71.024 -0.232 -7.833 1.00 18.06 795 GLU A O 1
ATOM 6106 N N . TRP A 1 768 ? -71.429 -2.378 -7.280 1.00 16.78 796 TRP A N 1
ATOM 6107 C CA . TRP A 1 768 ? -70.038 -2.789 -7.131 1.00 15.74 796 TRP A CA 1
ATOM 6108 C C . TRP A 1 768 ? -69.765 -3.931 -8.088 1.00 15.86 796 TRP A C 1
ATOM 6109 O O . TRP A 1 768 ? -70.559 -4.861 -8.157 1.00 17.04 796 TRP A O 1
ATOM 6120 N N . VAL A 1 769 ? -68.668 -3.857 -8.835 1.00 15.18 797 VAL A N 1
ATOM 6121 C CA . VAL A 1 769 ? -68.388 -4.883 -9.829 1.00 14.75 797 VAL A CA 1
ATOM 6122 C C . VAL A 1 769 ? -67.062 -5.537 -9.479 1.00 14.43 797 VAL A C 1
ATOM 6123 O O . VAL A 1 769 ? -66.068 -4.853 -9.262 1.00 14.17 797 VAL A O 1
ATOM 6127 N N . ASP A 1 770 ? -67.071 -6.866 -9.418 1.00 14.49 798 ASP A N 1
ATOM 6128 C CA . ASP A 1 770 ? -65.877 -7.675 -9.150 1.00 14.80 798 ASP A CA 1
ATOM 6129 C C . ASP A 1 770 ? -64.852 -7.402 -10.248 1.00 15.04 798 ASP A C 1
ATOM 6130 O O . ASP A 1 770 ? -65.124 -7.640 -11.424 1.00 15.28 798 ASP A O 1
ATOM 6135 N N . ILE A 1 771 ? -63.681 -6.885 -9.886 1.00 15.06 799 ILE A N 1
ATOM 6136 C CA . ILE A 1 771 ? -62.701 -6.482 -10.918 1.00 15.49 799 ILE A CA 1
ATOM 6137 C C . ILE A 1 771 ? -62.043 -7.647 -11.662 1.00 15.54 799 ILE A C 1
ATOM 6138 O O . ILE A 1 771 ? -61.435 -7.441 -12.715 1.00 15.72 799 ILE A O 1
ATOM 6143 N N . TRP A 1 772 ? -62.153 -8.854 -11.108 1.00 15.28 800 TRP A N 1
ATOM 6144 C CA . TRP A 1 772 ? -61.464 -10.020 -11.647 1.00 15.67 800 TRP A CA 1
ATOM 6145 C C . TRP A 1 772 ? -62.282 -10.715 -12.723 1.00 16.01 800 TRP A C 1
ATOM 6146 O O . TRP A 1 772 ? -61.716 -11.360 -13.599 1.00 16.46 800 TRP A O 1
ATOM 6157 N N . ASN A 1 773 ? -63.611 -10.597 -12.636 1.00 15.92 801 ASN A N 1
ATOM 6158 C CA . ASN A 1 773 ? -64.511 -11.444 -13.431 1.00 16.32 801 ASN A CA 1
ATOM 6159 C C . ASN A 1 773 ? -65.813 -10.788 -13.944 1.00 16.28 801 ASN A C 1
ATOM 6160 O O . ASN A 1 773 ? -66.570 -11.420 -14.695 1.00 16.82 801 ASN A O 1
ATOM 6165 N N . GLY A 1 774 ? -66.088 -9.545 -13.538 1.00 16.04 802 GLY A N 1
ATOM 6166 C CA . GLY A 1 774 ? -67.304 -8.863 -13.982 1.00 16.02 802 GLY A CA 1
ATOM 6167 C C . GLY A 1 774 ? -68.589 -9.228 -13.258 1.00 15.96 802 GLY A C 1
ATOM 6168 O O . GLY A 1 774 ? -69.684 -8.877 -13.730 1.00 16.16 802 GLY A O 1
ATOM 6169 N N . GLY A 1 775 ? -68.488 -9.933 -12.124 1.00 15.62 803 GLY A N 1
ATOM 6170 C CA . GLY A 1 775 ? -69.666 -10.198 -11.291 1.00 15.88 803 GLY A CA 1
ATOM 6171 C C . GLY A 1 775 ? -70.248 -8.897 -10.768 1.00 15.77 803 GLY A C 1
ATOM 6172 O O . GLY A 1 775 ? -69.535 -8.059 -10.230 1.00 15.60 803 GLY A O 1
ATOM 6173 N N . VAL A 1 776 ? -71.552 -8.713 -10.937 1.00 16.43 804 VAL A N 1
ATOM 6174 C CA . VAL A 1 776 ? -72.176 -7.460 -10.531 1.00 16.37 804 VAL A CA 1
ATOM 6175 C C . VAL A 1 776 ? -72.804 -7.640 -9.141 1.00 16.34 804 VAL A C 1
ATOM 6176 O O . VAL A 1 776 ? -73.502 -8.621 -8.899 1.00 16.86 804 VAL A O 1
ATOM 6180 N N . HIS A 1 777 ? -72.587 -6.674 -8.247 1.00 16.10 805 HIS A N 1
ATOM 6181 C CA . HIS A 1 777 ? -73.133 -6.756 -6.895 1.00 16.39 805 HIS A CA 1
ATOM 6182 C C . HIS A 1 777 ? -73.777 -5.431 -6.480 1.00 16.54 805 HIS A C 1
ATOM 6183 O O . HIS A 1 777 ? -73.069 -4.489 -6.114 1.00 16.48 805 HIS A O 1
ATOM 6190 N N . PRO A 1 778 ? -75.124 -5.356 -6.526 1.00 17.04 806 PRO A N 1
ATOM 6191 C CA . PRO A 1 778 ? -75.851 -4.226 -5.933 1.00 17.25 806 PRO A CA 1
ATOM 6192 C C . PRO A 1 778 ? -75.476 -3.993 -4.469 1.00 17.22 806 PRO A C 1
ATOM 6193 O O . PRO A 1 778 ? -75.381 -4.946 -3.694 1.00 17.19 806 PRO A O 1
ATOM 6197 N N . GLY A 1 779 ? -75.268 -2.730 -4.107 1.00 17.16 807 GLY A N 1
ATOM 6198 C CA . GLY A 1 779 ? -74.901 -2.369 -2.740 1.00 17.55 807 GLY A CA 1
ATOM 6199 C C . GLY A 1 779 ? -76.039 -2.379 -1.753 1.00 18.01 807 GLY A C 1
ATOM 6200 O O . GLY A 1 779 ? -77.201 -2.651 -2.110 1.00 18.72 807 GLY A O 1
ATOM 6201 N N . GLY A 1 780 ? -75.705 -2.094 -0.498 1.00 18.10 808 GLY A N 1
ATOM 6202 C CA . GLY A 1 780 ? -76.715 -1.991 0.572 1.00 18.60 808 GLY A CA 1
ATOM 6203 C C . GLY A 1 780 ? -76.965 -3.246 1.406 1.00 18.86 808 GLY A C 1
ATOM 6204 O O . GLY A 1 780 ? -78.026 -3.355 2.038 1.00 19.74 808 GLY A O 1
ATOM 6205 N N A GLU A 1 781 ? -76.020 -4.191 1.386 0.50 18.17 809 GLU A N 1
ATOM 6206 N N B GLU A 1 781 ? -75.998 -4.167 1.425 0.50 18.21 809 GLU A N 1
ATOM 6207 C CA A GLU A 1 781 ? -76.109 -5.441 2.150 0.50 17.98 809 GLU A CA 1
ATOM 6208 C CA B GLU A 1 781 ? -76.096 -5.419 2.177 0.50 18.05 809 GLU A CA 1
ATOM 6209 C C A GLU A 1 781 ? -74.723 -6.045 2.297 0.50 17.04 809 GLU A C 1
ATOM 6210 C C B GLU A 1 781 ? -74.706 -6.000 2.349 0.50 17.09 809 GLU A C 1
ATOM 6211 O O A GLU A 1 781 ? -73.788 -5.613 1.623 0.50 16.37 809 GLU A O 1
ATOM 6212 O O B GLU A 1 781 ? -73.756 -5.519 1.732 0.50 16.41 809 GLU A O 1
ATOM 6223 N N . THR A 1 782 ? -74.608 -7.038 3.173 1.00 16.50 810 THR A N 1
ATOM 6224 C CA . THR A 1 782 ? -73.369 -7.788 3.344 1.00 15.59 810 THR A CA 1
ATOM 6225 C C . THR A 1 782 ? -73.521 -9.018 2.453 1.00 15.56 810 THR A C 1
ATOM 6226 O O . THR A 1 782 ? -74.499 -9.797 2.587 1.00 15.67 810 THR A O 1
ATOM 6230 N N . ILE A 1 783 ? -72.575 -9.182 1.544 1.00 15.61 811 ILE A N 1
ATOM 6231 C CA . ILE A 1 783 ? -72.577 -10.359 0.674 1.00 16.26 811 ILE A CA 1
ATOM 6232 C C . ILE A 1 783 ? -71.614 -11.410 1.227 1.00 16.64 811 ILE A C 1
ATOM 6233 O O . ILE A 1 783 ? -70.751 -11.089 2.054 1.00 16.08 811 ILE A O 1
ATOM 6238 N N . SER A 1 784 ? -71.790 -12.658 0.784 1.00 17.35 812 SER A N 1
ATOM 6239 C CA . SER A 1 784 ? -70.833 -13.730 1.076 1.00 17.91 812 SER A CA 1
ATOM 6240 C C . SER A 1 784 ? -70.069 -14.045 -0.202 1.00 17.63 812 SER A C 1
ATOM 6241 O O . SER A 1 784 ? -70.664 -14.418 -1.211 1.00 17.95 812 SER A O 1
ATOM 6244 N N . TYR A 1 785 ? -68.757 -13.861 -0.165 1.00 16.54 813 TYR A N 1
ATOM 6245 C CA . TYR A 1 785 ? -67.899 -14.093 -1.325 1.00 16.46 813 TYR A CA 1
ATOM 6246 C C . TYR A 1 785 ? -67.031 -15.316 -1.063 1.00 16.38 813 TYR A C 1
ATOM 6247 O O . TYR A 1 785 ? -66.303 -15.367 -0.051 1.00 16.08 813 TYR A O 1
ATOM 6256 N N . TYR A 1 786 ? -67.108 -16.315 -1.955 1.00 16.70 814 TYR A N 1
ATOM 6257 C CA . TYR A 1 786 ? -66.235 -17.473 -1.811 1.00 17.40 814 TYR A CA 1
ATOM 6258 C C . TYR A 1 786 ? -64.836 -17.098 -2.296 1.00 17.02 814 TYR A C 1
ATOM 6259 O O . TYR A 1 786 ? -64.634 -16.767 -3.475 1.00 16.65 814 TYR A O 1
ATOM 6268 N N . ALA A 1 787 ? -63.873 -17.167 -1.376 1.00 16.66 815 ALA A N 1
ATOM 6269 C CA . ALA A 1 787 ? -62.489 -16.853 -1.719 1.00 16.27 815 ALA A CA 1
ATOM 6270 C C . ALA A 1 787 ? -61.575 -17.955 -1.214 1.00 16.51 815 ALA A C 1
ATOM 6271 O O . ALA A 1 787 ? -61.282 -18.049 -0.003 1.00 16.33 815 ALA A O 1
ATOM 6273 N N . ASP A 1 788 ? -61.116 -18.798 -2.134 1.00 16.71 816 ASP A N 1
ATOM 6274 C CA . ASP A 1 788 ? -60.098 -19.776 -1.765 1.00 17.18 816 ASP A CA 1
ATOM 6275 C C . ASP A 1 788 ? -58.815 -19.028 -1.449 1.00 16.64 816 ASP A C 1
ATOM 6276 O O . ASP A 1 788 ? -58.772 -17.791 -1.557 1.00 16.00 816 ASP A O 1
ATOM 6281 N N . VAL A 1 789 ? -57.781 -19.762 -1.061 1.00 16.77 817 VAL A N 1
ATOM 6282 C CA . VAL A 1 789 ? -56.536 -19.161 -0.537 1.00 16.68 817 VAL A CA 1
ATOM 6283 C C . VAL A 1 789 ? -55.817 -18.237 -1.537 1.00 16.54 817 VAL A C 1
ATOM 6284 O O . VAL A 1 789 ? -55.042 -17.372 -1.132 1.00 15.93 817 VAL A O 1
ATOM 6288 N N . ASP A 1 790 ? -56.118 -18.396 -2.828 1.00 16.75 818 ASP A N 1
ATOM 6289 C CA . ASP A 1 790 ? -55.484 -17.603 -3.869 1.00 16.89 818 ASP A CA 1
ATOM 6290 C C . ASP A 1 790 ? -56.283 -16.386 -4.297 1.00 16.71 818 ASP A C 1
ATOM 6291 O O . ASP A 1 790 ? -55.820 -15.620 -5.144 1.00 16.96 818 ASP A O 1
ATOM 6296 N N . THR A 1 791 ? -57.453 -16.196 -3.684 1.00 15.99 819 THR A N 1
ATOM 6297 C CA . THR A 1 791 ? -58.485 -15.258 -4.156 1.00 15.96 819 THR A CA 1
ATOM 6298 C C . THR A 1 791 ? -58.676 -14.091 -3.193 1.00 15.34 819 THR A C 1
ATOM 6299 O O . THR A 1 791 ? -58.761 -14.285 -1.971 1.00 15.49 819 THR A O 1
ATOM 6303 N N . LEU A 1 792 ? -58.782 -12.890 -3.758 1.00 14.80 820 LEU A N 1
ATOM 6304 C CA . LEU A 1 792 ? -59.024 -11.675 -2.967 1.00 14.18 820 LEU A CA 1
ATOM 6305 C C . LEU A 1 792 ? -60.236 -10.938 -3.537 1.00 13.83 820 LEU A C 1
ATOM 6306 O O . LEU A 1 792 ? -60.169 -10.491 -4.673 1.00 14.07 820 LEU A O 1
ATOM 6311 N N . PRO A 1 793 ? -61.319 -10.757 -2.753 1.00 13.63 821 PRO A N 1
ATOM 6312 C CA . PRO A 1 793 ? -62.466 -9.974 -3.273 1.00 13.35 821 PRO A CA 1
ATOM 6313 C C . PRO A 1 793 ? -62.076 -8.505 -3.442 1.00 13.16 821 PRO A C 1
ATOM 6314 O O . PRO A 1 793 ? -61.659 -7.872 -2.476 1.00 12.64 821 PRO A O 1
ATOM 6318 N N . VAL A 1 794 ? -62.170 -7.984 -4.665 1.00 13.03 822 VAL A N 1
ATOM 6319 C CA . VAL A 1 794 ? -61.934 -6.550 -4.932 1.00 13.03 822 VAL A CA 1
ATOM 6320 C C . VAL A 1 794 ? -63.009 -6.080 -5.905 1.00 13.34 822 VAL A C 1
ATOM 6321 O O . VAL A 1 794 ? -63.232 -6.734 -6.921 1.00 13.75 822 VAL A O 1
ATOM 6325 N N . PHE A 1 795 ? -63.651 -4.953 -5.590 1.00 13.43 823 PHE A N 1
ATOM 6326 C CA . PHE A 1 795 ? -64.777 -4.442 -6.379 1.00 13.59 823 PHE A CA 1
ATOM 6327 C C . PHE A 1 795 ? -64.586 -2.984 -6.760 1.00 13.94 823 PHE A C 1
ATOM 6328 O O . PHE A 1 795 ? -64.078 -2.184 -5.960 1.00 13.36 823 PHE A O 1
ATOM 6336 N N . ALA A 1 796 ? -65.010 -2.639 -7.974 1.00 14.42 824 ALA A N 1
ATOM 6337 C CA . ALA A 1 796 ? -64.983 -1.247 -8.416 1.00 15.13 824 ALA A CA 1
ATOM 6338 C C . ALA A 1 796 ? -66.345 -0.603 -8.243 1.00 15.70 824 ALA A C 1
ATOM 6339 O O . ALA A 1 796 ? -67.363 -1.181 -8.589 1.00 16.10 824 ALA A O 1
ATOM 6341 N N . LYS A 1 797 ? -66.314 0.628 -7.750 1.00 16.45 825 LYS A N 1
ATOM 6342 C CA . LYS A 1 797 ? -67.481 1.485 -7.544 1.00 17.38 825 LYS A CA 1
ATOM 6343 C C . LYS A 1 797 ? -68.060 1.918 -8.884 1.00 17.35 825 LYS A C 1
ATOM 6344 O O . LYS A 1 797 ? -67.325 2.084 -9.860 1.00 17.23 825 LYS A O 1
ATOM 6350 N N . ALA A 1 798 ? -69.383 2.107 -8.925 1.00 17.49 826 ALA A N 1
ATOM 6351 C CA . ALA A 1 798 ? -70.063 2.613 -10.126 1.00 17.37 826 ALA A CA 1
ATOM 6352 C C . ALA A 1 798 ? -69.441 3.925 -10.594 1.00 17.21 826 ALA A C 1
ATOM 6353 O O . ALA A 1 798 ? -69.205 4.825 -9.788 1.00 16.66 826 ALA A O 1
ATOM 6355 N N . GLY A 1 799 ? -69.166 4.024 -11.889 1.00 17.20 827 GLY A N 1
ATOM 6356 C CA . GLY A 1 799 ? -68.615 5.258 -12.448 1.00 17.51 827 GLY A CA 1
ATOM 6357 C C . GLY A 1 799 ? -67.100 5.283 -12.450 1.00 17.29 827 GLY A C 1
ATOM 6358 O O . GLY A 1 799 ? -66.515 6.198 -13.037 1.00 17.93 827 GLY A O 1
ATOM 6359 N N . ALA A 1 800 ? -66.464 4.269 -11.854 1.00 16.58 828 ALA A N 1
ATOM 6360 C CA . ALA A 1 800 ? -64.985 4.214 -11.762 1.00 16.24 828 ALA A CA 1
ATOM 6361 C C . ALA A 1 800 ? -64.307 4.301 -13.123 1.00 16.51 828 ALA A C 1
ATOM 6362 O O . ALA A 1 800 ? -64.755 3.690 -14.090 1.00 16.72 828 ALA A O 1
ATOM 6364 N N . ILE A 1 801 ? -63.232 5.080 -13.165 1.00 16.45 829 ILE A N 1
ATOM 6365 C CA . ILE A 1 801 ? -62.312 5.168 -14.305 1.00 16.77 829 ILE A CA 1
ATOM 6366 C C . ILE A 1 801 ? -60.947 4.845 -13.708 1.00 16.62 829 ILE A C 1
ATOM 6367 O O . ILE A 1 801 ? -60.425 5.609 -12.899 1.00 16.94 829 ILE A O 1
ATOM 6372 N N . ILE A 1 802 ? -60.407 3.679 -14.070 1.00 16.54 830 ILE A N 1
ATOM 6373 C CA . ILE A 1 802 ? -59.192 3.147 -13.423 1.00 16.02 830 ILE A CA 1
ATOM 6374 C C . ILE A 1 802 ? -58.065 3.009 -14.449 1.00 16.24 830 ILE A C 1
ATOM 6375 O O . ILE A 1 802 ? -58.135 2.135 -15.304 1.00 16.62 830 ILE A O 1
ATOM 6380 N N . PRO A 1 803 ? -57.013 3.855 -14.351 1.00 16.18 831 PRO A N 1
ATOM 6381 C CA . PRO A 1 803 ? -55.874 3.725 -15.279 1.00 16.56 831 PRO A CA 1
ATOM 6382 C C . PRO A 1 803 ? -55.025 2.520 -14.936 1.00 16.60 831 PRO A C 1
ATOM 6383 O O . PRO A 1 803 ? -54.804 2.221 -13.745 1.00 16.13 831 PRO A O 1
ATOM 6387 N N . MET A 1 804 ? -54.561 1.826 -15.969 1.00 16.86 832 MET A N 1
ATOM 6388 C CA . MET A 1 804 ? -53.819 0.587 -15.801 1.00 16.96 832 MET A CA 1
ATOM 6389 C C . MET A 1 804 ? -52.685 0.493 -16.814 1.00 17.07 832 MET A C 1
ATOM 6390 O O . MET A 1 804 ? -52.749 1.084 -17.887 1.00 17.42 832 MET A O 1
ATOM 6395 N N . ASN A 1 805 ? -51.651 -0.248 -16.449 1.00 16.88 833 ASN A N 1
ATOM 6396 C CA . ASN A 1 805 ? -50.543 -0.534 -17.350 1.00 17.27 833 ASN A CA 1
ATOM 6397 C C . ASN A 1 805 ? -50.599 -2.030 -17.639 1.00 17.56 833 ASN A C 1
ATOM 6398 O O . ASN A 1 805 ? -50.289 -2.832 -16.764 1.00 17.07 833 ASN A O 1
ATOM 6403 N N A MET A 1 806 ? -51.014 -2.385 -18.859 0.60 18.37 834 MET A N 1
ATOM 6404 N N B MET A 1 806 ? -51.002 -2.390 -18.856 0.40 17.69 834 MET A N 1
ATOM 6405 C CA A MET A 1 806 ? -51.299 -3.788 -19.232 0.60 19.05 834 MET A CA 1
ATOM 6406 C CA B MET A 1 806 ? -51.252 -3.794 -19.199 0.40 17.86 834 MET A CA 1
ATOM 6407 C C A MET A 1 806 ? -50.337 -4.312 -20.286 0.60 19.44 834 MET A C 1
ATOM 6408 C C B MET A 1 806 ? -50.338 -4.313 -20.289 0.40 18.74 834 MET A C 1
ATOM 6409 O O A MET A 1 806 ? -49.757 -3.537 -21.048 0.60 19.77 834 MET A O 1
ATOM 6410 O O B MET A 1 806 ? -49.784 -3.536 -21.067 0.40 19.16 834 MET A O 1
ATOM 6419 N N . THR A 1 807 ? -50.189 -5.636 -20.337 1.00 19.27 835 THR A N 1
ATOM 6420 C CA . THR A 1 807 ? -49.458 -6.295 -21.433 1.00 20.09 835 THR A CA 1
ATOM 6421 C C . THR A 1 807 ? -50.409 -6.440 -22.625 1.00 20.86 835 THR A C 1
ATOM 6422 O O . THR A 1 807 ? -51.593 -6.101 -22.526 1.00 20.49 835 THR A O 1
ATOM 6426 N N . ASP A 1 808 ? -49.913 -6.986 -23.738 1.00 22.14 836 ASP A N 1
ATOM 6427 C CA . ASP A 1 808 ? -50.793 -7.340 -24.850 1.00 23.21 836 ASP A CA 1
ATOM 6428 C C . ASP A 1 808 ? -51.849 -8.402 -24.507 1.00 22.93 836 ASP A C 1
ATOM 6429 O O . ASP A 1 808 ? -52.746 -8.671 -25.314 1.00 23.31 836 ASP A O 1
ATOM 6434 N N . GLY A 1 809 ? -51.717 -9.038 -23.347 1.00 22.35 837 GLY A N 1
ATOM 6435 C CA . GLY A 1 809 ? -52.709 -9.998 -22.868 1.00 22.05 837 GLY A CA 1
ATOM 6436 C C . GLY A 1 809 ? -53.945 -9.327 -22.284 1.00 21.52 837 GLY A C 1
ATOM 6437 O O . GLY A 1 809 ? -55.025 -9.917 -22.252 1.00 21.52 837 GLY A O 1
ATOM 6438 N N . TYR A 1 810 ? -53.783 -8.095 -21.801 1.00 20.92 838 TYR A N 1
ATOM 6439 C CA . TYR A 1 810 ? -54.891 -7.268 -21.306 1.00 20.22 838 TYR A CA 1
ATOM 6440 C C . TYR A 1 810 ? -55.704 -7.865 -20.129 1.00 20.10 838 TYR A C 1
ATOM 6441 O O . TYR A 1 810 ? -56.857 -7.490 -19.914 1.00 19.86 838 TYR A O 1
ATOM 6450 N N . GLN A 1 811 ? -55.105 -8.788 -19.383 1.00 20.30 839 GLN A N 1
ATOM 6451 C CA . GLN A 1 811 ? -55.743 -9.296 -18.166 1.00 20.62 839 GLN A CA 1
ATOM 6452 C C . GLN A 1 811 ? -54.991 -8.794 -16.939 1.00 19.54 839 GLN A C 1
ATOM 6453 O O . GLN A 1 811 ? -53.784 -8.594 -17.001 1.00 19.03 839 GLN A O 1
ATOM 6459 N N . LEU A 1 812 ? -55.709 -8.619 -15.832 1.00 18.91 840 LEU A N 1
ATOM 6460 C CA . LEU A 1 812 ? -55.063 -8.308 -14.555 1.00 18.44 840 LEU A CA 1
ATOM 6461 C C . LEU A 1 812 ? -54.162 -9.472 -14.149 1.00 18.22 840 LEU A C 1
ATOM 6462 O O . LEU A 1 812 ? -54.496 -10.629 -14.384 1.00 18.84 840 LEU A O 1
ATOM 6467 N N . GLY A 1 813 ? -53.004 -9.163 -13.584 1.00 17.83 841 GLY A N 1
ATOM 6468 C CA . GLY A 1 813 ? -52.079 -10.199 -13.132 1.00 17.79 841 GLY A CA 1
ATOM 6469 C C . GLY A 1 813 ? -51.048 -10.661 -14.154 1.00 18.64 841 GLY A C 1
ATOM 6470 O O . GLY A 1 813 ? -50.476 -11.734 -14.003 1.00 18.61 841 GLY A O 1
ATOM 6471 N N . GLN A 1 814 ? -50.816 -9.847 -15.189 1.00 18.68 842 GLN A N 1
ATOM 6472 C CA . GLN A 1 814 ? -49.808 -10.138 -16.210 1.00 19.33 842 GLN A CA 1
ATOM 6473 C C . GLN A 1 814 ? -48.664 -9.140 -16.101 1.00 19.26 842 GLN A C 1
ATOM 6474 O O . GLN A 1 814 ? -48.894 -7.931 -16.017 1.00 19.04 842 GLN A O 1
ATOM 6480 N N . ASN A 1 815 ? -47.442 -9.666 -16.098 1.00 19.52 843 ASN A N 1
ATOM 6481 C CA . ASN A 1 815 ? -46.224 -8.925 -15.745 1.00 19.68 843 ASN A CA 1
ATOM 6482 C C . ASN A 1 815 ? -45.854 -7.836 -16.755 1.00 20.33 843 ASN A C 1
ATOM 6483 O O . ASN A 1 815 ? -45.510 -8.140 -17.900 1.00 20.59 843 ASN A O 1
ATOM 6488 N N . VAL A 1 816 ? -45.921 -6.578 -16.319 1.00 20.23 844 VAL A N 1
ATOM 6489 C CA . VAL A 1 816 ? -45.450 -5.435 -17.134 1.00 21.08 844 VAL A CA 1
ATOM 6490 C C . VAL A 1 816 ? -44.041 -4.948 -16.762 1.00 21.82 844 VAL A C 1
ATOM 6491 O O . VAL A 1 816 ? -43.538 -3.964 -17.318 1.00 22.47 844 VAL A O 1
ATOM 6495 N N . GLY A 1 817 ? -43.414 -5.620 -15.802 1.00 21.82 845 GLY A N 1
ATOM 6496 C CA . GLY A 1 817 ? -42.032 -5.313 -15.429 1.00 22.38 845 GLY A CA 1
ATOM 6497 C C . GLY A 1 817 ? -41.999 -4.095 -14.522 1.00 22.21 845 GLY A C 1
ATOM 6498 O O . GLY A 1 817 ? -43.039 -3.646 -14.036 1.00 21.84 845 GLY A O 1
ATOM 6499 N N . ASN A 1 818 ? -40.808 -3.567 -14.292 1.00 22.58 846 ASN A N 1
ATOM 6500 C CA . ASN A 1 818 ? -40.635 -2.445 -13.373 1.00 22.78 846 ASN A CA 1
ATOM 6501 C C . ASN A 1 818 ? -39.986 -1.218 -14.011 1.00 24.18 846 ASN A C 1
ATOM 6502 O O . ASN A 1 818 ? -39.422 -0.389 -13.304 1.00 24.03 846 ASN A O 1
ATOM 6507 N N . ASP A 1 819 ? -40.051 -1.094 -15.343 1.00 26.35 847 ASP A N 1
ATOM 6508 C CA . ASP A 1 819 ? -39.451 0.087 -15.981 1.00 28.81 847 ASP A CA 1
ATOM 6509 C C . ASP A 1 819 ? -40.482 1.191 -15.883 1.00 28.74 847 ASP A C 1
ATOM 6510 O O . ASP A 1 819 ? -41.462 1.197 -16.621 1.00 31.31 847 ASP A O 1
ATOM 6515 N N . LEU A 1 820 ? -40.220 2.126 -14.977 1.00 27.06 848 LEU A N 1
ATOM 6516 C CA . LEU A 1 820 ? -41.159 3.193 -14.655 1.00 26.23 848 LEU A CA 1
ATOM 6517 C C . LEU A 1 820 ? -41.079 4.403 -15.591 1.00 26.57 848 LEU A C 1
ATOM 6518 O O . LEU A 1 820 ? -41.757 5.406 -15.343 1.00 26.61 848 LEU A O 1
ATOM 6523 N N . LYS A 1 821 ? -40.276 4.291 -16.656 1.00 26.84 849 LYS A N 1
ATOM 6524 C CA . LYS A 1 821 ? -40.100 5.371 -17.638 1.00 27.56 849 LYS A CA 1
ATOM 6525 C C . LYS A 1 821 ? -41.100 5.313 -18.793 1.00 26.75 849 LYS A C 1
ATOM 6526 O O . LYS A 1 821 ? -41.151 6.241 -19.611 1.00 26.76 849 LYS A O 1
ATOM 6532 N N . SER A 1 822 ? -41.855 4.220 -18.887 1.00 25.81 850 SER A N 1
ATOM 6533 C CA . SER A 1 822 ? -42.830 4.028 -19.976 1.00 25.66 850 SER A CA 1
ATOM 6534 C C . SER A 1 822 ? -43.950 3.087 -19.561 1.00 24.45 850 SER A C 1
ATOM 6535 O O . SER A 1 822 ? -43.802 2.321 -18.609 1.00 23.34 850 SER A O 1
ATOM 6538 N N . TYR A 1 823 ? -45.071 3.156 -20.273 1.00 23.65 851 TYR A N 1
ATOM 6539 C CA . TYR A 1 823 ? -46.121 2.156 -20.127 1.00 23.51 851 TYR A CA 1
ATOM 6540 C C . TYR A 1 823 ? -45.949 1.109 -21.206 1.00 24.39 851 TYR A C 1
ATOM 6541 O O . TYR A 1 823 ? -45.356 1.378 -22.266 1.00 27.17 851 TYR A O 1
ATOM 6550 N N . ASP A 1 824 ? -46.513 -0.064 -20.963 1.00 23.79 852 ASP A N 1
ATOM 6551 C CA . ASP A 1 824 ? -46.662 -1.065 -22.005 1.00 24.56 852 ASP A CA 1
ATOM 6552 C C . ASP A 1 824 ? -47.913 -0.641 -22.805 1.00 24.18 852 ASP A C 1
ATOM 6553 O O . ASP A 1 824 ? -47.787 0.153 -23.753 1.00 26.65 852 ASP A O 1
ATOM 6558 N N . ASN A 1 825 ? -49.092 -1.103 -22.381 1.00 22.54 853 ASN A N 1
ATOM 6559 C CA . ASN A 1 825 ? -50.377 -0.623 -22.917 1.00 21.73 853 ASN A CA 1
ATOM 6560 C C . ASN A 1 825 ? -51.130 0.185 -21.869 1.00 20.29 853 ASN A C 1
ATOM 6561 O O . ASN A 1 825 ? -51.700 -0.387 -20.919 1.00 19.47 853 ASN A O 1
ATOM 6566 N N . LEU A 1 826 ? -51.118 1.505 -22.013 1.00 20.09 854 LEU A N 1
ATOM 6567 C CA . LEU A 1 826 ? -51.866 2.352 -21.063 1.00 19.55 854 LEU A CA 1
ATOM 6568 C C . LEU A 1 826 ? -53.349 2.130 -21.337 1.00 19.43 854 LEU A C 1
ATOM 6569 O O . LEU A 1 826 ? -53.806 2.274 -22.484 1.00 20.07 854 LEU A O 1
ATOM 6574 N N . THR A 1 827 ? -54.076 1.784 -20.276 1.00 18.84 855 THR A N 1
ATOM 6575 C CA . THR A 1 827 ? -55.435 1.253 -20.357 1.00 19.04 855 THR A CA 1
ATOM 6576 C C . THR A 1 827 ? -56.303 1.950 -19.320 1.00 18.75 855 THR A C 1
ATOM 6577 O O . THR A 1 827 ? -55.808 2.280 -18.249 1.00 18.61 855 THR A O 1
ATOM 6581 N N . PHE A 1 828 ? -57.572 2.213 -19.647 1.00 18.81 856 PHE A N 1
ATOM 6582 C CA . PHE A 1 828 ? -58.501 2.751 -18.654 1.00 18.83 856 PHE A CA 1
ATOM 6583 C C . PHE A 1 828 ? -59.700 1.831 -18.562 1.00 18.46 856 PHE A C 1
ATOM 6584 O O . PHE A 1 828 ? -60.445 1.686 -19.542 1.00 18.65 856 PHE A O 1
ATOM 6592 N N . ARG A 1 829 ? -59.859 1.216 -17.393 1.00 17.55 857 ARG A N 1
ATOM 6593 C CA . ARG A 1 829 ? -61.006 0.375 -17.088 1.00 17.30 857 ARG A CA 1
ATOM 6594 C C . ARG A 1 829 ? -62.141 1.280 -16.612 1.00 17.06 857 ARG A C 1
ATOM 6595 O O . ARG A 1 829 ? -61.945 2.096 -15.712 1.00 17.11 857 ARG A O 1
ATOM 6603 N N . VAL A 1 830 ? -63.321 1.127 -17.225 1.00 17.09 858 VAL A N 1
ATOM 6604 C CA . VAL A 1 830 ? -64.445 2.039 -17.034 1.00 17.15 858 VAL A CA 1
ATOM 6605 C C . VAL A 1 830 ? -65.692 1.240 -16.691 1.00 16.84 858 VAL A C 1
ATOM 6606 O O . VAL A 1 830 ? -66.042 0.302 -17.414 1.00 16.86 858 VAL A O 1
ATOM 6610 N N . TYR A 1 831 ? -66.347 1.625 -15.592 1.00 16.66 859 TYR A N 1
ATOM 6611 C CA . TYR A 1 831 ? -67.637 1.065 -15.190 1.00 16.60 859 TYR A CA 1
ATOM 6612 C C . TYR A 1 831 ? -68.671 2.174 -15.335 1.00 16.86 859 TYR A C 1
ATOM 6613 O O . TYR A 1 831 ? -68.900 2.933 -14.381 1.00 16.55 859 TYR A O 1
ATOM 6622 N N . PRO A 1 832 ? -69.293 2.295 -16.539 1.00 17.15 860 PRO A N 1
ATOM 6623 C CA . PRO A 1 832 ? -70.142 3.463 -16.794 1.00 17.82 860 PRO A CA 1
ATOM 6624 C C . PRO A 1 832 ? -71.336 3.541 -15.846 1.00 17.93 860 PRO A C 1
ATOM 6625 O O . PRO A 1 832 ? -72.028 2.540 -15.617 1.00 18.23 860 PRO A O 1
ATOM 6629 N N . SER A 1 833 ? -71.543 4.733 -15.300 1.00 18.11 861 SER A N 1
ATOM 6630 C CA . SER A 1 833 ? -72.675 5.042 -14.432 1.00 18.80 861 SER A CA 1
ATOM 6631 C C . SER A 1 833 ? -72.857 6.543 -14.406 1.00 19.37 861 SER A C 1
ATOM 6632 O O . SER A 1 833 ? -72.088 7.243 -13.761 1.00 19.35 861 SER A O 1
ATOM 6635 N N . GLY A 1 834 ? -73.854 7.034 -15.144 1.00 20.00 862 GLY A N 1
ATOM 6636 C CA . GLY A 1 834 ? -74.056 8.478 -15.304 1.00 20.86 862 GLY A CA 1
ATOM 6637 C C . GLY A 1 834 ? -72.803 9.156 -15.831 1.00 21.52 862 GLY A C 1
ATOM 6638 O O . GLY A 1 834 ? -72.074 8.579 -16.659 1.00 21.25 862 GLY A O 1
ATOM 6639 N N . ASP A 1 835 ? -72.553 10.379 -15.357 1.00 22.11 863 ASP A N 1
ATOM 6640 C CA . ASP A 1 835 ? -71.393 11.157 -15.795 1.00 22.68 863 ASP A CA 1
ATOM 6641 C C . ASP A 1 835 ? -70.326 11.055 -14.747 1.00 22.44 863 ASP A C 1
ATOM 6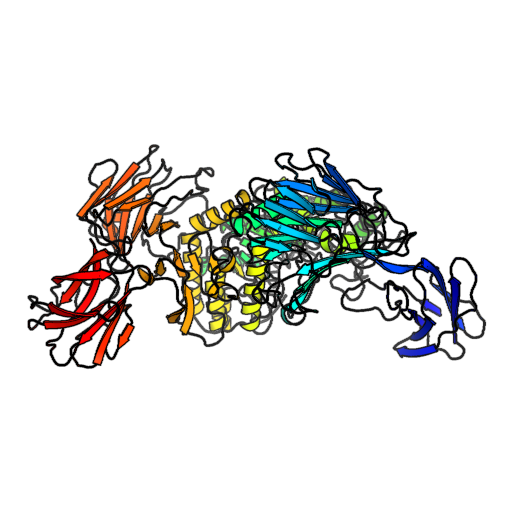642 O O . ASP A 1 835 ? -70.563 11.375 -13.588 1.00 22.24 863 ASP A O 1
ATOM 6647 N N . SER A 1 836 ? -69.160 10.569 -15.148 1.00 21.83 864 SER A N 1
ATOM 6648 C CA . SER A 1 836 ? -68.040 10.506 -14.237 1.00 21.60 864 SER A CA 1
ATOM 6649 C C . SER A 1 836 ? -66.792 11.099 -14.855 1.00 22.10 864 SER A C 1
ATOM 6650 O O . SER A 1 836 ? -66.677 11.225 -16.083 1.00 21.89 864 SER A O 1
ATOM 6653 N N . GLU A 1 837 ? -65.893 11.544 -13.989 1.00 22.72 865 GLU A N 1
ATOM 6654 C CA . GLU A 1 837 ? -64.680 12.214 -14.440 1.00 24.11 865 GLU A CA 1
ATOM 6655 C C . GLU A 1 837 ? -63.527 11.751 -13.583 1.00 22.41 865 GLU A C 1
ATOM 6656 O O . GLU A 1 837 ? -63.719 11.353 -12.424 1.00 22.09 865 GLU A O 1
ATOM 6662 N N . TYR A 1 838 ? -62.336 11.791 -14.157 1.00 20.59 866 TYR A N 1
ATOM 6663 C CA . TYR A 1 838 ? -61.152 11.367 -13.440 1.00 19.14 866 TYR A CA 1
ATOM 6664 C C . TYR A 1 838 ? -59.951 12.151 -13.935 1.00 19.28 866 TYR A C 1
ATOM 6665 O O . TYR A 1 838 ? -59.800 12.348 -15.136 1.00 19.43 866 TYR A O 1
ATOM 6674 N N A SER A 1 839 ? -59.119 12.597 -13.002 0.50 18.81 867 SER A N 1
ATOM 6675 N N B SER A 1 839 ? -59.108 12.592 -13.006 0.50 18.81 867 SER A N 1
ATOM 6676 C CA A SER A 1 839 ? -57.884 13.299 -13.335 0.50 19.19 867 SER A CA 1
ATOM 6677 C CA B SER A 1 839 ? -57.873 13.309 -13.349 0.50 19.18 867 SER A CA 1
ATOM 6678 C C A SER A 1 839 ? -56.732 12.332 -13.135 0.50 18.91 867 SER A C 1
ATOM 6679 C C B SER A 1 839 ? -56.667 12.413 -13.142 0.50 18.94 867 SER A C 1
ATOM 6680 O O A SER A 1 839 ? -56.387 12.007 -11.992 0.50 18.39 867 SER A O 1
ATOM 6681 O O B SER A 1 839 ? -56.210 12.233 -12.005 0.50 18.49 867 SER A O 1
ATOM 6686 N N . PHE A 1 840 ? -56.155 11.860 -14.240 1.00 19.03 868 PHE A N 1
ATOM 6687 C CA . PHE A 1 840 ? -55.034 10.925 -14.206 1.00 18.66 868 PHE A CA 1
ATOM 6688 C C . PHE A 1 840 ? -53.684 11.660 -14.126 1.00 19.00 868 PHE A C 1
ATOM 6689 O O . PHE A 1 840 ? -53.408 12.548 -14.924 1.00 19.41 868 PHE A O 1
ATOM 6697 N N . TYR A 1 841 ? -52.860 11.268 -13.156 1.00 18.39 869 TYR A N 1
ATOM 6698 C CA . TYR A 1 841 ? -51.512 11.796 -13.018 1.00 18.77 869 TYR A CA 1
ATOM 6699 C C . TYR A 1 841 ? -50.547 11.010 -13.889 1.00 19.55 869 TYR A C 1
ATOM 6700 O O . TYR A 1 841 ? -50.131 9.897 -13.539 1.00 19.31 869 TYR A O 1
ATOM 6709 N N . ASP A 1 842 ? -50.190 11.594 -15.027 1.00 20.31 870 ASP A N 1
ATOM 6710 C CA . ASP A 1 842 ? -49.410 10.872 -16.011 1.00 21.28 870 ASP A CA 1
ATOM 6711 C C . ASP A 1 842 ? -47.910 11.108 -15.744 1.00 22.03 870 ASP A C 1
ATOM 6712 O O . ASP A 1 842 ? -47.272 11.947 -16.386 1.00 22.79 870 ASP A O 1
ATOM 6717 N N . ASP A 1 843 ? -47.376 10.344 -14.787 1.00 22.03 871 ASP A N 1
ATOM 6718 C CA . ASP A 1 843 ? -45.983 10.476 -14.323 1.00 23.30 871 ASP A CA 1
ATOM 6719 C C . ASP A 1 843 ? -44.971 10.163 -15.428 1.00 23.76 871 ASP A C 1
ATOM 6720 O O . ASP A 1 843 ? -43.864 10.718 -15.439 1.00 25.16 871 ASP A O 1
ATOM 6725 N N . VAL A 1 844 ? -45.336 9.261 -16.337 1.00 23.54 872 VAL A N 1
ATOM 6726 C CA . VAL A 1 844 ? -44.458 8.875 -17.452 1.00 24.43 872 VAL A CA 1
ATOM 6727 C C . VAL A 1 844 ? -44.162 10.086 -18.334 1.00 25.54 872 VAL A C 1
ATOM 6728 O O . VAL A 1 844 ? -43.042 10.235 -18.840 1.00 26.48 872 VAL A O 1
ATOM 6732 N N . ASN A 1 845 ? -45.153 10.960 -18.476 1.00 25.91 873 ASN A N 1
ATOM 6733 C CA . ASN A 1 845 ? -45.087 12.082 -19.395 1.00 27.37 873 ASN A CA 1
ATOM 6734 C C . ASN A 1 845 ? -45.096 13.444 -18.694 1.00 28.14 873 ASN A C 1
ATOM 6735 O O . ASN A 1 845 ? -45.945 14.298 -18.974 1.00 29.17 873 ASN A O 1
ATOM 6740 N N . GLY A 1 846 ? -44.147 13.627 -17.782 1.00 28.81 874 GLY A N 1
ATOM 6741 C CA . GLY A 1 846 ? -43.869 14.933 -17.171 1.00 29.96 874 GLY A CA 1
ATOM 6742 C C . GLY A 1 846 ? -44.858 15.342 -16.096 1.00 29.69 874 GLY A C 1
ATOM 6743 O O . GLY A 1 846 ? -44.907 16.513 -15.705 1.00 30.48 874 GLY A O 1
ATOM 6744 N N . GLY A 1 847 ? -45.657 14.382 -15.638 1.00 28.39 875 GLY A N 1
ATOM 6745 C CA . GLY A 1 847 ? -46.626 14.633 -14.584 1.00 27.73 875 GLY A CA 1
ATOM 6746 C C . GLY A 1 847 ? -47.857 15.410 -15.025 1.00 28.23 875 GLY A C 1
ATOM 6747 O O . GLY A 1 847 ? -48.510 16.032 -14.193 1.00 27.57 875 GLY A O 1
ATOM 6748 N N . GLU A 1 848 ? -48.173 15.389 -16.325 1.00 29.22 876 GLU A N 1
ATOM 6749 C CA . GLU A 1 848 ? -49.365 16.058 -16.861 1.00 30.22 876 GLU A CA 1
ATOM 6750 C C . GLU A 1 848 ? -50.604 15.445 -16.230 1.00 28.68 876 GLU A C 1
ATOM 6751 O O . GLU A 1 848 ? -50.690 14.225 -16.158 1.00 27.51 876 GLU A O 1
ATOM 6757 N N . MET A 1 849 ? -51.562 16.272 -15.800 1.00 27.87 877 MET A N 1
ATOM 6758 C CA . MET A 1 849 ? -52.886 15.749 -15.437 1.00 27.18 877 MET A CA 1
ATOM 6759 C C . MET A 1 849 ? -53.695 15.523 -16.712 1.00 26.74 877 MET A C 1
ATOM 6760 O O . MET A 1 849 ? -53.805 16.421 -17.538 1.00 27.62 877 MET A O 1
ATOM 6765 N N . ARG A 1 850 ? -54.239 14.321 -16.879 1.00 25.26 878 ARG A N 1
ATOM 6766 C CA . ARG A 1 850 ? -55.069 14.004 -18.035 1.00 24.84 878 ARG A CA 1
ATOM 6767 C C . ARG A 1 850 ? -56.495 13.849 -17.532 1.00 24.17 878 ARG A C 1
ATOM 6768 O O . ARG A 1 850 ? -56.784 12.940 -16.750 1.00 22.84 878 ARG A O 1
ATOM 6776 N N . ASP A 1 851 ? -57.368 14.753 -17.973 1.00 24.93 879 ASP A N 1
ATOM 6777 C CA . ASP A 1 851 ? -58.750 14.775 -17.508 1.00 25.12 879 ASP A CA 1
ATOM 6778 C C . ASP A 1 851 ? -59.629 13.959 -18.452 1.00 24.84 879 ASP A C 1
ATOM 6779 O O . ASP A 1 851 ? -59.828 14.342 -19.619 1.00 24.66 879 ASP A O 1
ATOM 6784 N N . ILE A 1 852 ? -60.127 12.831 -17.940 1.00 23.51 880 ILE A N 1
ATOM 6785 C CA . ILE A 1 852 ? -60.946 11.887 -18.708 1.00 23.47 880 ILE A CA 1
ATOM 6786 C C . ILE A 1 852 ? -62.363 11.999 -18.186 1.00 22.42 880 ILE A C 1
ATOM 6787 O O . ILE A 1 852 ? -62.576 12.061 -16.969 1.00 22.02 880 ILE A O 1
ATOM 6792 N N A SER A 1 853 ? -63.339 12.024 -19.087 0.50 22.21 881 SER A N 1
ATOM 6793 N N B SER A 1 853 ? -63.323 12.019 -19.111 0.50 22.55 881 SER A N 1
ATOM 6794 C CA A SER A 1 853 ? -64.728 11.988 -18.646 0.50 21.56 881 SER A CA 1
ATOM 6795 C CA B SER A 1 853 ? -64.744 12.052 -18.767 0.50 22.17 881 SER A CA 1
ATOM 6796 C C A SER A 1 853 ? -65.532 10.982 -19.449 0.50 21.34 881 SER A C 1
ATOM 6797 C C B SER A 1 853 ? -65.462 10.888 -19.433 0.50 21.58 881 SER A C 1
ATOM 6798 O O A SER A 1 853 ? -65.261 10.743 -20.633 0.50 21.68 881 SER A O 1
ATOM 6799 O O B SER A 1 853 ? -65.061 10.443 -20.517 0.50 21.63 881 SER A O 1
ATOM 6804 N N . VAL A 1 854 ? -66.498 10.376 -18.770 1.00 20.70 882 VAL A N 1
ATOM 6805 C CA . VAL A 1 854 ? -67.328 9.306 -19.343 1.00 20.41 882 VAL A CA 1
ATOM 6806 C C . VAL A 1 854 ? -68.768 9.739 -19.149 1.00 20.47 882 VAL A C 1
ATOM 6807 O O . VAL A 1 854 ? -69.127 10.214 -18.078 1.00 19.87 882 VAL A O 1
ATOM 6811 N N . SER A 1 855 ? -69.559 9.603 -20.211 1.00 20.56 883 SER A N 1
ATOM 6812 C CA . SER A 1 855 ? -70.990 9.858 -20.145 1.00 21.21 883 SER A CA 1
ATOM 6813 C C . SER A 1 855 ? -71.766 8.615 -20.549 1.00 21.10 883 SER A C 1
ATOM 6814 O O . SER A 1 855 ? -71.902 8.286 -21.742 1.00 22.05 883 SER A O 1
ATOM 6817 N N . GLU A 1 856 ? -72.275 7.934 -19.529 1.00 20.55 884 GLU A N 1
ATOM 6818 C CA . GLU A 1 856 ? -73.066 6.732 -19.700 1.00 20.59 884 GLU A CA 1
ATOM 6819 C C . GLU A 1 856 ? -74.475 7.112 -20.123 1.00 21.26 884 GLU A C 1
ATOM 6820 O O . GLU A 1 856 ? -75.127 7.934 -19.475 1.00 21.05 884 GLU A O 1
ATOM 6826 N N . ASP A 1 857 ? -74.918 6.523 -21.231 1.00 21.42 885 ASP A N 1
ATOM 6827 C CA . ASP A 1 857 ? -76.255 6.788 -21.784 1.00 22.15 885 ASP A CA 1
ATOM 6828 C C . ASP A 1 857 ? -76.859 5.483 -22.311 1.00 21.90 885 ASP A C 1
ATOM 6829 O O . ASP A 1 857 ? -77.332 5.418 -23.450 1.00 22.50 885 ASP A O 1
ATOM 6834 N N . PHE A 1 858 ? -76.847 4.444 -21.467 1.00 21.15 886 PHE A N 1
ATOM 6835 C CA . PHE A 1 858 ? -77.413 3.131 -21.826 1.00 21.37 886 PHE A CA 1
ATOM 6836 C C . PHE A 1 858 ? -78.877 3.200 -22.271 1.00 22.35 886 PHE A C 1
ATOM 6837 O O . PHE A 1 858 ? -79.320 2.423 -23.125 1.00 22.84 886 PHE A O 1
ATOM 6845 N N . ALA A 1 859 ? -79.617 4.158 -21.721 1.00 22.86 887 ALA A N 1
ATOM 6846 C CA . ALA A 1 859 ? -81.009 4.369 -22.084 1.00 23.80 887 ALA A CA 1
ATOM 6847 C C . ALA A 1 859 ? -81.151 4.634 -23.589 1.00 24.59 887 ALA A C 1
ATOM 6848 O O . ALA A 1 859 ? -82.183 4.306 -24.188 1.00 25.38 887 ALA A O 1
ATOM 6850 N N . ASN A 1 860 ? -80.098 5.198 -24.189 1.00 24.52 888 ASN A N 1
ATOM 6851 C CA . ASN A 1 860 ? -80.013 5.388 -25.643 1.00 25.39 888 ASN A CA 1
ATOM 6852 C C . ASN A 1 860 ? -78.921 4.518 -26.293 1.00 25.28 888 ASN A C 1
ATOM 6853 O O . ASN A 1 860 ? -78.447 4.801 -27.397 1.00 25.30 888 ASN A O 1
ATOM 6858 N N . GLU A 1 861 ? -78.552 3.453 -25.574 1.00 24.96 889 GLU A N 1
ATOM 6859 C CA . GLU A 1 861 ? -77.553 2.461 -25.980 1.00 25.11 889 GLU A CA 1
ATOM 6860 C C . GLU A 1 861 ? -76.200 3.059 -26.374 1.00 24.67 889 GLU A C 1
ATOM 6861 O O . GLU A 1 861 ? -75.609 2.667 -27.371 1.00 25.01 889 GLU A O 1
ATOM 6867 N N . LYS A 1 862 ? -75.712 3.985 -25.551 1.00 23.94 890 LYS A N 1
ATOM 6868 C CA . LYS A 1 862 ? -74.497 4.746 -25.846 1.00 23.91 890 LYS A CA 1
ATOM 6869 C C . LYS A 1 862 ? -73.649 4.944 -24.598 1.00 22.58 890 LYS A C 1
ATOM 6870 O O . LYS A 1 862 ? -74.172 5.092 -23.511 1.00 21.55 890 LYS A O 1
ATOM 6876 N N . VAL A 1 863 ? -72.331 4.883 -24.770 1.00 21.69 891 VAL A N 1
ATOM 6877 C CA . VAL A 1 863 ? -71.387 5.335 -23.752 1.00 20.90 891 VAL A CA 1
ATOM 6878 C C . VAL A 1 863 ? -70.409 6.216 -24.513 1.00 21.21 891 VAL A C 1
ATOM 6879 O O . VAL A 1 863 ? -69.890 5.814 -25.553 1.00 21.25 891 VAL A O 1
ATOM 6883 N N . SER A 1 864 ? -70.173 7.415 -23.998 1.00 21.29 892 SER A N 1
ATOM 6884 C CA . SER A 1 864 ? -69.221 8.323 -24.627 1.00 22.20 892 SER A CA 1
ATOM 6885 C C . SER A 1 864 ? -68.035 8.539 -23.711 1.00 21.91 892 SER A C 1
ATOM 6886 O O . SER A 1 864 ? -68.195 8.666 -22.499 1.00 21.65 892 SER A O 1
ATOM 6889 N N . VAL A 1 865 ? -66.841 8.531 -24.294 1.00 22.19 893 VAL A N 1
ATOM 6890 C CA . VAL A 1 865 ? -65.612 8.800 -23.541 1.00 22.38 893 VAL A CA 1
ATOM 6891 C C . VAL A 1 865 ? -64.912 9.997 -24.178 1.00 23.64 893 VAL A C 1
ATOM 6892 O O . VAL A 1 865 ? -64.657 10.003 -25.393 1.00 23.82 893 VAL A O 1
ATOM 6896 N N . ASP A 1 866 ? -64.648 11.008 -23.356 1.00 24.48 894 ASP A N 1
ATOM 6897 C CA . ASP A 1 866 ? -63.936 12.190 -23.789 1.00 26.17 894 ASP A CA 1
ATOM 6898 C C . ASP A 1 866 ? -62.499 12.043 -23.341 1.00 25.54 894 ASP A C 1
ATOM 6899 O O . ASP A 1 866 ? -62.183 12.177 -22.149 1.00 24.30 894 ASP A O 1
ATOM 6904 N N . LEU A 1 867 ? -61.642 11.721 -24.304 1.00 25.61 895 LEU A N 1
ATOM 6905 C CA . LEU A 1 867 ? -60.229 11.487 -24.035 1.00 25.71 895 LEU A CA 1
ATOM 6906 C C . LEU A 1 867 ? -59.444 12.775 -24.327 1.00 26.12 895 LEU A C 1
ATOM 6907 O O . LEU A 1 867 ? -59.618 13.376 -25.384 1.00 26.08 895 LEU A O 1
ATOM 6912 N N . PRO A 1 868 ? -58.611 13.236 -23.370 1.00 25.85 896 PRO A N 1
ATOM 6913 C CA . PRO A 1 868 ? -57.846 14.450 -23.635 1.00 26.37 896 PRO A CA 1
ATOM 6914 C C . PRO A 1 868 ? -56.658 14.101 -24.533 1.00 26.70 896 PRO A C 1
ATOM 6915 O O . PRO A 1 868 ? -56.475 12.922 -24.857 1.00 26.21 896 PRO A O 1
ATOM 6919 N N . ALA A 1 869 ? -55.863 15.101 -24.918 1.00 27.43 897 ALA A N 1
ATOM 6920 C CA . ALA A 1 869 ? -54.589 14.843 -25.586 1.00 27.92 897 ALA A CA 1
ATOM 6921 C C . ALA A 1 869 ? -53.761 13.878 -24.717 1.00 27.54 897 ALA A C 1
ATOM 6922 O O . ALA A 1 869 ? -53.717 14.031 -23.492 1.00 27.28 897 ALA A O 1
ATOM 6924 N N . MET A 1 870 ? -53.157 12.874 -25.351 1.00 28.01 898 MET A N 1
ATOM 6925 C CA . MET A 1 870 ? -52.322 11.878 -24.654 1.00 28.22 898 MET A CA 1
ATOM 6926 C C . MET A 1 870 ? -50.998 11.730 -25.396 1.00 28.92 898 MET A C 1
ATOM 6927 O O . MET A 1 870 ? -50.927 11.974 -26.603 1.00 30.17 898 MET A O 1
ATOM 6932 N N . ALA A 1 871 ? -49.964 11.306 -24.677 1.00 28.32 899 ALA A N 1
ATOM 6933 C CA . ALA A 1 871 ? -48.660 11.067 -25.280 1.00 28.92 899 ALA A CA 1
ATOM 6934 C C . ALA A 1 871 ? -48.508 9.618 -25.732 1.00 28.76 899 ALA A C 1
ATOM 6935 O O . ALA A 1 871 ? -47.553 9.278 -26.428 1.00 30.18 899 ALA A O 1
ATOM 6937 N N . ASP A 1 872 ? -49.460 8.773 -25.343 1.00 27.70 900 ASP A N 1
ATOM 6938 C CA . ASP A 1 872 ? -49.412 7.341 -25.622 1.00 27.28 900 ASP A CA 1
ATOM 6939 C C . ASP A 1 872 ? -50.699 6.893 -26.281 1.00 26.61 900 ASP A C 1
ATOM 6940 O O . ASP A 1 872 ? -51.750 7.503 -26.075 1.00 25.71 900 ASP A O 1
ATOM 6945 N N . GLU A 1 873 ? -50.604 5.813 -27.054 1.00 26.46 901 GLU A N 1
ATOM 6946 C CA . GLU A 1 873 ? -51.765 4.996 -27.425 1.00 26.32 901 GLU A CA 1
ATOM 6947 C C . GLU A 1 873 ? -52.539 4.641 -26.149 1.00 24.91 901 GLU A C 1
ATOM 6948 O O . GLU A 1 873 ? -51.946 4.416 -25.096 1.00 23.53 901 GLU A O 1
ATOM 6954 N N . THR A 1 874 ? -53.859 4.653 -26.231 1.00 24.40 902 THR A N 1
ATOM 6955 C CA . THR A 1 874 ? -54.684 4.324 -25.078 1.00 23.96 902 THR A CA 1
ATOM 6956 C C . THR A 1 874 ? -55.667 3.220 -25.431 1.00 23.32 902 THR A C 1
ATOM 6957 O O . THR A 1 874 ? -56.157 3.170 -26.548 1.00 23.78 902 THR A O 1
ATOM 6961 N N . THR A 1 875 ? -55.959 2.354 -24.465 1.00 22.09 903 THR A N 1
ATOM 6962 C CA . THR A 1 875 ? -56.987 1.336 -24.623 1.00 21.86 903 THR A CA 1
ATOM 6963 C C . THR A 1 875 ? -58.033 1.531 -23.530 1.00 21.60 903 THR A C 1
ATOM 6964 O O . THR A 1 875 ? -57.705 1.488 -22.346 1.00 20.90 903 THR A O 1
ATOM 6968 N N . MET A 1 876 ? -59.279 1.763 -23.920 1.00 21.76 904 MET A N 1
ATOM 6969 C CA . MET A 1 876 ? -60.372 1.725 -22.953 1.00 21.84 904 MET A CA 1
ATOM 6970 C C . MET A 1 876 ? -60.819 0.271 -22.783 1.00 21.22 904 MET A C 1
ATOM 6971 O O . MET A 1 876 ? -60.917 -0.470 -23.771 1.00 21.34 904 MET A O 1
ATOM 6976 N N . GLN A 1 877 ? -61.115 -0.127 -21.546 1.00 19.75 905 GLN A N 1
ATOM 6977 C CA . GLN A 1 877 ? -61.863 -1.362 -21.315 1.00 19.01 905 GLN A CA 1
ATOM 6978 C C . GLN A 1 877 ? -63.170 -0.992 -20.633 1.00 18.33 905 GLN A C 1
ATOM 6979 O O . GLN A 1 877 ? -63.211 -0.744 -19.422 1.00 17.86 905 GLN A O 1
ATOM 6985 N N . VAL A 1 878 ? -64.238 -0.963 -21.419 1.00 18.17 906 VAL A N 1
ATOM 6986 C CA . VAL A 1 878 ? -65.536 -0.479 -20.939 1.00 17.98 906 VAL A CA 1
ATOM 6987 C C . VAL A 1 878 ? -66.433 -1.664 -20.594 1.00 17.80 906 VAL A C 1
ATOM 6988 O O . VAL A 1 878 ? -66.701 -2.519 -21.451 1.00 18.43 906 VAL A O 1
ATOM 6992 N N . PHE A 1 879 ? -66.953 -1.670 -19.364 1.00 17.23 907 PHE A N 1
ATOM 6993 C CA . PHE A 1 879 ? -67.884 -2.718 -18.899 1.00 17.03 907 PHE A CA 1
ATOM 6994 C C . PHE A 1 879 ? -69.229 -2.468 -19.578 1.00 17.70 907 PHE A C 1
ATOM 6995 O O . PHE A 1 879 ? -69.872 -1.443 -19.324 1.00 17.98 907 PHE A O 1
ATOM 7003 N N . SER A 1 880 ? -69.627 -3.367 -20.479 1.00 18.02 908 SER A N 1
ATOM 7004 C CA . SER A 1 880 ? -70.868 -3.197 -21.258 1.00 18.57 908 SER A CA 1
ATOM 7005 C C . SER A 1 880 ? -71.126 -4.426 -22.088 1.00 18.89 908 SER A C 1
ATOM 7006 O O . SER A 1 880 ? -70.264 -5.291 -22.196 1.00 18.54 908 SER A O 1
ATOM 7009 N N . THR A 1 881 ? -72.307 -4.489 -22.705 1.00 19.38 909 THR A N 1
ATOM 7010 C CA . THR A 1 881 ? -72.540 -5.499 -23.744 1.00 20.08 909 THR A CA 1
ATOM 7011 C C . THR A 1 881 ? -71.773 -5.113 -25.015 1.00 20.99 909 THR A C 1
ATOM 7012 O O . THR A 1 881 ? -71.211 -4.019 -25.099 1.00 20.85 909 THR A O 1
ATOM 7016 N N . GLU A 1 882 ? -71.778 -6.005 -26.004 1.00 22.02 910 GLU A N 1
ATOM 7017 C CA . GLU A 1 882 ? -71.016 -5.792 -27.240 1.00 22.92 910 GLU A CA 1
ATOM 7018 C C . GLU A 1 882 ? -71.574 -4.659 -28.105 1.00 22.94 910 GLU A C 1
ATOM 7019 O O . GLU A 1 882 ? -72.744 -4.713 -28.481 1.00 23.30 910 GLU A O 1
ATOM 7025 N N . PRO A 1 883 ? -70.732 -3.665 -28.464 1.00 22.63 911 PRO A N 1
ATOM 7026 C CA . PRO A 1 883 ? -71.198 -2.594 -29.360 1.00 23.09 911 PRO A CA 1
ATOM 7027 C C . PRO A 1 883 ? -71.574 -3.078 -30.751 1.00 23.92 911 PRO A C 1
ATOM 7028 O O . PRO A 1 883 ? -71.102 -4.136 -31.201 1.00 24.17 911 PRO A O 1
ATOM 7032 N N . THR A 1 884 ? -72.414 -2.294 -31.418 1.00 24.14 912 THR A N 1
ATOM 7033 C CA . THR A 1 884 ? -72.687 -2.492 -32.840 1.00 25.07 912 THR A CA 1
ATOM 7034 C C . THR A 1 884 ? -71.699 -1.697 -33.699 1.00 25.59 912 THR A C 1
ATOM 7035 O O . THR A 1 884 ? -71.448 -2.054 -34.848 1.00 26.44 912 THR A O 1
ATOM 7039 N N . SER A 1 885 ? -71.167 -0.611 -33.144 1.00 25.10 913 SER A N 1
ATOM 7040 C CA . SER A 1 885 ? -70.070 0.144 -33.752 1.00 25.57 913 SER A CA 1
ATOM 7041 C C . SER A 1 885 ? -69.390 0.994 -32.701 1.00 24.90 913 SER A C 1
ATOM 7042 O O . SER A 1 885 ? -69.953 1.247 -31.626 1.00 24.13 913 SER A O 1
ATOM 7045 N N . VAL A 1 886 ? -68.164 1.416 -33.006 1.00 25.18 914 VAL A N 1
ATOM 7046 C CA . VAL A 1 886 ? -67.430 2.358 -32.154 1.00 24.72 914 VAL A CA 1
ATOM 7047 C C . VAL A 1 886 ? -66.872 3.433 -33.072 1.00 25.47 914 VAL A C 1
ATOM 7048 O O . VAL A 1 886 ? -66.328 3.115 -34.116 1.00 25.92 914 VAL A O 1
ATOM 7052 N N . THR A 1 887 ? -67.025 4.692 -32.676 1.00 25.52 915 THR A N 1
ATOM 7053 C CA . THR A 1 887 ? -66.458 5.806 -33.426 1.00 26.38 915 THR A CA 1
ATOM 7054 C C . THR A 1 887 ? -65.464 6.582 -32.583 1.00 25.96 915 THR A C 1
ATOM 7055 O O . THR A 1 887 ? -65.554 6.612 -31.346 1.00 25.05 915 THR A O 1
ATOM 7059 N N . ILE A 1 888 ? -64.503 7.196 -33.262 1.00 26.54 916 ILE A N 1
ATOM 7060 C CA . ILE A 1 888 ? -63.600 8.138 -32.629 1.00 26.71 916 ILE A CA 1
ATOM 7061 C C . ILE A 1 888 ? -63.644 9.370 -33.511 1.00 28.03 916 ILE A C 1
ATOM 7062 O O . ILE A 1 888 ? -63.374 9.286 -34.708 1.00 28.67 916 ILE A O 1
ATOM 7067 N N . ASP A 1 889 ? -64.021 10.498 -32.911 1.00 28.52 917 ASP A N 1
ATOM 7068 C CA . ASP A 1 889 ? -64.250 11.758 -33.636 1.00 30.02 917 ASP A CA 1
ATOM 7069 C C . ASP A 1 889 ? -65.250 11.600 -34.795 1.00 31.25 917 ASP A C 1
ATOM 7070 O O . ASP A 1 889 ? -65.110 12.234 -35.848 1.00 31.90 917 ASP A O 1
ATOM 7075 N N . GLY A 1 890 ? -66.252 10.743 -34.585 1.00 31.39 918 GLY A N 1
ATOM 7076 C CA . GLY A 1 890 ? -67.303 10.472 -35.581 1.00 32.90 918 GLY A CA 1
ATOM 7077 C C . GLY A 1 890 ? -66.971 9.397 -36.599 1.00 33.92 918 GLY A C 1
ATOM 7078 O O . GLY A 1 890 ? -67.862 8.927 -37.315 1.00 34.94 918 GLY A O 1
ATOM 7079 N N . ALA A 1 891 ? -65.691 9.028 -36.690 1.00 34.30 919 ALA A N 1
ATOM 7080 C CA . ALA A 1 891 ? -65.212 8.074 -37.692 1.00 35.41 919 ALA A CA 1
ATOM 7081 C C . ALA A 1 891 ? -65.206 6.669 -37.114 1.00 35.12 919 ALA A C 1
ATOM 7082 O O . ALA A 1 891 ? -64.681 6.448 -36.014 1.00 33.45 919 ALA A O 1
ATOM 7084 N N . ASP A 1 892 ? -65.801 5.726 -37.853 1.00 36.94 920 ASP A N 1
ATOM 7085 C CA . ASP A 1 892 ? -65.869 4.321 -37.429 1.00 36.35 920 ASP A CA 1
ATOM 7086 C C . ASP A 1 892 ? -64.482 3.723 -37.270 1.00 34.52 920 ASP A C 1
ATOM 7087 O O . ASP A 1 892 ? -63.614 3.909 -38.132 1.00 34.95 920 ASP A O 1
ATOM 7092 N N . VAL A 1 893 ? -64.259 3.038 -36.150 1.00 32.33 921 VAL A N 1
ATOM 7093 C CA . VAL A 1 893 ? -63.031 2.268 -35.977 1.00 30.47 921 VAL A CA 1
ATOM 7094 C C . VAL A 1 893 ? -63.314 0.780 -36.148 1.00 30.06 921 VAL A C 1
ATOM 7095 O O . VAL A 1 893 ? -64.414 0.304 -35.837 1.00 30.06 921 VAL A O 1
ATOM 7099 N N . ALA A 1 894 ? -62.314 0.056 -36.649 1.00 29.69 922 ALA A N 1
ATOM 7100 C CA . ALA A 1 894 ? -62.520 -1.306 -37.138 1.00 30.54 922 ALA A CA 1
ATOM 7101 C C . ALA A 1 894 ? -62.662 -2.309 -36.011 1.00 29.82 922 ALA A C 1
ATOM 7102 O O . ALA A 1 894 ? -61.865 -2.313 -35.073 1.00 28.74 922 ALA A O 1
ATOM 7104 N N . LYS A 1 895 ? -63.673 -3.166 -36.119 1.00 31.00 923 LYS A N 1
ATOM 7105 C CA . LYS A 1 895 ? -63.808 -4.295 -35.215 1.00 31.07 923 LYS A CA 1
ATOM 7106 C C . LYS A 1 895 ? -62.652 -5.280 -35.416 1.00 31.01 923 LYS A C 1
ATOM 7107 O O . LYS A 1 895 ? -62.377 -5.733 -36.543 1.00 31.33 923 LYS A O 1
ATOM 7113 N N . ALA A 1 896 ? -61.969 -5.597 -34.322 1.00 30.00 924 ALA A N 1
ATOM 7114 C CA . ALA A 1 896 ? -60.979 -6.672 -34.331 1.00 31.11 924 ALA A CA 1
ATOM 7115 C C . ALA A 1 896 ? -61.625 -7.956 -33.839 1.00 32.84 924 ALA A C 1
ATOM 7116 O O . ALA A 1 896 ? -62.232 -7.988 -32.761 1.00 33.00 924 ALA A O 1
ATOM 7118 N N . ASP A 1 897 ? -61.502 -9.011 -34.637 1.00 35.52 925 ASP A N 1
ATOM 7119 C CA . ASP A 1 897 ? -62.107 -10.301 -34.296 1.00 38.08 925 ASP A CA 1
ATOM 7120 C C . ASP A 1 897 ? -61.329 -11.082 -33.238 1.00 37.69 925 ASP A C 1
ATOM 7121 O O . ASP A 1 897 ? -61.917 -11.895 -32.523 1.00 39.73 925 ASP A O 1
ATOM 7126 N N . THR A 1 898 ? -60.017 -10.850 -33.151 1.00 35.85 926 THR A N 1
ATOM 7127 C CA . THR A 1 898 ? -59.164 -11.514 -32.152 1.00 35.27 926 THR A CA 1
ATOM 7128 C C . THR A 1 898 ? -58.326 -10.497 -31.401 1.00 33.06 926 THR A C 1
ATOM 7129 O O . THR A 1 898 ? -58.039 -9.403 -31.910 1.00 31.44 926 THR A O 1
ATOM 7133 N N . LEU A 1 899 ? -57.895 -10.883 -30.204 1.00 32.94 927 LEU A N 1
ATOM 7134 C CA . LEU A 1 899 ? -56.908 -10.110 -29.465 1.00 31.54 927 LEU A CA 1
ATOM 7135 C C . LEU A 1 899 ? -55.635 -9.802 -30.280 1.00 31.06 927 LEU A C 1
ATOM 7136 O O . LEU A 1 899 ? -55.110 -8.691 -30.191 1.00 30.18 927 LEU A O 1
ATOM 7141 N N . ASP A 1 900 ? -55.176 -10.762 -31.093 1.00 32.62 928 ASP A N 1
ATOM 7142 C CA . ASP A 1 900 ? -54.033 -10.564 -32.007 1.00 33.18 928 ASP A CA 1
ATOM 7143 C C . ASP A 1 900 ? -54.231 -9.385 -32.960 1.00 31.50 928 ASP A C 1
ATOM 7144 O O . ASP A 1 900 ? -53.349 -8.533 -33.081 1.00 31.29 928 ASP A O 1
ATOM 7149 N N . ALA A 1 901 ? -55.395 -9.349 -33.613 1.00 30.87 929 ALA A N 1
ATOM 7150 C CA . ALA A 1 901 ? -55.750 -8.302 -34.573 1.00 29.96 929 ALA A CA 1
ATOM 7151 C C . ALA A 1 901 ? -55.835 -6.954 -33.874 1.00 27.74 929 ALA A C 1
ATOM 7152 O O . ALA A 1 901 ? -55.344 -5.942 -34.392 1.00 27.96 929 ALA A O 1
ATOM 7154 N N . PHE A 1 902 ? -56.439 -6.961 -32.685 1.00 26.23 930 PHE A N 1
ATOM 7155 C CA . PHE A 1 902 ? -56.520 -5.775 -31.839 1.00 24.41 930 PHE A CA 1
ATOM 7156 C C . PHE A 1 902 ? -55.156 -5.198 -31.508 1.00 24.42 930 PHE A C 1
ATOM 7157 O O . PHE A 1 902 ? -54.967 -3.978 -31.580 1.00 23.83 930 PHE A O 1
ATOM 7165 N N . ASN A 1 903 ? -54.226 -6.071 -31.128 1.00 25.41 931 ASN A N 1
ATOM 7166 C CA . ASN A 1 903 ? -52.871 -5.650 -30.795 1.00 26.44 931 ASN A CA 1
ATOM 7167 C C . ASN A 1 903 ? -52.133 -5.040 -32.000 1.00 27.80 931 ASN A C 1
ATOM 7168 O O . ASN A 1 903 ? -51.437 -4.030 -31.859 1.00 28.00 931 ASN A O 1
ATOM 7173 N N . GLU A 1 904 ? -52.330 -5.637 -33.176 1.00 29.25 932 GLU A N 1
ATOM 7174 C CA . GLU A 1 904 ? -51.727 -5.153 -34.430 1.00 31.91 932 GLU A CA 1
ATOM 7175 C C . GLU A 1 904 ? -52.320 -3.827 -34.965 1.00 30.68 932 GLU A C 1
ATOM 7176 O O . GLU A 1 904 ? -51.610 -3.040 -35.595 1.00 32.30 932 GLU A O 1
ATOM 7182 N N . ALA A 1 905 ? -53.597 -3.577 -34.681 1.00 28.46 933 ALA A N 1
ATOM 7183 C CA . ALA A 1 905 ? -54.315 -2.358 -35.110 1.00 27.29 933 ALA A CA 1
ATOM 7184 C C . ALA A 1 905 ? -53.760 -1.053 -34.541 1.00 26.84 933 ALA A C 1
ATOM 7185 O O . ALA A 1 905 ? -53.278 -1.026 -33.408 1.00 26.58 933 ALA A O 1
ATOM 7187 N N . THR A 1 906 ? -53.817 0.015 -35.341 1.00 27.03 934 THR A N 1
ATOM 7188 C CA . THR A 1 906 ? -53.505 1.386 -34.881 1.00 26.81 934 THR A CA 1
ATOM 7189 C C . THR A 1 906 ? -54.639 1.980 -34.032 1.00 25.10 934 THR A C 1
ATOM 7190 O O . THR A 1 906 ? -54.386 2.667 -33.040 1.00 25.24 934 THR A O 1
ATOM 7194 N N . THR A 1 907 ? -55.873 1.761 -34.477 1.00 30.42 935 THR A N 1
ATOM 7195 C CA . THR A 1 907 ? -57.081 2.075 -33.722 1.00 28.68 935 THR A CA 1
ATOM 7196 C C . THR A 1 907 ? -58.010 0.905 -33.974 1.00 28.62 935 THR A C 1
ATOM 7197 O O . THR A 1 907 ? -57.850 0.189 -34.972 1.00 29.64 935 THR A O 1
ATOM 7201 N N . GLY A 1 908 ? -58.993 0.716 -33.099 1.00 27.40 936 GLY A N 1
ATOM 7202 C CA . GLY A 1 908 ? -60.003 -0.307 -33.324 1.00 27.36 936 GLY A CA 1
ATOM 7203 C C . GLY A 1 908 ? -60.714 -0.670 -32.043 1.00 26.37 936 GLY A C 1
ATOM 7204 O O . GLY A 1 908 ? -60.482 -0.041 -31.021 1.00 25.30 936 GLY A O 1
ATOM 7205 N N . TYR A 1 909 ? -61.591 -1.670 -32.110 1.00 26.58 937 TYR A N 1
ATOM 7206 C CA . TYR A 1 909 ? -62.247 -2.195 -30.909 1.00 25.98 937 TYR A CA 1
ATOM 7207 C C . TYR A 1 909 ? -62.354 -3.713 -30.908 1.00 26.62 937 TYR A C 1
ATOM 7208 O O . TYR A 1 909 ? -62.312 -4.345 -31.955 1.00 27.37 937 TYR A O 1
ATOM 7217 N N . TYR A 1 910 ? -62.474 -4.285 -29.713 1.00 26.54 938 TYR A N 1
ATOM 7218 C CA . TYR A 1 910 ? -62.537 -5.730 -29.522 1.00 27.51 938 TYR A CA 1
ATOM 7219 C C . TYR A 1 910 ? -63.449 -5.995 -28.339 1.00 26.40 938 TYR A C 1
ATOM 7220 O O . TYR A 1 910 ? -63.466 -5.206 -27.392 1.00 25.43 938 TYR A O 1
ATOM 7229 N N . TYR A 1 911 ? -64.181 -7.105 -28.366 1.00 26.16 939 TYR A N 1
ATOM 7230 C CA . TYR A 1 911 ? -65.073 -7.434 -27.250 1.00 25.26 939 TYR A CA 1
ATOM 7231 C C . TYR A 1 911 ? -64.640 -8.714 -26.551 1.00 25.40 939 TYR A C 1
ATOM 7232 O O . TYR A 1 911 ? -64.587 -9.777 -27.165 1.00 26.03 939 TYR A O 1
ATOM 7241 N N . ASP A 1 912 ? -64.319 -8.590 -25.261 1.00 24.63 940 ASP A N 1
ATOM 7242 C CA . ASP A 1 912 ? -63.944 -9.708 -24.408 1.00 25.36 940 ASP A CA 1
ATOM 7243 C C . ASP A 1 912 ? -65.240 -10.277 -23.828 1.00 24.40 940 ASP A C 1
ATOM 7244 O O . ASP A 1 912 ? -65.820 -9.691 -22.918 1.00 23.57 940 ASP A O 1
ATOM 7249 N N . THR A 1 913 ? -65.691 -11.419 -24.358 1.00 24.37 941 THR A N 1
ATOM 7250 C CA . THR A 1 913 ? -66.964 -12.027 -23.912 1.00 23.70 941 THR A CA 1
ATOM 7251 C C . THR A 1 913 ? -66.921 -12.611 -22.481 1.00 22.94 941 THR A C 1
ATOM 7252 O O . THR A 1 913 ? -67.968 -12.766 -21.840 1.00 22.28 941 THR A O 1
ATOM 7256 N N . VAL A 1 914 ? -65.721 -12.946 -21.998 1.00 22.80 942 VAL A N 1
ATOM 7257 C CA . VAL A 1 914 ? -65.553 -13.562 -20.666 1.00 22.41 942 VAL A CA 1
ATOM 7258 C C . VAL A 1 914 ? -65.733 -12.512 -19.576 1.00 21.37 942 VAL A C 1
ATOM 7259 O O . VAL A 1 914 ? -66.392 -12.770 -18.565 1.00 21.07 942 VAL A O 1
ATOM 7263 N N . GLN A 1 915 ? -65.179 -11.332 -19.832 1.00 20.67 943 GLN A N 1
ATOM 7264 C CA . GLN A 1 915 ? -65.162 -10.212 -18.880 1.00 19.94 943 GLN A CA 1
ATOM 7265 C C . GLN A 1 915 ? -66.273 -9.203 -19.132 1.00 19.05 943 GLN A C 1
ATOM 7266 O O . GLN A 1 915 ? -66.501 -8.323 -18.293 1.00 18.63 943 GLN A O 1
ATOM 7272 N N . ASN A 1 916 ? -66.954 -9.328 -20.280 1.00 19.02 944 ASN A N 1
ATOM 7273 C CA . ASN A 1 916 ? -67.915 -8.330 -20.747 1.00 18.59 944 ASN A CA 1
ATOM 7274 C C . ASN A 1 916 ? -67.313 -6.928 -20.801 1.00 17.86 944 ASN A C 1
ATOM 7275 O O . ASN A 1 916 ? -67.854 -5.958 -20.266 1.00 17.26 944 ASN A O 1
ATOM 7280 N N . LEU A 1 917 ? -66.135 -6.850 -21.414 1.00 17.93 945 LEU A N 1
ATOM 7281 C CA . LEU A 1 917 ? -65.446 -5.581 -21.594 1.00 17.77 945 LEU A CA 1
ATOM 7282 C C . LEU A 1 917 ? -65.250 -5.288 -23.065 1.00 18.24 945 LEU A C 1
ATOM 7283 O O . LEU A 1 917 ? -64.783 -6.150 -23.807 1.00 18.82 945 LEU A O 1
ATOM 7288 N N . THR A 1 918 ? -65.615 -4.067 -23.460 1.00 18.41 946 THR A N 1
ATOM 7289 C CA . THR A 1 918 ? -65.284 -3.542 -24.783 1.00 19.12 946 THR A CA 1
ATOM 7290 C C . THR A 1 918 ? -63.927 -2.830 -24.761 1.00 19.37 946 THR A C 1
ATOM 7291 O O . THR A 1 918 ? -63.757 -1.828 -24.062 1.00 19.08 946 THR A O 1
ATOM 7295 N N . TYR A 1 919 ? -62.986 -3.324 -25.562 1.00 20.05 947 TYR A N 1
ATOM 7296 C CA . TYR A 1 919 ? -61.684 -2.667 -25.686 1.00 20.46 947 TYR A CA 1
ATOM 7297 C C . TYR A 1 919 ? -61.767 -1.659 -26.819 1.00 20.81 947 TYR A C 1
ATOM 7298 O O . TYR A 1 919 ? -62.277 -1.999 -27.886 1.00 21.30 947 TYR A O 1
ATOM 7307 N N . VAL A 1 920 ? -61.270 -0.438 -26.596 1.00 20.63 948 VAL A N 1
ATOM 7308 C CA . VAL A 1 920 ? -61.211 0.587 -27.661 1.00 21.05 948 VAL A CA 1
ATOM 7309 C C . VAL A 1 920 ? -59.804 1.191 -27.694 1.00 21.59 948 VAL A C 1
ATOM 7310 O O . VAL A 1 920 ? -59.362 1.785 -26.706 1.00 21.28 948 VAL A O 1
ATOM 7314 N N . LYS A 1 921 ? -59.107 1.018 -28.815 1.00 22.11 949 LYS A N 1
ATOM 7315 C CA . LYS A 1 921 ? -57.780 1.592 -28.989 1.00 22.97 949 LYS A CA 1
ATOM 7316 C C . LYS A 1 921 ? -57.870 2.918 -29.730 1.00 23.47 949 LYS A C 1
ATOM 7317 O O . LYS A 1 921 ? -58.423 2.975 -30.832 1.00 24.17 949 LYS A O 1
ATOM 7323 N N . ALA A 1 922 ? -57.327 3.964 -29.110 1.00 23.47 950 ALA A N 1
ATOM 7324 C CA . ALA A 1 922 ? -57.190 5.290 -29.729 1.00 23.87 950 ALA A CA 1
ATOM 7325 C C . ALA A 1 922 ? -55.710 5.586 -29.883 1.00 24.78 950 ALA A C 1
ATOM 7326 O O . ALA A 1 922 ? -54.921 5.305 -28.988 1.00 24.69 950 ALA A O 1
ATOM 7328 N N . ALA A 1 923 ? -55.339 6.134 -31.035 1.00 25.85 951 ALA A N 1
ATOM 7329 C CA . ALA A 1 923 ? -53.958 6.528 -31.295 1.00 27.08 951 ALA A CA 1
ATOM 7330 C C . ALA A 1 923 ? -53.558 7.714 -30.405 1.00 27.30 951 ALA A C 1
ATOM 7331 O O . ALA A 1 923 ? -54.420 8.458 -29.938 1.00 26.95 951 ALA A O 1
ATOM 7333 N N . ALA A 1 924 ? -52.261 7.879 -30.162 1.00 28.44 952 ALA A N 1
ATOM 7334 C CA . ALA A 1 924 ? -51.753 9.073 -29.483 1.00 29.57 952 ALA A CA 1
ATOM 7335 C C . ALA A 1 924 ? -51.995 10.285 -30.374 1.00 30.63 952 ALA A C 1
ATOM 7336 O O . ALA A 1 924 ? -51.635 10.268 -31.552 1.00 31.67 952 ALA A O 1
ATOM 7338 N N . LYS A 1 925 ? -52.626 11.315 -29.823 1.00 31.10 953 LYS A N 1
ATOM 7339 C CA . LYS A 1 925 ? -52.897 12.567 -30.555 1.00 32.35 953 LYS A CA 1
ATOM 7340 C C . LYS A 1 925 ? -52.736 13.746 -29.613 1.00 32.91 953 LYS A C 1
ATOM 7341 O O . LYS A 1 925 ? -53.078 13.652 -28.434 1.00 32.33 953 LYS A O 1
ATOM 7347 N N . ASP A 1 926 ? -52.242 14.859 -30.147 1.00 34.01 954 ASP A N 1
ATOM 7348 C CA . ASP A 1 926 ? -52.100 16.086 -29.380 1.00 35.03 954 ASP A CA 1
ATOM 7349 C C . ASP A 1 926 ? -53.395 16.929 -29.379 1.00 34.83 954 ASP A C 1
ATOM 7350 O O . ASP A 1 926 ? -53.365 18.173 -29.400 1.00 36.24 954 ASP A O 1
ATOM 7355 N N . ALA A 1 927 ? -54.527 16.236 -29.366 1.00 32.96 955 ALA A N 1
ATOM 7356 C CA . ALA A 1 927 ? -55.845 16.842 -29.392 1.00 32.59 955 ALA A CA 1
ATOM 7357 C C . ALA A 1 927 ? -56.805 15.929 -28.658 1.00 31.15 955 ALA A C 1
ATOM 7358 O O . ALA A 1 927 ? -56.538 14.733 -28.519 1.00 30.01 955 ALA A O 1
ATOM 7360 N N . LYS A 1 928 ? -57.914 16.502 -28.192 1.00 31.35 956 LYS A N 1
ATOM 7361 C CA . LYS A 1 928 ? -59.003 15.739 -27.574 1.00 30.64 956 LYS A CA 1
ATOM 7362 C C . LYS A 1 928 ? -59.616 14.786 -28.598 1.00 29.45 956 LYS A C 1
ATOM 7363 O O . LYS A 1 928 ? -59.659 15.098 -29.795 1.00 29.86 956 LYS A O 1
ATOM 7369 N N . GLN A 1 929 ? -60.063 13.624 -28.131 1.00 27.58 957 GLN A N 1
ATOM 7370 C CA . GLN A 1 929 ? -60.715 12.640 -29.000 1.00 26.75 957 GLN A CA 1
ATOM 7371 C C . GLN A 1 929 ? -62.024 12.202 -28.382 1.00 25.64 957 GLN A C 1
ATOM 7372 O O . GLN A 1 929 ? -62.073 11.876 -27.201 1.00 25.05 957 GLN A O 1
ATOM 7378 N N . ALA A 1 930 ? -63.075 12.189 -29.192 1.00 25.53 958 ALA A N 1
ATOM 7379 C CA . ALA A 1 930 ? -64.413 11.832 -28.728 1.00 25.03 958 ALA A CA 1
ATOM 7380 C C . ALA A 1 930 ? -64.747 10.390 -29.124 1.00 24.39 958 ALA A C 1
ATOM 7381 O O . ALA A 1 930 ? -64.981 10.108 -30.302 1.00 25.10 958 ALA A O 1
ATOM 7383 N N . ILE A 1 931 ? -64.766 9.487 -28.140 1.00 23.38 959 ILE A N 1
ATOM 7384 C CA . ILE A 1 931 ? -65.006 8.059 -28.378 1.00 22.66 959 ILE A CA 1
ATOM 7385 C C . ILE A 1 931 ? -66.473 7.788 -28.060 1.00 22.43 959 ILE A C 1
ATOM 7386 O O . ILE A 1 931 ? -66.960 8.193 -27.005 1.00 22.26 959 ILE A O 1
ATOM 7391 N N . VAL A 1 932 ? -67.182 7.137 -28.979 1.00 22.44 960 VAL A N 1
ATOM 7392 C CA . VAL A 1 932 ? -68.574 6.740 -28.716 1.00 22.14 960 VAL A CA 1
ATOM 7393 C C . VAL A 1 932 ? -68.744 5.250 -28.980 1.00 21.84 960 VAL A C 1
ATOM 7394 O O . VAL A 1 932 ? -68.385 4.759 -30.067 1.00 22.62 960 VAL A O 1
ATOM 7398 N N . LEU A 1 933 ? -69.285 4.539 -27.990 1.00 21.05 961 LEU A N 1
ATOM 7399 C CA . LEU A 1 933 ? -69.698 3.146 -28.155 1.00 20.97 961 LEU A CA 1
ATOM 7400 C C . LEU A 1 933 ? -71.194 3.137 -28.432 1.00 21.46 961 LEU A C 1
ATOM 7401 O O . LEU A 1 933 ? -71.982 3.652 -27.625 1.00 21.32 961 LEU A O 1
ATOM 7406 N N . ASN A 1 934 ? -71.577 2.563 -29.570 1.00 22.23 962 ASN A N 1
ATOM 7407 C CA . ASN A 1 934 ? -72.996 2.490 -29.974 1.00 23.26 962 ASN A CA 1
ATOM 7408 C C . ASN A 1 934 ? -73.584 1.109 -29.806 1.00 22.81 962 ASN A C 1
ATOM 7409 O O . ASN A 1 934 ? -72.887 0.107 -29.943 1.00 22.46 962 ASN A O 1
ATOM 7414 N N . GLY A 1 935 ? -74.879 1.063 -29.525 1.00 23.09 963 GLY A N 1
ATOM 7415 C CA . GLY A 1 935 ? -75.587 -0.202 -29.392 1.00 23.41 963 GLY A CA 1
ATOM 7416 C C . GLY A 1 935 ? -75.247 -0.993 -28.144 1.00 22.37 963 GLY A C 1
ATOM 7417 O O . GLY A 1 935 ? -75.444 -2.208 -28.120 1.00 22.69 963 GLY A O 1
ATOM 7418 N N . VAL A 1 936 ? -74.755 -0.312 -27.111 1.00 21.45 964 VAL A N 1
ATOM 7419 C CA . VAL A 1 936 ? -74.327 -0.982 -25.862 1.00 20.23 964 VAL A CA 1
ATOM 7420 C C . VAL A 1 936 ? -75.354 -0.863 -24.749 1.00 20.12 964 VAL A C 1
ATOM 7421 O O . VAL A 1 936 ? -76.018 0.157 -24.614 1.00 20.69 964 VAL A O 1
ATOM 7425 N N . ASN A 1 937 ? -75.462 -1.917 -23.949 1.00 19.67 965 ASN A N 1
ATOM 7426 C CA . ASN A 1 937 ? -76.225 -1.874 -22.713 1.00 19.52 965 ASN A CA 1
ATOM 7427 C C . ASN A 1 937 ? -75.355 -2.156 -21.515 1.00 18.45 965 ASN A C 1
ATOM 7428 O O . ASN A 1 937 ? -74.189 -2.523 -21.674 1.00 17.77 965 ASN A O 1
ATOM 7433 N N . HIS A 1 938 ? -75.908 -1.933 -20.324 1.00 18.32 966 HIS A N 1
ATOM 7434 C CA . HIS A 1 938 ? -75.248 -2.364 -19.085 1.00 17.84 966 HIS A CA 1
ATOM 7435 C C . HIS A 1 938 ? -74.800 -3.815 -19.252 1.00 17.32 966 HIS A C 1
ATOM 7436 O O . HIS A 1 938 ? -75.510 -4.620 -19.865 1.00 17.49 966 HIS A O 1
ATOM 7443 N N . ALA A 1 939 ? -73.615 -4.155 -18.730 1.00 16.80 967 ALA A N 1
ATOM 7444 C CA . ALA A 1 939 ? -73.068 -5.494 -18.945 1.00 16.68 967 ALA A CA 1
ATOM 7445 C C . ALA A 1 939 ? -74.008 -6.574 -18.406 1.00 16.85 967 ALA A C 1
ATOM 7446 O O . ALA A 1 939 ? -74.794 -6.297 -17.494 1.00 17.00 967 ALA A O 1
ATOM 7448 N N . PRO A 1 940 ? -73.944 -7.804 -18.967 1.00 17.26 968 PRO A N 1
ATOM 7449 C CA . PRO A 1 940 ? -74.889 -8.819 -18.518 1.00 17.46 968 PRO A CA 1
ATOM 7450 C C . PRO A 1 940 ? -74.693 -9.204 -17.051 1.00 17.36 968 PRO A C 1
ATOM 7451 O O . PRO A 1 940 ? -73.586 -9.049 -16.502 1.00 17.26 968 PRO A O 1
ATOM 7455 N N . TYR A 1 941 ? -75.787 -9.658 -16.435 1.00 17.19 969 TYR A N 1
ATOM 7456 C CA . TYR A 1 941 ? -75.756 -10.363 -15.158 1.00 16.96 969 TYR A CA 1
ATOM 7457 C C . TYR A 1 941 ? -75.651 -11.852 -15.489 1.00 17.22 969 TYR A C 1
ATOM 7458 O O . TYR A 1 941 ? -76.610 -12.454 -15.987 1.00 17.37 969 TYR A O 1
ATOM 7467 N N . GLU A 1 942 ? -74.488 -12.438 -15.222 1.00 17.51 970 GLU A N 1
ATOM 7468 C CA . GLU A 1 942 ? -74.226 -13.821 -15.634 1.00 18.10 970 GLU A CA 1
ATOM 7469 C C . GLU A 1 942 ? -74.983 -14.802 -14.751 1.00 18.27 970 GLU A C 1
ATOM 7470 O O . GLU A 1 942 ? -74.940 -14.707 -13.502 1.00 18.09 970 GLU A O 1
ATOM 7476 N N . ALA A 1 943 ? -75.688 -15.741 -15.392 1.00 18.46 971 ALA A N 1
ATOM 7477 C CA . ALA A 1 943 ? -76.452 -16.734 -14.650 1.00 18.95 971 ALA A CA 1
ATOM 7478 C C . ALA A 1 943 ? -75.549 -17.591 -13.756 1.00 19.48 971 ALA A C 1
ATOM 7479 O O . ALA A 1 943 ? -75.942 -17.972 -12.652 1.00 19.23 971 ALA A O 1
ATOM 7481 N N . GLU A 1 944 ? -74.329 -17.856 -14.231 1.00 20.04 972 GLU A N 1
ATOM 7482 C CA . GLU A 1 944 ? -73.358 -18.682 -13.504 1.00 21.21 972 GLU A CA 1
ATOM 7483 C C . GLU A 1 944 ? -72.853 -18.007 -12.207 1.00 21.37 972 GLU A C 1
ATOM 7484 O O . GLU A 1 944 ? -72.284 -18.682 -11.330 1.00 21.87 972 GLU A O 1
ATOM 7490 N N . PHE A 1 945 ? -73.073 -16.692 -12.099 1.00 21.39 973 PHE A N 1
ATOM 7491 C CA . PHE A 1 945 ? -72.746 -15.938 -10.872 1.00 21.86 973 PHE A CA 1
ATOM 7492 C C . PHE A 1 945 ? -73.951 -15.750 -9.952 1.00 22.34 973 PHE A C 1
ATOM 7493 O O . PHE A 1 945 ? -73.828 -15.171 -8.852 1.00 22.49 973 PHE A O 1
ATOM 7501 N N . GLY A 1 946 ? -75.112 -16.241 -10.379 1.00 22.67 974 GLY A N 1
ATOM 7502 C CA . GLY A 1 946 ? -76.340 -16.088 -9.589 1.00 23.18 974 GLY A CA 1
ATOM 7503 C C . GLY A 1 946 ? -76.349 -16.988 -8.363 1.00 23.91 974 GLY A C 1
ATOM 7504 O O . GLY A 1 946 ? -75.432 -17.806 -8.164 1.00 24.26 974 GLY A O 1
ATOM 7505 N N . HIS A 1 947 ? -77.366 -16.815 -7.521 1.00 24.44 975 HIS A N 1
ATOM 7506 C CA . HIS A 1 947 ? -77.608 -17.714 -6.386 1.00 25.72 975 HIS A CA 1
ATOM 7507 C C . HIS A 1 947 ? -78.356 -18.928 -6.901 1.00 25.56 975 HIS A C 1
ATOM 7508 O O . HIS A 1 947 ? -79.483 -18.812 -7.386 1.00 24.65 975 HIS A O 1
ATOM 7515 N N . LEU A 1 948 ? -77.721 -20.091 -6.809 1.00 25.88 976 LEU A N 1
ATOM 7516 C CA . LEU A 1 948 ? -78.253 -21.289 -7.453 1.00 26.40 976 LEU A CA 1
ATOM 7517 C C . LEU A 1 948 ? -78.835 -22.275 -6.456 1.00 27.64 976 LEU A C 1
ATOM 7518 O O . LEU A 1 948 ? -78.235 -22.532 -5.410 1.00 28.73 976 LEU A O 1
ATOM 7523 N N . THR A 1 949 ? -79.983 -22.845 -6.801 1.00 28.07 977 THR A N 1
ATOM 7524 C CA . THR A 1 949 ? -80.636 -23.870 -5.982 1.00 29.08 977 THR A CA 1
ATOM 7525 C C . THR A 1 949 ? -80.884 -25.113 -6.815 1.00 30.12 977 THR A C 1
ATOM 7526 O O . THR A 1 949 ? -81.643 -25.062 -7.796 1.00 29.49 977 THR A O 1
ATOM 7530 N N . ASN A 1 950 ? -80.239 -26.219 -6.405 1.00 31.13 978 ASN A N 1
ATOM 7531 C CA . ASN A 1 950 ? -80.356 -27.549 -7.053 1.00 32.59 978 ASN A CA 1
ATOM 7532 C C . ASN A 1 950 ? -80.032 -27.536 -8.546 1.00 32.24 978 ASN A C 1
ATOM 7533 O O . ASN A 1 950 ? -80.642 -28.265 -9.345 1.00 32.41 978 ASN A O 1
ATOM 7538 N N . VAL A 1 951 ? -79.080 -26.689 -8.916 1.00 31.20 979 VAL A N 1
ATOM 7539 C CA . VAL A 1 951 ? -78.739 -26.475 -10.312 1.00 31.07 979 VAL A CA 1
ATOM 7540 C C . VAL A 1 951 ? -77.253 -26.139 -10.396 1.00 30.85 979 VAL A C 1
ATOM 7541 O O . VAL A 1 951 ? -76.713 -25.519 -9.487 1.00 30.32 979 VAL A O 1
ATOM 7545 N N . THR A 1 952 ? -76.598 -26.566 -11.471 1.00 33.37 980 THR A N 1
ATOM 7546 C CA . THR A 1 952 ? -75.145 -26.396 -11.613 1.00 33.62 980 THR A CA 1
ATOM 7547 C C . THR A 1 952 ? -74.805 -25.667 -12.914 1.00 32.29 980 THR A C 1
ATOM 7548 O O . THR A 1 952 ? -75.699 -25.332 -13.713 1.00 31.32 980 THR A O 1
ATOM 7552 N N . THR A 1 953 ? -73.517 -25.415 -13.115 1.00 31.49 981 THR A N 1
ATOM 7553 C CA . THR A 1 953 ? -73.056 -24.666 -14.274 1.00 30.32 981 THR A CA 1
ATOM 7554 C C . THR A 1 953 ? -72.318 -25.572 -15.249 1.00 31.18 981 THR A C 1
ATOM 7555 O O . THR A 1 953 ? -71.855 -26.652 -14.872 1.00 32.30 981 THR A O 1
ATOM 7559 N N . ALA A 1 954 ? -72.234 -25.130 -16.502 1.00 30.33 982 ALA A N 1
ATOM 7560 C CA . ALA A 1 954 ? -71.457 -25.816 -17.538 1.00 31.33 982 ALA A CA 1
ATOM 7561 C C . ALA A 1 954 ? -70.893 -24.830 -18.570 1.00 30.95 982 ALA A C 1
ATOM 7562 O O . ALA A 1 954 ? -71.206 -23.634 -18.550 1.00 29.22 982 ALA A O 1
ATOM 7564 N N . SER A 1 955 ? -70.038 -25.339 -19.454 1.00 31.96 983 SER A N 1
ATOM 7565 C CA . SER A 1 955 ? -69.418 -24.526 -20.495 1.00 32.07 983 SER A CA 1
ATOM 7566 C C . SER A 1 955 ? -69.162 -25.344 -21.759 1.00 33.40 983 SER A C 1
ATOM 7567 O O . SER A 1 955 ? -68.265 -25.020 -22.545 1.00 34.14 983 SER A O 1
ATOM 7570 N N . ASP A 1 956 ? -69.981 -26.382 -21.959 1.00 33.94 984 ASP A N 1
ATOM 7571 C CA . ASP A 1 956 ? -69.780 -27.360 -23.042 1.00 35.08 984 ASP A CA 1
ATOM 7572 C C . ASP A 1 956 ? -70.558 -27.070 -24.341 1.00 34.64 984 ASP A C 1
ATOM 7573 O O . ASP A 1 956 ? -70.677 -27.949 -25.225 1.00 35.75 984 ASP A O 1
ATOM 7578 N N . HIS A 1 957 ? -71.093 -25.855 -24.438 1.00 33.01 985 HIS A N 1
ATOM 7579 C CA . HIS A 1 957 ? -71.638 -25.324 -25.687 1.00 32.90 985 HIS A CA 1
ATOM 7580 C C . HIS A 1 957 ? -71.130 -23.902 -25.869 1.00 32.17 985 HIS A C 1
ATOM 7581 O O . HIS A 1 957 ? -71.394 -23.029 -25.031 1.00 31.50 985 HIS A O 1
ATOM 7588 N N . ALA A 1 958 ? -70.388 -23.692 -26.956 1.00 32.49 986 ALA A N 1
ATOM 7589 C CA . ALA A 1 958 ? -69.759 -22.407 -27.293 1.00 31.72 986 ALA A CA 1
ATOM 7590 C C . ALA A 1 958 ? -70.751 -21.248 -27.445 1.00 30.19 986 ALA A C 1
ATOM 7591 O O . ALA A 1 958 ? -71.919 -21.458 -27.786 1.00 29.65 986 ALA A O 1
ATOM 7593 N N . GLY A 1 959 ? -70.268 -20.035 -27.181 1.00 29.25 987 GLY A N 1
ATOM 7594 C CA . GLY A 1 959 ? -70.997 -18.811 -27.514 1.00 28.16 987 GLY A CA 1
ATOM 7595 C C . GLY A 1 959 ? -71.591 -18.044 -26.350 1.00 26.58 987 GLY A C 1
ATOM 7596 O O . GLY A 1 959 ? -72.145 -16.974 -26.548 1.00 26.01 987 GLY A O 1
ATOM 7597 N N . TYR A 1 960 ? -71.487 -18.600 -25.140 1.00 26.04 988 TYR A N 1
ATOM 7598 C CA . TYR A 1 960 ? -71.962 -17.949 -23.916 1.00 24.70 988 TYR A CA 1
ATOM 7599 C C . TYR A 1 960 ? -71.102 -16.737 -23.574 1.00 24.49 988 TYR A C 1
ATOM 7600 O O . TYR A 1 960 ? -69.960 -16.617 -24.023 1.00 25.23 988 TYR A O 1
ATOM 7609 N N . THR A 1 961 ? -71.654 -15.858 -22.752 1.00 23.64 989 THR A N 1
ATOM 7610 C CA . THR A 1 961 ? -70.873 -14.801 -22.142 1.00 23.48 989 THR A CA 1
ATOM 7611 C C . THR A 1 961 ? -70.521 -15.236 -20.711 1.00 23.03 989 THR A C 1
ATOM 7612 O O . THR A 1 961 ? -71.156 -16.166 -20.130 1.00 22.77 989 THR A O 1
ATOM 7616 N N . GLY A 1 962 ? -69.527 -14.546 -20.149 1.00 22.98 990 GLY A N 1
ATOM 7617 C CA . GLY A 1 962 ? -68.966 -14.901 -18.848 1.00 22.78 990 GLY A CA 1
ATOM 7618 C C . GLY A 1 962 ? -68.167 -16.188 -18.965 1.00 23.72 990 GLY A C 1
ATOM 7619 O O . GLY A 1 962 ? -67.556 -16.448 -19.999 1.00 24.01 990 GLY A O 1
ATOM 7620 N N . THR A 1 963 ? -68.194 -17.004 -17.910 1.00 23.80 991 THR A N 1
ATOM 7621 C CA . THR A 1 963 ? -67.437 -18.263 -17.887 1.00 24.84 991 THR A CA 1
ATOM 7622 C C . THR A 1 963 ? -68.248 -19.494 -18.296 1.00 24.78 991 THR A C 1
ATOM 7623 O O . THR A 1 963 ? -67.690 -20.594 -18.419 1.00 25.97 991 THR A O 1
ATOM 7627 N N . GLY A 1 964 ? -69.551 -19.314 -18.500 1.00 23.83 992 GLY A N 1
ATOM 7628 C CA . GLY A 1 964 ? -70.439 -20.412 -18.904 1.00 24.18 992 GLY A CA 1
ATOM 7629 C C . GLY A 1 964 ? -71.911 -20.046 -18.804 1.00 23.09 992 GLY A C 1
ATOM 7630 O O . GLY A 1 964 ? -72.323 -18.918 -19.148 1.00 22.44 992 GLY A O 1
ATOM 7631 N N . PHE A 1 965 ? -72.682 -21.018 -18.315 1.00 23.09 993 PHE A N 1
ATOM 7632 C CA . PHE A 1 965 ? -74.140 -20.949 -18.230 1.00 22.46 993 PHE A CA 1
ATOM 7633 C C . PHE A 1 965 ? -74.643 -21.921 -17.168 1.00 23.17 993 PHE A C 1
ATOM 7634 O O . PHE A 1 965 ? -73.923 -22.844 -16.773 1.00 24.61 993 PHE A O 1
ATOM 7642 N N . VAL A 1 966 ? -75.884 -21.725 -16.737 1.00 22.80 994 VAL A N 1
ATOM 7643 C CA . VAL A 1 966 ? -76.575 -22.658 -15.854 1.00 23.70 994 VAL A CA 1
ATOM 7644 C C . VAL A 1 966 ? -77.202 -23.742 -16.741 1.00 25.07 994 VAL A C 1
ATOM 7645 O O . VAL A 1 966 ? -77.906 -23.417 -17.699 1.00 24.50 994 VAL A O 1
ATOM 7649 N N . ALA A 1 967 ? -76.932 -25.014 -16.437 1.00 26.88 995 ALA A N 1
ATOM 7650 C CA . ALA A 1 967 ? -77.302 -26.126 -17.343 1.00 28.97 995 ALA A CA 1
ATOM 7651 C C . ALA A 1 967 ? -78.583 -26.879 -16.960 1.00 30.41 995 ALA A C 1
ATOM 7652 O O . ALA A 1 967 ? -78.741 -27.297 -15.799 1.00 31.42 995 ALA A O 1
ATOM 7654 N N . GLY A 1 968 ? -79.477 -27.076 -17.939 1.00 31.08 996 GLY A N 1
ATOM 7655 C CA . GLY A 1 968 ? -80.678 -27.927 -17.755 1.00 32.47 996 GLY A CA 1
ATOM 7656 C C . GLY A 1 968 ? -81.786 -27.173 -17.026 1.00 32.36 996 GLY A C 1
ATOM 7657 O O . GLY A 1 968 ? -82.791 -26.785 -17.637 1.00 32.00 996 GLY A O 1
ATOM 7658 N N . PHE A 1 969 ? -81.617 -26.993 -15.711 1.00 32.12 997 PHE A N 1
ATOM 7659 C CA . PHE A 1 969 ? -82.485 -26.119 -14.927 1.00 31.80 997 PHE A CA 1
ATOM 7660 C C . PHE A 1 969 ? -83.960 -26.537 -15.142 1.00 33.11 997 PHE A C 1
ATOM 7661 O O . PHE A 1 969 ? -84.853 -25.701 -15.328 1.00 32.72 997 PHE A O 1
ATOM 7669 N N . ASP A 1 970 ? -84.193 -27.853 -15.087 1.00 34.86 998 ASP A N 1
ATOM 7670 C CA . ASP A 1 970 ? -85.409 -28.451 -15.644 1.00 36.39 998 ASP A CA 1
ATOM 7671 C C . ASP A 1 970 ? -86.233 -29.306 -14.680 1.00 37.74 998 ASP A C 1
ATOM 7672 O O . ASP A 1 970 ? -87.010 -30.171 -15.107 1.00 39.00 998 ASP A O 1
ATOM 7677 N N . ALA A 1 971 ? -86.071 -29.067 -13.385 1.00 37.46 999 ALA A N 1
ATOM 7678 C CA . ALA A 1 971 ? -86.824 -29.807 -12.373 1.00 39.47 999 ALA A CA 1
ATOM 7679 C C . ALA A 1 971 ? -87.372 -28.839 -11.341 1.00 38.90 999 ALA A C 1
ATOM 7680 O O . ALA A 1 971 ? -86.799 -27.768 -11.123 1.00 36.78 999 ALA A O 1
ATOM 7682 N N . GLU A 1 972 ? -88.492 -29.204 -10.721 1.00 40.77 1000 GLU A N 1
ATOM 7683 C CA . GLU A 1 972 ? -89.084 -28.385 -9.650 1.00 40.55 1000 GLU A CA 1
ATOM 7684 C C . GLU A 1 972 ? -88.091 -28.172 -8.505 1.00 39.81 1000 GLU A C 1
ATOM 7685 O O . GLU A 1 972 ? -87.226 -29.019 -8.261 1.00 40.47 1000 GLU A O 1
ATOM 7691 N N . LYS A 1 973 ? -88.222 -27.028 -7.832 1.00 38.46 1001 LYS A N 1
ATOM 7692 C CA . LYS A 1 973 ? -87.338 -26.595 -6.728 1.00 37.87 1001 LYS A CA 1
ATOM 7693 C C . LYS A 1 973 ? -85.917 -26.188 -7.183 1.00 35.93 1001 LYS A C 1
ATOM 7694 O O . LYS A 1 973 ? -85.028 -25.923 -6.361 1.00 35.75 1001 LYS A O 1
ATOM 7700 N N . GLU A 1 974 ? -85.725 -26.108 -8.496 1.00 34.19 1002 GLU A N 1
ATOM 7701 C CA . GLU A 1 974 ? -84.505 -25.551 -9.063 1.00 32.13 1002 GLU A CA 1
ATOM 7702 C C . GLU A 1 974 ? -84.724 -24.069 -9.338 1.00 29.82 1002 GLU A C 1
ATOM 7703 O O . GLU A 1 974 ? -85.771 -23.680 -9.869 1.00 29.48 1002 GLU A O 1
ATOM 7709 N N . ALA A 1 975 ? -83.747 -23.252 -8.955 1.00 28.01 1003 ALA A N 1
ATOM 7710 C CA . ALA A 1 975 ? -83.861 -21.786 -9.068 1.00 26.22 1003 ALA A CA 1
ATOM 7711 C C . ALA A 1 975 ? -82.524 -21.103 -9.351 1.00 25.17 1003 ALA A C 1
ATOM 7712 O O . ALA A 1 975 ? -81.463 -21.601 -8.949 1.00 25.38 1003 ALA A O 1
ATOM 7714 N N . VAL A 1 976 ? -82.598 -19.968 -10.057 1.00 23.85 1004 VAL A N 1
ATOM 7715 C CA . VAL A 1 976 ? -81.453 -19.072 -10.277 1.00 23.30 1004 VAL A CA 1
ATOM 7716 C C . VAL A 1 976 ? -81.913 -17.690 -9.794 1.00 22.92 1004 VAL A C 1
ATOM 7717 O O . VAL A 1 976 ? -82.893 -17.151 -10.309 1.00 22.76 1004 VAL A O 1
ATOM 7721 N N . GLU A 1 977 ? -81.218 -17.142 -8.798 1.00 23.38 1005 GLU A N 1
ATOM 7722 C CA . GLU A 1 977 ? -81.583 -15.848 -8.207 1.00 23.28 1005 GLU A CA 1
ATOM 7723 C C . GLU A 1 977 ? -80.517 -14.802 -8.523 1.00 22.45 1005 GLU A C 1
ATOM 7724 O O . GLU A 1 977 ? -79.319 -15.044 -8.333 1.00 22.19 1005 GLU A O 1
ATOM 7730 N N . PHE A 1 978 ? -80.973 -13.650 -9.021 1.00 20.91 1006 PHE A N 1
ATOM 7731 C CA . PHE A 1 978 ? -80.116 -12.519 -9.378 1.00 20.41 1006 PHE A CA 1
ATOM 7732 C C . PHE A 1 978 ? -80.379 -11.339 -8.448 1.00 20.80 1006 PHE A C 1
ATOM 7733 O O . PHE A 1 978 ? -81.519 -11.124 -7.981 1.00 20.84 1006 PHE A O 1
ATOM 7741 N N . ASP A 1 979 ? -79.328 -10.561 -8.227 1.00 20.73 1007 ASP A N 1
ATOM 7742 C CA . ASP A 1 979 ? -79.408 -9.292 -7.529 1.00 21.45 1007 ASP A CA 1
ATOM 7743 C C . ASP A 1 979 ? -79.217 -8.248 -8.610 1.00 20.42 1007 ASP A C 1
ATOM 7744 O O . ASP A 1 979 ? -78.114 -8.106 -9.150 1.00 19.91 1007 ASP A O 1
ATOM 7749 N N . ILE A 1 980 ? -80.286 -7.532 -8.964 1.00 19.25 1008 ILE A N 1
ATOM 7750 C CA . ILE A 1 980 ? -80.240 -6.677 -10.144 1.00 19.44 1008 ILE A CA 1
ATOM 7751 C C . ILE A 1 980 ? -80.504 -5.214 -9.832 1.00 19.67 1008 ILE A C 1
ATOM 7752 O O . ILE A 1 980 ? -81.440 -4.885 -9.107 1.00 19.51 1008 ILE A O 1
ATOM 7757 N N . ASP A 1 981 ? -79.655 -4.344 -10.373 1.00 20.31 1009 ASP A N 1
ATOM 7758 C CA . ASP A 1 981 ? -79.898 -2.908 -10.273 1.00 21.10 1009 ASP A CA 1
ATOM 7759 C C . ASP A 1 981 ? -80.737 -2.354 -11.417 1.00 20.90 1009 ASP A C 1
ATOM 7760 O O . ASP A 1 981 ? -80.644 -2.820 -12.558 1.00 21.20 1009 ASP A O 1
ATOM 7765 N N . ALA A 1 982 ? -81.568 -1.363 -11.095 1.00 21.15 1010 ALA A N 1
ATOM 7766 C CA . ALA A 1 982 ? -82.167 -0.504 -12.109 1.00 21.38 1010 ALA A CA 1
ATOM 7767 C C . ALA A 1 982 ? -81.063 0.342 -12.743 1.00 22.26 1010 ALA A C 1
ATOM 7768 O O . ALA A 1 982 ? -80.194 0.868 -12.036 1.00 23.13 1010 ALA A O 1
ATOM 7770 N N . VAL A 1 983 ? -81.074 0.459 -14.072 1.00 22.15 1011 VAL A N 1
ATOM 7771 C CA . VAL A 1 983 ? -80.004 1.197 -14.764 1.00 23.34 1011 VAL A CA 1
ATOM 7772 C C . VAL A 1 983 ? -80.109 2.706 -14.492 1.00 24.45 1011 VAL A C 1
ATOM 7773 O O . VAL A 1 983 ? -79.086 3.361 -14.276 1.00 25.23 1011 VAL A O 1
ATOM 7777 N N . ASP A 1 984 ? -81.344 3.227 -14.478 1.00 24.42 1012 ASP A N 1
ATOM 7778 C CA . ASP A 1 984 ? -81.657 4.665 -14.359 1.00 26.27 1012 ASP A CA 1
ATOM 7779 C C . ASP A 1 984 ? -82.841 4.915 -13.436 1.00 25.47 1012 ASP A C 1
ATOM 7780 O O . ASP A 1 984 ? -83.808 5.574 -13.822 1.00 27.09 1012 ASP A O 1
ATOM 7785 N N . GLY A 1 985 ? -82.800 4.351 -12.243 1.00 24.10 1013 GLY A N 1
ATOM 7786 C CA . GLY A 1 985 ? -83.872 4.582 -11.284 1.00 22.60 1013 GLY A CA 1
ATOM 7787 C C . GLY A 1 985 ? -85.106 3.725 -11.504 1.00 21.06 1013 GLY A C 1
ATOM 7788 O O . GLY A 1 985 ? -85.206 2.951 -12.468 1.00 20.15 1013 GLY A O 1
ATOM 7789 N N . ALA A 1 986 ? -86.057 3.869 -10.584 1.00 20.43 1014 ALA A N 1
ATOM 7790 C CA . ALA A 1 986 ? -87.278 3.068 -10.611 1.00 19.54 1014 ALA A CA 1
ATOM 7791 C C . ALA A 1 986 ? -88.031 3.307 -11.920 1.00 19.52 1014 ALA A C 1
ATOM 7792 O O . ALA A 1 986 ? -88.303 4.448 -12.285 1.00 20.22 1014 ALA A O 1
ATOM 7794 N N . SER A 1 987 ? -88.334 2.229 -12.628 1.00 18.99 1015 SER A N 1
ATOM 7795 C CA . SER A 1 987 ? -88.908 2.328 -13.971 1.00 19.92 1015 SER A CA 1
ATOM 7796 C C . SER A 1 987 ? -89.268 0.945 -14.456 1.00 19.40 1015 SER A C 1
ATOM 7797 O O . SER A 1 987 ? -88.772 -0.061 -13.929 1.00 18.68 1015 SER A O 1
ATOM 7800 N N . ASP A 1 988 ? -90.088 0.899 -15.508 1.00 20.41 1016 ASP A N 1
ATOM 7801 C CA . ASP A 1 988 ? -90.176 -0.313 -16.314 1.00 20.68 1016 ASP A CA 1
ATOM 7802 C C . ASP A 1 988 ? -88.895 -0.470 -17.123 1.00 19.91 1016 ASP A C 1
ATOM 7803 O O . ASP A 1 988 ? -88.314 0.528 -17.528 1.00 19.98 1016 ASP A O 1
ATOM 7808 N N . TYR A 1 989 ? -88.467 -1.721 -17.332 1.00 18.81 1017 TYR A N 1
ATOM 7809 C CA . TYR A 1 989 ? -87.294 -2.053 -18.147 1.00 18.55 1017 TYR A CA 1
ATOM 7810 C C . TYR A 1 989 ? -87.606 -3.281 -18.981 1.00 18.94 1017 TYR A C 1
ATOM 7811 O O . TYR A 1 989 ? -88.639 -3.946 -18.765 1.00 19.46 1017 TYR A O 1
ATOM 7820 N N . THR A 1 990 ? -86.746 -3.541 -19.959 1.00 19.22 1018 THR A N 1
ATOM 7821 C CA . THR A 1 990 ? -86.758 -4.812 -20.668 1.00 19.58 1018 THR A CA 1
ATOM 7822 C C . THR A 1 990 ? -85.649 -5.690 -20.128 1.00 19.13 1018 THR A C 1
ATOM 7823 O O . THR A 1 990 ? -84.484 -5.284 -20.099 1.00 19.14 1018 THR A O 1
ATOM 7827 N N . MET A 1 991 ? -86.009 -6.890 -19.688 1.00 19.07 1019 MET A N 1
ATOM 7828 C CA . MET A 1 991 ? -85.008 -7.883 -19.309 1.00 19.40 1019 MET A CA 1
ATOM 7829 C C . MET A 1 991 ? -84.791 -8.871 -20.465 1.00 20.20 1019 MET A C 1
ATOM 7830 O O . MET A 1 991 ? -85.720 -9.599 -20.844 1.00 20.97 1019 MET A O 1
ATOM 7835 N N . GLU A 1 992 ? -83.591 -8.854 -21.059 1.00 19.92 1020 GLU A N 1
ATOM 7836 C CA . GLU A 1 992 ? -83.196 -9.851 -22.052 1.00 20.62 1020 GLU A CA 1
ATOM 7837 C C . GLU A 1 992 ? -82.782 -11.119 -21.328 1.00 19.93 1020 GLU A C 1
ATOM 7838 O O . GLU A 1 992 ? -81.994 -11.058 -20.395 1.00 19.40 1020 GLU A O 1
ATOM 7844 N N . VAL A 1 993 ? -83.334 -12.246 -21.752 1.00 20.07 1021 VAL A N 1
ATOM 7845 C CA . VAL A 1 993 ? -82.974 -13.559 -21.199 1.00 19.81 1021 VAL A CA 1
ATOM 7846 C C . VAL A 1 993 ? -82.306 -14.347 -22.327 1.00 20.38 1021 VAL A C 1
ATOM 7847 O O . VAL A 1 993 ? -82.965 -14.683 -23.323 1.00 21.57 1021 VAL A O 1
ATOM 7851 N N . ARG A 1 994 ? -81.011 -14.633 -22.175 1.00 20.21 1022 ARG A N 1
ATOM 7852 C CA . ARG A 1 994 ? -80.247 -15.371 -23.177 1.00 20.87 1022 ARG A CA 1
ATOM 7853 C C . ARG A 1 994 ? -80.077 -16.820 -22.753 1.00 20.99 1022 ARG A C 1
ATOM 7854 O O . ARG A 1 994 ? -79.569 -17.113 -21.677 1.00 20.50 1022 ARG A O 1
ATOM 7862 N N . TYR A 1 995 ? -80.488 -17.726 -23.638 1.00 21.47 1023 TYR A N 1
ATOM 7863 C CA . TYR A 1 995 ? -80.639 -19.128 -23.274 1.00 21.76 1023 TYR A CA 1
ATOM 7864 C C . TYR A 1 995 ? -80.491 -19.992 -24.521 1.00 23.01 1023 TYR A C 1
ATOM 7865 O O . TYR A 1 995 ? -80.558 -19.496 -25.655 1.00 23.20 1023 TYR A O 1
ATOM 7874 N N . SER A 1 996 ? -80.365 -21.292 -24.304 1.00 23.59 1024 SER A N 1
ATOM 7875 C CA . SER A 1 996 ? -80.512 -22.244 -25.395 1.00 25.38 1024 SER A CA 1
ATOM 7876 C C . SER A 1 996 ? -81.561 -23.285 -24.995 1.00 26.23 1024 SER A C 1
ATOM 7877 O O . SER A 1 996 ? -81.689 -23.632 -23.817 1.00 25.65 1024 SER A O 1
ATOM 7880 N N . ALA A 1 997 ? -82.329 -23.755 -25.975 1.00 27.71 1025 ALA A N 1
ATOM 7881 C CA . ALA A 1 997 ? -83.363 -24.753 -25.744 1.00 29.06 1025 ALA A CA 1
ATOM 7882 C C . ALA A 1 997 ? -83.361 -25.651 -26.959 1.00 30.99 1025 ALA A C 1
ATOM 7883 O O . ALA A 1 997 ? -84.193 -25.511 -27.850 1.00 31.82 1025 ALA A O 1
ATOM 7885 N N . GLY A 1 998 ? -82.385 -26.554 -26.984 1.00 32.11 1026 GLY A N 1
ATOM 7886 C CA . GLY A 1 998 ? -82.097 -27.401 -28.144 1.00 34.10 1026 GLY A CA 1
ATOM 7887 C C . GLY A 1 998 ? -83.115 -28.459 -28.511 1.00 36.48 1026 GLY A C 1
ATOM 7888 O O . GLY A 1 998 ? -83.098 -28.944 -29.646 1.00 37.89 1026 GLY A O 1
ATOM 7889 N N . VAL A 1 999 ? -84.000 -28.827 -27.582 1.00 36.95 1027 VAL A N 1
ATOM 7890 C CA . VAL A 1 999 ? -84.954 -29.929 -27.836 1.00 39.17 1027 VAL A CA 1
ATOM 7891 C C . VAL A 1 999 ? -86.365 -29.425 -28.168 1.00 39.99 1027 VAL A C 1
ATOM 7892 O O . VAL A 1 999 ? -86.981 -29.909 -29.118 1.00 41.48 1027 VAL A O 1
ATOM 7896 N N . GLU A 1 1000 ? -86.854 -28.445 -27.397 1.00 38.89 1028 GLU A N 1
ATOM 7897 C CA . GLU A 1 1000 ? -88.270 -28.038 -27.444 1.00 39.72 1028 GLU A CA 1
ATOM 7898 C C . GLU A 1 1000 ? -88.500 -26.702 -26.725 1.00 37.41 1028 GLU A C 1
ATOM 7899 O O . GLU A 1 1000 ? -87.671 -26.292 -25.904 1.00 35.64 1028 GLU A O 1
ATOM 7905 N N . ASP A 1 1001 ? -89.634 -26.053 -27.026 1.00 37.49 1029 ASP A N 1
ATOM 7906 C CA . ASP A 1 1001 ? -90.088 -24.843 -26.306 1.00 35.61 1029 ASP A CA 1
ATOM 7907 C C . ASP A 1 1001 ? -90.056 -25.059 -24.803 1.00 34.35 1029 ASP A C 1
ATOM 7908 O O . ASP A 1 1001 ? -90.443 -26.119 -24.303 1.00 35.27 1029 ASP A O 1
ATOM 7913 N N . ALA A 1 1002 ? -89.596 -24.046 -24.084 1.00 31.97 1030 ALA A N 1
ATOM 7914 C CA . ALA A 1 1002 ? -89.534 -24.123 -22.638 1.00 31.04 1030 ALA A CA 1
ATOM 7915 C C . ALA A 1 1002 ? -90.311 -22.979 -22.013 1.00 29.92 1030 ALA A C 1
ATOM 7916 O O . ALA A 1 1002 ? -90.593 -21.969 -22.681 1.00 29.36 1030 ALA A O 1
ATOM 7918 N N . THR A 1 1003 ? -90.677 -23.153 -20.745 1.00 29.76 1031 THR A N 1
ATOM 7919 C CA . THR A 1 1003 ? -91.173 -22.039 -19.919 1.00 28.83 1031 THR A CA 1
ATOM 7920 C C . THR A 1 1003 ? -90.478 -22.027 -18.565 1.00 27.84 1031 THR A C 1
ATOM 7921 O O . THR A 1 1003 ? -90.115 -23.082 -18.024 1.00 28.12 1031 THR A O 1
ATOM 7925 N N . ARG A 1 1004 ? -90.285 -20.819 -18.038 1.00 26.11 1032 ARG A N 1
ATOM 7926 C CA . ARG A 1 1004 ? -89.802 -20.614 -16.666 1.00 25.14 1032 ARG A CA 1
ATOM 7927 C C . ARG A 1 1004 ? -90.643 -19.550 -15.974 1.00 24.71 1032 ARG A C 1
ATOM 7928 O O . ARG A 1 1004 ? -91.297 -18.731 -16.621 1.00 24.29 1032 ARG A O 1
ATOM 7936 N N . THR A 1 1005 ? -90.628 -19.579 -14.647 1.00 24.74 1033 THR A N 1
ATOM 7937 C CA . THR A 1 1005 ? -91.388 -18.633 -13.854 1.00 24.32 1033 THR A CA 1
ATOM 7938 C C . THR A 1 1005 ? -90.382 -17.652 -13.277 1.00 23.03 1033 THR A C 1
ATOM 7939 O O . THR A 1 1005 ? -89.294 -18.053 -12.837 1.00 22.97 1033 THR A O 1
ATOM 7943 N N . VAL A 1 1006 ? -90.727 -16.362 -13.326 1.00 22.03 1034 VAL A N 1
ATOM 7944 C CA . VAL A 1 1006 ? -89.859 -15.303 -12.826 1.00 20.92 1034 VAL A CA 1
ATOM 7945 C C . VAL A 1 1006 ? -90.600 -14.526 -11.736 1.00 20.21 1034 VAL A C 1
ATOM 7946 O O . VAL A 1 1006 ? -91.795 -14.262 -11.872 1.00 20.39 1034 VAL A O 1
ATOM 7950 N N . TYR A 1 1007 ? -89.880 -14.175 -10.671 1.00 18.89 1035 TYR A N 1
ATOM 7951 C CA . TYR A 1 1007 ? -90.396 -13.305 -9.618 1.00 18.65 1035 TYR A CA 1
ATOM 7952 C C . TYR A 1 1007 ? -89.515 -12.073 -9.586 1.00 17.38 1035 TYR A C 1
ATOM 7953 O O . TYR A 1 1007 ? -88.284 -12.186 -9.459 1.00 16.80 1035 TYR A O 1
ATOM 7962 N N . ILE A 1 1008 ? -90.144 -10.906 -9.682 1.00 16.84 1036 ILE A N 1
ATOM 7963 C CA . ILE A 1 1008 ? -89.432 -9.635 -9.610 1.00 16.03 1036 ILE A CA 1
ATOM 7964 C C . ILE A 1 1008 ? -89.888 -8.974 -8.326 1.00 16.02 1036 ILE A C 1
ATOM 7965 O O . ILE A 1 1008 ? -91.045 -8.540 -8.227 1.00 15.92 1036 ILE A O 1
ATOM 7970 N N . ASN A 1 1009 ? -88.998 -8.935 -7.331 1.00 15.38 1037 ASN A N 1
ATOM 7971 C CA . ASN A 1 1009 ? -89.372 -8.459 -5.998 1.00 16.00 1037 ASN A CA 1
ATOM 7972 C C . ASN A 1 1009 ? -90.709 -9.052 -5.545 1.00 16.65 1037 ASN A C 1
ATOM 7973 O O . ASN A 1 1009 ? -91.570 -8.331 -5.039 1.00 16.94 1037 ASN A O 1
ATOM 7978 N N . GLY A 1 1010 ? -90.865 -10.364 -5.747 1.00 16.88 1038 GLY A N 1
ATOM 7979 C CA . GLY A 1 1010 ? -92.058 -11.114 -5.319 1.00 17.97 1038 GLY A CA 1
ATOM 7980 C C . GLY A 1 1010 ? -93.219 -11.209 -6.306 1.00 18.47 1038 GLY A C 1
ATOM 7981 O O . GLY A 1 1010 ? -94.182 -11.947 -6.054 1.00 19.47 1038 GLY A O 1
ATOM 7982 N N . LYS A 1 1011 ? -93.145 -10.457 -7.409 1.00 18.02 1039 LYS A N 1
ATOM 7983 C CA . LYS A 1 1011 ? -94.239 -10.402 -8.403 1.00 18.84 1039 LYS A CA 1
ATOM 7984 C C . LYS A 1 1011 ? -93.953 -11.410 -9.511 1.00 19.11 1039 LYS A C 1
ATOM 7985 O O . LYS A 1 1011 ? -92.936 -11.306 -10.198 1.00 18.28 1039 LYS A O 1
ATOM 7991 N N . LYS A 1 1012 ? -94.863 -12.370 -9.667 1.00 20.67 1040 LYS A N 1
ATOM 7992 C CA . LYS A 1 1012 ? -94.669 -13.534 -10.542 1.00 22.03 1040 LYS A CA 1
ATOM 7993 C C . LYS A 1 1012 ? -95.104 -13.277 -11.986 1.00 22.23 1040 LYS A C 1
ATOM 7994 O O . LYS A 1 1012 ? -96.125 -12.647 -12.236 1.00 22.53 1040 LYS A O 1
ATOM 8000 N N . GLN A 1 1013 ? -94.340 -13.802 -12.934 1.00 22.38 1041 GLN A N 1
ATOM 8001 C CA . GLN A 1 1013 ? -94.843 -13.963 -14.310 1.00 23.49 1041 GLN A CA 1
ATOM 8002 C C . GLN A 1 1013 ? -94.210 -15.194 -14.915 1.00 24.35 1041 GLN A C 1
ATOM 8003 O O . GLN A 1 1013 ? -93.141 -15.625 -14.473 1.00 23.46 1041 GLN A O 1
ATOM 8009 N N . GLN A 1 1014 ? -94.854 -15.742 -15.944 1.00 25.83 1042 GLN A N 1
ATOM 8010 C CA . GLN A 1 1014 ? -94.284 -16.870 -16.660 1.00 27.33 1042 GLN A CA 1
ATOM 8011 C C . GLN A 1 1014 ? -93.755 -16.411 -18.017 1.00 26.95 1042 GLN A C 1
ATOM 8012 O O . GLN A 1 1014 ? -94.396 -15.609 -18.697 1.00 27.33 1042 GLN A O 1
ATOM 8018 N N . ILE A 1 1015 ? -92.589 -16.925 -18.397 1.00 26.02 1043 ILE A N 1
ATOM 8019 C CA . ILE A 1 1015 ? -91.948 -16.527 -19.648 1.00 26.05 1043 ILE A CA 1
ATOM 8020 C C . ILE A 1 1015 ? -91.818 -17.730 -20.573 1.00 26.96 1043 ILE A C 1
ATOM 8021 O O . ILE A 1 1015 ? -91.628 -18.857 -20.114 1.00 27.24 1043 ILE A O 1
ATOM 8026 N N . THR A 1 1016 ? -91.929 -17.458 -21.865 1.00 27.59 1044 THR A N 1
ATOM 8027 C CA . THR A 1 1016 ? -91.848 -18.478 -22.910 1.00 28.83 1044 THR A CA 1
ATOM 8028 C C . THR A 1 1016 ? -90.510 -18.362 -23.597 1.00 28.01 1044 THR A C 1
ATOM 8029 O O . THR A 1 1016 ? -90.101 -17.271 -24.024 1.00 27.69 1044 THR A O 1
ATOM 8033 N N . LEU A 1 1017 ? -89.826 -19.493 -23.686 1.00 28.01 1045 LEU A N 1
ATOM 8034 C CA . LEU A 1 1017 ? -88.510 -19.554 -24.264 1.00 27.42 1045 LEU A CA 1
ATOM 8035 C C . LEU A 1 1017 ? -88.565 -20.538 -25.429 1.00 28.82 1045 LEU A C 1
ATOM 8036 O O . LEU A 1 1017 ? -88.425 -21.743 -25.213 1.00 29.68 1045 LEU A O 1
ATOM 8041 N N . PRO A 1 1018 ? -88.806 -20.036 -26.664 1.00 29.43 1046 PRO A N 1
ATOM 8042 C CA . PRO A 1 1018 ? -88.930 -20.932 -27.830 1.00 31.00 1046 PRO A CA 1
ATOM 8043 C C . PRO A 1 1018 ? -87.708 -21.811 -28.088 1.00 31.16 1046 PRO A C 1
ATOM 8044 O O . PRO A 1 1018 ? -86.581 -21.431 -27.760 1.00 30.13 1046 PRO A O 1
ATOM 8048 N N . LYS A 1 1019 ? -87.950 -22.978 -28.687 1.00 32.88 1047 LYS A N 1
ATOM 8049 C CA . LYS A 1 1019 ? -86.893 -23.901 -29.103 1.00 33.44 1047 LYS A CA 1
ATOM 8050 C C . LYS A 1 1019 ? -85.838 -23.171 -29.934 1.00 33.03 1047 LYS A C 1
ATOM 8051 O O . LYS A 1 1019 ? -86.180 -22.326 -30.774 1.00 33.19 1047 LYS A O 1
ATOM 8057 N N . THR A 1 1020 ? -84.568 -23.479 -29.667 1.00 32.37 1048 THR A N 1
ATOM 8058 C CA . THR A 1 1020 ? -83.464 -23.067 -30.537 1.00 32.55 1048 THR A CA 1
ATOM 8059 C C . THR A 1 1020 ? -83.110 -24.241 -31.456 1.00 34.46 1048 THR A C 1
ATOM 8060 O O . THR A 1 1020 ? -83.426 -25.391 -31.130 1.00 35.44 1048 THR A O 1
ATOM 8064 N N . ALA A 1 1021 ? -82.465 -23.953 -32.591 1.00 35.48 1049 ALA A N 1
ATOM 8065 C CA . ALA A 1 1021 ? -82.063 -24.979 -33.583 1.00 37.51 1049 ALA A CA 1
ATOM 8066 C C . ALA A 1 1021 ? -81.387 -26.212 -32.977 1.00 38.03 1049 ALA A C 1
ATOM 8067 O O . ALA A 1 1021 ? -81.684 -27.360 -33.355 1.00 39.54 1049 ALA A O 1
ATOM 8069 N N . ASN A 1 1022 ? -80.479 -25.956 -32.041 1.00 36.57 1050 ASN A N 1
ATOM 8070 C CA . ASN A 1 1022 ? -79.733 -26.976 -31.314 1.00 37.08 1050 ASN A CA 1
ATOM 8071 C C . ASN A 1 1022 ? -79.150 -26.353 -30.046 1.00 35.27 1050 ASN A C 1
ATOM 8072 O O . ASN A 1 1022 ? -79.389 -25.163 -29.774 1.00 33.63 1050 ASN A O 1
ATOM 8077 N N . TRP A 1 1023 ? -78.384 -27.142 -29.283 1.00 35.42 1051 TRP A N 1
ATOM 8078 C CA . TRP A 1 1023 ? -77.762 -26.650 -28.048 1.00 33.84 1051 TRP A CA 1
ATOM 8079 C C . TRP A 1 1023 ? -76.564 -25.719 -28.273 1.00 33.52 1051 TRP A C 1
ATOM 8080 O O . TRP A 1 1023 ? -76.069 -25.103 -27.318 1.00 32.14 1051 TRP A O 1
ATOM 8091 N N . ASP A 1 1024 ? -76.099 -25.620 -29.520 1.00 34.52 1052 ASP A N 1
ATOM 8092 C CA . ASP A 1 1024 ? -75.042 -24.668 -29.863 1.00 34.42 1052 ASP A CA 1
ATOM 8093 C C . ASP A 1 1024 ? -75.605 -23.354 -30.418 1.00 33.70 1052 ASP A C 1
ATOM 8094 O O . ASP A 1 1024 ? -74.850 -22.526 -30.931 1.00 34.23 1052 ASP A O 1
ATOM 8099 N N . THR A 1 1025 ? -76.922 -23.170 -30.301 1.00 32.95 1053 THR A N 1
ATOM 8100 C CA . THR A 1 1025 ? -77.601 -21.954 -30.757 1.00 32.17 1053 THR A CA 1
ATOM 8101 C C . THR A 1 1025 ? -78.261 -21.242 -29.580 1.00 30.67 1053 THR A C 1
ATOM 8102 O O . THR A 1 1025 ? -79.095 -21.835 -28.881 1.00 30.41 1053 THR A O 1
ATOM 8106 N N . TRP A 1 1026 ? -77.876 -19.976 -29.375 1.00 29.62 1054 TRP A N 1
ATOM 8107 C CA . TRP A 1 1026 ? -78.428 -19.130 -28.315 1.00 28.15 1054 TRP A CA 1
ATOM 8108 C C . TRP A 1 1026 ? -79.505 -18.211 -28.891 1.00 28.36 1054 TRP A C 1
ATOM 8109 O O . TRP A 1 1026 ? -79.437 -17.827 -30.057 1.00 29.32 1054 TRP A O 1
ATOM 8120 N N . ASN A 1 1027 ? -80.509 -17.901 -28.075 1.00 27.44 1055 ASN A N 1
ATOM 8121 C CA . ASN A 1 1027 ? -81.548 -16.946 -28.431 1.00 27.39 1055 ASN A CA 1
ATOM 8122 C C . ASN A 1 1027 ? -81.772 -16.025 -27.252 1.00 26.34 1055 ASN A C 1
ATOM 8123 O O . ASN A 1 1027 ? -81.440 -16.372 -26.115 1.00 24.87 1055 ASN A O 1
ATOM 8128 N N . THR A 1 1028 ? -82.329 -14.847 -27.533 1.00 26.58 1056 THR A N 1
ATOM 8129 C CA . THR A 1 1028 ? -82.692 -13.889 -26.499 1.00 26.19 1056 THR A CA 1
ATOM 8130 C C . THR A 1 1028 ? -84.190 -13.588 -26.567 1.00 26.84 1056 THR A C 1
ATOM 8131 O O . THR A 1 1028 ? -84.736 -13.359 -27.649 1.00 27.73 1056 THR A O 1
ATOM 8135 N N . VAL A 1 1029 ? -84.849 -13.653 -25.414 1.00 26.35 1057 VAL A N 1
ATOM 8136 C CA . VAL A 1 1029 ? -86.267 -13.311 -25.267 1.00 27.03 1057 VAL A CA 1
ATOM 8137 C C . VAL A 1 1029 ? -86.326 -12.058 -24.401 1.00 26.25 1057 VAL A C 1
ATOM 8138 O O . VAL A 1 1029 ? -85.564 -11.938 -23.441 1.00 25.57 1057 VAL A O 1
ATOM 8142 N N . GLU A 1 1030 ? -87.218 -11.133 -24.761 1.00 26.58 1058 GLU A N 1
ATOM 8143 C CA . GLU A 1 1030 ? -87.363 -9.864 -24.056 1.00 26.25 1058 GLU A CA 1
ATOM 8144 C C . GLU A 1 1030 ? -88.564 -9.925 -23.125 1.00 25.94 1058 GLU A C 1
ATOM 8145 O O . GLU A 1 1030 ? -89.688 -10.191 -23.561 1.00 26.82 1058 GLU A O 1
ATOM 8151 N N . VAL A 1 1031 ? -88.320 -9.690 -21.839 1.00 24.62 1059 VAL A N 1
ATOM 8152 C CA . VAL A 1 1031 ? -89.334 -9.825 -20.782 1.00 24.11 1059 VAL A CA 1
ATOM 8153 C C . VAL A 1 1031 ? -89.561 -8.444 -20.138 1.00 23.67 1059 VAL A C 1
ATOM 8154 O O . VAL A 1 1031 ? -88.585 -7.838 -19.658 1.00 22.69 1059 VAL A O 1
ATOM 8158 N N . PRO A 1 1032 ? -90.829 -7.954 -20.102 1.00 23.86 1060 PRO A N 1
ATOM 8159 C CA . PRO A 1 1032 ? -91.109 -6.685 -19.412 1.00 23.49 1060 PRO A CA 1
ATOM 8160 C C . PRO A 1 1032 ? -91.046 -6.854 -17.896 1.00 22.56 1060 PRO A C 1
ATOM 8161 O O . PRO A 1 1032 ? -91.669 -7.783 -17.339 1.00 22.10 1060 PRO A O 1
ATOM 8165 N N . VAL A 1 1033 ? -90.259 -5.987 -17.239 1.00 21.29 1061 VAL A N 1
ATOM 8166 C CA . VAL A 1 1033 ? -90.101 -6.011 -15.785 1.00 20.46 1061 VAL A CA 1
ATOM 8167 C C . VAL A 1 1033 ? -90.239 -4.595 -15.241 1.00 20.45 1061 VAL A C 1
ATOM 8168 O O . VAL A 1 1033 ? -90.056 -3.616 -15.980 1.00 20.69 1061 VAL A O 1
ATOM 8172 N N . THR A 1 1034 ? -90.565 -4.493 -13.955 1.00 19.99 1062 THR A N 1
ATOM 8173 C CA . THR A 1 1034 ? -90.631 -3.204 -13.279 1.00 19.87 1062 THR A CA 1
ATOM 8174 C C . THR A 1 1034 ? -89.599 -3.273 -12.169 1.00 19.07 1062 THR A C 1
ATOM 8175 O O . THR A 1 1034 ? -89.668 -4.170 -11.304 1.00 18.71 1062 THR A O 1
ATOM 8179 N N . LEU A 1 1035 ? -88.621 -2.367 -12.223 1.00 18.48 1063 LEU A N 1
ATOM 8180 C CA . LEU A 1 1035 ? -87.534 -2.358 -11.242 1.00 18.22 1063 LEU A CA 1
ATOM 8181 C C . LEU A 1 1035 ? -87.586 -1.129 -10.365 1.00 19.02 1063 LEU A C 1
ATOM 8182 O O . LEU A 1 1035 ? -87.936 -0.033 -10.822 1.00 19.01 1063 LEU A O 1
ATOM 8187 N N . GLN A 1 1036 ? -87.242 -1.321 -9.101 1.00 19.86 1064 GLN A N 1
ATOM 8188 C CA . GLN A 1 1036 ? -87.186 -0.196 -8.180 1.00 21.60 1064 GLN A CA 1
ATOM 8189 C C . GLN A 1 1036 ? -85.749 0.213 -7.894 1.00 22.75 1064 GLN A C 1
ATOM 8190 O O . GLN A 1 1036 ? -84.808 -0.390 -8.416 1.00 21.38 1064 GLN A O 1
ATOM 8196 N N . ALA A 1 1037 ? -85.586 1.262 -7.081 1.00 24.67 1065 ALA A N 1
ATOM 8197 C CA . ALA A 1 1037 ? -84.262 1.620 -6.527 1.00 27.31 1065 ALA A CA 1
ATOM 8198 C C . ALA A 1 1037 ? -83.669 0.516 -5.644 1.00 27.83 1065 ALA A C 1
ATOM 8199 O O . ALA A 1 1037 ? -84.393 -0.239 -4.965 1.00 29.11 1065 ALA A O 1
ATOM 8201 N N . GLY A 1 1038 ? -82.346 0.427 -5.663 1.00 28.96 1066 GLY A N 1
ATOM 8202 C CA . GLY A 1 1038 ? -81.612 -0.523 -4.842 1.00 29.70 1066 GLY A CA 1
ATOM 8203 C C . GLY A 1 1038 ? -81.512 -1.870 -5.526 1.00 28.53 1066 GLY A C 1
ATOM 8204 O O . GLY A 1 1038 ? -81.612 -1.986 -6.755 1.00 28.80 1066 GLY A O 1
ATOM 8205 N N . ASN A 1 1039 ? -81.338 -2.887 -4.699 1.00 28.84 1067 ASN A N 1
ATOM 8206 C CA . ASN A 1 1039 ? -81.181 -4.240 -5.153 1.00 28.00 1067 ASN A CA 1
ATOM 8207 C C . ASN A 1 1039 ? -82.568 -4.838 -5.466 1.00 25.88 1067 ASN A C 1
ATOM 8208 O O . ASN A 1 1039 ? -83.451 -4.890 -4.592 1.00 27.53 1067 ASN A O 1
ATOM 8213 N N . ASN A 1 1040 ? -82.762 -5.277 -6.707 1.00 22.18 1068 ASN A N 1
ATOM 8214 C CA . ASN A 1 1040 ? -84.007 -5.942 -7.085 1.00 19.98 1068 ASN A CA 1
ATOM 8215 C C . ASN A 1 1040 ? -83.784 -7.435 -7.053 1.00 19.99 1068 ASN A C 1
ATOM 8216 O O . ASN A 1 1040 ? -82.814 -7.934 -7.637 1.00 19.35 1068 ASN A O 1
ATOM 8221 N N . GLN A 1 1041 ? -84.667 -8.146 -6.363 1.00 19.81 1069 GLN A N 1
ATOM 8222 C CA . GLN A 1 1041 ? -84.563 -9.600 -6.269 1.00 20.69 1069 GLN A CA 1
ATOM 8223 C C . GLN A 1 1041 ? -85.235 -10.187 -7.494 1.00 19.66 1069 GLN A C 1
ATOM 8224 O O . GLN A 1 1041 ? -86.445 -10.041 -7.647 1.00 19.23 1069 GLN A O 1
ATOM 8230 N N . VAL A 1 1042 ? -84.454 -10.848 -8.350 1.00 18.80 1070 VAL A N 1
ATOM 8231 C CA . VAL A 1 1042 ? -84.993 -11.454 -9.577 1.00 19.00 1070 VAL A CA 1
ATOM 8232 C C . VAL A 1 1042 ? -84.747 -12.956 -9.531 1.00 19.63 1070 VAL A C 1
ATOM 8233 O O . VAL A 1 1042 ? -83.601 -13.400 -9.618 1.00 20.20 1070 VAL A O 1
ATOM 8237 N N . VAL A 1 1043 ? -85.826 -13.722 -9.376 1.00 20.14 1071 VAL A N 1
ATOM 8238 C CA . VAL A 1 1043 ? -85.735 -15.175 -9.199 1.00 21.10 1071 VAL A CA 1
ATOM 8239 C C . VAL A 1 1043 ? -86.353 -15.888 -10.392 1.00 21.63 1071 VAL A C 1
ATOM 8240 O O . VAL A 1 1043 ? -87.533 -15.705 -10.700 1.00 21.83 1071 VAL A O 1
ATOM 8244 N N . PHE A 1 1044 ? -85.546 -16.700 -11.061 1.00 21.84 1072 PHE A N 1
ATOM 8245 C CA . PHE A 1 1044 ? -86.047 -17.625 -12.070 1.00 22.60 1072 PHE A CA 1
ATOM 8246 C C . PHE A 1 1044 ? -86.252 -18.974 -11.382 1.00 24.34 1072 PHE A C 1
ATOM 8247 O O . PHE A 1 1044 ? -85.370 -19.450 -10.664 1.00 24.42 1072 PHE A O 1
ATOM 8255 N N . ASP A 1 1045 ? -87.426 -19.552 -11.598 1.00 25.47 1073 ASP A N 1
ATOM 8256 C CA . ASP A 1 1045 ? -87.863 -20.814 -10.995 1.00 27.99 1073 ASP A CA 1
ATOM 8257 C C . ASP A 1 1045 ? -88.291 -21.792 -12.075 1.00 28.21 1073 ASP A C 1
ATOM 8258 O O . ASP A 1 1045 ? -88.777 -21.377 -13.124 1.00 27.68 1073 ASP A O 1
ATOM 8263 N N . PHE A 1 1046 ? -88.146 -23.088 -11.798 1.00 29.17 1074 PHE A N 1
ATOM 8264 C CA . PHE A 1 1046 ? -88.868 -24.108 -12.562 1.00 30.31 1074 PHE A CA 1
ATOM 8265 C C . PHE A 1 1046 ? -89.962 -24.622 -11.646 1.00 32.01 1074 PHE A C 1
ATOM 8266 O O . PHE A 1 1046 ? -89.686 -25.272 -10.644 1.00 32.74 1074 PHE A O 1
ATOM 8274 N N . GLU A 1 1047 ? -91.203 -24.303 -11.975 1.00 32.99 1075 GLU A N 1
ATOM 8275 C CA . GLU A 1 1047 ? -92.320 -24.729 -11.149 1.00 35.59 1075 GLU A CA 1
ATOM 8276 C C . GLU A 1 1047 ? -93.110 -25.845 -11.815 1.00 37.99 1075 GLU A C 1
ATOM 8277 O O . GLU A 1 1047 ? -92.737 -26.306 -12.900 1.00 37.97 1075 GLU A O 1
ATOM 8283 N N . ALA A 1 1048 ? -94.175 -26.297 -11.151 1.00 40.47 1076 ALA A N 1
ATOM 8284 C CA . ALA A 1 1048 ? -94.959 -27.441 -11.632 1.00 43.41 1076 ALA A CA 1
ATOM 8285 C C . ALA A 1 1048 ? -95.554 -27.234 -13.034 1.00 43.99 1076 ALA A C 1
ATOM 8286 O O . ALA A 1 1048 ? -95.618 -28.176 -13.822 1.00 45.30 1076 ALA A O 1
ATOM 8288 N N . ASP A 1 1049 ? -95.951 -26.001 -13.348 1.00 43.23 1077 ASP A N 1
ATOM 8289 C CA . ASP A 1 1049 ? -96.487 -25.684 -14.674 1.00 43.74 1077 ASP A CA 1
ATOM 8290 C C . ASP A 1 1049 ? -95.415 -25.200 -15.675 1.00 41.06 1077 ASP A C 1
ATOM 8291 O O . ASP A 1 1049 ? -95.741 -24.596 -16.700 1.00 41.27 1077 ASP A O 1
ATOM 8296 N N . ASP A 1 1050 ? -94.144 -25.459 -15.367 1.00 38.16 1078 ASP A N 1
ATOM 8297 C CA . ASP A 1 1050 ? -93.062 -25.167 -16.290 1.00 35.51 1078 ASP A CA 1
ATOM 8298 C C . ASP A 1 1050 ? -92.608 -26.415 -17.035 1.00 36.05 1078 ASP A C 1
ATOM 8299 O O . ASP A 1 1050 ? -92.930 -27.544 -16.642 1.00 37.17 1078 ASP A O 1
ATOM 8304 N N 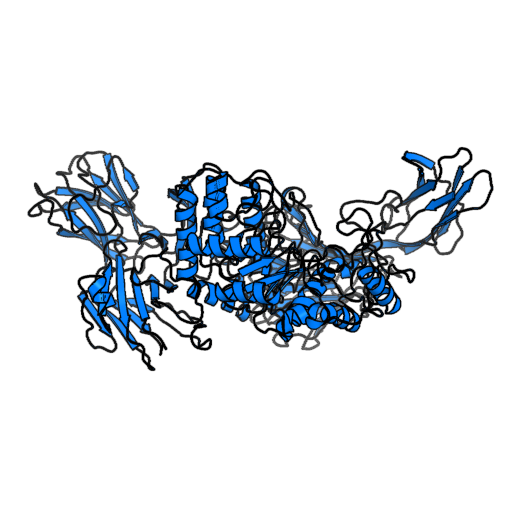. THR A 1 1051 ? -91.873 -26.205 -18.119 1.00 34.72 1079 THR A N 1
ATOM 8305 C CA . THR A 1 1051 ? -91.504 -27.311 -18.987 1.00 35.94 1079 THR A CA 1
ATOM 8306 C C . THR A 1 1051 ? -90.132 -27.150 -19.651 1.00 34.45 1079 THR A C 1
ATOM 8307 O O . THR A 1 1051 ? -89.678 -26.027 -19.905 1.00 32.64 1079 THR A O 1
ATOM 8311 N N . ALA A 1 1052 ? -89.478 -28.296 -19.871 1.00 35.35 1080 ALA A N 1
ATOM 8312 C CA . ALA A 1 1052 ? -88.297 -28.445 -20.732 1.00 34.68 1080 ALA A CA 1
ATOM 8313 C C . ALA A 1 1052 ? -86.997 -27.904 -20.163 1.00 32.91 1080 ALA A C 1
ATOM 8314 O O . ALA A 1 1052 ? -86.986 -26.980 -19.345 1.00 31.57 1080 ALA A O 1
ATOM 8316 N N . GLY A 1 1053 ? -85.896 -28.511 -20.604 1.00 33.08 1081 GLY A N 1
ATOM 8317 C CA . GLY A 1 1053 ? -84.567 -28.071 -20.216 1.00 31.23 1081 GLY A CA 1
ATOM 8318 C C . GLY A 1 1053 ? -84.104 -26.898 -21.047 1.00 29.54 1081 GLY A C 1
ATOM 8319 O O . GLY A 1 1053 ? -84.442 -26.791 -22.233 1.00 29.72 1081 GLY A O 1
ATOM 8320 N N . ILE A 1 1054 ? -83.339 -26.013 -20.403 1.00 27.61 1082 ILE A N 1
ATOM 8321 C CA . ILE A 1 1054 ? -82.686 -24.890 -21.069 1.00 26.42 1082 ILE A CA 1
ATOM 8322 C C . ILE A 1 1054 ? -81.254 -24.778 -20.554 1.00 25.90 1082 ILE A C 1
ATOM 8323 O O . ILE A 1 1054 ? -80.938 -25.288 -19.477 1.00 26.16 1082 ILE A O 1
ATOM 8328 N N . ASN A 1 1055 ? -80.392 -24.139 -21.335 1.00 25.55 1083 ASN A N 1
ATOM 8329 C CA . ASN A 1 1055 ? -79.132 -23.619 -20.803 1.00 24.84 1083 ASN A CA 1
ATOM 8330 C C . ASN A 1 1055 ? -79.295 -22.122 -20.681 1.00 23.48 1083 ASN A C 1
ATOM 8331 O O . ASN A 1 1055 ? -79.760 -21.470 -21.613 1.00 23.25 1083 ASN A O 1
ATOM 8336 N N . PHE A 1 1056 ? -78.952 -21.588 -19.514 1.00 22.65 1084 PHE A N 1
ATOM 8337 C CA . PHE A 1 1056 ? -79.283 -20.197 -19.169 1.00 21.64 1084 PHE A CA 1
ATOM 8338 C C . PHE A 1 1056 ? -77.980 -19.396 -19.056 1.00 21.29 1084 PHE A C 1
ATOM 8339 O O . PHE A 1 1056 ? -77.205 -19.588 -18.126 1.00 21.29 1084 PHE A O 1
ATOM 8347 N N . ASP A 1 1057 ? -77.734 -18.528 -20.036 1.00 21.17 1085 ASP A N 1
ATOM 8348 C CA . ASP A 1 1057 ? -76.464 -17.799 -20.128 1.00 21.19 1085 ASP A CA 1
ATOM 8349 C C . ASP A 1 1057 ? -76.372 -16.583 -19.192 1.00 20.46 1085 ASP A C 1
ATOM 8350 O O . ASP A 1 1057 ? -75.458 -16.476 -18.375 1.00 20.76 1085 ASP A O 1
ATOM 8355 N N . HIS A 1 1058 ? -77.310 -15.663 -19.345 1.00 19.74 1086 HIS A N 1
ATOM 8356 C CA . HIS A 1 1058 ? -77.257 -14.362 -18.664 1.00 19.20 1086 HIS A CA 1
ATOM 8357 C C . HIS A 1 1058 ? -78.574 -13.630 -18.821 1.00 18.95 1086 HIS A C 1
ATOM 8358 O O . HIS A 1 1058 ? -79.412 -14.037 -19.620 1.00 19.06 1086 HIS A O 1
ATOM 8365 N N . VAL A 1 1059 ? -78.727 -12.552 -18.052 1.00 18.46 1087 VAL A N 1
ATOM 8366 C CA . VAL A 1 1059 ? -79.753 -11.542 -18.327 1.00 18.42 1087 VAL A CA 1
ATOM 8367 C C . VAL A 1 1059 ? -79.115 -10.173 -18.568 1.00 18.23 1087 VAL A C 1
ATOM 8368 O O . VAL A 1 1059 ? -78.057 -9.859 -18.003 1.00 18.36 1087 VAL A O 1
ATOM 8372 N N . VAL A 1 1060 ? -79.753 -9.376 -19.429 1.00 17.89 1088 VAL A N 1
ATOM 8373 C CA . VAL A 1 1060 ? -79.359 -7.988 -19.673 1.00 17.94 1088 VAL A CA 1
ATOM 8374 C C . VAL A 1 1060 ? -80.559 -7.110 -19.347 1.00 17.72 1088 VAL A C 1
ATOM 8375 O O . VAL A 1 1060 ? -81.691 -7.441 -19.737 1.00 17.53 1088 VAL A O 1
ATOM 8379 N N . ILE A 1 1061 ? -80.325 -6.007 -18.628 1.00 17.65 1089 ILE A N 1
ATOM 8380 C CA . ILE A 1 1061 ? -81.380 -5.029 -18.364 1.00 18.03 1089 ILE A CA 1
ATOM 8381 C C . ILE A 1 1061 ? -81.182 -3.858 -19.318 1.00 19.03 1089 ILE A C 1
ATOM 8382 O O . ILE A 1 1061 ? -80.086 -3.284 -19.382 1.00 19.16 1089 ILE A O 1
ATOM 8387 N N . LYS A 1 1062 ? -82.229 -3.532 -20.083 1.00 19.75 1090 LYS A N 1
ATOM 8388 C CA . LYS A 1 1062 ? -82.164 -2.406 -20.994 1.00 21.77 1090 LYS A CA 1
ATOM 8389 C C . LYS A 1 1062 ? -83.450 -1.604 -20.930 1.00 22.77 1090 LYS A C 1
ATOM 8390 O O . LYS A 1 1062 ? -84.400 -1.986 -20.243 1.00 21.58 1090 LYS A O 1
ATOM 8396 N N . LYS A 1 1063 ? -83.469 -0.484 -21.652 1.00 25.23 1091 LYS A N 1
ATOM 8397 C CA . LYS A 1 1063 ? -84.637 0.387 -21.682 1.00 27.85 1091 LYS A CA 1
ATOM 8398 C C . LYS A 1 1063 ? -85.920 -0.414 -21.928 1.00 28.63 1091 LYS A C 1
ATOM 8399 O O . LYS A 1 1063 ? -85.959 -1.351 -22.736 1.00 28.85 1091 LYS A O 1
#

B-factor: mean 22.33, std 8.42, range [10.22, 57.15]

CATH classification: 2.60.40.10 (+5 more: 2.60.40.1760, 3.20.20.80, 2.60.40.1180)